Protein 8JJQ (pdb70)

Nearest PDB structures (foldseek):
  8jjt-assembly1_C  TM=1.001E+00  e=1.883E-68  Variovorax paradoxus
  8jjq-assembly3_B  TM=1.002E+00  e=9.163E-68  Variovorax paradoxus
  8jjt-assembly2_A  TM=1.002E+00  e=1.242E-67  Variovorax paradoxus
  8jjn-assembly1_C  TM=1.002E+00  e=1.181E-66  Variovorax paradoxus
  8rz3-assembly2_B  TM=9.999E-01  e=3.358E-65  Variovorax paradoxus

Secondary structure (DSSP, 8-state):
--EEEEE--SPTT--SHHHHHHHHHHHHHTTTSEEEEESSS--TTGGG--EEEEE-TTTTHHHHHHHHHHSTTSSEEEE--SHIIIIIGGG-HHHHHHHHH-SEEEESSTTGGGGS-GGGGGGEEE--------PPPP--SS-EEEEEE----GGG-HHHHHHHHHHTTT-TTEEEEEE----STTHHHHHHHHHHH-TTEEE-----HHHHHHHHHHSSEEEE--S--SS-HHHHHHHTTT--EEEES-HHHHHHH-TT-S-EE-TT-HHHHHHHHHHHHHH---HHHHHHHHHHHHGGGG-HHHHHHHHHHHHHHH--/--EEEEE--SPTT--SHHHHHHHHHHHHHTTTSEEEEESSS--TTGGG--EEEEE-TTTTHHHHHHHHHHSTTSSEEEE--SHHHHTGGGT-HHHHHHHHH-SEEEESSTTGGGGS-GGGGGGEEE--------PPPP--SS-EEEEEE--B-GGG-HHHHHHHHHHTTT-TTEEEEEE--B-STTHHHHHHHHHHH-TTEEEEES--HHHHHHHHHHSSEEEE--S--SS-HHHHHHHTTT--EEEE--HHHHHHH-TT-S-EE-TT-HHHHHHHHHHHHHTT---HHHHHHHHHHHHGGGG-HHHHHHHHHHHHHHH-/---EEEEE--SPTT-SSHHHHHHHHHHHHHTTTSEEEEESSS--TTGGG--EEEEE-TTTTHHHHHHHHHHSTTSSEEEE--STIIIIITTT-HHHHHHHHH-SEEEESSTTGGGGS-GGGSTTEEE--------PPPP--SS-EEEEEE----GGG-HHHHHHHHHHTTT-TTEEEEEE----STTHHHHHHHHHHH-TTEEEEE---HHHHHHHHHHSSEEEE--S--SS-HHHHHHHTTT--EEEE--HHHHHHH-TT-S-EE-TT-HHHHHHHHHHHHHH----HHHHHHHHHHHHGGGG-HHHHHHHHHHHHHHH-

Foldseek 3Di:
DFAAEEEAFLDDPPDQFDSNVQQVLLCVLCVVRYNYDYDNADDDPVRVRHFAYEYEDQQSHLVRLVVVCVVPPPFHFEYEHWKCLLVPQCVPPVSSVVSLVSGQAYEFQFDCRCVSPPPVSNVRYAYQHAADAFAAQDDADLQAAEEEEEDADDVQQVCVLVLLLLVVCLPPPRYAYEYAHAPPDPCPVVSLVVSCVRRVSYHYPHHDDPVVVLVVLLHGQEYETQGNMGSAHPSCLSNLSSLRFYAYAPDVNVCRQQHPPQPRYDHHSNSVRNSVLSVQQSVQRVVGPSVVRSVSSPVSNVSRHSVSSSVSVVVVSVSND/DAAEEEAFLDDPPDPFDRNVQQVLLCVLCVVPYRYDYDNADDDPCRVRHFAYEYEDQQSHLVRLVVVCVVPPPFHFEYEHWKCLQVPACVPPVSSVVSLVSGQAYEFQFDCRCVSPDPVSNVRYAYQHAADAFAAADDAQLQAAEEEEEDAPDVQQVCVLVLLLLVVCLPPPRYAYEYAHAHDPPCPVVSQVVSCVSRVSYYDPHHDDPVVVLVVLSHGQAYETQGPIGSAHPSQLSNLSSLRFYAYAPDVNVCRQQHPPQPRYDHRSPSVRNSVSSVQQSVQSVGPSVVRSVSSPVRNVSRHSVRSSVSVVVVSVSNPD/DFAEEEAFLDDPPDDFDSNVQQVLLCVLCVVPYNYDYDNADDDPCRVRHFAYEYEDQQSHLVRLVVCCVVPPLFHYEYEHWKCLLVPQCVDPPSSVVSLVRGQAYEFQFDCSLVSPDPVSNVRYAYFHAADAFAAQDDADLQAAEEEEEDADDVQQVCVLVLVLLVVCAPVPRYAYEYEHAPDDPPVVVSQVVSCVRGVRYYYPHHDDPVVVLVCLLHGQEYETQGPMGSAHPSQLSNLSSLRFYAYAPYVNVCRQQHPPQPRYDHRSNSVRNNVSSVQQSVQSVVGPSVVRSVSSPVSNVSRHVVRSSVSVVVVSVSND

Solvent-accessible surface area: 37293 Å² total; per-residue (Å²): 161,103,20,29,1,0,0,0,1,15,6,123,102,59,24,53,56,32,32,48,59,4,0,59,17,0,49,4,0,0,36,34,49,10,78,16,58,33,22,79,127,12,73,61,111,95,10,123,71,7,60,0,0,2,0,0,8,0,90,128,5,6,116,7,0,18,78,0,8,133,62,54,102,49,175,2,1,0,0,0,0,25,5,27,0,6,46,112,23,18,62,99,31,77,60,0,63,119,1,5,132,55,4,40,57,0,0,1,6,0,64,34,0,25,127,36,3,43,96,144,11,104,95,44,16,68,67,2,39,4,1,14,7,36,15,72,85,32,48,42,12,27,116,53,0,42,2,4,5,14,11,65,2,118,94,22,30,9,0,57,9,0,12,80,0,5,115,108,9,42,72,86,139,39,5,50,5,9,1,4,2,75,46,52,70,108,46,9,6,96,89,0,128,39,12,32,84,83,2,99,13,4,98,67,48,17,51,30,78,32,5,62,8,4,42,48,0,12,52,8,19,0,0,0,2,0,0,42,17,17,2,5,8,20,19,0,0,4,0,5,39,0,20,0,2,0,0,0,0,133,13,63,0,0,14,3,1,1,5,120,117,8,58,0,23,1,76,83,46,54,14,65,25,0,4,53,30,0,71,42,0,49,86,34,34,109,152,10,36,19,66,53,0,90,91,40,2,66,141,48,20,85,56,0,36,17,140,48,4,17,62,33,1,62,113,5,5,109,63,12,100,168,17,29,1,0,0,0,1,38,8,127,91,62,26,56,55,31,33,49,62,4,0,63,37,0,76,68,26,0,57,97,58,13,79,16,58,33,20,85,130,13,73,61,111,93,10,123,72,7,34,0,0,1,0,0,0,0,75,128,5,5,97,7,0,18,87,0,8,131,63,29,108,66,110,1,0,0,0,0,0,25,5,16,0,7,46,84,18,17,69,54,27,81,55,0,62,113,2,4,128,55,4,37,56,0,0,0,6,0,64,31,0,25,125,36,3,45,98,147,11,101,93,45,18,67,64,2,39,3,2,16,64,55,74,80,86,65,132,70,70,63,214,53,0,70,3,3,6,14,11,54,0,119,59,44,47,1,0,21,1,0,10,61,0,5,25,78,10,11,47,85,97,38,5,44,6,9,1,3,2,58,55,30,47,106,47,10,8,90,83,0,118,16,14,34,61,16,2,41,14,4,103,71,47,18,54,32,90,51,72,62,8,3,103,57,0,24,137,8,19,0,0,0,2,0,0,41,13,19,3,6,7,20,19,0,0,4,0,4,44,0,21,0,2,0,0,0,0,132,10,63,0,0,13,2,0,2,5,118,117,9,54,0,22,1,76,30,4,17,14,65,26,0,5,52,28,0,71,41,0,46,86,39,63,151,11,37,20,72,53,0,101,92,39,3,66,137,49,20,88,52,0,25,49,188,52,2,46,59,30,1,62,110,4,5,97,51,4,47,159,162,19,29,1,0,0,0,1,8,6,122,108,64,26,52,57,32,30,53,59,5,0,61,36,0,79,70,26,1,58,92,46,10,78,15,60,32,23,87,129,12,73,61,110,91,10,124,71,6,51,0,0,2,0,0,8,0,88,128,5,9,132,6,0,24,69,0,9,131,62,52,103,63,127,1,0,0,0,0,1,24,5,27,0,7,49,107,28,18,66,99,28,76,77,0,61,121,2,4,129,49,4,41,56,0,0,0,6,0,62,38,0,24,124,37,2,43,96,147,12,104,95,45,17,71,66,2,34,4,1,17,63,58,69,74,95,58,130,62,25,15,38,12,0,59,0,3,5,16,10,68,2,119,94,23,30,11,0,51,8,0,12,28,0,6,106,24,11,10,5,42,84,36,7,66,5,4,1,4,2,69,44,55,52,103,48,4,3,101,89,0,127,41,2,34,99,68,2,81,13,3,100,46,46,16,55,30,86,49,62,62,7,2,49,76,0,18,123,0,14,0,0,0,2,0,0,42,16,18,3,6,8,19,19,0,0,4,0,5,46,0,22,0,2,0,0,0,0,130,9,68,0,0,15,3,0,2,5,119,119,8,55,0,24,2,72,69,11,14,0,9,25,0,6,20,29,0,44,43,0,46,87,35,29,88,154,17,36,20,76,53,0,102,90,41,3,70,142,52,20,91,58,0,24,48,186,52,3,48,59,33,1,62,102,4,5,105,61,6,86

Radius of gyration: 33.14 Å; Cα contacts (8 Å, |Δi|>4): 2102; chains: 3; bounding box: 84×66×89 Å

Sequence (961 aa):
SNPSLVIVSPALPGANNGNWRTAQRWKALLSPVCSARVVQQWPDADASADTVMLALHARRSAESIAHWAHAHPGRGLGVVLTGTDLYQDIGSDPQAQRSLQLAQRLVVLQALGAEALPPECRAKARVVYQSTSARAELPKSARQLRAVMVGHLRQVKSPQTLFDAARLLCGREDIRIDHIGDAGDAGLGELARALASDCPGYRWLGALPHAQTRQRIQRAHVLVHTSALEGGAHVIMEAVRSGTPVLASRVPGNVGMLGNDYAGYFPHGDAAALAALLEACRAGQGAGLLDSLRTQCALRAPLFDPRAEQAALFQLLNELQNPSLVIVSPALPGANNGNWRTAQRWKALLSPVCSARVVQQWPDADASADTVMLALHARRSAESIAHWAHAHPGRGLGVVLTGTDLYQDIGSDPQAQRSLQLAQRLVVLQALGAEALPPECRAKARVVYQSTSARAELPKSARQLRAVMVGHLRQVKSPQTLFDAARLLCGREDIRIDHIGDAGDAGLGELARALASDCPGYRWLGALPHAQTRQRIQRAHVLVHTSALEGGAHVIMEAVRSGTPVLASRVPGNVGMLGNDYAGYFPHGDAAALAALLEACRAGQAGLLDSLRTQCALRAPLFDPRAEQAALFQLLNELQPNPSLVIVSPALPGANNGNWRTAQRWKALLSPVCSARVVQQWPDADASADTVMLALHARRSAESIAHWAHAHPGRGLGVVLTGTDLYQDIGSDPQAQRSLQLAQRLVVLQALGAEALPPECRAKARVVYQSTSARAELPKSARQLRAVMVGHLRQVKSPQTLFDAARLLCGREDIRIDHIGDAGDAGLGELARALASDCPGYRWLGALPHAQTRQRIQRAHVLVHTSALEGGAHVIMEAVRSGTPVLASRVPGNVGMLGNDYAGYFPHGDAAALAALLEACRAGQGAGLLDSLRTQCALRAPLFDPRAEQAALFQLLNELQ

Structure (mmCIF, N/CA/C/O backbone):
data_8JJQ
#
_entry.id   8JJQ
#
_cell.length_a   108.114
_cell.length_b   56.377
_cell.length_c   108.130
_cell.angle_alpha   90.00
_cell.angle_beta   91.01
_cell.angle_gamma   90.00
#
_symmetry.space_group_name_H-M   'P 1 21 1'
#
loop_
_entity.id
_entity.type
_entity.pdbx_description
1 polymer 'TIGR04348 family glycosyltransferase'
2 non-polymer URIDINE-DIPHOSPHATE-N-ACETYLGALACTOSAMINE
3 water water
#
loop_
_atom_site.group_PDB
_atom_site.id
_atom_site.type_symbol
_atom_site.label_atom_id
_atom_site.label_alt_id
_atom_site.label_comp_id
_atom_site.label_asym_id
_atom_site.label_entity_id
_atom_site.label_seq_id
_atom_site.pdbx_PDB_ins_code
_atom_site.Cartn_x
_atom_site.Cartn_y
_atom_site.Cartn_z
_atom_site.occupancy
_atom_site.B_iso_or_equiv
_atom_site.auth_seq_id
_atom_site.auth_comp_id
_atom_site.auth_asym_id
_atom_site.auth_atom_id
_atom_site.pdbx_PDB_model_num
ATOM 1 N N . SER A 1 2 ? 61.259 5.350 -19.695 1.00 52.26 2 SER C N 1
ATOM 2 C CA . SER A 1 2 ? 59.890 4.750 -19.665 1.00 47.70 2 SER C CA 1
ATOM 3 C C . SER A 1 2 ? 59.117 5.271 -18.446 1.00 42.82 2 SER C C 1
ATOM 4 O O . SER A 1 2 ? 59.682 5.295 -17.334 1.00 38.68 2 SER C O 1
ATOM 7 N N . ASN A 1 3 ? 57.851 5.646 -18.642 1.00 37.29 3 ASN C N 1
ATOM 8 C CA . ASN A 1 3 ? 56.992 6.183 -17.558 1.00 29.81 3 ASN C CA 1
ATOM 9 C C . ASN A 1 3 ? 56.736 5.097 -16.510 1.00 28.54 3 ASN C C 1
ATOM 10 O O . ASN A 1 3 ? 56.715 3.901 -16.812 1.00 26.78 3 ASN C O 1
ATOM 15 N N . PRO A 1 4 ? 56.451 5.466 -15.237 1.00 24.22 4 PRO C N 1
ATOM 16 C CA . PRO A 1 4 ? 56.134 4.455 -14.233 1.00 23.60 4 PRO C CA 1
ATOM 17 C C . PRO A 1 4 ? 54.901 3.594 -14.565 1.00 20.31 4 PRO C C 1
ATOM 18 O O . PRO A 1 4 ? 54.100 3.989 -15.398 1.00 20.01 4 PRO C O 1
ATOM 22 N N . SER A 1 5 ? 54.827 2.435 -13.929 1.00 16.71 5 SER C N 1
ATOM 23 C CA . SER A 1 5 ? 53.678 1.506 -13.916 1.00 16.74 5 SER C CA 1
ATOM 24 C C . SER A 1 5 ? 53.117 1.533 -12.507 1.00 18.21 5 SER C C 1
ATOM 25 O O . SER A 1 5 ? 53.679 0.949 -11.618 1.00 16.72 5 SER C O 1
ATOM 28 N N . LEU A 1 6 ? 52.033 2.297 -12.347 1.00 16.66 6 LEU C N 1
ATOM 29 C CA . LEU A 1 6 ? 51.377 2.495 -11.048 1.00 15.31 6 LEU C CA 1
ATOM 30 C C . LEU A 1 6 ? 50.315 1.421 -10.810 1.00 15.12 6 LEU C C 1
ATOM 31 O O . LEU A 1 6 ? 49.540 1.122 -11.738 1.00 13.96 6 LEU C O 1
ATOM 36 N N . VAL A 1 7 ? 50.386 0.816 -9.634 1.00 13.94 7 VAL C N 1
ATOM 37 C CA . VAL A 1 7 ? 49.246 0.028 -9.114 1.00 13.19 7 VAL C CA 1
ATOM 38 C C . VAL A 1 7 ? 48.618 0.765 -7.961 1.00 13.39 7 VAL C C 1
ATOM 39 O O . VAL A 1 7 ? 49.293 1.087 -6.978 1.00 13.89 7 VAL C O 1
ATOM 43 N N . ILE A 1 8 ? 47.277 0.942 -8.060 1.00 12.48 8 ILE C N 1
ATOM 44 C CA . ILE A 1 8 ? 46.401 1.483 -7.018 1.00 12.33 8 ILE C CA 1
ATOM 45 C C . ILE A 1 8 ? 45.702 0.291 -6.374 1.00 11.82 8 ILE C C 1
ATOM 46 O O . ILE A 1 8 ? 44.936 -0.408 -7.046 1.00 14.30 8 ILE C O 1
ATOM 51 N N . VAL A 1 9 ? 45.914 0.137 -5.089 1.00 12.81 9 VAL C N 1
ATOM 52 C CA . VAL A 1 9 ? 45.241 -0.920 -4.280 1.00 12.31 9 VAL C CA 1
ATOM 53 C C . VAL A 1 9 ? 44.051 -0.292 -3.555 1.00 14.07 9 VAL C C 1
ATOM 54 O O . VAL A 1 9 ? 44.237 0.583 -2.729 1.00 14.86 9 VAL C O 1
ATOM 58 N N . SER A 1 10 ? 42.822 -0.750 -3.845 1.00 14.79 10 SER C N 1
ATOM 59 C CA . SER A 1 10 ? 41.607 -0.241 -3.161 1.00 14.73 10 SER C CA 1
ATOM 60 C C . SER A 1 10 ? 40.860 -1.456 -2.615 1.00 15.21 10 SER C C 1
ATOM 61 O O . SER A 1 10 ? 40.598 -2.354 -3.406 1.00 16.42 10 SER C O 1
ATOM 64 N N . PRO A 1 11 ? 40.403 -1.414 -1.354 1.00 16.26 11 PRO C N 1
ATOM 65 C CA . PRO A 1 11 ? 39.710 -2.568 -0.770 1.00 17.06 11 PRO C CA 1
ATOM 66 C C . PRO A 1 11 ? 38.263 -2.646 -1.284 1.00 21.27 11 PRO C C 1
ATOM 67 O O . PRO A 1 11 ? 37.560 -3.633 -1.066 1.00 24.43 11 PRO C O 1
ATOM 71 N N . ALA A 1 12 ? 37.805 -1.648 -2.000 1.00 18.81 12 ALA C N 1
ATOM 72 C CA . ALA A 1 12 ? 36.458 -1.668 -2.578 1.00 17.33 12 ALA C CA 1
ATOM 73 C C . ALA A 1 12 ? 36.275 -2.780 -3.610 1.00 19.52 12 ALA C C 1
ATOM 74 O O . ALA A 1 12 ? 37.175 -3.069 -4.393 1.00 20.97 12 ALA C O 1
ATOM 76 N N . LEU A 1 13 ? 35.060 -3.323 -3.689 1.00 22.13 13 LEU C N 1
ATOM 77 C CA . LEU A 1 13 ? 34.661 -4.199 -4.824 1.00 24.28 13 LEU C CA 1
ATOM 78 C C . LEU A 1 13 ? 34.660 -3.393 -6.127 1.00 26.07 13 LEU C C 1
ATOM 79 O O . LEU A 1 13 ? 34.202 -2.246 -6.190 1.00 23.49 13 LEU C O 1
ATOM 84 N N . PRO A 1 14 ? 35.138 -3.943 -7.265 1.00 27.01 14 PRO C N 1
ATOM 85 C CA . PRO A 1 14 ? 35.049 -3.242 -8.538 1.00 30.55 14 PRO C CA 1
ATOM 86 C C . PRO A 1 14 ? 33.631 -2.763 -8.912 1.00 30.00 14 PRO C C 1
ATOM 87 O O . PRO A 1 14 ? 32.692 -3.548 -8.834 1.00 28.17 14 PRO C O 1
ATOM 91 N N . GLY A 1 15 ? 33.513 -1.489 -9.298 1.00 29.05 15 GLY C N 1
ATOM 92 C CA . GLY A 1 15 ? 32.232 -0.840 -9.642 1.00 29.63 15 GLY C CA 1
ATOM 93 C C . GLY A 1 15 ? 31.395 -0.441 -8.427 1.00 24.95 15 GLY C C 1
ATOM 94 O O . GLY A 1 15 ? 30.258 -0.004 -8.644 1.00 27.91 15 GLY C O 1
ATOM 95 N N . ALA A 1 16 ? 31.883 -0.598 -7.194 1.00 23.82 16 ALA C N 1
ATOM 96 C CA . ALA A 1 16 ? 31.174 -0.178 -5.963 1.00 20.25 16 ALA C CA 1
ATOM 97 C C . ALA A 1 16 ? 30.884 1.325 -6.042 1.00 18.89 16 ALA C C 1
ATOM 98 O O . ALA A 1 16 ? 31.710 2.068 -6.486 1.00 22.29 16 ALA C O 1
ATOM 100 N N . ASN A 1 17 ? 29.760 1.761 -5.494 1.00 17.39 17 ASN C N 1
ATOM 101 C CA . ASN A 1 17 ? 29.462 3.218 -5.458 1.00 15.42 17 ASN C CA 1
ATOM 102 C C . ASN A 1 17 ? 29.823 3.682 -4.068 1.00 15.11 17 ASN C C 1
ATOM 103 O O . ASN A 1 17 ? 28.933 3.838 -3.241 1.00 16.93 17 ASN C O 1
ATOM 108 N N . ASN A 1 18 ? 31.096 3.906 -3.801 1.00 15.23 18 ASN C N 1
ATOM 109 C CA . ASN A 1 18 ? 31.539 4.383 -2.484 1.00 13.44 18 ASN C CA 1
ATOM 110 C C . ASN A 1 18 ? 32.854 5.188 -2.658 1.00 13.15 18 ASN C C 1
ATOM 111 O O . ASN A 1 18 ? 33.359 5.235 -3.776 1.00 14.01 18 ASN C O 1
ATOM 116 N N . GLY A 1 19 ? 33.360 5.765 -1.580 1.00 12.50 19 GLY C N 1
ATOM 117 C CA . GLY A 1 19 ? 34.556 6.634 -1.651 1.00 12.17 19 GLY C CA 1
ATOM 118 C C . GLY A 1 19 ? 35.741 5.852 -2.135 1.00 14.43 19 GLY C C 1
ATOM 119 O O . GLY A 1 19 ? 36.512 6.342 -2.968 1.00 13.41 19 GLY C O 1
ATOM 120 N N . ASN A 1 20 ? 36.013 4.703 -1.533 1.00 13.01 20 ASN C N 1
ATOM 121 C CA . ASN A 1 20 ? 37.293 4.019 -1.847 1.00 13.96 20 ASN C CA 1
ATOM 122 C C . ASN A 1 20 ? 37.358 3.641 -3.326 1.00 14.29 20 ASN C C 1
ATOM 123 O O . ASN A 1 20 ? 38.471 3.674 -3.942 1.00 14.97 20 ASN C O 1
ATOM 128 N N . TRP A 1 21 ? 36.256 3.217 -3.943 1.00 13.51 21 TRP C N 1
ATOM 129 C CA . TRP A 1 21 ? 36.276 2.976 -5.401 1.00 15.21 21 TRP C CA 1
ATOM 130 C C . TRP A 1 21 ? 36.447 4.289 -6.140 1.00 14.58 21 TRP C C 1
ATOM 131 O O . TRP A 1 21 ? 37.300 4.346 -7.023 1.00 13.60 21 TRP C O 1
ATOM 142 N N . ARG A 1 22 ? 35.702 5.317 -5.760 1.00 11.82 22 ARG C N 1
ATOM 143 C CA . ARG A 1 22 ? 35.704 6.627 -6.418 1.00 12.46 22 ARG C CA 1
ATOM 144 C C . ARG A 1 22 ? 37.097 7.217 -6.426 1.00 11.03 22 ARG C C 1
ATOM 145 O O . ARG A 1 22 ? 37.574 7.620 -7.508 1.00 13.10 22 ARG C O 1
ATOM 153 N N . THR A 1 23 ? 37.795 7.225 -5.311 1.00 12.09 23 THR C N 1
ATOM 154 C CA . THR A 1 23 ? 39.164 7.782 -5.235 1.00 10.40 23 THR C CA 1
ATOM 155 C C . THR A 1 23 ? 40.022 6.995 -6.232 1.00 10.54 23 THR C C 1
ATOM 156 O O . THR A 1 23 ? 40.799 7.565 -7.024 1.00 11.40 23 THR C O 1
ATOM 160 N N . ALA A 1 24 ? 39.954 5.670 -6.144 1.00 11.30 24 ALA C N 1
ATOM 161 C CA . ALA A 1 24 ? 40.918 4.867 -6.934 1.00 12.20 24 ALA C CA 1
ATOM 162 C C . ALA A 1 24 ? 40.702 5.104 -8.433 1.00 13.02 24 ALA C C 1
ATOM 163 O O . ALA A 1 24 ? 41.659 5.294 -9.192 1.00 13.03 24 ALA C O 1
ATOM 165 N N . GLN A 1 25 ? 39.474 5.134 -8.864 1.00 12.42 25 GLN C N 1
ATOM 166 C CA . GLN A 1 25 ? 39.163 5.375 -10.282 1.00 12.69 25 GLN C CA 1
ATOM 167 C C . GLN A 1 25 ? 39.585 6.774 -10.709 1.00 11.52 25 GLN C C 1
ATOM 168 O O . GLN A 1 25 ? 40.092 6.949 -11.839 1.00 12.02 25 GLN C O 1
ATOM 174 N N . ARG A 1 26 ? 39.315 7.760 -9.866 1.00 11.30 26 ARG C N 1
ATOM 175 C CA . ARG A 1 26 ? 39.647 9.171 -10.197 1.00 11.04 26 ARG C CA 1
ATOM 176 C C . ARG A 1 26 ? 41.171 9.271 -10.321 1.00 11.91 26 ARG C C 1
ATOM 177 O O . ARG A 1 26 ? 41.652 9.971 -11.235 1.00 13.49 26 ARG C O 1
ATOM 185 N N . TRP A 1 27 ? 41.882 8.774 -9.340 1.00 11.63 27 TRP C N 1
ATOM 186 C CA . TRP A 1 27 ? 43.364 8.872 -9.358 1.00 11.61 27 TRP C CA 1
ATOM 187 C C . TRP A 1 27 ? 43.877 8.212 -10.620 1.00 13.34 27 TRP C C 1
ATOM 188 O O . TRP A 1 27 ? 44.819 8.808 -11.253 1.00 13.15 27 TRP C O 1
ATOM 199 N N . LYS A 1 28 ? 43.377 7.024 -10.978 1.00 14.08 28 LYS C N 1
ATOM 200 C CA . LYS A 1 28 ? 43.772 6.347 -12.249 1.00 14.61 28 LYS C CA 1
ATOM 201 C C . LYS A 1 28 ? 43.586 7.275 -13.441 1.00 15.78 28 LYS C C 1
ATOM 202 O O . LYS A 1 28 ? 44.561 7.443 -14.229 1.00 15.80 28 LYS C O 1
ATOM 208 N N . ALA A 1 29 ? 42.463 7.984 -13.509 1.00 12.53 29 ALA C N 1
ATOM 209 C CA . ALA A 1 29 ? 42.175 8.933 -14.625 1.00 12.90 29 ALA C CA 1
ATOM 210 C C . ALA A 1 29 ? 43.166 10.090 -14.585 1.00 12.65 29 ALA C C 1
ATOM 211 O O . ALA A 1 29 ? 43.670 10.441 -15.649 1.00 15.55 29 ALA C O 1
ATOM 213 N N . LEU A 1 30 ? 43.399 10.673 -13.438 1.00 12.01 30 LEU C N 1
ATOM 214 C CA . LEU A 1 30 ? 44.259 11.882 -13.292 1.00 12.93 30 LEU C CA 1
ATOM 215 C C . LEU A 1 30 ? 45.707 11.569 -13.609 1.00 12.73 30 LEU C C 1
ATOM 216 O O . LEU A 1 30 ? 46.418 12.496 -14.069 1.00 14.77 30 LEU C O 1
ATOM 221 N N . LEU A 1 31 ? 46.158 10.349 -13.303 1.00 13.09 31 LEU C N 1
ATOM 222 C CA . LEU A 1 31 ? 47.583 10.000 -13.475 1.00 13.45 31 LEU C CA 1
ATOM 223 C C . LEU A 1 31 ? 47.836 9.403 -14.846 1.00 14.57 31 LEU C C 1
ATOM 224 O O . LEU A 1 31 ? 49.027 9.334 -15.214 1.00 15.82 31 LEU C O 1
ATOM 229 N N . SER A 1 32 ? 46.826 8.997 -15.605 1.00 15.76 32 SER C N 1
ATOM 230 C CA . SER A 1 32 ? 47.004 8.298 -16.899 1.00 16.49 32 SER C CA 1
ATOM 231 C C . SER A 1 32 ? 47.851 9.102 -17.898 1.00 18.07 32 SER C C 1
ATOM 232 O O . SER A 1 32 ? 48.470 8.477 -18.766 1.00 19.74 32 SER C O 1
ATOM 235 N N . PRO A 1 33 ? 47.943 10.442 -17.869 1.00 18.10 33 PRO C N 1
ATOM 236 C CA . PRO A 1 33 ? 48.780 11.083 -18.890 1.00 18.49 33 PRO C CA 1
ATOM 237 C C . PRO A 1 33 ? 50.292 10.953 -18.592 1.00 18.32 33 PRO C C 1
ATOM 238 O O . PRO A 1 33 ? 51.063 11.216 -19.528 1.00 22.49 33 PRO C O 1
ATOM 242 N N . VAL A 1 34 ? 50.706 10.499 -17.408 1.00 18.26 34 VAL C N 1
ATOM 243 C CA . VAL A 1 34 ? 52.147 10.423 -17.045 1.00 18.79 34 VAL C CA 1
ATOM 244 C C . VAL A 1 34 ? 52.558 9.011 -16.618 1.00 18.42 34 VAL C C 1
ATOM 245 O O . VAL A 1 34 ? 53.757 8.824 -16.259 1.00 20.38 34 VAL C O 1
ATOM 249 N N . CYS A 1 35 ? 51.626 8.054 -16.590 1.00 18.44 35 CYS C N 1
ATOM 250 C CA . CYS A 1 35 ? 51.984 6.666 -16.199 1.00 19.18 35 CYS C CA 1
ATOM 251 C C . CYS A 1 35 ? 50.939 5.694 -16.741 1.00 19.01 35 CYS C C 1
ATOM 252 O O . CYS A 1 35 ? 49.840 6.148 -17.190 1.00 22.78 35 CYS C O 1
ATOM 255 N N . SER A 1 36 ? 51.317 4.410 -16.806 1.00 19.99 36 SER C N 1
ATOM 256 C CA . SER A 1 36 ? 50.400 3.273 -16.958 1.00 18.83 36 SER C CA 1
ATOM 257 C C . SER A 1 36 ? 49.798 3.006 -15.583 1.00 19.57 36 SER C C 1
ATOM 258 O O . SER A 1 36 ? 50.577 2.627 -14.698 1.00 19.52 36 SER C O 1
ATOM 261 N N . ALA A 1 37 ? 48.470 3.145 -15.406 1.00 18.31 37 ALA C N 1
ATOM 262 C CA . ALA A 1 37 ? 47.810 3.031 -14.092 1.00 17.97 37 ALA C CA 1
ATOM 263 C C . ALA A 1 37 ? 46.777 1.906 -14.107 1.00 17.67 37 ALA C C 1
ATOM 264 O O . ALA A 1 37 ? 46.069 1.766 -15.128 1.00 19.47 37 ALA C O 1
ATOM 266 N N . ARG A 1 38 ? 46.716 1.122 -13.035 1.00 16.66 38 ARG C N 1
ATOM 267 C CA . ARG A 1 38 ? 45.693 0.084 -12.884 1.00 15.89 38 ARG C CA 1
ATOM 268 C C . ARG A 1 38 ? 45.263 0.014 -11.417 1.00 15.22 38 ARG C C 1
ATOM 269 O O . ARG A 1 38 ? 46.020 0.404 -10.515 1.00 17.02 38 ARG C O 1
ATOM 277 N N . VAL A 1 39 ? 44.043 -0.483 -11.196 1.00 15.83 39 VAL C N 1
ATOM 278 C CA . VAL A 1 39 ? 43.416 -0.588 -9.862 1.00 15.96 39 VAL C CA 1
ATOM 279 C C . VAL A 1 39 ? 43.192 -2.068 -9.585 1.00 14.97 39 VAL C C 1
ATOM 280 O O . VAL A 1 39 ? 42.690 -2.786 -10.498 1.00 15.31 39 VAL C O 1
ATOM 284 N N . VAL A 1 40 ? 43.561 -2.491 -8.403 1.00 15.15 40 VAL C N 1
ATOM 285 C CA . VAL A 1 40 ? 43.336 -3.888 -7.943 1.00 15.92 40 VAL C CA 1
ATOM 286 C C . VAL A 1 40 ? 42.800 -3.862 -6.516 1.00 16.02 40 VAL C C 1
ATOM 287 O O . VAL A 1 40 ? 42.925 -2.835 -5.842 1.00 14.73 40 VAL C O 1
ATOM 291 N N . GLN A 1 41 ? 42.244 -4.984 -6.037 1.00 14.89 41 GLN C N 1
ATOM 292 C CA . GLN A 1 41 ? 41.863 -5.161 -4.614 1.00 16.18 41 GLN C CA 1
ATOM 293 C C . GLN A 1 41 ? 42.995 -5.718 -3.773 1.00 15.07 41 GLN C C 1
ATOM 294 O O . GLN A 1 41 ? 43.031 -5.435 -2.575 1.00 18.40 41 GLN C O 1
ATOM 300 N N . GLN A 1 42 ? 43.898 -6.471 -4.379 1.00 16.59 42 GLN C N 1
ATOM 301 C CA . GLN A 1 42 ? 45.033 -7.055 -3.632 1.00 16.47 42 GLN C CA 1
ATOM 302 C C . GLN A 1 42 ? 46.226 -7.188 -4.564 1.00 15.75 42 GLN C C 1
ATOM 303 O O . GLN A 1 42 ? 46.065 -7.323 -5.785 1.00 16.96 42 GLN C O 1
ATOM 309 N N . TRP A 1 43 ? 47.423 -7.197 -3.982 1.00 15.11 43 TRP C N 1
ATOM 310 C CA . TRP A 1 43 ? 48.684 -7.301 -4.718 1.00 15.59 43 TRP C CA 1
ATOM 311 C C . TRP A 1 43 ? 49.554 -8.303 -3.961 1.00 14.38 43 TRP C C 1
ATOM 312 O O . TRP A 1 43 ? 49.589 -8.261 -2.743 1.00 14.16 43 TRP C O 1
ATOM 323 N N . PRO A 1 44 ? 50.347 -9.182 -4.614 1.00 15.45 44 PRO C N 1
ATOM 324 C CA . PRO A 1 44 ? 50.489 -9.256 -6.054 1.00 14.45 44 PRO C CA 1
ATOM 325 C C . PRO A 1 44 ? 49.399 -10.029 -6.814 1.00 16.70 44 PRO C C 1
ATOM 326 O O . PRO A 1 44 ? 48.493 -10.580 -6.193 1.00 19.82 44 PRO C O 1
ATOM 330 N N . ASP A 1 45 ? 49.476 -9.931 -8.129 1.00 16.89 45 ASP C N 1
ATOM 331 C CA . ASP A 1 45 ? 48.651 -10.688 -9.110 1.00 17.75 45 ASP C CA 1
ATOM 332 C C . ASP A 1 45 ? 49.486 -11.031 -10.338 1.00 19.06 45 ASP C C 1
ATOM 333 O O . ASP A 1 45 ? 50.747 -10.956 -10.331 1.00 18.50 45 ASP C O 1
ATOM 338 N N . ALA A 1 46 ? 48.865 -11.594 -11.379 1.00 17.90 46 ALA C N 1
ATOM 339 C CA . ALA A 1 46 ? 49.677 -12.100 -12.502 1.00 21.57 46 ALA C CA 1
ATOM 340 C C . ALA A 1 46 ? 50.483 -10.970 -13.151 1.00 22.63 46 ALA C C 1
ATOM 341 O O . ALA A 1 46 ? 51.449 -11.250 -13.833 1.00 23.60 46 ALA C O 1
ATOM 343 N N . ASP A 1 47 ? 50.033 -9.719 -13.025 1.00 20.76 47 ASP C N 1
ATOM 344 C CA . ASP A 1 47 ? 50.663 -8.575 -13.713 1.00 22.00 47 ASP C CA 1
ATOM 345 C C . ASP A 1 47 ? 51.659 -7.825 -12.798 1.00 21.04 47 ASP C C 1
ATOM 346 O O . ASP A 1 47 ? 52.170 -6.767 -13.242 1.00 19.70 47 ASP C O 1
ATOM 351 N N . ALA A 1 48 ? 51.939 -8.343 -11.601 1.00 18.68 48 ALA C N 1
ATOM 352 C CA . ALA A 1 48 ? 52.653 -7.618 -10.517 1.00 15.73 48 ALA C CA 1
ATOM 353 C C . ALA A 1 48 ? 54.090 -7.296 -10.941 1.00 17.93 48 ALA C C 1
ATOM 354 O O . ALA A 1 48 ? 54.622 -6.276 -10.470 1.00 17.38 48 ALA C O 1
ATOM 356 N N . SER A 1 49 ? 54.775 -8.140 -11.715 1.00 18.28 49 SER C N 1
ATOM 357 C CA . SER A 1 49 ? 56.220 -7.934 -12.004 1.00 19.82 49 SER C CA 1
ATOM 358 C C . SER A 1 49 ? 56.482 -6.598 -12.720 1.00 19.69 49 SER C C 1
ATOM 359 O O . SER A 1 49 ? 57.599 -6.088 -12.549 1.00 20.78 49 SER C O 1
ATOM 362 N N . ALA A 1 50 ? 55.544 -6.039 -13.479 1.00 17.65 50 ALA C N 1
ATOM 363 C CA . ALA A 1 50 ? 55.774 -4.787 -14.242 1.00 18.05 50 ALA C CA 1
ATOM 364 C C . ALA A 1 50 ? 55.497 -3.527 -13.411 1.00 16.46 50 ALA C C 1
ATOM 365 O O . ALA A 1 50 ? 55.981 -2.412 -13.821 1.00 19.39 50 ALA C O 1
ATOM 367 N N . ASP A 1 51 ? 54.796 -3.650 -12.289 1.00 17.51 51 ASP C N 1
ATOM 368 C CA . ASP A 1 51 ? 54.492 -2.503 -11.401 1.00 15.18 51 ASP C CA 1
ATOM 369 C C . ASP A 1 51 ? 55.800 -1.933 -10.801 1.00 15.10 51 ASP C C 1
ATOM 370 O O . ASP A 1 51 ? 56.691 -2.708 -10.314 1.00 16.97 51 ASP C O 1
ATOM 375 N N . THR A 1 52 ? 55.929 -0.598 -10.719 1.00 15.57 52 THR C N 1
ATOM 376 C CA . THR A 1 52 ? 57.093 0.140 -10.164 1.00 15.87 52 THR C CA 1
ATOM 377 C C . THR A 1 52 ? 56.701 1.028 -8.973 1.00 15.94 52 THR C C 1
ATOM 378 O O . THR A 1 52 ? 57.557 1.398 -8.164 1.00 16.73 52 THR C O 1
ATOM 382 N N . VAL A 1 53 ? 55.423 1.423 -8.868 1.00 15.44 53 VAL C N 1
ATOM 383 C CA . VAL A 1 53 ? 54.905 2.313 -7.809 1.00 14.95 53 VAL C CA 1
ATOM 384 C C . VAL A 1 53 ? 53.571 1.714 -7.361 1.00 12.55 53 VAL C C 1
ATOM 385 O O . VAL A 1 53 ? 52.826 1.250 -8.184 1.00 15.19 53 VAL C O 1
ATOM 389 N N . MET A 1 54 ? 53.322 1.772 -6.088 1.00 12.95 54 MET C N 1
ATOM 390 C CA . MET A 1 54 ? 52.054 1.373 -5.418 1.00 13.92 54 MET C CA 1
ATOM 391 C C . MET A 1 54 ? 51.500 2.548 -4.585 1.00 12.45 54 MET C C 1
ATOM 392 O O . MET A 1 54 ? 52.198 3.084 -3.731 1.00 12.57 54 MET C O 1
ATOM 397 N N . LEU A 1 55 ? 50.201 2.865 -4.808 1.00 13.60 55 LEU C N 1
ATOM 398 C CA . LEU A 1 55 ? 49.367 3.706 -3.947 1.00 13.58 55 LEU C CA 1
ATOM 399 C C . LEU A 1 55 ? 48.299 2.811 -3.368 1.00 12.64 55 LEU C C 1
ATOM 400 O O . LEU A 1 55 ? 47.527 2.306 -4.171 1.00 14.16 55 LEU C O 1
ATOM 405 N N . ALA A 1 56 ? 48.386 2.530 -2.073 1.00 12.24 56 ALA C N 1
ATOM 406 C CA . ALA A 1 56 ? 47.437 1.612 -1.368 1.00 13.39 56 ALA C CA 1
ATOM 407 C C . ALA A 1 56 ? 46.529 2.387 -0.426 1.00 12.77 56 ALA C C 1
ATOM 408 O O . ALA A 1 56 ? 46.999 3.059 0.514 1.00 14.63 56 ALA C O 1
ATOM 410 N N . LEU A 1 57 ? 45.229 2.179 -0.545 1.00 12.84 57 LEU C N 1
ATOM 411 C CA . LEU A 1 57 ? 44.199 2.849 0.260 1.00 14.33 57 LEU C CA 1
ATOM 412 C C . LEU A 1 57 ? 43.877 1.983 1.470 1.00 11.97 57 LEU C C 1
ATOM 413 O O . LEU A 1 57 ? 43.519 0.774 1.278 1.00 15.19 57 LEU C O 1
ATOM 418 N N . HIS A 1 58 ? 43.942 2.607 2.626 1.00 14.19 58 HIS C N 1
ATOM 419 C CA . HIS A 1 58 ? 43.532 2.086 3.956 1.00 13.96 58 HIS C CA 1
ATOM 420 C C . HIS A 1 58 ? 44.669 1.253 4.560 1.00 15.26 58 HIS C C 1
ATOM 421 O O . HIS A 1 58 ? 44.940 0.133 4.051 1.00 16.29 58 HIS C O 1
ATOM 428 N N . ALA A 1 59 ? 45.351 1.821 5.568 1.00 16.17 59 ALA C N 1
ATOM 429 C CA . ALA A 1 59 ? 46.539 1.208 6.221 1.00 15.00 59 ALA C CA 1
ATOM 430 C C . ALA A 1 59 ? 46.245 -0.132 6.894 1.00 15.36 59 ALA C C 1
ATOM 431 O O . ALA A 1 59 ? 47.155 -0.897 6.976 1.00 18.76 59 ALA C O 1
ATOM 433 N N . ARG A 1 60 ? 44.993 -0.408 7.262 1.00 15.53 60 ARG C N 1
ATOM 434 C CA . ARG A 1 60 ? 44.645 -1.727 7.830 1.00 16.31 60 ARG C CA 1
ATOM 435 C C . ARG A 1 60 ? 44.114 -2.596 6.709 1.00 16.62 60 ARG C C 1
ATOM 436 O O . ARG A 1 60 ? 44.594 -3.780 6.565 1.00 14.96 60 ARG C O 1
ATOM 444 N N . ARG A 1 61 ? 43.048 -2.173 6.019 1.00 15.44 61 ARG C N 1
ATOM 445 C CA . ARG A 1 61 ? 42.331 -3.063 5.063 1.00 14.82 61 ARG C CA 1
ATOM 446 C C . ARG A 1 61 ? 43.249 -3.523 3.935 1.00 15.82 61 ARG C C 1
ATOM 447 O O . ARG A 1 61 ? 43.069 -4.636 3.469 1.00 17.70 61 ARG C O 1
ATOM 455 N N . SER A 1 62 ? 44.233 -2.726 3.483 1.00 14.78 62 SER C N 1
ATOM 456 C CA . SER A 1 62 ? 45.200 -3.142 2.440 1.00 15.28 62 SER C CA 1
ATOM 457 C C . SER A 1 62 ? 46.563 -3.504 3.076 1.00 15.38 62 SER C C 1
ATOM 458 O O . SER A 1 62 ? 47.501 -3.658 2.311 1.00 17.10 62 SER C O 1
ATOM 461 N N . ALA A 1 63 ? 46.644 -3.698 4.396 1.00 15.25 63 ALA C N 1
ATOM 462 C CA . ALA A 1 63 ? 47.933 -4.005 5.105 1.00 15.20 63 ALA C CA 1
ATOM 463 C C . ALA A 1 63 ? 48.675 -5.204 4.498 1.00 15.53 63 ALA C C 1
ATOM 464 O O . ALA A 1 63 ? 49.928 -5.172 4.344 1.00 15.10 63 ALA C O 1
ATOM 466 N N . GLU A 1 64 ? 47.978 -6.287 4.142 1.00 17.64 64 GLU C N 1
ATOM 467 C CA . GLU A 1 64 ? 48.679 -7.466 3.533 1.00 19.70 64 GLU C CA 1
ATOM 468 C C . GLU A 1 64 ? 49.298 -7.123 2.171 1.00 16.29 64 GLU C C 1
ATOM 469 O O . GLU A 1 64 ? 50.493 -7.493 1.939 1.00 17.07 64 GLU C O 1
ATOM 475 N N . SER A 1 65 ? 48.639 -6.377 1.278 1.00 17.69 65 SER C N 1
ATOM 476 C CA . SER A 1 65 ? 49.224 -5.974 0.003 1.00 15.30 65 SER C CA 1
ATOM 477 C C . SER A 1 65 ? 50.372 -4.987 0.239 1.00 13.93 65 SER C C 1
ATOM 478 O O . SER A 1 65 ? 51.338 -5.013 -0.542 1.00 14.16 65 SER C O 1
ATOM 481 N N . ILE A 1 66 ? 50.189 -4.063 1.189 1.00 13.57 66 ILE C N 1
ATOM 482 C CA . ILE A 1 66 ? 51.231 -3.055 1.564 1.00 14.12 66 ILE C CA 1
ATOM 483 C C . ILE A 1 66 ? 52.530 -3.772 1.991 1.00 15.05 66 ILE C C 1
ATOM 484 O O . ILE A 1 66 ? 53.617 -3.471 1.461 1.00 13.80 66 ILE C O 1
ATOM 489 N N . ALA A 1 67 ? 52.378 -4.826 2.767 1.00 14.71 67 ALA C N 1
ATOM 490 C CA . ALA A 1 67 ? 53.543 -5.602 3.266 1.00 15.79 67 ALA C CA 1
ATOM 491 C C . ALA A 1 67 ? 54.132 -6.426 2.125 1.00 15.24 67 ALA C C 1
ATOM 492 O O . ALA A 1 67 ? 55.372 -6.499 1.986 1.00 15.19 67 ALA C O 1
ATOM 494 N N . HIS A 1 68 ? 53.307 -7.038 1.275 1.00 15.03 68 HIS C N 1
ATOM 495 C CA . HIS A 1 68 ? 53.810 -7.730 0.063 1.00 15.02 68 HIS C CA 1
ATOM 496 C C . HIS A 1 68 ? 54.702 -6.788 -0.741 1.00 15.00 68 HIS C C 1
ATOM 497 O O . HIS A 1 68 ? 55.764 -7.161 -1.172 1.00 14.12 68 HIS C O 1
ATOM 504 N N . TRP A 1 69 ? 54.272 -5.542 -0.926 1.00 12.26 69 TRP C N 1
ATOM 505 C CA . TRP A 1 69 ? 55.016 -4.588 -1.749 1.00 14.68 69 TRP C CA 1
ATOM 506 C C . TRP A 1 69 ? 56.331 -4.237 -1.049 1.00 13.93 69 TRP C C 1
ATOM 507 O O . TRP A 1 69 ? 57.388 -4.199 -1.767 1.00 14.50 69 TRP C O 1
ATOM 518 N N . ALA A 1 70 ? 56.273 -3.918 0.234 1.00 13.84 70 ALA C N 1
ATOM 519 C CA . ALA A 1 70 ? 57.411 -3.496 1.094 1.00 13.20 70 ALA C CA 1
ATOM 520 C C . ALA A 1 70 ? 58.489 -4.584 1.037 1.00 14.63 70 ALA C C 1
ATOM 521 O O . ALA A 1 70 ? 59.652 -4.249 0.735 1.00 16.93 70 ALA C O 1
ATOM 523 N N . HIS A 1 71 ? 58.090 -5.839 1.211 1.00 15.58 71 HIS C N 1
ATOM 524 C CA . HIS A 1 71 ? 59.091 -6.952 1.175 1.00 16.19 71 HIS C CA 1
ATOM 525 C C . HIS A 1 71 ? 59.654 -7.165 -0.247 1.00 15.00 71 HIS C C 1
ATOM 526 O O . HIS A 1 71 ? 60.798 -7.607 -0.375 1.00 17.47 71 HIS C O 1
ATOM 533 N N . ALA A 1 72 ? 58.920 -6.913 -1.332 1.00 14.48 72 ALA C N 1
ATOM 534 C CA . ALA A 1 72 ? 59.353 -7.080 -2.740 1.00 15.35 72 ALA C CA 1
ATOM 535 C C . ALA A 1 72 ? 60.149 -5.861 -3.221 1.00 18.79 72 ALA C C 1
ATOM 536 O O . ALA A 1 72 ? 60.846 -5.961 -4.207 1.00 21.47 72 ALA C O 1
ATOM 538 N N . HIS A 1 73 ? 59.960 -4.681 -2.588 1.00 16.57 73 HIS C N 1
ATOM 539 C CA . HIS A 1 73 ? 60.585 -3.420 -3.038 1.00 18.85 73 HIS C CA 1
ATOM 540 C C . HIS A 1 73 ? 61.069 -2.653 -1.803 1.00 20.25 73 HIS C C 1
ATOM 541 O O . HIS A 1 73 ? 60.579 -1.583 -1.443 1.00 15.39 73 HIS C O 1
ATOM 548 N N . PRO A 1 74 ? 61.985 -3.198 -0.974 1.00 19.59 74 PRO C N 1
ATOM 549 C CA . PRO A 1 74 ? 62.261 -2.572 0.306 1.00 19.20 74 PRO C CA 1
ATOM 550 C C . PRO A 1 74 ? 62.803 -1.160 0.054 1.00 19.34 74 PRO C C 1
ATOM 551 O O . PRO A 1 74 ? 63.693 -0.954 -0.777 1.00 21.90 74 PRO C O 1
ATOM 555 N N . GLY A 1 75 ? 62.114 -0.223 0.675 1.00 18.07 75 GLY C N 1
ATOM 556 C CA . GLY A 1 75 ? 62.584 1.178 0.730 1.00 19.84 75 GLY C CA 1
ATOM 557 C C . GLY A 1 75 ? 62.157 1.987 -0.457 1.00 17.04 75 GLY C C 1
ATOM 558 O O . GLY A 1 75 ? 62.593 3.158 -0.490 1.00 17.79 75 GLY C O 1
ATOM 559 N N . ARG A 1 76 ? 61.388 1.439 -1.420 1.00 18.25 76 ARG C N 1
ATOM 560 C CA . ARG A 1 76 ? 61.044 2.076 -2.712 1.00 18.83 76 ARG C CA 1
ATOM 561 C C . ARG A 1 76 ? 59.558 1.929 -3.082 1.00 17.76 76 ARG C C 1
ATOM 562 O O . ARG A 1 76 ? 59.010 0.823 -3.057 1.00 16.18 76 ARG C O 1
ATOM 570 N N . GLY A 1 77 ? 58.988 3.020 -3.583 1.00 16.21 77 GLY C N 1
ATOM 571 C CA . GLY A 1 77 ? 57.768 3.047 -4.410 1.00 14.88 77 GLY C CA 1
ATOM 572 C C . GLY A 1 77 ? 56.435 2.907 -3.688 1.00 13.97 77 GLY C C 1
ATOM 573 O O . GLY A 1 77 ? 55.488 2.752 -4.419 1.00 14.01 77 GLY C O 1
ATOM 574 N N . LEU A 1 78 ? 56.371 2.930 -2.364 1.00 12.89 78 LEU C N 1
ATOM 575 C CA . LEU A 1 78 ? 55.133 2.696 -1.580 1.00 13.85 78 LEU C CA 1
ATOM 576 C C . LEU A 1 78 ? 54.590 4.009 -1.016 1.00 12.47 78 LEU C C 1
ATOM 577 O O . LEU A 1 78 ? 55.185 4.589 -0.083 1.00 13.62 78 LEU C O 1
ATOM 582 N N . GLY A 1 79 ? 53.380 4.317 -1.433 1.00 13.75 79 GLY C N 1
ATOM 583 C CA . GLY A 1 79 ? 52.514 5.323 -0.821 1.00 13.49 79 GLY C CA 1
ATOM 584 C C . GLY A 1 79 ? 51.306 4.680 -0.151 1.00 12.56 79 GLY C C 1
ATOM 585 O O . GLY A 1 79 ? 50.671 3.833 -0.861 1.00 12.51 79 GLY C O 1
ATOM 586 N N . VAL A 1 80 ? 51.073 4.967 1.089 1.00 12.44 80 VAL C N 1
ATOM 587 C CA . VAL A 1 80 ? 49.902 4.449 1.870 1.00 11.75 80 VAL C CA 1
ATOM 588 C C . VAL A 1 80 ? 48.950 5.625 2.130 1.00 13.62 80 VAL C C 1
ATOM 589 O O . VAL A 1 80 ? 49.398 6.708 2.635 1.00 13.78 80 VAL C O 1
ATOM 593 N N . VAL A 1 81 ? 47.690 5.457 1.735 1.00 13.64 81 VAL C N 1
ATOM 594 C CA . VAL A 1 81 ? 46.674 6.551 1.770 1.00 13.28 81 VAL C CA 1
ATOM 595 C C . VAL A 1 81 ? 45.732 6.322 2.935 1.00 13.04 81 VAL C C 1
ATOM 596 O O . VAL A 1 81 ? 45.116 5.218 3.016 1.00 14.13 81 VAL C O 1
ATOM 600 N N . LEU A 1 82 ? 45.704 7.268 3.861 1.00 15.14 82 LEU C N 1
ATOM 601 C CA . LEU A 1 82 ? 44.931 7.199 5.114 1.00 14.59 82 LEU C CA 1
ATOM 602 C C . LEU A 1 82 ? 43.490 7.640 4.815 1.00 15.73 82 LEU C C 1
ATOM 603 O O . LEU A 1 82 ? 43.210 8.828 4.723 1.00 17.08 82 LEU C O 1
ATOM 608 N N . THR A 1 83 ? 42.576 6.680 4.701 1.00 14.17 83 THR C N 1
ATOM 609 C CA . THR A 1 83 ? 41.232 6.985 4.165 1.00 15.21 83 THR C CA 1
ATOM 610 C C . THR A 1 83 ? 40.209 7.174 5.287 1.00 17.70 83 THR C C 1
ATOM 611 O O . THR A 1 83 ? 39.105 7.653 4.990 1.00 17.76 83 THR C O 1
ATOM 615 N N . GLY A 1 84 ? 40.520 6.923 6.563 1.00 14.72 84 GLY C N 1
ATOM 616 C CA . GLY A 1 84 ? 39.531 7.255 7.599 1.00 17.77 84 GLY C CA 1
ATOM 617 C C . GLY A 1 84 ? 39.729 6.476 8.890 1.00 16.13 84 GLY C C 1
ATOM 618 O O . GLY A 1 84 ? 40.348 7.033 9.795 1.00 16.85 84 GLY C O 1
ATOM 619 N N . THR A 1 85 ? 39.155 5.275 9.007 1.00 19.37 85 THR C N 1
ATOM 620 C CA . THR A 1 85 ? 39.191 4.466 10.251 1.00 21.83 85 THR C CA 1
ATOM 621 C C . THR A 1 85 ? 40.607 4.008 10.579 1.00 19.39 85 THR C C 1
ATOM 622 O O . THR A 1 85 ? 40.866 3.686 11.744 1.00 24.01 85 THR C O 1
ATOM 626 N N . ASP A 1 86 ? 41.502 3.944 9.580 1.00 18.69 86 ASP C N 1
ATOM 627 C CA . ASP A 1 86 ? 42.952 3.719 9.813 1.00 18.35 86 ASP C CA 1
ATOM 628 C C . ASP A 1 86 ? 43.478 4.894 10.649 1.00 18.14 86 ASP C C 1
ATOM 629 O O . ASP A 1 86 ? 43.900 4.623 11.773 1.00 26.29 86 ASP C O 1
ATOM 634 N N . LEU A 1 87 ? 43.373 6.128 10.152 1.00 17.89 87 LEU C N 1
ATOM 635 C CA . LEU A 1 87 ? 43.951 7.336 10.783 1.00 16.28 87 LEU C CA 1
ATOM 636 C C . LEU A 1 87 ? 43.295 7.655 12.132 1.00 18.53 87 LEU C C 1
ATOM 637 O O . LEU A 1 87 ? 43.954 8.038 13.100 1.00 19.32 87 LEU C O 1
ATOM 642 N N . TYR A 1 88 ? 41.976 7.532 12.187 1.00 18.71 88 TYR C N 1
ATOM 643 C CA . TYR A 1 88 ? 41.184 8.064 13.307 1.00 17.94 88 TYR C CA 1
ATOM 644 C C . TYR A 1 88 ? 40.685 6.913 14.185 1.00 24.67 88 TYR C C 1
ATOM 645 O O . TYR A 1 88 ? 39.841 7.148 14.993 1.00 29.15 88 TYR C O 1
ATOM 654 N N . GLN A 1 89 ? 41.214 5.707 14.037 1.00 35.29 89 GLN C N 1
ATOM 655 C CA . GLN A 1 89 ? 40.761 4.553 14.866 1.00 35.61 89 GLN C CA 1
ATOM 656 C C . GLN A 1 89 ? 41.929 3.596 15.022 1.00 37.83 89 GLN C C 1
ATOM 657 O O . GLN A 1 89 ? 42.501 3.530 16.130 1.00 51.26 89 GLN C O 1
ATOM 663 N N . ASP A 1 90 ? 42.315 2.960 13.920 1.00 40.37 90 ASP C N 1
ATOM 664 C CA . ASP A 1 90 ? 43.102 1.705 13.906 1.00 36.21 90 ASP C CA 1
ATOM 665 C C . ASP A 1 90 ? 44.557 1.980 14.285 1.00 40.00 90 ASP C C 1
ATOM 666 O O . ASP A 1 90 ? 45.145 1.105 14.953 1.00 37.15 90 ASP C O 1
ATOM 671 N N . ILE A 1 91 ? 45.178 3.071 13.815 1.00 34.84 91 ILE C N 1
ATOM 672 C CA . ILE A 1 91 ? 46.651 3.235 14.015 1.00 33.81 91 ILE C CA 1
ATOM 673 C C . ILE A 1 91 ? 46.951 3.361 15.517 1.00 35.99 91 ILE C C 1
ATOM 674 O O . ILE A 1 91 ? 48.117 3.129 15.860 1.00 35.88 91 ILE C O 1
ATOM 679 N N . GLY A 1 92 ? 45.966 3.792 16.320 1.00 37.13 92 GLY C N 1
ATOM 680 C CA . GLY A 1 92 ? 45.962 3.742 17.785 1.00 36.76 92 GLY C CA 1
ATOM 681 C C . GLY A 1 92 ? 46.703 2.506 18.273 1.00 37.78 92 GLY C C 1
ATOM 682 O O . GLY A 1 92 ? 47.861 2.656 18.727 1.00 36.43 92 GLY C O 1
ATOM 683 N N . SER A 1 93 ? 46.107 1.321 18.085 1.00 35.83 93 SER C N 1
ATOM 684 C CA . SER A 1 93 ? 46.538 0.041 18.712 1.00 31.94 93 SER C CA 1
ATOM 685 C C . SER A 1 93 ? 46.677 -1.108 17.698 1.00 31.35 93 SER C C 1
ATOM 686 O O . SER A 1 93 ? 47.093 -2.198 18.138 1.00 38.34 93 SER C O 1
ATOM 689 N N . ASP A 1 94 ? 46.351 -0.910 16.421 1.00 25.60 94 ASP C N 1
ATOM 690 C CA . ASP A 1 94 ? 46.257 -1.991 15.397 1.00 26.50 94 ASP C CA 1
ATOM 691 C C . ASP A 1 94 ? 47.633 -2.229 14.778 1.00 22.35 94 ASP C C 1
ATOM 692 O O . ASP A 1 94 ? 48.217 -1.386 14.109 1.00 21.06 94 ASP C O 1
ATOM 697 N N . PRO A 1 95 ? 48.228 -3.418 14.996 1.00 24.23 95 PRO C N 1
ATOM 698 C CA . PRO A 1 95 ? 49.585 -3.676 14.556 1.00 21.75 95 PRO C CA 1
ATOM 699 C C . PRO A 1 95 ? 49.748 -3.683 13.031 1.00 22.62 95 PRO C C 1
ATOM 700 O O . PRO A 1 95 ? 50.803 -3.342 12.543 1.00 20.10 95 PRO C O 1
ATOM 704 N N . GLN A 1 96 ? 48.707 -4.067 12.297 1.00 20.91 96 GLN C N 1
ATOM 705 C CA . GLN A 1 96 ? 48.735 -4.055 10.813 1.00 19.64 96 GLN C CA 1
ATOM 706 C C . GLN A 1 96 ? 48.866 -2.587 10.359 1.00 15.68 96 GLN C C 1
ATOM 707 O O . GLN A 1 96 ? 49.708 -2.373 9.468 1.00 18.17 96 GLN C O 1
ATOM 713 N N . ALA A 1 97 ? 47.996 -1.718 10.855 1.00 19.20 97 ALA C N 1
ATOM 714 C CA . ALA A 1 97 ? 47.990 -0.272 10.488 1.00 17.85 97 ALA C CA 1
ATOM 715 C C . ALA A 1 97 ? 49.368 0.307 10.871 1.00 18.03 97 ALA C C 1
ATOM 716 O O . ALA A 1 97 ? 49.978 1.000 10.052 1.00 17.49 97 ALA C O 1
ATOM 718 N N . GLN A 1 98 ? 49.891 -0.001 12.051 1.00 18.01 98 GLN C N 1
ATOM 719 C CA . GLN A 1 98 ? 51.229 0.493 12.499 1.00 18.61 98 GLN C CA 1
ATOM 720 C C . GLN A 1 98 ? 52.311 0.049 11.516 1.00 19.21 98 GLN C C 1
ATOM 721 O O . GLN A 1 98 ? 53.198 0.867 11.147 1.00 18.15 98 GLN C O 1
ATOM 727 N N . ARG A 1 99 ? 52.326 -1.228 11.106 1.00 17.24 99 ARG C N 1
ATOM 728 C CA . ARG A 1 99 ? 53.328 -1.732 10.141 1.00 18.05 99 ARG C CA 1
ATOM 729 C C . ARG A 1 99 ? 53.247 -0.974 8.823 1.00 16.76 99 ARG C C 1
ATOM 730 O O . ARG A 1 99 ? 54.248 -0.639 8.272 1.00 16.18 99 ARG C O 1
ATOM 738 N N . SER A 1 100 ? 52.044 -0.726 8.309 1.00 15.09 100 SER C N 1
ATOM 739 C CA . SER A 1 100 ? 51.845 -0.025 7.032 1.00 13.62 100 SER C CA 1
ATOM 740 C C . SER A 1 100 ? 52.448 1.381 7.112 1.00 13.02 100 SER C C 1
ATOM 741 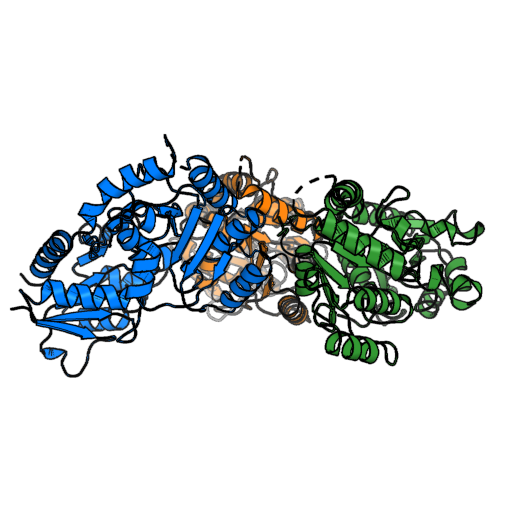O O . SER A 1 100 ? 53.102 1.801 6.112 1.00 14.86 100 SER C O 1
ATOM 744 N N . LEU A 1 101 ? 52.288 2.031 8.247 1.00 15.14 101 LEU C N 1
ATOM 745 C CA . LEU A 1 101 ? 52.800 3.405 8.441 1.00 15.87 101 LEU C CA 1
ATOM 746 C C . LEU A 1 101 ? 54.318 3.350 8.400 1.00 15.12 101 LEU C C 1
ATOM 747 O O . LEU A 1 101 ? 54.899 4.219 7.762 1.00 17.45 101 LEU C O 1
ATOM 752 N N . GLN A 1 102 ? 54.895 2.374 9.088 1.00 16.56 102 GLN C N 1
ATOM 753 C CA . GLN A 1 102 ? 56.368 2.190 9.159 1.00 18.03 102 GLN C CA 1
ATOM 754 C C . GLN A 1 102 ? 56.913 1.929 7.769 1.00 15.20 102 GLN C C 1
ATOM 755 O O . GLN A 1 102 ? 57.965 2.518 7.384 1.00 17.14 102 GLN C O 1
ATOM 761 N N . LEU A 1 103 ? 56.289 1.065 6.962 1.00 14.52 103 LEU C N 1
ATOM 762 C CA . LEU A 1 103 ? 56.835 0.575 5.667 1.00 16.90 103 LEU C CA 1
ATOM 763 C C . LEU A 1 103 ? 56.765 1.602 4.518 1.00 14.16 103 LEU C C 1
ATOM 764 O O . LEU A 1 103 ? 57.548 1.533 3.539 1.00 16.20 103 LEU C O 1
ATOM 769 N N . ALA A 1 104 ? 55.840 2.537 4.614 1.00 13.48 104 ALA C N 1
ATOM 770 C CA . ALA A 1 104 ? 55.535 3.441 3.495 1.00 13.72 104 ALA C CA 1
ATOM 771 C C . ALA A 1 104 ? 56.725 4.362 3.249 1.00 13.59 104 ALA C C 1
ATOM 772 O O . ALA A 1 104 ? 57.270 4.850 4.212 1.00 15.91 104 ALA C O 1
ATOM 774 N N . GLN A 1 105 ? 56.997 4.650 2.006 1.00 13.91 105 GLN C N 1
ATOM 775 C CA . GLN A 1 105 ? 57.924 5.777 1.689 1.00 14.94 105 GLN C CA 1
ATOM 776 C C . GLN A 1 105 ? 57.181 7.090 1.866 1.00 15.28 105 GLN C C 1
ATOM 777 O O . GLN A 1 105 ? 57.863 8.076 2.245 1.00 15.46 105 GLN C O 1
ATOM 783 N N . ARG A 1 106 ? 55.892 7.167 1.547 1.00 14.84 106 ARG C N 1
ATOM 784 C CA . ARG A 1 106 ? 55.073 8.410 1.701 1.00 14.30 106 ARG C CA 1
ATOM 785 C C . ARG A 1 106 ? 53.731 7.995 2.294 1.00 14.56 106 ARG C C 1
ATOM 786 O O . ARG A 1 106 ? 53.186 6.899 1.934 1.00 14.15 106 ARG C O 1
ATOM 794 N N . LEU A 1 107 ? 53.185 8.838 3.160 1.00 13.95 107 LEU C N 1
ATOM 795 C CA . LEU A 1 107 ? 51.809 8.688 3.657 1.00 13.55 107 LEU C CA 1
ATOM 796 C C . LEU A 1 107 ? 50.981 9.811 3.076 1.00 14.30 107 LEU C C 1
ATOM 797 O O . LEU A 1 107 ? 51.443 10.963 3.085 1.00 16.45 107 LEU C O 1
ATOM 802 N N . VAL A 1 108 ? 49.774 9.470 2.673 1.00 12.54 108 VAL C N 1
ATOM 803 C CA . VAL A 1 108 ? 48.900 10.498 2.059 1.00 12.60 108 VAL C CA 1
ATOM 804 C C . VAL A 1 108 ? 47.733 10.748 3.009 1.00 11.41 108 VAL C C 1
ATOM 805 O O . VAL A 1 108 ? 47.078 9.767 3.339 1.00 13.13 108 VAL C O 1
ATOM 809 N N . VAL A 1 109 ? 47.436 11.985 3.348 1.00 11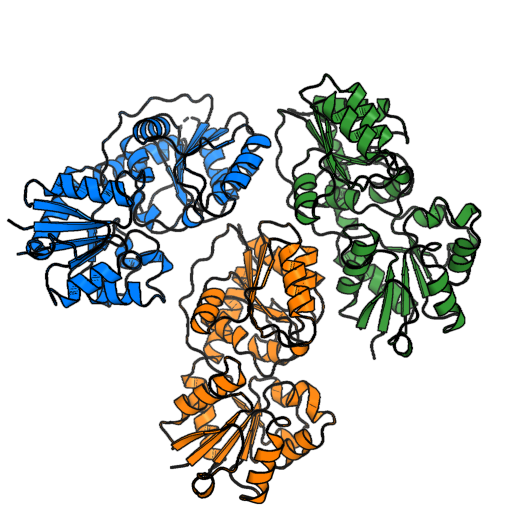.07 109 VAL C N 1
ATOM 810 C CA . VAL A 1 109 ? 46.195 12.338 4.080 1.00 11.97 109 VAL C CA 1
ATOM 811 C C . VAL A 1 109 ? 45.398 13.236 3.133 1.00 12.47 109 VAL C C 1
ATOM 812 O O . VAL A 1 109 ? 45.980 13.828 2.234 1.00 11.70 109 VAL C O 1
ATOM 816 N N . LEU A 1 110 ? 44.077 13.215 3.259 1.00 12.01 110 LEU C N 1
ATOM 817 C CA . LEU A 1 110 ? 43.162 13.775 2.229 1.00 12.91 110 LEU C CA 1
ATOM 818 C C . LEU A 1 110 ? 42.627 15.154 2.640 1.00 12.95 110 LEU C C 1
ATOM 819 O O . LEU A 1 110 ? 41.763 15.709 1.923 1.00 13.54 110 LEU C O 1
ATOM 824 N N . GLN A 1 111 ? 43.152 15.714 3.720 1.00 13.47 111 GLN C N 1
ATOM 825 C CA . GLN A 1 111 ? 42.888 17.123 4.086 1.00 12.77 111 GLN C CA 1
ATOM 826 C C . GLN A 1 111 ? 43.957 17.604 5.059 1.00 14.27 111 GLN C C 1
ATOM 827 O O . GLN A 1 111 ? 44.722 16.789 5.572 1.00 14.97 111 GLN C O 1
ATOM 833 N N . ALA A 1 112 ? 43.987 18.920 5.298 1.00 15.72 112 ALA C N 1
ATOM 834 C CA . ALA A 1 112 ? 45.106 19.652 5.954 1.00 18.09 112 ALA C CA 1
ATOM 835 C C . ALA A 1 112 ? 45.415 19.144 7.357 1.00 18.50 112 ALA C C 1
ATOM 836 O O . ALA A 1 112 ? 46.616 19.321 7.793 1.00 20.99 112 ALA C O 1
ATOM 838 N N . LEU A 1 113 ? 44.417 18.624 8.081 1.00 14.99 113 LEU C N 1
ATOM 839 C CA . LEU A 1 113 ? 44.539 18.275 9.515 1.00 14.76 113 LEU C CA 1
ATOM 840 C C . LEU A 1 113 ? 45.054 16.846 9.680 1.00 16.28 113 LEU C C 1
ATOM 841 O O . LEU A 1 113 ? 45.420 16.502 10.775 1.00 16.25 113 LEU C O 1
ATOM 846 N N . GLY A 1 114 ? 45.043 16.034 8.614 1.00 16.26 114 GLY C N 1
ATOM 847 C CA . GLY A 1 114 ? 45.349 14.594 8.702 1.00 18.46 114 GLY C CA 1
ATOM 848 C C . GLY A 1 114 ? 46.568 14.290 9.540 1.00 16.49 114 GLY C C 1
ATOM 849 O O . GLY A 1 114 ? 46.533 13.303 10.306 1.00 15.49 114 GLY C O 1
ATOM 850 N N . ALA A 1 115 ? 47.691 14.938 9.255 1.00 16.98 115 ALA C N 1
ATOM 851 C CA . ALA A 1 115 ? 48.992 14.509 9.828 1.00 17.03 115 ALA C CA 1
ATOM 852 C C . ALA A 1 115 ? 48.956 14.764 11.340 1.00 16.91 115 ALA C C 1
ATOM 853 O O . ALA A 1 115 ? 49.796 14.206 12.065 1.00 19.09 115 ALA C O 1
ATOM 855 N N . GLU A 1 116 ? 48.005 15.565 11.846 1.00 16.71 116 GLU C N 1
ATOM 856 C CA . GLU A 1 116 ? 47.926 15.805 13.321 1.00 18.54 116 GLU C CA 1
ATOM 857 C C . GLU A 1 116 ? 47.623 14.492 14.050 1.00 18.60 116 GLU C C 1
ATOM 858 O O . GLU A 1 116 ? 47.957 14.358 15.267 1.00 18.95 116 GLU C O 1
ATOM 864 N N . ALA A 1 117 ? 46.981 13.551 13.362 1.00 17.40 117 ALA C N 1
ATOM 865 C CA . ALA A 1 117 ? 46.548 12.257 13.937 1.00 16.56 117 ALA C CA 1
ATOM 866 C C . ALA A 1 117 ? 47.692 11.240 13.795 1.00 15.70 117 ALA C C 1
ATOM 867 O O . ALA A 1 117 ? 47.500 10.108 14.302 1.00 20.46 117 ALA C O 1
ATOM 869 N N . LEU A 1 118 ? 48.733 11.531 12.987 1.00 14.94 118 LEU C N 1
ATOM 870 C CA . LEU A 1 118 ? 49.859 10.584 12.773 1.00 16.32 118 LEU C CA 1
ATOM 871 C C . LEU A 1 118 ? 50.809 10.754 13.942 1.00 19.53 118 LEU C C 1
ATOM 872 O O . LEU A 1 118 ? 50.904 11.856 14.489 1.00 18.88 118 LEU C O 1
ATOM 877 N N . PRO A 1 119 ? 51.576 9.702 14.289 1.00 20.24 119 PRO C N 1
ATOM 878 C CA . PRO A 1 119 ? 52.740 9.887 15.162 1.00 23.47 119 PRO C CA 1
ATOM 879 C C . PRO A 1 119 ? 53.703 10.928 14.591 1.00 21.75 119 PRO C C 1
ATOM 880 O O . PRO A 1 119 ? 53.926 10.909 13.398 1.00 20.03 119 PRO C O 1
ATOM 884 N N . PRO A 1 120 ? 54.392 11.767 15.420 1.00 25.58 120 PRO C N 1
ATOM 885 C CA . PRO A 1 120 ? 55.331 12.787 14.932 1.00 23.74 120 PRO C CA 1
ATOM 886 C C . PRO A 1 120 ? 56.428 12.216 14.035 1.00 21.24 120 PRO C C 1
ATOM 887 O O . PRO A 1 120 ? 56.738 12.856 13.077 1.00 23.50 120 PRO C O 1
ATOM 891 N N . GLU A 1 121 ? 56.898 10.989 14.298 1.00 23.56 121 GLU C N 1
ATOM 892 C CA . GLU A 1 121 ? 57.952 10.362 13.477 1.00 22.38 121 GLU C CA 1
ATOM 893 C C . GLU A 1 121 ? 57.462 9.984 12.059 1.00 22.20 121 GLU C C 1
ATOM 894 O O . GLU A 1 121 ? 58.313 9.580 11.229 1.00 20.80 121 GLU C O 1
ATOM 900 N N . CYS A 1 122 ? 56.144 10.032 11.796 1.00 20.55 122 CYS C N 1
ATOM 901 C CA . CYS A 1 122 ? 55.527 9.741 10.490 1.00 18.95 122 CYS C CA 1
ATOM 902 C C . CYS A 1 122 ? 55.209 11.050 9.746 1.00 17.06 122 CYS C C 1
ATOM 903 O O . CYS A 1 122 ? 54.844 10.934 8.567 1.00 18.28 122 CYS C O 1
ATOM 906 N N . ARG A 1 123 ? 55.369 12.228 10.395 1.00 18.71 123 ARG C N 1
ATOM 907 C CA . ARG A 1 123 ? 54.918 13.486 9.758 1.00 17.84 123 ARG C CA 1
ATOM 908 C C . ARG A 1 123 ? 55.840 13.967 8.627 1.00 17.51 123 ARG C C 1
ATOM 909 O O . ARG A 1 123 ? 55.333 14.576 7.635 1.00 16.57 123 ARG C O 1
ATOM 917 N N . ALA A 1 124 ? 57.159 13.710 8.671 1.00 15.01 124 ALA C N 1
ATOM 918 C CA . ALA A 1 124 ? 58.098 14.178 7.636 1.00 17.61 124 ALA C CA 1
ATOM 919 C C . ALA A 1 124 ? 57.746 13.614 6.248 1.00 15.80 124 ALA C C 1
ATOM 920 O O . ALA A 1 124 ? 57.976 14.256 5.239 1.00 15.33 124 ALA C O 1
ATOM 922 N N . LYS A 1 125 ? 57.270 12.359 6.160 1.00 16.99 125 LYS C N 1
ATOM 923 C CA . LYS A 1 125 ? 56.913 11.701 4.876 1.00 13.62 125 LYS C CA 1
ATOM 924 C C . LYS A 1 125 ? 55.409 11.721 4.536 1.00 13.47 125 LYS C C 1
ATOM 925 O O . LYS A 1 125 ? 55.082 11.120 3.508 1.00 14.36 125 LYS C O 1
ATOM 931 N N . ALA A 1 126 ? 54.650 12.544 5.270 1.00 14.05 126 ALA C N 1
ATOM 932 C CA . ALA A 1 126 ? 53.193 12.718 5.036 1.00 14.39 126 ALA C CA 1
ATOM 933 C C . ALA A 1 126 ? 53.014 13.824 3.992 1.00 14.83 126 ALA C C 1
ATOM 934 O O . ALA A 1 126 ? 53.759 14.879 4.025 1.00 15.43 126 ALA C O 1
ATOM 936 N N . ARG A 1 127 ? 52.036 13.634 3.137 1.00 13.94 127 ARG C N 1
ATOM 937 C CA . ARG A 1 127 ? 51.707 14.506 2.003 1.00 12.39 127 ARG C CA 1
ATOM 938 C C . ARG A 1 127 ? 50.214 14.710 2.027 1.00 13.49 127 ARG C C 1
ATOM 939 O O . ARG A 1 127 ? 49.504 13.732 2.171 1.00 13.79 127 ARG C O 1
ATOM 947 N N . VAL A 1 128 ? 49.744 15.947 1.818 1.00 12.49 128 VAL C N 1
ATOM 948 C CA . VAL A 1 128 ? 48.281 16.218 1.740 1.00 11.94 128 VAL C CA 1
ATOM 949 C C . VAL A 1 128 ? 47.854 16.217 0.298 1.00 12.11 128 VAL C C 1
ATOM 950 O O . VAL A 1 128 ? 48.455 16.949 -0.516 1.00 13.02 128 VAL C O 1
ATOM 954 N N . VAL A 1 129 ? 46.833 15.429 0.004 1.00 11.53 129 VAL C N 1
ATOM 955 C CA . VAL A 1 129 ? 46.256 15.410 -1.350 1.00 11.51 129 VAL C CA 1
ATOM 956 C C . VAL A 1 129 ? 44.751 15.603 -1.118 1.00 12.13 129 VAL C C 1
ATOM 957 O O . VAL A 1 129 ? 44.044 14.635 -0.869 1.00 13.77 129 VAL C O 1
ATOM 961 N N . TYR A 1 130 ? 44.285 16.847 -1.134 1.00 12.88 130 TYR C N 1
ATOM 962 C CA . TYR A 1 130 ? 42.821 17.091 -1.137 1.00 12.80 130 TYR C CA 1
ATOM 963 C C . TYR A 1 130 ? 42.216 16.332 -2.325 1.00 13.03 130 TYR C C 1
ATOM 964 O O . TYR A 1 130 ? 42.800 16.369 -3.451 1.00 12.98 130 TYR C O 1
ATOM 973 N N . GLN A 1 131 ? 41.024 15.771 -2.130 1.00 13.45 131 GLN C N 1
ATOM 974 C CA . GLN A 1 131 ? 40.303 15.142 -3.265 1.00 13.51 131 GLN C CA 1
ATOM 975 C C . GLN A 1 131 ? 39.650 16.223 -4.101 1.00 11.86 131 GLN C C 1
ATOM 976 O O . GLN A 1 131 ? 39.631 17.407 -3.752 1.00 13.80 131 GLN C O 1
ATOM 982 N N . SER A 1 132 ? 39.123 15.800 -5.241 1.00 12.63 132 SER C N 1
ATOM 983 C CA . SER A 1 132 ? 38.497 16.675 -6.251 1.00 14.04 132 SER C CA 1
ATOM 984 C C . SER A 1 132 ? 37.228 16.049 -6.787 1.00 13.11 132 SER C C 1
ATOM 985 O O . SER A 1 132 ? 36.990 14.827 -6.671 1.00 12.79 132 SER C O 1
ATOM 988 N N . THR A 1 133 ? 36.402 16.886 -7.370 1.00 14.06 133 THR C N 1
ATOM 989 C CA . THR A 1 133 ? 35.105 16.517 -7.948 1.00 12.87 133 THR C CA 1
ATOM 990 C C . THR A 1 133 ? 34.790 17.590 -8.990 1.00 12.08 133 THR C C 1
ATOM 991 O O . THR A 1 133 ? 35.184 18.780 -8.823 1.00 12.96 133 THR C O 1
ATOM 995 N N . SER A 1 134 ? 34.025 17.253 -10.005 1.00 14.11 134 SER C N 1
ATOM 996 C CA . SER A 1 134 ? 33.528 18.253 -10.979 1.00 15.52 134 SER C CA 1
ATOM 997 C C . SER A 1 134 ? 32.474 19.156 -10.318 1.00 14.69 134 SER C C 1
ATOM 998 O O . SER A 1 134 ? 31.746 18.740 -9.328 1.00 15.77 134 SER C O 1
ATOM 1001 N N . ALA A 1 135 ? 32.440 20.369 -10.815 1.00 17.51 135 ALA C N 1
ATOM 1002 C CA . ALA A 1 135 ? 31.506 21.410 -10.336 1.00 16.79 135 ALA C CA 1
ATOM 1003 C C . ALA A 1 135 ? 30.163 21.204 -11.023 1.00 19.20 135 ALA C C 1
ATOM 1004 O O . ALA A 1 135 ? 30.086 20.578 -12.120 1.00 21.03 135 ALA C O 1
ATOM 1006 N N . ARG A 1 136 ? 29.124 21.693 -10.352 1.00 18.12 136 ARG C N 1
ATOM 1007 C CA . ARG A 1 136 ? 27.749 21.835 -10.886 1.00 18.73 136 ARG C CA 1
ATOM 1008 C C . ARG A 1 136 ? 27.336 23.275 -10.636 1.00 19.72 136 ARG C C 1
ATOM 1009 O O . ARG A 1 136 ? 27.725 23.856 -9.584 1.00 17.75 136 ARG C O 1
ATOM 1017 N N . ALA A 1 137 ? 26.506 23.784 -11.547 1.00 24.49 137 ALA C N 1
ATOM 1018 C CA . ALA A 1 137 ? 25.902 25.118 -11.498 1.00 23.69 137 ALA C CA 1
ATOM 1019 C C . ALA A 1 137 ? 25.156 25.265 -10.170 1.00 17.85 137 ALA C C 1
ATOM 1020 O O . ALA A 1 137 ? 24.417 24.329 -9.797 1.00 20.08 137 ALA C O 1
ATOM 1022 N N . GLU A 1 138 ? 25.429 26.353 -9.472 1.00 19.16 138 GLU C N 1
ATOM 1023 C CA . GLU A 1 138 ? 24.660 26.710 -8.232 1.00 17.42 138 GLU C CA 1
ATOM 1024 C C . GLU A 1 138 ? 23.255 27.026 -8.728 1.00 21.14 138 GLU C C 1
ATOM 1025 O O . GLU A 1 138 ? 23.155 27.884 -9.632 1.00 21.73 138 GLU C O 1
ATOM 1031 N N . LEU A 1 139 ? 22.271 26.286 -8.220 1.00 16.94 139 LEU C N 1
ATOM 1032 C CA . LEU A 1 139 ? 20.843 26.461 -8.586 1.00 17.57 139 LEU C CA 1
ATOM 1033 C C . LEU A 1 139 ? 20.232 27.509 -7.673 1.00 20.24 139 LEU C C 1
ATOM 1034 O O . LEU A 1 139 ? 20.388 27.475 -6.463 1.00 19.55 139 LEU C O 1
ATOM 1039 N N . PRO A 1 140 ? 19.416 28.425 -8.203 1.00 16.78 140 PRO C N 1
ATOM 1040 C CA . PRO A 1 140 ? 18.480 29.190 -7.384 1.00 18.48 140 PRO C CA 1
ATOM 1041 C C . PRO A 1 140 ? 17.448 28.245 -6.770 1.00 15.84 140 PRO C C 1
ATOM 1042 O O . PRO A 1 140 ? 17.052 27.281 -7.375 1.00 15.67 140 PRO C O 1
ATOM 1046 N N . LYS A 1 141 ? 17.027 28.538 -5.533 1.00 17.99 141 LYS C N 1
ATOM 1047 C CA . LYS A 1 141 ? 16.151 27.605 -4.791 1.00 17.35 141 LYS C CA 1
ATOM 1048 C C . LYS A 1 141 ? 14.997 28.366 -4.145 1.00 15.59 141 LYS C C 1
ATOM 1049 O O . LYS A 1 141 ? 15.139 29.575 -3.909 1.00 21.72 141 LYS C O 1
ATOM 1055 N N . SER A 1 142 ? 13.978 27.605 -3.811 1.00 15.47 142 SER C N 1
ATOM 1056 C CA . SER A 1 142 ? 12.722 28.173 -3.219 1.00 17.04 142 SER C CA 1
ATOM 1057 C C . SER A 1 142 ? 12.936 28.584 -1.759 1.00 18.12 142 SER C C 1
ATOM 1058 O O . SER A 1 142 ? 13.686 27.883 -1.027 1.00 20.14 142 SER C O 1
ATOM 1061 N N . ALA A 1 143 ? 12.248 29.631 -1.301 1.00 16.07 143 ALA C N 1
ATOM 1062 C CA . ALA A 1 143 ? 12.181 29.980 0.148 1.00 18.76 143 ALA C CA 1
ATOM 1063 C C . ALA A 1 143 ? 10.954 29.307 0.802 1.00 19.04 143 ALA C C 1
ATOM 1064 O O . ALA A 1 143 ? 10.806 29.506 2.043 1.00 21.37 143 ALA C O 1
ATOM 1066 N N . ARG A 1 144 ? 10.128 28.517 0.091 1.00 18.41 144 ARG C N 1
ATOM 1067 C CA . ARG A 1 144 ? 8.844 28.019 0.667 1.00 21.23 144 ARG C CA 1
ATOM 1068 C C . ARG A 1 144 ? 9.103 26.929 1.710 1.00 20.32 144 ARG C C 1
ATOM 1069 O O . ARG A 1 144 ? 8.240 26.753 2.611 1.00 19.52 144 ARG C O 1
ATOM 1077 N N . GLN A 1 145 ? 10.193 26.170 1.562 1.00 19.04 145 GLN C N 1
ATOM 1078 C CA . GLN A 1 145 ? 10.531 25.012 2.434 1.00 17.77 145 GLN C CA 1
ATOM 1079 C C . GLN A 1 145 ? 12.064 24.929 2.514 1.00 16.51 145 GLN C C 1
ATOM 1080 O O . GLN A 1 145 ? 12.749 25.414 1.576 1.00 18.35 145 GLN C O 1
ATOM 1086 N N . LEU A 1 146 ? 12.581 24.315 3.559 1.00 15.76 146 LEU C N 1
ATOM 1087 C CA . LEU A 1 146 ? 14.039 23.972 3.634 1.00 13.86 146 LEU C CA 1
ATOM 1088 C C . LEU A 1 146 ? 14.134 22.488 3.316 1.00 15.68 146 LEU C C 1
ATOM 1089 O O . LEU A 1 146 ? 13.517 21.647 4.053 1.00 16.74 146 LEU C O 1
ATOM 1094 N N . ARG A 1 147 ? 14.924 22.099 2.310 1.00 14.20 147 ARG C N 1
ATOM 1095 C CA . ARG A 1 147 ? 15.193 20.672 2.030 1.00 16.99 147 ARG C CA 1
ATOM 1096 C C . ARG A 1 147 ? 16.667 20.388 2.331 1.00 15.65 147 ARG C C 1
ATOM 1097 O O . ARG A 1 147 ? 17.544 20.997 1.682 1.00 16.03 147 ARG C O 1
ATOM 1105 N N . ALA A 1 148 ? 16.908 19.507 3.290 1.00 13.45 148 ALA C N 1
ATOM 1106 C CA . ALA A 1 148 ? 18.238 18.992 3.659 1.00 14.13 148 ALA C CA 1
ATOM 1107 C C . ALA A 1 148 ? 18.411 17.615 3.047 1.00 13.37 148 ALA C C 1
ATOM 1108 O O . ALA A 1 148 ? 17.485 16.832 2.891 1.00 14.09 148 ALA C O 1
ATOM 1110 N N . VAL A 1 149 ? 19.666 17.268 2.740 1.00 12.03 149 VAL C N 1
ATOM 1111 C CA . VAL A 1 149 ? 20.036 15.915 2.331 1.00 13.20 149 VAL C CA 1
ATOM 1112 C C . VAL A 1 149 ? 21.282 15.470 3.098 1.00 12.05 149 VAL C C 1
ATOM 1113 O O . VAL A 1 149 ? 22.119 16.285 3.381 1.00 12.80 149 VAL C O 1
ATOM 1117 N N . MET A 1 150 ? 21.337 14.205 3.452 1.00 12.30 150 MET C N 1
ATOM 1118 C CA . MET A 1 150 ? 22.525 13.573 3.997 1.00 11.17 150 MET C CA 1
ATOM 1119 C C . MET A 1 150 ? 22.832 12.337 3.127 1.00 12.18 150 MET C C 1
ATOM 1120 O O . MET A 1 150 ? 21.944 11.546 2.791 1.00 13.68 150 MET C O 1
ATOM 1125 N N . VAL A 1 151 ? 24.094 12.134 2.821 1.00 10.74 151 VAL C N 1
ATOM 1126 C CA . VAL A 1 151 ? 24.492 11.051 1.934 1.00 11.56 151 VAL C CA 1
ATOM 1127 C C . VAL A 1 151 ? 25.555 10.202 2.614 1.00 12.04 151 VAL C C 1
ATOM 1128 O O . VAL A 1 151 ? 26.630 10.662 2.885 1.00 13.34 151 VAL C O 1
ATOM 1132 N N . GLY A 1 152 ? 25.267 8.925 2.776 1.00 12.03 152 GLY C N 1
ATOM 1133 C CA . GLY A 1 152 ? 26.245 7.953 3.251 1.00 13.11 152 GLY C CA 1
ATOM 1134 C C . GLY A 1 152 ? 25.622 6.609 3.446 1.00 13.56 152 GLY C C 1
ATOM 1135 O O . GLY A 1 152 ? 24.600 6.562 4.149 1.00 13.13 152 GLY C O 1
ATOM 1136 N N . HIS A 1 153 ? 26.248 5.551 2.961 1.00 14.50 153 HIS C N 1
ATOM 1137 C CA . HIS A 1 153 ? 25.829 4.167 3.247 1.00 13.61 153 HIS C CA 1
ATOM 1138 C C . HIS A 1 153 ? 25.805 4.049 4.772 1.00 14.46 153 HIS C C 1
ATOM 1139 O O . HIS A 1 153 ? 26.771 4.502 5.454 1.00 17.35 153 HIS C O 1
ATOM 1146 N N . LEU A 1 154 ? 24.705 3.515 5.303 1.00 17.06 154 LEU C N 1
ATOM 1147 C CA . LEU A 1 154 ? 24.478 3.541 6.762 1.00 18.38 154 LEU C CA 1
ATOM 1148 C C . LEU A 1 154 ? 25.481 2.604 7.422 1.00 20.99 154 LEU C C 1
ATOM 1149 O O . LEU A 1 154 ? 25.462 1.338 7.221 1.00 22.84 154 LEU C O 1
ATOM 1154 N N . ARG A 1 155 ? 26.322 3.192 8.208 1.00 19.48 155 ARG C N 1
ATOM 1155 C CA . ARG A 1 155 ? 27.241 2.466 9.104 1.00 20.76 155 ARG C CA 1
ATOM 1156 C C . ARG A 1 155 ? 27.518 3.327 10.316 1.00 18.30 155 ARG C C 1
ATOM 1157 O O . ARG A 1 155 ? 27.331 4.573 10.291 1.00 18.66 155 ARG C O 1
ATOM 1165 N N . GLN A 1 156 ? 27.929 2.686 11.418 1.00 18.53 156 GLN C N 1
ATOM 1166 C CA . GLN A 1 156 ? 28.051 3.418 12.687 1.00 21.19 156 GLN C CA 1
ATOM 1167 C C . GLN A 1 156 ? 28.955 4.653 12.557 1.00 16.82 156 GLN C C 1
ATOM 1168 O O . GLN A 1 156 ? 28.663 5.651 13.208 1.00 18.10 156 GLN C O 1
ATOM 1174 N N . VAL A 1 157 ? 30.016 4.608 11.737 1.00 16.89 157 VAL C N 1
ATOM 1175 C CA . VAL A 1 157 ? 31.035 5.688 11.609 1.00 18.27 157 VAL C CA 1
ATOM 1176 C C . VAL A 1 157 ? 30.368 6.950 11.041 1.00 15.76 157 VAL C C 1
ATOM 1177 O O . VAL A 1 157 ? 30.882 8.080 11.263 1.00 16.71 157 VAL C O 1
ATOM 1181 N N . LYS A 1 158 ? 29.243 6.770 10.311 1.00 16.29 158 LYS C N 1
ATOM 1182 C CA . LYS A 1 158 ? 28.483 7.917 9.768 1.00 15.15 158 LYS C CA 1
ATOM 1183 C C . LYS A 1 158 ? 27.544 8.546 10.799 1.00 15.15 158 LYS C C 1
ATOM 1184 O O . LYS A 1 158 ? 27.021 9.631 10.524 1.00 15.95 158 LYS C O 1
ATOM 1190 N N . SER A 1 159 ? 27.476 7.997 12.024 1.00 14.99 159 SER C N 1
ATOM 1191 C CA . SER A 1 159 ? 26.649 8.524 13.139 1.00 14.69 159 SER C CA 1
ATOM 1192 C C . SER A 1 159 ? 25.269 8.935 12.592 1.00 13.46 159 SER C C 1
ATOM 1193 O O . SER A 1 159 ? 24.793 10.031 12.901 1.00 13.52 159 SER C O 1
ATOM 1196 N N . PRO A 1 160 ? 24.538 8.031 11.894 1.00 16.15 160 PRO C N 1
ATOM 1197 C CA . PRO A 1 160 ? 23.242 8.358 11.319 1.00 14.44 160 PRO C CA 1
ATOM 1198 C C . PRO A 1 160 ? 22.237 8.646 12.450 1.00 14.44 160 PRO C C 1
ATOM 1199 O O . PRO A 1 160 ? 21.332 9.476 12.243 1.00 14.67 160 PRO C O 1
ATOM 1203 N N . GLN A 1 161 ? 22.454 8.082 13.652 1.00 16.35 161 GLN C N 1
ATOM 1204 C CA . GLN A 1 161 ? 21.529 8.384 14.771 1.00 17.68 161 GLN C CA 1
ATOM 1205 C C . GLN A 1 161 ? 21.419 9.876 15.061 1.00 14.58 161 GLN C C 1
ATOM 1206 O O . GLN A 1 161 ? 20.350 10.381 15.517 1.00 16.15 161 GLN C O 1
ATOM 1212 N N . THR A 1 162 ? 22.457 10.661 14.799 1.00 15.07 162 THR C N 1
ATOM 1213 C CA . THR A 1 162 ? 22.363 12.099 15.069 1.00 14.60 162 THR C CA 1
ATOM 1214 C C . THR A 1 162 ? 21.295 12.729 14.167 1.00 13.66 162 THR C C 1
ATOM 1215 O O . THR A 1 162 ? 20.579 13.589 14.624 1.00 14.45 162 THR C O 1
ATOM 1219 N N . LEU A 1 163 ? 21.379 12.386 12.880 1.00 13.22 163 LEU C N 1
ATOM 1220 C CA . LEU A 1 163 ? 20.331 12.803 11.920 1.00 13.38 163 LEU C CA 1
ATOM 1221 C C . LEU A 1 163 ? 18.962 12.258 12.330 1.00 13.26 163 LEU C C 1
ATOM 1222 O O . LEU A 1 163 ? 17.993 13.070 12.248 1.00 14.19 163 LEU C O 1
ATOM 1227 N N . PHE A 1 164 ? 18.835 10.992 12.664 1.00 14.74 164 PHE C N 1
ATOM 1228 C CA . PHE A 1 164 ? 17.515 10.413 13.025 1.00 14.90 164 PHE C CA 1
ATOM 1229 C C . PHE A 1 164 ? 16.946 11.252 14.171 1.00 15.73 164 PHE C C 1
ATOM 1230 O O . PHE A 1 164 ? 15.745 11.594 14.211 1.00 14.39 164 PHE C O 1
ATOM 1238 N N . ASP A 1 165 ? 17.812 11.559 15.136 1.00 15.26 165 ASP C N 1
ATOM 1239 C CA . ASP A 1 165 ? 17.343 12.272 16.360 1.00 17.43 165 ASP C CA 1
ATOM 1240 C C . ASP A 1 165 ? 16.974 13.732 16.077 1.00 16.23 165 ASP C C 1
ATOM 1241 O O . ASP A 1 165 ? 15.972 14.275 16.637 1.00 15.73 165 ASP C O 1
ATOM 1246 N N . ALA A 1 166 ? 17.680 14.410 15.169 1.00 14.09 166 ALA C N 1
ATOM 1247 C CA . ALA A 1 166 ? 17.354 15.785 14.739 1.00 13.93 166 ALA C CA 1
ATOM 1248 C C . ALA A 1 166 ? 16.049 15.751 13.943 1.00 13.08 166 ALA C C 1
ATOM 1249 O O . ALA A 1 166 ? 15.251 16.611 14.183 1.00 12.99 166 ALA C O 1
ATOM 1251 N N . ALA A 1 167 ? 15.867 14.769 13.069 1.00 12.94 167 ALA C N 1
ATOM 1252 C CA . ALA A 1 167 ? 14.629 14.623 12.291 1.00 13.98 167 ALA C CA 1
ATOM 1253 C C . ALA A 1 167 ? 13.475 14.454 13.276 1.00 16.11 167 ALA C C 1
ATOM 1254 O O . ALA A 1 167 ? 12.431 15.073 13.028 1.00 15.61 167 ALA C O 1
ATOM 1256 N N . ARG A 1 168 ? 13.694 13.677 14.331 1.00 13.60 168 ARG C N 1
ATOM 1257 C CA . ARG A 1 168 ? 12.628 13.450 15.334 1.00 14.79 168 ARG C CA 1
ATOM 1258 C C . ARG A 1 168 ? 12.309 14.742 16.070 1.00 15.10 168 ARG C C 1
ATOM 1259 O O . ARG A 1 168 ? 11.123 15.063 16.295 1.00 14.34 168 ARG C O 1
ATOM 1267 N N . LEU A 1 169 ? 13.306 15.521 16.469 1.00 15.50 169 LEU C N 1
ATOM 1268 C CA . LEU A 1 169 ? 13.058 16.836 17.101 1.00 16.08 169 LEU C CA 1
ATOM 1269 C C . LEU A 1 169 ? 12.192 17.713 16.208 1.00 15.19 169 LEU C C 1
ATOM 1270 O O . LEU A 1 169 ? 11.361 18.484 16.719 1.00 15.54 169 LEU C O 1
ATOM 1275 N N . LEU A 1 170 ? 12.367 17.600 14.894 1.00 14.77 170 LEU C N 1
ATOM 1276 C CA . LEU A 1 170 ? 11.666 18.408 13.897 1.00 15.67 170 LEU C CA 1
ATOM 1277 C C . LEU A 1 170 ? 10.440 17.674 13.310 1.00 15.99 170 LEU C C 1
ATOM 1278 O O . LEU A 1 170 ? 9.955 18.116 12.256 1.00 16.95 170 LEU C O 1
ATOM 1283 N N . CYS A 1 171 ? 9.934 16.608 13.941 1.00 16.75 171 CYS C N 1
ATOM 1284 C CA . CYS A 1 171 ? 8.887 15.686 13.362 1.00 17.03 171 CYS C CA 1
ATOM 1285 C C . CYS A 1 171 ? 7.668 16.490 12.888 1.00 19.62 171 CYS C C 1
ATOM 1286 O O . CYS A 1 171 ? 7.117 16.137 11.823 1.00 22.79 171 CYS C O 1
ATOM 1289 N N . GLY A 1 172 ? 7.269 17.540 13.620 1.00 20.22 172 GLY C N 1
ATOM 1290 C CA . GLY A 1 172 ? 6.049 18.318 13.374 1.00 20.47 172 GLY C CA 1
ATOM 1291 C C . GLY A 1 172 ? 6.261 19.490 12.431 1.00 22.41 172 GLY C C 1
ATOM 1292 O O . GLY A 1 172 ? 5.258 20.203 12.144 1.00 23.31 172 GLY C O 1
ATOM 1293 N N . ARG A 1 173 ? 7.505 19.737 12.008 1.00 20.87 173 ARG C N 1
ATOM 1294 C CA . ARG A 1 173 ? 7.877 20.900 11.159 1.00 20.66 173 ARG C CA 1
ATOM 1295 C C . ARG A 1 173 ? 7.670 20.516 9.698 1.00 23.54 173 ARG C C 1
ATOM 1296 O O . ARG A 1 173 ? 8.553 19.841 9.106 1.00 21.66 173 ARG C O 1
ATOM 1304 N N . GLU A 1 174 ? 6.536 20.907 9.131 1.00 22.08 174 GLU C N 1
ATOM 1305 C CA . GLU A 1 174 ? 6.174 20.539 7.739 1.00 21.82 174 GLU C CA 1
ATOM 1306 C C . GLU A 1 174 ? 7.030 21.318 6.763 1.00 20.24 174 GLU C C 1
ATOM 1307 O O . GLU A 1 174 ? 7.131 20.876 5.595 1.00 22.26 174 GLU C O 1
ATOM 1313 N N . ASP A 1 175 ? 7.694 22.372 7.229 1.00 16.68 175 ASP C N 1
ATOM 1314 C CA . ASP A 1 175 ? 8.441 23.370 6.419 1.00 16.54 175 ASP C CA 1
ATOM 1315 C C . ASP A 1 175 ? 9.912 22.977 6.306 1.00 15.27 175 ASP C C 1
ATOM 1316 O O . ASP A 1 175 ? 10.641 23.689 5.654 1.00 16.19 175 ASP C O 1
ATOM 1321 N N . ILE A 1 176 ? 10.260 21.818 6.849 1.00 16.78 176 ILE C N 1
ATOM 1322 C CA . ILE A 1 176 ? 11.655 21.285 6.816 1.00 16.80 176 ILE C CA 1
ATOM 1323 C C . ILE A 1 176 ? 11.575 19.814 6.412 1.00 18.00 176 ILE C C 1
ATOM 1324 O O . ILE A 1 176 ? 10.832 18.992 7.046 1.00 17.32 176 ILE C O 1
ATOM 1329 N N . ARG A 1 177 ? 12.314 19.453 5.369 1.00 15.72 177 ARG C N 1
ATOM 1330 C CA . ARG A 1 177 ? 12.331 18.096 4.795 1.00 15.92 177 ARG C CA 1
ATOM 1331 C C . ARG A 1 177 ? 13.769 17.631 4.908 1.00 15.67 177 ARG C C 1
ATOM 1332 O O . ARG A 1 177 ? 14.664 18.503 4.739 1.00 16.50 177 ARG C O 1
ATOM 1340 N N . ILE A 1 178 ? 13.893 16.363 5.213 1.00 12.33 178 ILE C N 1
ATOM 1341 C CA . ILE A 1 178 ? 15.237 15.710 5.317 1.00 13.31 178 ILE C CA 1
ATOM 1342 C C . ILE A 1 178 ? 15.201 14.452 4.475 1.00 14.24 178 ILE C C 1
ATOM 1343 O O . ILE A 1 178 ? 14.433 13.521 4.761 1.00 16.11 178 ILE C O 1
ATOM 1348 N N . ASP A 1 179 ? 15.973 14.409 3.377 1.00 14.99 179 ASP C N 1
ATOM 1349 C CA . ASP A 1 179 ? 16.214 13.186 2.600 1.00 13.38 179 ASP C CA 1
ATOM 1350 C C . ASP A 1 179 ? 17.565 12.557 2.973 1.00 14.99 179 ASP C C 1
ATOM 1351 O O . ASP A 1 179 ? 18.531 13.249 3.122 1.00 16.73 179 ASP C O 1
ATOM 1356 N N . HIS A 1 180 ? 17.596 11.243 3.032 1.00 13.62 180 HIS C N 1
ATOM 1357 C CA . HIS A 1 180 ? 18.756 10.490 3.475 1.00 12.85 180 HIS C CA 1
ATOM 1358 C C . HIS A 1 180 ? 19.020 9.397 2.484 1.00 14.07 180 HIS C C 1
ATOM 1359 O O . HIS A 1 180 ? 18.185 8.565 2.257 1.00 15.40 180 HIS C O 1
ATOM 1366 N N . ILE A 1 181 ? 20.199 9.446 1.891 1.00 13.49 181 ILE C N 1
ATOM 1367 C CA . ILE A 1 181 ? 20.600 8.547 0.802 1.00 13.56 181 ILE C CA 1
ATOM 1368 C C . ILE A 1 181 ? 21.714 7.651 1.343 1.00 14.38 181 ILE C C 1
ATOM 1369 O O . ILE A 1 181 ? 22.692 8.194 1.932 1.00 15.43 181 ILE C O 1
ATOM 1374 N N . GLY A 1 182 ? 21.611 6.352 1.094 1.00 13.63 182 GLY C N 1
ATOM 1375 C CA . GLY A 1 182 ? 22.617 5.345 1.460 1.00 15.28 182 GLY C CA 1
ATOM 1376 C C . GLY A 1 182 ? 22.015 3.964 1.718 1.00 16.70 182 GLY C C 1
ATOM 1377 O O . GLY A 1 182 ? 20.836 3.866 2.126 1.00 16.61 182 GLY C O 1
ATOM 1378 N N . ASP A 1 183 ? 22.799 2.948 1.447 1.00 14.35 183 ASP C N 1
ATOM 1379 C CA . ASP A 1 183 ? 22.357 1.537 1.663 1.00 18.07 183 ASP C CA 1
ATOM 1380 C C . ASP A 1 183 ? 22.148 1.260 3.157 1.00 18.61 183 ASP C C 1
ATOM 1381 O O . ASP A 1 183 ? 22.662 1.976 4.004 1.00 19.21 183 ASP C O 1
ATOM 1386 N N . ALA A 1 184 ? 21.455 0.157 3.494 1.00 23.41 184 ALA C N 1
ATOM 1387 C CA . ALA A 1 184 ? 21.184 -0.257 4.892 1.00 25.52 184 ALA C CA 1
ATOM 1388 C C . ALA A 1 184 ? 22.272 -1.217 5.414 1.00 34.65 184 ALA C C 1
ATOM 1389 O O . ALA A 1 184 ? 21.902 -2.338 5.851 1.00 47.10 184 ALA C O 1
ATOM 1391 N N . GLY A 1 185 ? 23.542 -0.847 5.378 1.00 39.42 185 GLY C N 1
ATOM 1392 C CA . GLY A 1 185 ? 24.676 -1.717 5.757 1.00 40.80 185 GLY C CA 1
ATOM 1393 C C . GLY A 1 185 ? 24.604 -2.291 7.164 1.00 46.51 185 GLY C C 1
ATOM 1394 O O . GLY A 1 185 ? 24.077 -3.421 7.303 1.00 44.91 185 GLY C O 1
ATOM 1395 N N . ASP A 1 186 ? 25.211 -1.599 8.145 1.00 46.93 186 ASP C N 1
ATOM 1396 C CA . ASP A 1 186 ? 25.373 -2.050 9.559 1.00 51.85 186 ASP C CA 1
ATOM 1397 C C . ASP A 1 186 ? 24.007 -2.462 10.123 1.00 55.12 186 ASP C C 1
ATOM 1398 O O . ASP A 1 186 ? 22.983 -1.792 9.772 1.00 53.35 186 ASP C O 1
ATOM 1403 N N . ALA A 1 187 ? 24.025 -3.502 10.972 1.00 45.73 187 ALA C N 1
ATOM 1404 C CA . ALA A 1 187 ? 22.850 -4.216 11.511 1.00 42.64 187 ALA C CA 1
ATOM 1405 C C . ALA A 1 187 ? 21.904 -3.211 12.166 1.00 43.45 187 ALA C C 1
ATOM 1406 O O . ALA A 1 187 ? 22.317 -2.504 13.142 1.00 40.31 187 ALA C O 1
ATOM 1408 N N . GLY A 1 188 ? 20.712 -3.115 11.567 1.00 41.13 188 GLY C N 1
ATOM 1409 C CA . GLY A 1 188 ? 19.520 -2.475 12.129 1.00 39.05 188 GLY C CA 1
ATOM 1410 C C . GLY A 1 188 ? 19.479 -0.979 11.887 1.00 30.89 188 GLY C C 1
ATOM 1411 O O . GLY A 1 188 ? 18.521 -0.370 12.408 1.00 30.04 188 GLY C O 1
ATOM 1412 N N . LEU A 1 189 ? 20.455 -0.361 11.180 1.00 26.15 189 LEU C N 1
ATOM 1413 C CA . LEU A 1 189 ? 20.360 1.115 11.009 1.00 21.87 189 LEU C CA 1
ATOM 1414 C C . LEU A 1 189 ? 19.244 1.426 9.999 1.00 19.72 189 LEU C C 1
ATOM 1415 O O . LEU A 1 189 ? 18.568 2.452 10.148 1.00 18.51 189 LEU C O 1
ATOM 1420 N N . GLY A 1 190 ? 19.082 0.621 8.958 1.00 22.12 190 GLY C N 1
ATOM 1421 C CA . GLY A 1 190 ? 18.023 0.844 7.949 1.00 21.56 190 GLY C CA 1
ATOM 1422 C C . GLY A 1 190 ? 16.653 0.645 8.585 1.00 19.80 190 GLY C C 1
ATOM 1423 O O . GLY A 1 190 ? 15.748 1.389 8.251 1.00 20.13 190 GLY C O 1
ATOM 1424 N N . GLU A 1 191 ? 16.521 -0.276 9.538 1.00 22.15 191 GLU C N 1
ATOM 1425 C CA . GLU A 1 191 ? 15.259 -0.407 10.330 1.00 22.59 191 GLU C CA 1
ATOM 1426 C C . GLU A 1 191 ? 14.923 0.862 11.153 1.00 21.81 191 GLU C C 1
ATOM 1427 O O . GLU A 1 191 ? 13.717 1.252 11.141 1.00 20.77 191 GLU C O 1
ATOM 1433 N N . LEU A 1 192 ? 15.878 1.462 11.868 1.00 18.51 192 LEU C N 1
ATOM 1434 C CA . LEU A 1 192 ? 15.688 2.764 12.547 1.00 21.66 192 LEU C CA 1
ATOM 1435 C C . LEU A 1 192 ? 15.235 3.800 11.503 1.00 18.86 192 LEU C C 1
ATOM 1436 O O . LEU A 1 192 ? 14.247 4.561 11.727 1.00 19.53 192 LEU C O 1
ATOM 1441 N N . ALA A 1 193 ? 15.906 3.859 10.339 1.00 18.07 193 ALA C N 1
ATOM 1442 C CA . ALA A 1 193 ? 15.525 4.845 9.306 1.00 17.02 193 ALA C CA 1
ATOM 1443 C C . ALA A 1 193 ? 14.090 4.571 8.806 1.00 17.67 193 ALA C C 1
ATOM 1444 O O . ALA A 1 193 ? 13.314 5.543 8.699 1.00 16.81 193 ALA C O 1
ATOM 1446 N N . ARG A 1 194 ? 13.712 3.313 8.605 1.00 18.36 194 ARG C N 1
ATOM 1447 C CA . ARG A 1 194 ? 12.353 2.982 8.104 1.00 20.66 194 ARG C CA 1
ATOM 1448 C C . ARG A 1 194 ? 11.300 3.423 9.138 1.00 20.52 194 ARG C C 1
ATOM 1449 O O . ARG A 1 194 ? 10.298 4.054 8.786 1.00 19.33 194 ARG C O 1
ATOM 1457 N N . ALA A 1 195 ? 11.523 3.103 10.405 1.00 19.19 195 ALA C N 1
ATOM 1458 C CA . ALA A 1 195 ? 10.562 3.419 11.479 1.00 20.40 195 ALA C CA 1
ATOM 1459 C C . ALA A 1 195 ? 10.379 4.928 11.564 1.00 17.85 195 ALA C C 1
ATOM 1460 O O . ALA A 1 195 ? 9.282 5.420 11.671 1.00 19.35 195 ALA C O 1
ATOM 1462 N N . LEU A 1 196 ? 11.490 5.671 11.517 1.00 18.24 196 LEU C N 1
ATOM 1463 C CA . LEU A 1 196 ? 11.441 7.148 11.591 1.00 18.37 196 LEU C CA 1
ATOM 1464 C C . LEU A 1 196 ? 10.664 7.690 10.409 1.00 15.56 196 LEU C C 1
ATOM 1465 O O . LEU A 1 196 ? 9.835 8.573 10.637 1.00 17.49 196 LEU C O 1
ATOM 1470 N N . ALA A 1 197 ? 10.897 7.220 9.182 1.00 15.42 197 ALA C N 1
ATOM 1471 C CA . ALA A 1 197 ? 10.213 7.748 7.997 1.00 15.39 197 ALA C CA 1
ATOM 1472 C C . ALA A 1 197 ? 8.719 7.406 8.104 1.00 15.58 197 ALA C C 1
ATOM 1473 O O . ALA A 1 197 ? 7.953 8.215 7.690 1.00 18.66 197 ALA C O 1
ATOM 1475 N N . SER A 1 198 ? 8.390 6.318 8.798 1.00 18.96 198 SER C N 1
ATOM 1476 C CA . SER A 1 198 ? 6.948 5.949 8.947 1.00 18.10 198 SER C CA 1
ATOM 1477 C C . SER A 1 198 ? 6.296 7.002 9.873 1.00 21.97 198 SER C C 1
ATOM 1478 O O . SER A 1 198 ? 5.123 7.409 9.683 1.00 24.56 198 SER C O 1
ATOM 1481 N N . ASP A 1 199 ? 6.995 7.456 10.908 1.00 18.45 199 ASP C N 1
ATOM 1482 C CA . ASP A 1 199 ? 6.448 8.364 11.966 1.00 18.53 199 ASP C CA 1
ATOM 1483 C C . ASP A 1 199 ? 6.540 9.846 11.613 1.00 19.40 199 ASP C C 1
ATOM 1484 O O . ASP A 1 199 ? 5.791 10.694 12.144 1.00 18.92 199 ASP C O 1
ATOM 1489 N N . CYS A 1 200 ? 7.537 10.217 10.806 1.00 15.61 200 CYS C N 1
ATOM 1490 C CA . CYS A 1 200 ? 7.950 11.603 10.616 1.00 15.26 200 CYS C CA 1
ATOM 1491 C C . CYS A 1 200 ? 8.063 11.844 9.124 1.00 19.17 200 CYS C C 1
ATOM 1492 O O . CYS A 1 200 ? 9.102 11.592 8.545 1.00 18.77 200 CYS C O 1
ATOM 1495 N N . PRO A 1 201 ? 6.970 12.245 8.486 1.00 20.32 201 PRO C N 1
ATOM 1496 C CA . PRO A 1 201 ? 6.888 12.245 7.020 1.00 20.54 201 PRO C CA 1
ATOM 1497 C C . PRO A 1 201 ? 7.819 13.267 6.345 1.00 21.44 201 PRO C C 1
ATOM 1498 O O . PRO A 1 201 ? 8.064 13.158 5.112 1.00 21.27 201 PRO C O 1
ATOM 1502 N N . GLY A 1 202 ? 8.354 14.226 7.082 1.00 17.90 202 GLY C N 1
ATOM 1503 C CA . GLY A 1 202 ? 9.358 15.160 6.534 1.00 17.31 202 GLY C CA 1
ATOM 1504 C C . GLY A 1 202 ? 10.687 14.449 6.353 1.00 18.90 202 GLY C C 1
ATOM 1505 O O . GLY A 1 202 ? 11.558 15.004 5.658 1.00 18.38 202 GLY C O 1
ATOM 1506 N N . TYR A 1 203 ? 10.898 13.328 7.004 1.00 14.96 203 TYR C N 1
ATOM 1507 C CA . TYR A 1 203 ? 12.145 12.508 6.885 1.00 16.20 203 TYR C CA 1
ATOM 1508 C C . TYR A 1 203 ? 11.912 11.371 5.905 1.00 17.44 203 TYR C C 1
ATOM 1509 O O . TYR A 1 203 ? 10.938 10.605 6.037 1.00 14.42 203 TYR C O 1
ATOM 1518 N N . ARG A 1 204 ? 12.745 11.236 4.858 1.00 14.96 204 ARG C N 1
ATOM 1519 C CA . ARG A 1 204 ? 12.656 10.081 3.950 1.00 15.29 204 ARG C CA 1
ATOM 1520 C C . ARG A 1 204 ? 14.009 9.397 3.886 1.00 15.57 204 ARG C C 1
ATOM 1521 O O . ARG A 1 204 ? 15.009 10.122 3.625 1.00 17.42 204 ARG C O 1
ATOM 1529 N N . TRP A 1 205 ? 14.025 8.081 3.985 1.00 14.31 205 TRP C N 1
ATOM 1530 C CA . TRP A 1 205 ? 15.229 7.274 3.687 1.00 16.43 205 TRP C CA 1
ATOM 1531 C C . TRP A 1 205 ? 15.077 6.667 2.304 1.00 18.48 205 TRP C C 1
ATOM 1532 O O . TRP A 1 205 ? 14.147 5.852 2.071 1.00 17.81 205 TRP C O 1
ATOM 1543 N N . LEU A 1 206 ? 15.885 7.153 1.353 1.00 16.62 206 LEU C N 1
ATOM 1544 C CA . LEU A 1 206 ? 15.731 6.796 -0.069 1.00 17.42 206 LEU C CA 1
ATOM 1545 C C . LEU A 1 206 ? 16.478 5.512 -0.401 1.00 15.90 206 LEU C C 1
ATOM 1546 O O . LEU A 1 206 ? 16.381 5.071 -1.555 1.00 17.44 206 LEU C O 1
ATOM 1551 N N . GLY A 1 207 ? 17.255 4.950 0.526 1.00 15.27 207 GLY C N 1
ATOM 1552 C CA . GLY A 1 207 ? 18.117 3.802 0.222 1.00 14.21 207 GLY C CA 1
ATOM 1553 C C . GLY A 1 207 ? 19.291 4.258 -0.600 1.00 13.11 207 GLY C C 1
ATOM 1554 O O . GLY A 1 207 ? 19.505 5.478 -0.723 1.00 14.25 207 GLY C O 1
ATOM 1555 N N . ALA A 1 208 ? 20.027 3.329 -1.174 1.00 15.43 208 ALA C N 1
ATOM 1556 C CA . ALA A 1 208 ? 21.200 3.641 -2.017 1.00 16.16 208 ALA C CA 1
ATOM 1557 C C . ALA A 1 208 ? 20.700 4.153 -3.373 1.00 15.59 208 ALA C C 1
ATOM 1558 O O . ALA A 1 208 ? 19.759 3.583 -3.926 1.00 17.16 208 ALA C O 1
ATOM 1560 N N . LEU A 1 209 ? 21.345 5.171 -3.918 1.00 13.57 209 LEU C N 1
ATOM 1561 C CA . LEU A 1 209 ? 20.984 5.723 -5.227 1.00 14.46 209 LEU C CA 1
ATOM 1562 C C . LEU A 1 209 ? 22.257 5.744 -6.044 1.00 12.94 209 LEU C C 1
ATOM 1563 O O . LEU A 1 209 ? 23.383 5.973 -5.566 1.00 14.61 209 LEU C O 1
ATOM 1568 N N . PRO A 1 210 ? 22.059 5.642 -7.367 1.00 14.54 210 PRO C N 1
ATOM 1569 C CA . PRO A 1 210 ? 23.227 5.789 -8.222 1.00 15.48 210 PRO C CA 1
ATOM 1570 C C . PRO A 1 210 ? 23.876 7.169 -8.027 1.00 14.05 210 PRO C C 1
ATOM 1571 O O . PRO A 1 210 ? 23.205 8.193 -7.710 1.00 13.89 210 PRO C O 1
ATOM 1575 N N . HIS A 1 211 ? 25.171 7.224 -8.273 1.00 14.54 211 HIS C N 1
ATOM 1576 C CA . HIS A 1 211 ? 25.954 8.479 -8.114 1.00 12.69 211 HIS C CA 1
ATOM 1577 C C . HIS A 1 211 ? 25.387 9.660 -8.936 1.00 12.97 211 HIS C C 1
ATOM 1578 O O . HIS A 1 211 ? 25.359 10.767 -8.426 1.00 12.53 211 HIS C O 1
ATOM 1585 N N . ALA A 1 212 ? 24.937 9.439 -10.189 1.00 12.78 212 ALA C N 1
ATOM 1586 C CA . ALA A 1 212 ? 24.422 10.571 -11.019 1.00 13.14 212 ALA C CA 1
ATOM 1587 C C . ALA A 1 212 ? 23.234 11.226 -10.311 1.00 13.43 212 ALA C C 1
ATOM 1588 O O . ALA A 1 212 ? 23.249 12.468 -10.113 1.00 15.13 212 ALA C O 1
ATOM 1590 N N . GLN A 1 213 ? 22.332 10.381 -9.825 1.00 15.66 213 GLN C N 1
ATOM 1591 C CA . GLN A 1 213 ? 21.104 10.833 -9.135 1.00 14.83 213 GLN C CA 1
ATOM 1592 C C . GLN A 1 213 ? 21.482 11.516 -7.804 1.00 13.08 213 GLN C C 1
ATOM 1593 O O . GLN A 1 213 ? 20.866 12.593 -7.470 1.00 13.87 213 GLN C O 1
ATOM 1599 N N . THR A 1 214 ? 22.447 10.949 -7.088 1.00 13.42 214 THR C N 1
ATOM 1600 C CA . THR A 1 214 ? 22.945 11.484 -5.792 1.00 13.06 214 THR C CA 1
ATOM 1601 C C . THR A 1 214 ? 23.510 12.902 -6.004 1.00 12.76 214 THR C C 1
ATOM 1602 O O . THR A 1 214 ? 23.149 13.833 -5.271 1.00 14.12 214 THR C O 1
ATOM 1606 N N . ARG A 1 215 ? 24.371 13.105 -6.989 1.00 13.47 215 ARG C N 1
ATOM 1607 C CA . ARG A 1 215 ? 24.916 14.452 -7.289 1.00 14.64 215 ARG C CA 1
ATOM 1608 C C . ARG A 1 215 ? 23.778 15.430 -7.603 1.00 14.26 215 ARG C C 1
ATOM 1609 O O . ARG A 1 215 ? 23.853 16.561 -7.205 1.00 12.45 215 ARG C O 1
ATOM 1617 N N . GLN A 1 216 ? 22.755 14.993 -8.355 1.00 13.53 216 GLN C N 1
ATOM 1618 C CA . GLN A 1 216 ? 21.610 15.852 -8.727 1.00 14.22 216 GLN C CA 1
ATOM 1619 C C . GLN A 1 216 ? 20.847 16.210 -7.441 1.00 13.04 216 GLN C C 1
ATOM 1620 O O . GLN A 1 216 ? 20.521 17.392 -7.239 1.00 13.34 216 GLN C O 1
ATOM 1626 N N . ARG A 1 217 ? 20.664 15.260 -6.552 1.00 13.50 217 ARG C N 1
ATOM 1627 C CA . ARG A 1 217 ? 19.925 15.584 -5.296 1.00 15.17 217 ARG C CA 1
ATOM 1628 C C . ARG A 1 217 ? 20.738 16.504 -4.401 1.00 14.47 217 ARG C C 1
ATOM 1629 O O . ARG A 1 217 ? 20.168 17.395 -3.780 1.00 13.25 217 ARG C O 1
ATOM 1637 N N . ILE A 1 218 ? 22.042 16.341 -4.349 1.00 12.86 218 ILE C N 1
ATOM 1638 C CA . ILE A 1 218 ? 22.907 17.255 -3.552 1.00 11.86 218 ILE C CA 1
ATOM 1639 C C . ILE A 1 218 ? 22.791 18.694 -4.106 1.00 11.39 218 ILE C C 1
ATOM 1640 O O . ILE A 1 218 ? 22.687 19.663 -3.335 1.00 13.11 218 ILE C O 1
ATOM 1645 N N . GLN A 1 219 ? 22.867 18.839 -5.449 1.00 11.98 219 GLN C N 1
ATOM 1646 C CA . GLN A 1 219 ? 22.762 20.148 -6.112 1.00 12.90 219 GLN C CA 1
ATOM 1647 C C . GLN A 1 219 ? 21.427 20.819 -5.786 1.00 13.76 219 GLN C C 1
ATOM 1648 O O . GLN A 1 219 ? 21.440 22.040 -5.607 1.00 13.69 219 GLN C O 1
ATOM 1654 N N . ARG A 1 220 ? 20.354 20.041 -5.715 1.00 13.78 220 ARG C N 1
ATOM 1655 C CA . ARG A 1 220 ? 18.960 20.571 -5.614 1.00 13.05 220 ARG C CA 1
ATOM 1656 C C . ARG A 1 220 ? 18.644 20.941 -4.145 1.00 12.72 220 ARG C C 1
ATOM 1657 O O . ARG A 1 220 ? 17.782 21.848 -3.902 1.00 15.21 220 ARG C O 1
ATOM 1665 N N . ALA A 1 221 ? 19.199 20.215 -3.167 1.00 12.90 221 ALA C N 1
ATOM 1666 C CA . ALA A 1 221 ? 18.989 20.511 -1.730 1.00 14.93 221 ALA C CA 1
ATOM 1667 C C . ALA A 1 221 ? 19.499 21.885 -1.310 1.00 13.61 221 ALA C C 1
ATOM 1668 O O . ALA A 1 221 ? 20.512 22.369 -1.832 1.00 12.73 221 ALA C O 1
ATOM 1670 N N . HIS A 1 222 ? 18.822 22.528 -0.337 1.00 13.07 222 HIS C N 1
ATOM 1671 C CA . HIS A 1 222 ? 19.271 23.801 0.251 1.00 13.09 222 HIS C CA 1
ATOM 1672 C C . HIS A 1 222 ? 20.561 23.581 1.030 1.00 12.95 222 HIS C C 1
ATOM 1673 O O . HIS A 1 222 ? 21.343 24.489 1.146 1.00 12.02 222 HIS C O 1
ATOM 1680 N N . VAL A 1 223 ? 20.708 22.398 1.622 1.00 11.93 223 VAL C N 1
ATOM 1681 C CA . VAL A 1 223 ? 21.824 22.172 2.551 1.00 11.84 223 VAL C CA 1
ATOM 1682 C C . VAL A 1 223 ? 22.150 20.689 2.616 1.00 11.83 223 VAL C C 1
ATOM 1683 O O . VAL A 1 223 ? 21.172 19.879 2.531 1.00 11.60 223 VAL C O 1
ATOM 1687 N N . LEU A 1 224 ? 23.428 20.341 2.794 1.00 11.06 224 LEU C N 1
ATOM 1688 C CA . LEU A 1 224 ? 23.926 18.977 3.019 1.00 10.94 224 LEU C CA 1
ATOM 1689 C C . LEU A 1 224 ? 24.320 18.848 4.497 1.00 12.59 224 LEU C C 1
ATOM 1690 O O . LEU A 1 224 ? 24.935 19.778 4.984 1.00 13.07 224 LEU C O 1
ATOM 1695 N N . VAL A 1 225 ? 23.744 17.866 5.163 1.00 11.64 225 VAL C N 1
ATOM 1696 C CA . VAL A 1 225 ? 24.059 17.539 6.580 1.00 12.17 225 VAL C CA 1
ATOM 1697 C C . VAL A 1 225 ? 24.987 16.329 6.617 1.00 11.61 225 VAL C C 1
ATOM 1698 O O . VAL A 1 225 ? 24.747 15.301 5.922 1.00 10.83 225 VAL C O 1
ATOM 1702 N N . HIS A 1 226 ? 26.057 16.376 7.414 1.00 11.08 226 HIS C N 1
ATOM 1703 C CA . HIS A 1 226 ? 27.034 15.282 7.508 1.00 11.61 226 HIS C CA 1
ATOM 1704 C C . HIS A 1 226 ? 27.456 15.133 8.964 1.00 12.38 226 HIS C C 1
ATOM 1705 O O . HIS A 1 226 ? 28.031 16.048 9.493 1.00 13.25 226 HIS C O 1
ATOM 1712 N N . THR A 1 227 ? 27.100 14.010 9.562 1.00 13.18 227 THR C N 1
ATOM 1713 C CA . THR A 1 227 ? 27.138 13.822 11.049 1.00 12.96 227 THR C CA 1
ATOM 1714 C C . THR A 1 227 ? 28.334 12.950 11.492 1.00 14.16 227 THR C C 1
ATOM 1715 O O . THR A 1 227 ? 28.413 12.707 12.695 1.00 15.72 227 THR C O 1
ATOM 1719 N N . SER A 1 228 ? 29.262 12.501 10.638 1.00 12.32 228 SER C N 1
ATOM 1720 C CA . SER A 1 228 ? 30.123 11.342 10.919 1.00 14.32 228 SER C CA 1
ATOM 1721 C C . SER A 1 228 ? 30.945 11.563 12.210 1.00 11.93 228 SER C C 1
ATOM 1722 O O . SER A 1 228 ? 31.413 12.722 12.499 1.00 12.20 228 SER C O 1
ATOM 1725 N N . ALA A 1 229 ? 31.356 10.457 12.825 1.00 15.26 229 ALA C N 1
ATOM 1726 C CA . ALA A 1 229 ? 32.315 10.434 13.944 1.00 15.51 229 ALA C CA 1
ATOM 1727 C C . ALA A 1 229 ? 33.727 10.741 13.439 1.00 15.00 229 ALA C C 1
ATOM 1728 O O . ALA A 1 229 ? 34.547 11.249 14.190 1.00 16.49 229 ALA C O 1
ATOM 1730 N N . LEU A 1 230 ? 33.999 10.328 12.214 1.00 13.96 230 LEU C N 1
ATOM 1731 C CA . LEU A 1 230 ? 35.326 10.531 11.600 1.00 13.34 230 LEU C CA 1
ATOM 1732 C C . LEU A 1 230 ? 35.123 10.489 10.095 1.00 13.90 230 LEU C C 1
ATOM 1733 O O . LEU A 1 230 ? 34.265 9.706 9.627 1.00 14.13 230 LEU C O 1
ATOM 1738 N N . GLU A 1 231 ? 36.037 11.153 9.398 1.00 13.77 231 GLU C N 1
ATOM 1739 C CA . GLU A 1 231 ? 36.175 11.025 7.931 1.00 12.42 231 GLU C CA 1
ATOM 1740 C C . GLU A 1 231 ? 37.658 11.179 7.564 1.00 13.08 231 GLU C C 1
ATOM 1741 O O . GLU A 1 231 ? 38.293 12.074 8.141 1.00 15.42 231 GLU C O 1
ATOM 1747 N N . GLY A 1 232 ? 38.130 10.474 6.531 1.00 13.28 232 GLY C N 1
ATOM 1748 C CA . GLY A 1 232 ? 39.447 10.791 5.930 1.00 14.42 232 GLY C CA 1
ATOM 1749 C C . GLY A 1 232 ? 39.367 12.118 5.195 1.00 16.03 232 GLY C C 1
ATOM 1750 O O . GLY A 1 232 ? 40.320 12.928 5.232 1.00 15.59 232 GLY C O 1
ATOM 1751 N N . GLY A 1 233 ? 38.236 12.393 4.542 1.00 13.06 233 GLY C N 1
ATOM 1752 C CA . GLY A 1 233 ? 37.994 13.613 3.734 1.00 14.56 233 GLY C CA 1
ATOM 1753 C C . GLY A 1 233 ? 36.859 13.323 2.791 1.00 14.15 233 GLY C C 1
ATOM 1754 O O . GLY A 1 233 ? 37.103 12.835 1.694 1.00 16.01 233 GLY C O 1
ATOM 1755 N N . ALA A 1 234 ? 35.636 13.533 3.238 1.00 12.29 234 ALA C N 1
ATOM 1756 C CA . ALA A 1 234 ? 34.419 12.955 2.623 1.00 14.49 234 ALA C CA 1
ATOM 1757 C C . ALA A 1 234 ? 34.099 13.516 1.245 1.00 13.11 234 ALA C C 1
ATOM 1758 O O . ALA A 1 234 ? 34.046 14.793 1.109 1.00 13.14 234 ALA C O 1
ATOM 1760 N N . HIS A 1 235 ? 33.858 12.643 0.258 1.00 13.39 235 HIS C N 1
ATOM 1761 C CA . HIS A 1 235 ? 33.451 13.064 -1.112 1.00 12.21 235 HIS C CA 1
ATOM 1762 C C . HIS A 1 235 ? 32.180 13.876 -1.000 1.00 12.06 235 HIS C C 1
ATOM 1763 O O . HIS A 1 235 ? 32.026 14.840 -1.749 1.00 11.49 235 HIS C O 1
ATOM 1770 N N . VAL A 1 236 ? 31.222 13.475 -0.162 1.00 12.41 236 VAL C N 1
ATOM 1771 C CA . VAL A 1 236 ? 29.909 14.155 -0.221 1.00 11.79 236 VAL C CA 1
ATOM 1772 C C . VAL A 1 236 ? 30.049 15.610 0.193 1.00 11.02 236 VAL C C 1
ATOM 1773 O O . VAL A 1 236 ? 29.279 16.446 -0.389 1.00 12.45 236 VAL C O 1
ATOM 1777 N N . ILE A 1 237 ? 30.974 15.949 1.102 1.00 11.29 237 ILE C N 1
ATOM 1778 C CA . ILE A 1 237 ? 31.149 17.387 1.467 1.00 12.23 237 ILE C CA 1
ATOM 1779 C C . ILE A 1 237 ? 31.633 18.179 0.235 1.00 10.23 237 ILE C C 1
ATOM 1780 O O . ILE A 1 237 ? 31.157 19.342 -0.052 1.00 11.09 237 ILE C O 1
ATOM 1785 N N . MET A 1 238 ? 32.653 17.692 -0.501 1.00 10.76 238 MET C N 1
ATOM 1786 C CA . MET A 1 238 ? 33.114 18.422 -1.722 1.00 11.39 238 MET C CA 1
ATOM 1787 C C . MET A 1 238 ? 32.052 18.446 -2.816 1.00 10.99 238 MET C C 1
ATOM 1788 O O . MET A 1 238 ? 31.966 19.458 -3.511 1.00 13.21 238 MET C O 1
ATOM 1793 N N . GLU A 1 239 ? 31.276 17.374 -2.957 1.00 11.55 239 GLU C N 1
ATOM 1794 C CA . GLU A 1 239 ? 30.187 17.334 -3.944 1.00 11.36 239 GLU C CA 1
ATOM 1795 C C . GLU A 1 239 ? 29.200 18.460 -3.653 1.00 11.37 239 GLU C C 1
ATOM 1796 O O . GLU A 1 239 ? 28.803 19.196 -4.582 1.00 13.24 239 GLU C O 1
ATOM 1802 N N . ALA A 1 240 ? 28.814 18.660 -2.394 1.00 10.54 240 ALA C N 1
ATOM 1803 C CA . ALA A 1 240 ? 27.955 19.825 -2.038 1.00 11.66 240 ALA C CA 1
ATOM 1804 C C . ALA A 1 240 ? 28.642 21.163 -2.341 1.00 11.29 240 ALA C C 1
ATOM 1805 O O . ALA A 1 240 ? 28.054 22.032 -3.054 1.00 11.76 240 ALA C O 1
ATOM 1807 N N . VAL A 1 241 ? 29.859 21.329 -1.813 1.00 11.15 241 VAL C N 1
ATOM 1808 C CA . VAL A 1 241 ? 30.591 22.613 -1.946 1.00 12.37 241 VAL C CA 1
ATOM 1809 C C . VAL A 1 241 ? 30.672 22.976 -3.427 1.00 12.17 241 VAL C C 1
ATOM 1810 O O . VAL A 1 241 ? 30.423 24.140 -3.758 1.00 14.64 241 VAL C O 1
ATOM 1814 N N . ARG A 1 242 ? 31.083 22.027 -4.262 1.00 13.87 242 ARG C N 1
ATOM 1815 C CA . ARG A 1 242 ? 31.291 22.245 -5.718 1.00 12.44 242 ARG C CA 1
ATOM 1816 C C . ARG A 1 242 ? 29.991 22.270 -6.504 1.00 13.27 242 ARG C C 1
ATOM 1817 O O . ARG A 1 242 ? 30.060 22.528 -7.732 1.00 14.21 242 ARG C O 1
ATOM 1825 N N . SER A 1 243 ? 28.844 22.112 -5.862 1.00 11.72 243 SER C N 1
ATOM 1826 C CA . SER A 1 243 ? 27.489 22.406 -6.402 1.00 14.35 243 SER C CA 1
ATOM 1827 C C . SER A 1 243 ? 26.872 23.712 -5.876 1.00 14.72 243 SER C C 1
ATOM 1828 O O . SER A 1 243 ? 25.679 24.039 -6.262 1.00 14.47 243 SER C O 1
ATOM 1831 N N . GLY A 1 244 ? 27.551 24.460 -5.016 1.00 14.03 244 GLY C N 1
ATOM 1832 C CA . GLY A 1 244 ? 27.013 25.646 -4.345 1.00 13.87 244 GLY C CA 1
ATOM 1833 C C . GLY A 1 244 ? 25.953 25.297 -3.320 1.00 14.09 244 GLY C C 1
ATOM 1834 O O . GLY A 1 244 ? 25.226 26.229 -2.904 1.00 14.34 244 GLY C O 1
ATOM 1835 N N . THR A 1 245 ? 26.003 24.088 -2.782 1.00 12.30 245 THR C N 1
ATOM 1836 C CA . THR A 1 245 ? 25.132 23.623 -1.668 1.00 12.20 245 THR C CA 1
ATOM 1837 C C . THR A 1 245 ? 25.922 23.714 -0.370 1.00 14.30 245 THR C C 1
ATOM 1838 O O . THR A 1 245 ? 26.926 23.039 -0.252 1.00 12.71 245 THR C O 1
ATOM 1842 N N . PRO A 1 246 ? 25.545 24.581 0.594 1.00 11.23 246 PRO C N 1
ATOM 1843 C CA . PRO A 1 246 ? 26.267 24.707 1.870 1.00 12.62 246 PRO C CA 1
ATOM 1844 C C . PRO A 1 246 ? 26.063 23.452 2.721 1.00 12.37 246 PRO C C 1
ATOM 1845 O O . PRO A 1 246 ? 25.181 22.587 2.455 1.00 12.64 246 PRO C O 1
ATOM 1849 N N . VAL A 1 247 ? 26.907 23.340 3.749 1.00 11.13 247 VAL C N 1
ATOM 1850 C CA . VAL A 1 247 ? 27.013 22.144 4.589 1.00 12.03 247 VAL C CA 1
ATOM 1851 C C . VAL A 1 247 ? 26.806 22.447 6.069 1.00 12.84 247 VAL C C 1
ATOM 1852 O O . VAL A 1 247 ? 27.334 23.484 6.543 1.00 13.79 247 VAL C O 1
ATOM 1856 N N . LEU A 1 248 ? 26.129 21.522 6.744 1.00 11.82 248 LEU C N 1
ATOM 1857 C CA . LEU A 1 248 ? 26.131 21.438 8.231 1.00 12.49 248 LEU C CA 1
ATOM 1858 C C . LEU A 1 248 ? 26.887 20.181 8.602 1.00 12.41 248 LEU C C 1
ATOM 1859 O O . LEU A 1 248 ? 26.501 19.092 8.169 1.00 12.56 248 LEU C O 1
ATOM 1864 N N . ALA A 1 249 ? 28.001 20.311 9.366 1.00 11.81 249 ALA C N 1
ATOM 1865 C CA . ALA A 1 249 ? 28.844 19.141 9.605 1.00 11.81 249 ALA C CA 1
ATOM 1866 C C . ALA A 1 249 ? 29.207 18.984 11.095 1.00 11.49 249 ALA C C 1
ATOM 1867 O O . ALA A 1 249 ? 29.441 19.968 11.785 1.00 13.21 249 ALA C O 1
ATOM 1869 N N . SER A 1 250 ? 29.340 17.769 11.520 1.00 12.83 250 SER C N 1
ATOM 1870 C CA . SER A 1 250 ? 29.945 17.401 12.822 1.00 12.65 250 SER C CA 1
ATOM 1871 C C . SER A 1 250 ? 31.366 18.000 12.895 1.00 12.78 250 SER C C 1
ATOM 1872 O O . SER A 1 250 ? 32.153 17.854 11.926 1.00 14.24 250 SER C O 1
ATOM 1875 N N . ARG A 1 251 ? 31.710 18.591 14.032 1.00 12.91 251 ARG C N 1
ATOM 1876 C CA . ARG A 1 251 ? 33.048 19.135 14.289 1.00 13.48 251 ARG C CA 1
ATOM 1877 C C . ARG A 1 251 ? 33.999 18.000 14.616 1.00 15.58 251 ARG C C 1
ATOM 1878 O O . ARG A 1 251 ? 34.280 17.770 15.830 1.00 16.44 251 ARG C O 1
ATOM 1886 N N . VAL A 1 252 ? 34.452 17.271 13.594 1.00 15.72 252 VAL C N 1
ATOM 1887 C CA . VAL A 1 252 ? 35.488 16.213 13.738 1.00 14.46 252 VAL C CA 1
ATOM 1888 C C . VAL A 1 252 ? 36.573 16.577 12.737 1.00 15.39 252 VAL C C 1
ATOM 1889 O O . VAL A 1 252 ? 36.304 17.273 11.759 1.00 15.37 252 VAL C O 1
ATOM 1893 N N . PRO A 1 253 ? 37.835 16.133 12.945 1.00 14.28 253 PRO C N 1
ATOM 1894 C CA . PRO A 1 253 ? 38.929 16.684 12.132 1.00 15.39 253 PRO C CA 1
ATOM 1895 C C . PRO A 1 253 ? 38.714 16.516 10.614 1.00 13.86 253 PRO C C 1
ATOM 1896 O O . PRO A 1 253 ? 39.069 17.446 9.880 1.00 14.30 253 PRO C O 1
ATOM 1900 N N . GLY A 1 254 ? 38.324 15.349 10.128 1.00 14.56 254 GLY C N 1
ATOM 1901 C CA . GLY A 1 254 ? 38.165 15.107 8.689 1.00 14.09 254 GLY C CA 1
ATOM 1902 C C . GLY A 1 254 ? 37.212 16.126 8.086 1.00 13.20 254 GLY C C 1
ATOM 1903 O O . GLY A 1 254 ? 37.318 16.471 6.910 1.00 15.94 254 GLY C O 1
ATOM 1904 N N . ASN A 1 255 ? 36.172 16.499 8.814 1.00 12.63 255 ASN C N 1
ATOM 1905 C CA . ASN A 1 255 ? 35.187 17.486 8.316 1.00 12.63 255 ASN C CA 1
ATOM 1906 C C . ASN A 1 255 ? 35.807 18.884 8.406 1.00 12.24 255 ASN C C 1
ATOM 1907 O O . ASN A 1 255 ? 35.606 19.721 7.503 1.00 12.79 255 ASN C O 1
ATOM 1912 N N . VAL A 1 256 ? 36.487 19.219 9.506 1.00 12.37 256 VAL C N 1
ATOM 1913 C CA . VAL A 1 256 ? 37.048 20.587 9.648 1.00 13.94 256 VAL C CA 1
ATOM 1914 C C . VAL A 1 256 ? 38.132 20.801 8.593 1.00 12.71 256 VAL C C 1
ATOM 1915 O O . VAL A 1 256 ? 38.316 21.932 8.061 1.00 15.70 256 VAL C O 1
ATOM 1919 N N . GLY A 1 257 ? 38.869 19.766 8.273 1.00 12.17 257 GLY C N 1
ATOM 1920 C CA . GLY A 1 257 ? 39.886 19.857 7.233 1.00 12.06 257 GLY C CA 1
ATOM 1921 C C . GLY A 1 257 ? 39.277 20.192 5.888 1.00 12.99 257 GLY C C 1
ATOM 1922 O O . GLY A 1 257 ? 39.917 20.870 5.072 1.00 14.71 257 GLY C O 1
ATOM 1923 N N . MET A 1 258 ? 38.046 19.717 5.629 1.00 12.36 258 MET C N 1
ATOM 1924 C CA . MET A 1 258 ? 37.387 20.026 4.344 1.00 14.41 258 MET C CA 1
ATOM 1925 C C . MET A 1 258 ? 36.793 21.433 4.381 1.00 15.53 258 MET C C 1
ATOM 1926 O O . MET A 1 258 ? 36.919 22.126 3.377 1.00 17.15 258 MET C O 1
ATOM 1931 N N . LEU A 1 259 ? 36.145 21.846 5.476 1.00 13.36 259 LEU C N 1
ATOM 1932 C CA . LEU A 1 259 ? 35.317 23.094 5.427 1.00 15.26 259 LEU C CA 1
ATOM 1933 C C . LEU A 1 259 ? 36.043 24.318 6.016 1.00 16.50 259 LEU C C 1
ATOM 1934 O O . LEU A 1 259 ? 35.601 25.445 5.676 1.00 16.91 259 LEU C O 1
ATOM 1939 N N . GLY A 1 260 ? 37.164 24.123 6.736 1.00 15.57 260 GLY C N 1
ATOM 1940 C CA . GLY A 1 260 ? 37.966 25.248 7.230 1.00 16.93 260 GLY C CA 1
ATOM 1941 C C . GLY A 1 260 ? 37.798 25.475 8.723 1.00 16.95 260 GLY C C 1
ATOM 1942 O O . GLY 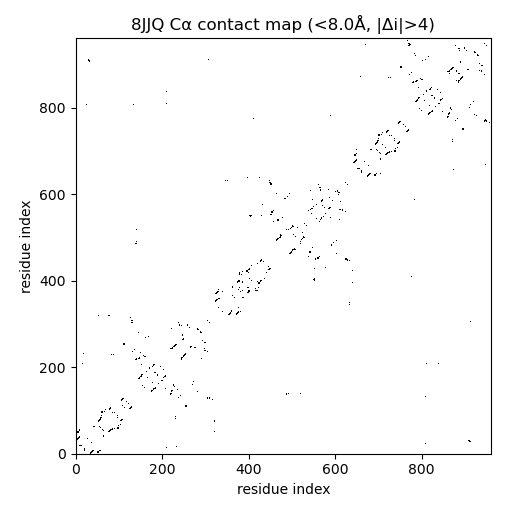A 1 260 ? 36.685 25.297 9.290 1.00 17.33 260 GLY C O 1
ATOM 1943 N N . ASN A 1 261 ? 38.834 25.983 9.391 1.00 19.59 261 ASN C N 1
ATOM 1944 C CA . ASN A 1 261 ? 38.796 26.276 10.847 1.00 21.66 261 ASN C CA 1
ATOM 1945 C C . ASN A 1 261 ? 37.727 27.328 11.211 1.00 19.66 261 ASN C C 1
ATOM 1946 O O . ASN A 1 261 ? 37.239 27.258 12.308 1.00 23.89 261 ASN C O 1
ATOM 1951 N N . ASP A 1 262 ? 37.389 28.273 10.310 1.00 20.50 262 ASP C N 1
ATOM 1952 C CA . ASP A 1 262 ? 36.533 29.445 10.587 1.00 21.98 262 ASP C CA 1
ATOM 1953 C C . ASP A 1 262 ? 35.090 29.157 10.125 1.00 20.07 262 ASP C C 1
ATOM 1954 O O . ASP A 1 262 ? 34.223 29.990 10.270 1.00 20.51 262 ASP C O 1
ATOM 1959 N N . TYR A 1 263 ? 34.816 27.950 9.646 1.00 19.97 263 TYR C N 1
ATOM 1960 C CA . TYR A 1 263 ? 33.454 27.647 9.123 1.00 17.25 263 TYR C CA 1
ATOM 1961 C C . TYR A 1 263 ? 32.363 27.775 10.198 1.00 17.24 263 TYR C C 1
ATOM 1962 O O . TYR A 1 263 ? 32.553 27.312 11.302 1.00 17.88 263 TYR C O 1
ATOM 1971 N N . ALA A 1 264 ? 31.196 28.362 9.834 1.00 17.34 264 ALA C N 1
ATOM 1972 C CA . ALA A 1 264 ? 30.100 28.722 10.755 1.00 19.74 264 ALA C CA 1
ATOM 1973 C C . ALA A 1 264 ? 29.020 27.629 10.819 1.00 17.56 264 ALA C C 1
ATOM 1974 O O . ALA A 1 264 ? 28.069 27.805 11.555 1.00 21.15 264 ALA C O 1
ATOM 1976 N N . GLY A 1 265 ? 29.258 26.484 10.179 1.00 16.63 265 GLY C N 1
ATOM 1977 C CA . GLY A 1 265 ? 28.250 25.439 10.005 1.00 14.96 265 GLY C CA 1
ATOM 1978 C C . GLY A 1 265 ? 28.550 24.160 10.739 1.00 15.73 265 GLY C C 1
ATOM 1979 O O . GLY A 1 265 ? 28.012 23.087 10.339 1.00 14.74 265 GLY C O 1
ATOM 1980 N N . TYR A 1 266 ? 29.358 24.165 11.799 1.00 15.13 266 TYR C N 1
ATOM 1981 C CA . TYR A 1 266 ? 29.595 22.964 12.603 1.00 15.09 266 TYR C CA 1
ATOM 1982 C C . TYR A 1 266 ? 28.584 22.843 13.766 1.00 14.72 266 TYR C C 1
ATOM 1983 O O . TYR A 1 266 ? 28.123 23.832 14.351 1.00 17.23 266 TYR C O 1
ATOM 1992 N N . PHE A 1 267 ? 28.386 21.592 14.157 1.00 14.73 267 PHE C N 1
ATOM 1993 C CA . PHE A 1 267 ? 27.751 21.220 15.444 1.00 15.45 267 PHE C CA 1
ATOM 1994 C C . PHE A 1 267 ? 28.648 20.206 16.122 1.00 16.34 267 PHE C C 1
ATOM 1995 O O . PHE A 1 267 ? 29.347 19.417 15.473 1.00 16.68 267 PHE C O 1
ATOM 2003 N N . PRO A 1 268 ? 28.620 20.133 17.472 1.00 15.56 268 PRO C N 1
ATOM 2004 C CA . PRO A 1 268 ? 29.410 19.102 18.125 1.00 16.53 268 PRO C CA 1
ATOM 2005 C C . PRO A 1 268 ? 28.966 17.701 17.748 1.00 15.03 268 PRO C C 1
ATOM 2006 O O . PRO A 1 268 ? 27.811 17.391 17.640 1.00 16.23 268 PRO C O 1
ATOM 2010 N N . HIS A 1 269 ? 29.926 16.803 17.589 1.00 16.11 269 HIS C N 1
ATOM 2011 C CA . HIS A 1 269 ? 29.645 15.413 17.262 1.00 14.79 269 HIS C CA 1
ATOM 2012 C C . HIS A 1 269 ? 28.580 14.821 18.207 1.00 17.89 269 HIS C C 1
ATOM 2013 O O . HIS A 1 269 ? 28.781 14.955 19.428 1.00 19.38 269 HIS C O 1
ATOM 2020 N N . GLY A 1 270 ? 27.532 14.204 17.660 1.00 17.12 270 GLY C N 1
ATOM 2021 C CA . GLY A 1 270 ? 26.432 13.510 18.368 1.00 18.25 270 GLY C CA 1
ATOM 2022 C C . GLY A 1 270 ? 25.428 14.466 18.990 1.00 18.38 270 GLY C C 1
ATOM 2023 O O . GLY A 1 270 ? 24.524 13.973 19.667 1.00 21.98 270 GLY C O 1
ATOM 2024 N N . ASP A 1 271 ? 25.541 15.770 18.775 1.00 16.62 271 ASP C N 1
ATOM 2025 C CA . ASP A 1 271 ? 24.619 16.755 19.374 1.00 17.11 271 ASP C CA 1
ATOM 2026 C C . ASP A 1 271 ? 23.452 16.989 18.391 1.00 17.02 271 ASP C C 1
ATOM 2027 O O . ASP A 1 271 ? 23.493 18.024 17.678 1.00 17.93 271 ASP C O 1
ATOM 2032 N N . ALA A 1 272 ? 22.439 16.121 18.442 1.00 16.30 272 ALA C N 1
ATOM 2033 C CA . ALA A 1 272 ? 21.191 16.235 17.640 1.00 16.68 272 ALA C CA 1
ATOM 2034 C C . ALA A 1 272 ? 20.491 17.585 17.870 1.00 15.27 272 ALA C C 1
ATOM 2035 O O . ALA A 1 272 ? 19.994 18.218 16.952 1.00 16.01 272 ALA C O 1
ATOM 2037 N N . ALA A 1 273 ? 20.338 18.077 19.099 1.00 16.14 273 ALA C N 1
ATOM 2038 C CA . ALA A 1 273 ? 19.715 19.391 19.347 1.00 17.59 273 ALA C CA 1
ATOM 2039 C C . ALA A 1 273 ? 20.448 20.515 18.591 1.00 14.50 273 ALA C C 1
ATOM 2040 O O . ALA A 1 273 ? 19.802 21.415 18.100 1.00 17.23 273 ALA C O 1
ATOM 2042 N N . ALA A 1 274 ? 21.786 20.470 18.491 1.00 14.89 274 ALA C N 1
ATOM 2043 C CA . ALA A 1 274 ? 22.615 21.530 17.922 1.00 16.05 274 ALA C CA 1
ATOM 2044 C C . ALA A 1 274 ? 22.381 21.495 16.411 1.00 14.18 274 ALA C C 1
ATOM 2045 O O . ALA A 1 274 ? 22.247 22.559 15.786 1.00 15.41 274 ALA C O 1
ATOM 2047 N N . LEU A 1 275 ? 22.306 20.288 15.875 1.00 15.18 275 LEU C N 1
ATOM 2048 C CA . LEU A 1 275 ? 22.014 20.110 14.437 1.00 13.64 275 LEU C CA 1
ATOM 2049 C C . LEU A 1 275 ? 20.583 20.614 14.128 1.00 14.87 275 LEU C C 1
ATOM 2050 O O . LEU A 1 275 ? 20.402 21.374 13.181 1.00 15.18 275 LEU C O 1
ATOM 2055 N N . ALA A 1 276 ? 19.589 20.209 14.907 1.00 15.42 276 ALA C N 1
ATOM 2056 C CA . ALA A 1 276 ? 18.213 20.697 14.733 1.00 17.09 276 ALA C CA 1
ATOM 2057 C C . ALA A 1 276 ? 18.146 22.227 14.830 1.00 17.17 276 ALA C C 1
ATOM 2058 O O . ALA A 1 276 ? 17.470 22.869 14.044 1.00 15.59 276 ALA C O 1
ATOM 2060 N N . ALA A 1 277 ? 18.878 22.835 15.781 1.00 15.03 277 ALA C N 1
ATOM 2061 C CA . ALA A 1 277 ? 18.938 24.312 15.927 1.00 15.60 277 ALA C CA 1
ATOM 2062 C C . ALA A 1 277 ? 19.507 24.956 14.655 1.00 15.53 277 ALA C C 1
ATOM 2063 O O . ALA A 1 277 ? 19.035 26.043 14.264 1.00 17.64 277 ALA C O 1
ATOM 2065 N N . LEU A 1 278 ? 20.566 24.378 14.074 1.00 16.07 278 LEU C N 1
ATOM 2066 C CA . LEU A 1 278 ? 21.154 24.922 12.813 1.00 15.75 278 LEU C CA 1
ATOM 2067 C C . LEU A 1 278 ? 20.113 24.780 11.689 1.00 14.61 278 LEU C C 1
ATOM 2068 O O . LEU A 1 278 ? 19.994 25.694 10.890 1.00 16.81 278 LEU C O 1
ATOM 2073 N N . LEU A 1 279 ? 19.365 23.692 11.613 1.00 17.12 279 LEU C N 1
ATOM 2074 C CA . LEU A 1 279 ? 18.365 23.551 10.519 1.00 14.74 279 LEU C CA 1
ATOM 2075 C C . LEU A 1 279 ? 17.250 24.593 10.687 1.00 16.40 279 LEU C C 1
ATOM 2076 O O . LEU A 1 279 ? 16.874 25.240 9.701 1.00 15.43 279 LEU C O 1
ATOM 2081 N N . GLU A 1 280 ? 16.808 24.837 11.947 1.00 16.10 280 GLU C N 1
ATOM 2082 C CA . GLU A 1 280 ? 15.821 25.899 12.255 1.00 15.87 280 GLU C CA 1
ATOM 2083 C C . GLU A 1 280 ? 16.369 27.259 11.844 1.00 14.92 280 GLU C C 1
ATOM 2084 O O . GLU A 1 280 ? 15.583 28.045 11.336 1.00 17.87 280 GLU C O 1
ATOM 2090 N N . ALA A 1 281 ? 17.652 27.531 12.082 1.00 14.88 281 ALA C N 1
ATOM 2091 C CA . ALA A 1 281 ? 18.286 28.819 11.725 1.00 17.13 281 ALA C CA 1
ATOM 2092 C C . ALA A 1 281 ? 18.341 28.957 10.199 1.00 15.23 281 ALA C C 1
ATOM 2093 O O . ALA A 1 281 ? 18.023 29.992 9.686 1.00 18.04 281 ALA C O 1
ATOM 2095 N N . CYS A 1 282 ? 18.709 27.906 9.481 1.00 14.20 282 CYS C N 1
ATOM 2096 C CA . CYS A 1 282 ? 18.707 27.881 7.991 1.00 15.00 282 CYS C CA 1
ATOM 2097 C C . CYS A 1 282 ? 17.292 28.222 7.481 1.00 15.22 282 CYS C C 1
ATOM 2098 O O . CYS A 1 282 ? 17.156 29.125 6.648 1.00 16.99 282 CYS C O 1
ATOM 2101 N N . ARG A 1 283 ? 16.268 27.599 8.032 1.00 15.16 283 ARG C N 1
ATOM 2102 C CA . ARG A 1 283 ? 14.867 27.811 7.647 1.00 16.10 283 ARG C CA 1
ATOM 2103 C C . ARG A 1 283 ? 14.443 29.243 7.985 1.00 16.16 283 ARG C C 1
ATOM 2104 O O . ARG A 1 283 ? 13.847 29.885 7.127 1.00 18.70 283 ARG C O 1
ATOM 2112 N N . ALA A 1 284 ? 14.710 29.700 9.211 1.00 17.86 284 ALA C N 1
ATOM 2113 C CA . ALA A 1 284 ? 14.384 31.084 9.654 1.00 18.40 284 ALA C CA 1
ATOM 2114 C C . ALA A 1 284 ? 14.961 32.110 8.667 1.00 20.22 284 ALA C C 1
ATOM 2115 O O . ALA A 1 284 ? 14.252 33.088 8.349 1.00 23.06 284 ALA C O 1
ATOM 2117 N N . GLY A 1 285 ? 16.193 31.906 8.184 1.00 18.70 285 GLY C N 1
ATOM 2118 C CA . GLY A 1 285 ? 16.908 32.828 7.298 1.00 20.59 285 GLY C CA 1
ATOM 2119 C C . GLY A 1 285 ? 16.298 32.916 5.911 1.00 21.13 285 GLY C C 1
ATOM 2120 O O . GLY A 1 285 ? 16.653 33.861 5.215 1.00 24.38 285 GLY C O 1
ATOM 2121 N N . GLN A 1 286 ? 15.510 31.927 5.446 1.00 20.80 286 GLN C N 1
ATOM 2122 C CA . GLN A 1 286 ? 14.952 31.922 4.060 1.00 23.27 286 GLN C CA 1
ATOM 2123 C C . GLN A 1 286 ? 13.941 33.083 3.918 1.00 27.75 286 GLN C C 1
ATOM 2124 O O . GLN A 1 286 ? 13.318 33.463 4.944 1.00 31.08 286 GLN C O 1
ATOM 2130 N N . GLY A 1 287 ? 13.798 33.618 2.702 1.00 33.23 287 GLY C N 1
ATOM 2131 C CA . GLY A 1 287 ? 12.894 34.733 2.356 1.00 42.83 287 GLY C CA 1
ATOM 2132 C C . GLY A 1 287 ? 13.578 35.780 1.491 1.00 50.00 287 GLY C C 1
ATOM 2133 O O . GLY A 1 287 ? 13.376 35.726 0.250 1.00 56.82 287 GLY C O 1
ATOM 2134 N N . ALA A 1 293 ? 21.625 38.129 5.193 1.00 41.63 293 ALA C N 1
ATOM 2135 C CA . ALA A 1 293 ? 21.645 37.984 6.664 1.00 40.42 293 ALA C CA 1
ATOM 2136 C C . ALA A 1 293 ? 21.455 36.517 7.055 1.00 36.88 293 ALA C C 1
ATOM 2137 O O . ALA A 1 293 ? 21.828 36.158 8.185 1.00 38.68 293 ALA C O 1
ATOM 2139 N N . GLY A 1 294 ? 20.862 35.688 6.193 1.00 30.27 294 GLY C N 1
ATOM 2140 C CA . GLY A 1 294 ? 20.482 34.332 6.608 1.00 23.70 294 GLY C CA 1
ATOM 2141 C C . GLY A 1 294 ? 21.683 33.411 6.697 1.00 20.51 294 GLY C C 1
ATOM 2142 O O . GLY A 1 294 ? 22.669 33.648 5.977 1.00 22.81 294 GLY C O 1
ATOM 2143 N N . LEU A 1 295 ? 21.572 32.411 7.553 1.00 19.72 295 LEU C N 1
ATOM 2144 C CA . LEU A 1 295 ? 22.658 31.427 7.767 1.00 18.28 295 LEU C CA 1
ATOM 2145 C C . LEU A 1 295 ? 23.021 30.756 6.443 1.00 18.02 295 LEU C C 1
ATOM 2146 O O . LEU A 1 295 ? 24.244 30.563 6.209 1.00 17.94 295 LEU C O 1
ATOM 2151 N N . LEU A 1 296 ? 22.049 30.274 5.654 1.00 17.57 296 LEU C N 1
ATOM 2152 C CA . LEU A 1 296 ? 22.383 29.582 4.378 1.00 18.76 296 LEU C CA 1
ATOM 2153 C C . LEU A 1 296 ? 23.277 30.501 3.552 1.00 17.25 296 LEU C C 1
ATOM 2154 O O . LEU A 1 296 ? 24.246 30.025 2.948 1.00 17.71 296 LEU C O 1
ATOM 2159 N N . ASP A 1 297 ? 22.947 31.794 3.457 1.00 17.34 297 ASP C N 1
ATOM 2160 C CA . ASP A 1 297 ? 23.753 32.698 2.606 1.00 18.10 297 ASP C CA 1
ATOM 2161 C C . ASP A 1 297 ? 25.175 32.845 3.167 1.00 19.12 297 ASP C C 1
ATOM 2162 O O . ASP A 1 297 ? 26.153 32.847 2.394 1.00 20.50 297 ASP C O 1
ATOM 2167 N N . SER A 1 298 ? 25.290 32.933 4.479 1.00 19.47 298 SER C N 1
ATOM 2168 C CA . SER A 1 298 ? 26.581 33.010 5.206 1.00 18.89 298 SER C CA 1
ATOM 2169 C C . SER A 1 298 ? 27.405 31.779 4.867 1.00 18.61 298 SER C C 1
ATOM 2170 O O . SER A 1 298 ? 28.642 31.888 4.568 1.00 17.16 298 SER C O 1
ATOM 2173 N N . LEU A 1 299 ? 26.772 30.619 4.960 1.00 17.58 299 LEU C N 1
ATOM 2174 C CA . LEU A 1 299 ? 27.516 29.367 4.719 1.00 15.14 299 LEU C CA 1
ATOM 2175 C C . LEU A 1 299 ? 27.835 29.254 3.230 1.00 15.00 299 LEU C C 1
ATOM 2176 O O . LEU A 1 299 ? 28.939 28.782 2.941 1.00 16.99 299 LEU C O 1
ATOM 2181 N N . ARG A 1 300 ? 26.957 29.685 2.320 1.00 15.26 300 ARG C N 1
ATOM 2182 C CA . ARG A 1 300 ? 27.253 29.640 0.856 1.00 16.70 300 ARG C CA 1
ATOM 2183 C C . ARG A 1 300 ? 28.521 30.478 0.587 1.00 16.23 300 ARG C C 1
ATOM 2184 O O . ARG A 1 300 ? 29.406 30.065 -0.204 1.00 17.23 300 ARG C O 1
ATOM 2192 N N . THR A 1 301 ? 28.624 31.654 1.191 1.00 18.66 301 THR C N 1
ATOM 2193 C CA . THR A 1 301 ? 29.807 32.526 1.016 1.00 17.57 301 THR C CA 1
ATOM 2194 C C . THR A 1 301 ? 31.081 31.769 1.461 1.00 16.95 301 THR C C 1
ATOM 2195 O O . THR A 1 301 ? 32.097 31.788 0.721 1.00 19.66 301 THR C O 1
ATOM 2199 N N . GLN A 1 302 ? 31.045 31.108 2.607 1.00 16.32 302 GLN C N 1
ATOM 2200 C CA . GLN A 1 302 ? 32.212 30.376 3.167 1.00 15.25 302 GLN C CA 1
ATOM 2201 C C . GLN A 1 302 ? 32.543 29.167 2.281 1.00 17.92 302 GLN C C 1
ATOM 2202 O O . GLN A 1 302 ? 33.747 28.947 1.925 1.00 16.97 302 GLN C O 1
ATOM 2208 N N . CYS A 1 303 ? 31.519 28.507 1.765 1.00 17.92 303 CYS C N 1
ATOM 2209 C CA . CYS A 1 303 ? 31.681 27.270 0.952 1.00 16.80 303 CYS C CA 1
ATOM 2210 C C . CYS A 1 303 ? 32.293 27.663 -0.393 1.00 15.75 303 CYS C C 1
ATOM 2211 O O . CYS A 1 303 ? 33.236 26.956 -0.828 1.00 19.28 303 CYS C O 1
ATOM 2214 N N . ALA A 1 304 ? 31.993 28.863 -0.898 1.00 17.25 304 ALA C N 1
ATOM 2215 C CA . ALA A 1 304 ? 32.472 29.287 -2.221 1.00 17.80 304 ALA C CA 1
ATOM 2216 C C . ALA A 1 304 ? 33.978 29.534 -2.141 1.00 21.29 304 ALA C C 1
ATOM 2217 O O . ALA A 1 304 ? 34.649 29.355 -3.178 1.00 20.95 304 ALA C O 1
ATOM 2219 N N . LEU A 1 305 ? 34.494 29.897 -0.964 1.00 22.77 305 LEU C N 1
ATOM 2220 C CA . LEU A 1 305 ? 35.962 30.083 -0.772 1.00 22.25 305 LEU C CA 1
ATOM 2221 C C . LEU A 1 305 ? 36.682 28.752 -0.668 1.00 22.53 305 LEU C C 1
ATOM 2222 O O . LEU A 1 305 ? 37.938 28.741 -0.882 1.00 23.87 305 LEU C O 1
ATOM 2227 N N . ARG A 1 306 ? 35.986 27.671 -0.303 1.00 18.31 306 ARG C N 1
ATOM 2228 C CA . ARG A 1 306 ? 36.592 26.333 -0.168 1.00 17.52 306 ARG C CA 1
ATOM 2229 C C . ARG A 1 306 ? 36.642 25.695 -1.555 1.00 18.38 306 ARG C C 1
ATOM 2230 O O . ARG A 1 306 ? 37.453 24.779 -1.745 1.00 17.84 306 ARG C O 1
ATOM 2238 N N . ALA A 1 307 ? 35.669 25.983 -2.439 1.00 17.43 307 ALA C N 1
ATOM 2239 C CA . ALA A 1 307 ? 35.412 25.214 -3.667 1.00 17.43 307 ALA C CA 1
ATOM 2240 C C . ALA A 1 307 ? 36.685 25.009 -4.496 1.00 18.14 307 ALA C C 1
ATOM 2241 O O . ALA A 1 307 ? 36.858 23.961 -5.106 1.00 15.36 307 ALA C O 1
ATOM 2243 N N . PRO A 1 308 ? 37.597 25.997 -4.648 1.00 17.39 308 PRO C N 1
ATOM 2244 C CA . PRO A 1 308 ? 38.808 25.721 -5.420 1.00 19.00 308 PRO C CA 1
ATOM 2245 C C . PRO A 1 308 ? 39.761 24.655 -4.854 1.00 17.03 308 PRO C C 1
ATOM 2246 O O . PRO A 1 308 ? 40.617 24.149 -5.654 1.00 20.37 308 PRO C O 1
ATOM 2250 N N . LEU 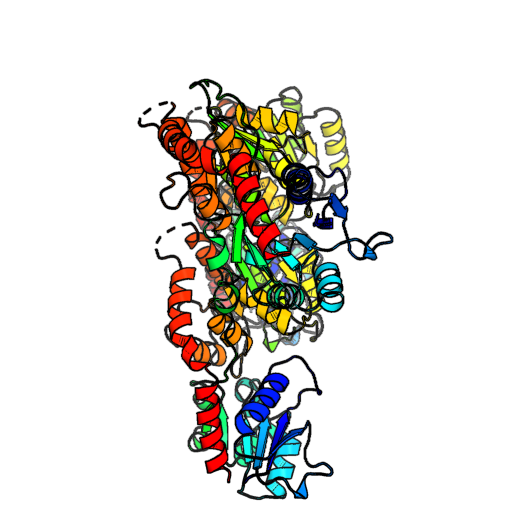A 1 309 ? 39.651 24.294 -3.599 1.00 16.49 309 LEU C N 1
ATOM 2251 C CA . LEU A 1 309 ? 40.470 23.190 -3.021 1.00 16.41 309 LEU C CA 1
ATOM 2252 C C . LEU A 1 309 ? 40.154 21.927 -3.809 1.00 16.52 309 LEU C C 1
ATOM 2253 O O . LEU A 1 309 ? 41.012 21.048 -3.855 1.00 16.60 309 LEU C O 1
ATOM 2258 N N . PHE A 1 310 ? 38.937 21.782 -4.352 1.00 13.04 310 PHE C N 1
ATOM 2259 C CA . PHE A 1 310 ? 38.446 20.493 -4.871 1.00 13.00 310 PHE C CA 1
ATOM 2260 C C . PHE A 1 310 ? 38.480 20.459 -6.415 1.00 12.49 310 PHE C C 1
ATOM 2261 O O . PHE A 1 310 ? 37.689 19.720 -7.080 1.00 14.96 310 PHE C O 1
ATOM 2269 N N . ASP A 1 311 ? 39.389 21.223 -7.045 1.00 16.10 311 ASP C N 1
ATOM 2270 C CA . ASP A 1 311 ? 39.500 21.243 -8.519 1.00 17.70 311 ASP C CA 1
ATOM 2271 C C . ASP A 1 311 ? 40.407 20.091 -8.953 1.00 17.03 311 ASP C C 1
ATOM 2272 O O . ASP A 1 311 ? 41.494 19.999 -8.366 1.00 17.43 311 ASP C O 1
ATOM 2277 N N . PRO A 1 312 ? 39.969 19.209 -9.886 1.00 16.60 312 PRO C N 1
ATOM 2278 C CA . PRO A 1 312 ? 40.770 18.035 -10.320 1.00 17.51 312 PRO C CA 1
ATOM 2279 C C . PRO A 1 312 ? 42.164 18.421 -10.829 1.00 18.45 312 PRO C C 1
ATOM 2280 O O . PRO A 1 312 ? 43.094 17.680 -10.640 1.00 17.26 312 PRO C O 1
ATOM 2284 N N . ARG A 1 313 ? 42.343 19.624 -11.362 1.00 18.92 313 ARG C N 1
ATOM 2285 C CA . ARG A 1 313 ? 43.691 20.023 -11.829 1.00 20.73 313 ARG C CA 1
ATOM 2286 C C . ARG A 1 313 ? 44.642 20.145 -10.655 1.00 16.90 313 ARG C C 1
ATOM 2287 O O . ARG A 1 313 ? 45.828 19.863 -10.836 1.00 16.78 313 ARG C O 1
ATOM 2295 N N . ALA A 1 314 ? 44.131 20.620 -9.507 1.00 16.64 314 ALA C N 1
ATOM 2296 C CA . ALA A 1 314 ? 44.855 20.798 -8.258 1.00 15.42 314 ALA C CA 1
ATOM 2297 C C . ALA A 1 314 ? 45.288 19.417 -7.707 1.00 13.91 314 ALA C C 1
ATOM 2298 O O . ALA A 1 314 ? 46.479 19.177 -7.369 1.00 17.30 314 ALA C O 1
ATOM 2300 N N . GLU A 1 315 ? 44.321 18.510 -7.633 1.00 14.61 315 GLU C N 1
ATOM 2301 C CA . GLU A 1 315 ? 44.575 17.118 -7.182 1.00 13.20 315 GLU C CA 1
ATOM 2302 C C . GLU A 1 315 ? 45.584 16.460 -8.124 1.00 13.21 315 GLU C C 1
ATOM 2303 O O . GLU A 1 315 ? 46.502 15.818 -7.640 1.00 14.25 315 GLU C O 1
ATOM 2309 N N . GLN A 1 316 ? 45.379 16.607 -9.433 1.00 14.09 316 GLN C N 1
ATOM 2310 C CA . GLN A 1 316 ? 46.325 16.052 -10.422 1.00 12.98 316 GLN C CA 1
ATOM 2311 C C . GLN A 1 316 ? 47.742 16.583 -10.136 1.00 14.99 316 GLN C C 1
ATOM 2312 O O . GLN A 1 316 ? 48.702 15.804 -10.115 1.00 14.65 316 GLN C O 1
ATOM 2318 N N . ALA A 1 317 ? 47.932 17.879 -9.941 1.00 14.59 317 ALA C N 1
ATOM 2319 C CA . ALA A 1 317 ? 49.282 18.438 -9.724 1.00 16.20 317 ALA C CA 1
ATOM 2320 C C . ALA A 1 317 ? 49.879 17.830 -8.447 1.00 15.30 317 ALA C C 1
ATOM 2321 O O . ALA A 1 317 ? 51.067 17.512 -8.447 1.00 17.83 317 ALA C O 1
ATOM 2323 N N . ALA A 1 318 ? 49.074 17.666 -7.385 1.00 14.92 318 ALA C N 1
ATOM 2324 C CA . ALA A 1 318 ? 49.562 17.069 -6.106 1.00 13.32 318 ALA C CA 1
ATOM 2325 C C . ALA A 1 318 ? 49.979 15.594 -6.345 1.00 14.78 318 ALA C C 1
ATOM 2326 O O . ALA A 1 318 ? 51.013 15.160 -5.819 1.00 16.31 318 ALA C O 1
ATOM 2328 N N . LEU A 1 319 ? 49.214 14.864 -7.143 1.00 13.46 319 LEU C N 1
ATOM 2329 C CA . LEU A 1 319 ? 49.514 13.440 -7.423 1.00 14.12 319 LEU C CA 1
ATOM 2330 C C . LEU A 1 319 ? 50.744 13.337 -8.327 1.00 13.35 319 LEU C C 1
ATOM 2331 O O . LEU A 1 319 ? 51.576 12.407 -8.101 1.00 14.25 319 LEU C O 1
ATOM 2336 N N . PHE A 1 320 ? 50.885 14.256 -9.285 1.00 13.78 320 PHE C N 1
ATOM 2337 C CA . PHE A 1 320 ? 52.103 14.238 -10.148 1.00 14.71 320 PHE C CA 1
ATOM 2338 C C . PHE A 1 320 ? 53.338 14.384 -9.238 1.00 17.10 320 PHE C C 1
ATOM 2339 O O . PHE A 1 320 ? 54.370 13.692 -9.491 1.00 17.33 320 PHE C O 1
ATOM 2347 N N . GLN A 1 321 ? 53.308 15.297 -8.251 1.00 15.18 321 GLN C N 1
ATOM 2348 C CA . GLN A 1 321 ? 54.451 15.525 -7.358 1.00 15.19 321 GLN C CA 1
ATOM 2349 C C . GLN A 1 321 ? 54.760 14.258 -6.542 1.00 15.37 321 GLN C C 1
ATOM 2350 O O . GLN A 1 321 ? 55.917 13.788 -6.475 1.00 16.29 321 GLN C O 1
ATOM 2356 N N . LEU A 1 322 ? 53.717 13.666 -5.992 1.00 14.38 322 LEU C N 1
ATOM 2357 C CA . LEU A 1 322 ? 53.782 12.438 -5.193 1.00 14.77 322 LEU C CA 1
ATOM 2358 C C . LEU A 1 322 ? 54.394 11.313 -6.019 1.00 14.90 322 LEU C C 1
ATOM 2359 O O . LEU A 1 322 ? 55.288 10.658 -5.514 1.00 16.28 322 LEU C O 1
ATOM 2364 N N . LEU A 1 323 ? 53.943 11.101 -7.232 1.00 15.79 323 LEU C N 1
ATOM 2365 C CA . LEU A 1 323 ? 54.443 10.029 -8.127 1.00 18.16 323 LEU C CA 1
ATOM 2366 C C . LEU A 1 323 ? 55.941 10.271 -8.334 1.00 18.21 323 LEU C C 1
ATOM 2367 O O . LEU A 1 323 ? 56.705 9.282 -8.320 1.00 19.64 323 LEU C O 1
ATOM 2372 N N . ASN A 1 324 ? 56.346 11.506 -8.624 1.00 17.79 324 ASN C N 1
ATOM 2373 C CA . ASN A 1 324 ? 57.776 11.774 -8.923 1.00 19.90 324 ASN C CA 1
ATOM 2374 C C . ASN A 1 324 ? 58.597 11.462 -7.673 1.00 19.54 324 ASN C C 1
ATOM 2375 O O . ASN A 1 324 ? 59.762 11.020 -7.841 1.00 21.66 324 ASN C O 1
ATOM 2380 N N . GLU A 1 325 ? 58.061 11.680 -6.468 1.00 16.59 325 GLU C N 1
ATOM 2381 C CA . GLU A 1 325 ? 58.763 11.344 -5.210 1.00 16.46 325 GLU C CA 1
ATOM 2382 C C . GLU A 1 325 ? 58.915 9.826 -5.052 1.00 17.55 325 GLU C C 1
ATOM 2383 O O . GLU A 1 325 ? 59.869 9.378 -4.397 1.00 21.37 325 GLU C O 1
ATOM 2389 N N . LEU A 1 326 ? 57.916 9.063 -5.495 1.00 17.55 326 LEU C N 1
ATOM 2390 C CA . LEU A 1 326 ? 57.904 7.589 -5.282 1.00 15.84 326 LEU C CA 1
ATOM 2391 C C . LEU A 1 326 ? 58.694 6.881 -6.395 1.00 18.96 326 LEU C C 1
ATOM 2392 O O . LEU A 1 326 ? 59.066 5.723 -6.159 1.00 19.77 326 LEU C O 1
ATOM 2397 N N . GLN A 1 327 ? 58.897 7.524 -7.539 1.00 21.25 327 GLN C N 1
ATOM 2398 C CA . GLN A 1 327 ? 59.836 7.041 -8.593 1.00 28.70 327 GLN C CA 1
ATOM 2399 C C . GLN A 1 327 ? 60.592 8.225 -9.213 1.00 33.07 327 GLN C C 1
ATOM 2400 O O . GLN A 1 327 ? 60.047 8.599 -10.264 1.00 32.93 327 GLN C O 1
ATOM 2406 N N . ASN B 1 3 ? -16.840 20.427 -56.971 1.00 40.24 3 ASN A N 1
ATOM 2407 C CA . ASN B 1 3 ? -16.517 19.476 -58.058 1.00 39.04 3 ASN A CA 1
ATOM 2408 C C . ASN B 1 3 ? -15.377 18.568 -57.601 1.00 31.39 3 ASN A C 1
ATOM 2409 O O . ASN B 1 3 ? -15.595 17.372 -57.534 1.00 31.22 3 ASN A O 1
ATOM 2414 N N . PRO B 1 4 ? -14.161 19.034 -57.224 1.00 28.19 4 PRO A N 1
ATOM 2415 C CA . PRO B 1 4 ? -13.160 18.063 -56.790 1.00 25.06 4 PRO A CA 1
ATOM 2416 C C . PRO B 1 4 ? -13.609 17.167 -55.619 1.00 22.18 4 PRO A C 1
ATOM 2417 O O . PRO B 1 4 ? -14.467 17.509 -54.799 1.00 22.39 4 PRO A O 1
ATOM 2421 N N . SER B 1 5 ? -12.953 16.017 -55.490 1.00 19.81 5 SER A N 1
ATOM 2422 C CA . SER B 1 5 ? -13.007 15.156 -54.284 1.00 20.86 5 SER A CA 1
ATOM 2423 C C . SER B 1 5 ? -11.623 15.158 -53.634 1.00 18.27 5 SER A C 1
ATOM 2424 O O . SER B 1 5 ? -10.690 14.565 -54.169 1.00 17.54 5 SER A O 1
ATOM 2427 N N . LEU B 1 6 ? -11.514 15.894 -52.542 1.00 17.84 6 LEU A N 1
ATOM 2428 C CA . LEU B 1 6 ? -10.238 16.123 -51.835 1.00 17.17 6 LEU A CA 1
ATOM 2429 C C . LEU B 1 6 ? -10.057 15.074 -50.765 1.00 16.10 6 LEU A C 1
ATOM 2430 O O . LEU B 1 6 ? -10.995 14.844 -50.009 1.00 16.30 6 LEU A O 1
ATOM 2435 N N . VAL B 1 7 ? -8.884 14.474 -50.716 1.00 15.24 7 VAL A N 1
ATOM 2436 C CA . VAL B 1 7 ? -8.453 13.649 -49.569 1.00 13.95 7 VAL A CA 1
ATOM 2437 C C . VAL B 1 7 ? -7.317 14.361 -48.876 1.00 16.04 7 VAL A C 1
ATOM 2438 O O . VAL B 1 7 ? -6.314 14.731 -49.524 1.00 15.53 7 VAL A O 1
ATOM 2442 N N . ILE B 1 8 ? -7.472 14.534 -47.563 1.00 15.59 8 ILE A N 1
ATOM 2443 C CA . ILE B 1 8 ? -6.441 15.125 -46.683 1.00 14.93 8 ILE A CA 1
ATOM 2444 C C . ILE B 1 8 ? -5.848 13.974 -45.887 1.00 14.71 8 ILE A C 1
ATOM 2445 O O . ILE B 1 8 ? -6.582 13.235 -45.185 1.00 17.65 8 ILE A O 1
ATOM 2450 N N . VAL B 1 9 ? -4.564 13.765 -46.049 1.00 14.31 9 VAL A N 1
ATOM 2451 C CA . VAL B 1 9 ? -3.792 12.715 -45.353 1.00 14.91 9 VAL A CA 1
ATOM 2452 C C . VAL B 1 9 ? -3.151 13.347 -44.138 1.00 16.46 9 VAL A C 1
ATOM 2453 O O . VAL B 1 9 ? -2.276 14.224 -44.294 1.00 17.13 9 VAL A O 1
ATOM 2457 N N . SER B 1 10 ? -3.533 12.905 -42.938 1.00 15.39 10 SER A N 1
ATOM 2458 C CA . SER B 1 10 ? -2.938 13.448 -41.704 1.00 16.72 10 SER A CA 1
ATOM 2459 C C . SER B 1 10 ? -2.423 12.313 -40.861 1.00 18.71 10 SER A C 1
ATOM 2460 O O . SER B 1 10 ? -3.156 11.352 -40.641 1.00 18.83 10 SER A O 1
ATOM 2463 N N . PRO B 1 11 ? -1.159 12.358 -40.389 1.00 17.69 11 PRO A N 1
ATOM 2464 C CA . PRO B 1 11 ? -0.665 11.229 -39.612 1.00 20.61 11 PRO A CA 1
ATOM 2465 C C . PRO B 1 11 ? -1.254 11.139 -38.194 1.00 24.72 11 PRO A C 1
ATOM 2466 O O . PRO B 1 11 ? -0.957 10.148 -37.560 1.00 29.73 11 PRO A O 1
ATOM 2470 N N . ALA B 1 12 ? -2.077 12.095 -37.744 1.00 22.85 12 ALA A N 1
ATOM 2471 C CA . ALA B 1 12 ? -2.705 12.079 -36.401 1.00 24.08 12 ALA A CA 1
ATOM 2472 C C . ALA B 1 12 ? -3.757 10.956 -36.274 1.00 25.64 12 ALA A C 1
ATOM 2473 O O . ALA B 1 12 ? -4.539 10.710 -37.228 1.00 26.38 12 ALA A O 1
ATOM 2475 N N . LEU B 1 13 ? -3.849 10.348 -35.081 1.00 24.11 13 LEU A N 1
ATOM 2476 C CA . LEU B 1 13 ? -5.000 9.483 -34.706 1.00 29.03 13 LEU A CA 1
ATOM 2477 C C . LEU B 1 13 ? -6.274 10.328 -34.722 1.00 29.41 13 LEU A C 1
ATOM 2478 O O . LEU B 1 13 ? -6.258 11.455 -34.223 1.00 30.60 13 LEU A O 1
ATOM 2483 N N . PRO B 1 14 ? -7.408 9.872 -35.312 1.00 29.70 14 PRO A N 1
ATOM 2484 C CA . PRO B 1 14 ? -8.654 10.635 -35.237 1.00 31.97 14 PRO A CA 1
ATOM 2485 C C . PRO B 1 14 ? -9.013 11.014 -33.793 1.00 34.13 14 PRO A C 1
ATOM 2486 O O . PRO B 1 14 ? -8.823 10.209 -32.869 1.00 36.13 14 PRO A O 1
ATOM 2490 N N . GLY B 1 15 ? -9.502 12.237 -33.631 1.00 32.66 15 GLY A N 1
ATOM 2491 C CA . GLY B 1 15 ? -9.838 12.835 -32.329 1.00 33.22 15 GLY A CA 1
ATOM 2492 C C . GLY B 1 15 ? -8.635 13.352 -31.563 1.00 28.54 15 GLY A C 1
ATOM 2493 O O . GLY B 1 15 ? -8.888 13.916 -30.474 1.00 31.73 15 GLY A O 1
ATOM 2494 N N . ALA B 1 16 ? -7.381 13.184 -32.036 1.00 26.24 16 ALA A N 1
ATOM 2495 C CA . ALA B 1 16 ? -6.182 13.641 -31.270 1.00 24.26 16 ALA A CA 1
ATOM 2496 C C . ALA B 1 16 ? -6.260 15.151 -31.038 1.00 23.38 16 ALA A C 1
ATOM 2497 O O . ALA B 1 16 ? -6.655 15.917 -31.939 1.00 21.99 16 ALA A O 1
ATOM 2499 N N . ASN B 1 17 ? -5.790 15.599 -29.879 1.00 22.12 17 ASN A N 1
ATOM 2500 C CA . ASN B 1 17 ? -5.708 17.047 -29.583 1.00 20.87 17 ASN A CA 1
ATOM 2501 C C . ASN B 1 17 ? -4.277 17.482 -29.896 1.00 17.72 17 ASN A C 1
ATOM 2502 O O . ASN B 1 17 ? -3.433 17.556 -28.978 1.00 19.08 17 ASN A O 1
ATOM 2507 N N . ASN B 1 18 ? -3.968 17.616 -31.197 1.00 16.62 18 ASN A N 1
ATOM 2508 C CA . ASN B 1 18 ? -2.635 18.078 -31.621 1.00 16.64 18 ASN A CA 1
ATOM 2509 C C . ASN B 1 18 ? -2.806 18.854 -32.934 1.00 15.18 18 ASN A C 1
ATOM 2510 O O . ASN B 1 18 ? -3.958 18.960 -33.446 1.00 16.35 18 ASN A O 1
ATOM 2515 N N . GLY B 1 19 ? -1.711 19.401 -33.423 1.00 15.51 19 GLY A N 1
ATOM 2516 C CA . GLY B 1 19 ? -1.718 20.275 -34.608 1.00 14.84 19 GLY A CA 1
ATOM 2517 C C . GLY B 1 19 ? -2.178 19.554 -35.845 1.00 14.67 19 GLY A C 1
ATOM 2518 O O . GLY B 1 19 ? -3.002 20.106 -36.571 1.00 14.53 19 GLY A O 1
ATOM 2519 N N . ASN B 1 20 ? -1.666 18.365 -36.125 1.00 14.03 20 ASN A N 1
ATOM 2520 C CA . ASN B 1 20 ? -1.953 17.727 -37.453 1.00 14.37 20 ASN A CA 1
ATOM 2521 C C . ASN B 1 20 ? -3.449 17.415 -37.557 1.00 15.42 20 ASN A C 1
ATOM 2522 O O . ASN B 1 20 ? -4.020 17.551 -38.653 1.00 17.38 20 ASN A O 1
ATOM 2527 N N . TRP B 1 21 ? -4.071 16.909 -36.476 1.00 15.44 21 TRP A N 1
ATOM 2528 C CA . TRP B 1 21 ? -5.538 16.659 -36.484 1.00 16.50 21 TRP A CA 1
ATOM 2529 C C . TRP B 1 21 ? -6.296 17.973 -36.655 1.00 16.85 21 TRP A C 1
ATOM 2530 O O . TRP B 1 21 ? -7.242 18.033 -37.500 1.00 15.84 21 TRP A O 1
ATOM 2541 N N . ARG B 1 22 ? -5.943 19.014 -35.873 1.00 14.45 22 ARG A N 1
ATOM 2542 C CA . ARG B 1 22 ? -6.587 20.338 -35.927 1.00 14.31 22 ARG A CA 1
ATOM 2543 C C . ARG B 1 22 ? -6.530 20.925 -37.345 1.00 13.16 22 ARG A C 1
ATOM 2544 O O . ARG B 1 22 ? -7.588 21.391 -37.886 1.00 15.85 22 ARG A O 1
ATOM 2552 N N . THR B 1 23 ? -5.349 20.908 -37.957 1.00 13.70 23 THR A N 1
ATOM 2553 C CA . THR B 1 23 ? -5.213 21.450 -39.339 1.00 14.42 23 THR A CA 1
ATOM 2554 C C . THR B 1 23 ? -6.104 20.649 -40.309 1.00 14.00 23 THR A C 1
ATOM 2555 O O . THR B 1 23 ? -6.854 21.231 -41.107 1.00 13.24 23 THR A O 1
ATOM 2559 N N . ALA B 1 24 ? -6.040 19.317 -40.233 1.00 14.48 24 ALA A N 1
ATOM 2560 C CA . ALA B 1 24 ? -6.824 18.480 -41.179 1.00 15.20 24 ALA A CA 1
ATOM 2561 C C . ALA B 1 24 ? -8.325 18.771 -41.040 1.00 14.82 24 ALA A C 1
ATOM 2562 O O . ALA B 1 24 ? -9.017 18.982 -42.037 1.00 14.61 24 ALA A O 1
ATOM 2564 N N . GLN B 1 25 ? -8.845 18.868 -39.818 1.00 14.83 25 GLN A N 1
ATOM 2565 C CA . GLN B 1 25 ? -10.287 19.112 -39.627 1.00 17.24 25 GLN A CA 1
ATOM 2566 C C . GLN B 1 25 ? -10.632 20.523 -40.088 1.00 13.87 25 GLN A C 1
ATOM 2567 O O . GLN B 1 25 ? -11.739 20.765 -40.681 1.00 14.69 25 GLN A O 1
ATOM 2573 N N . ARG B 1 26 ? -9.766 21.478 -39.781 1.00 14.06 26 ARG A N 1
ATOM 2574 C CA . ARG B 1 26 ? -10.020 22.880 -40.151 1.00 13.75 26 ARG A CA 1
ATOM 2575 C C . ARG B 1 26 ? -10.053 23.016 -41.679 1.00 12.99 26 ARG A C 1
ATOM 2576 O O . ARG B 1 26 ? -10.927 23.676 -42.225 1.00 15.91 26 ARG A O 1
ATOM 2584 N N . TRP B 1 27 ? -9.028 22.501 -42.367 1.00 14.55 27 TRP A N 1
ATOM 2585 C CA . TRP B 1 27 ? -9.007 22.475 -43.851 1.00 15.11 27 TRP A CA 1
ATOM 2586 C C . TRP B 1 27 ? -10.258 21.809 -44.429 1.00 14.26 27 TRP A C 1
ATOM 2587 O O . TRP B 1 27 ? -10.787 22.349 -45.393 1.00 16.09 27 TRP A O 1
ATOM 2598 N N . LYS B 1 28 ? -10.707 20.688 -43.871 1.00 13.84 28 LYS A N 1
ATOM 2599 C CA . LYS B 1 28 ? -11.900 19.991 -44.374 1.00 16.92 28 LYS A CA 1
ATOM 2600 C C . LYS B 1 28 ? -13.067 20.968 -44.302 1.00 17.72 28 LYS A C 1
ATOM 2601 O O . LYS B 1 28 ? -13.824 21.105 -45.303 1.00 17.50 28 LYS A O 1
ATOM 2607 N N . ALA B 1 29 ? -13.194 21.657 -43.170 1.00 16.95 29 ALA A N 1
ATOM 2608 C CA . ALA B 1 29 ? -14.309 22.610 -42.942 1.00 18.57 29 ALA A CA 1
ATOM 2609 C C . ALA B 1 29 ? -14.229 23.796 -43.897 1.00 18.19 29 ALA A C 1
ATOM 2610 O O . ALA B 1 29 ? -15.277 24.206 -44.455 1.00 21.25 29 ALA A O 1
ATOM 2612 N N . LEU B 1 30 ? -13.048 24.367 -44.106 1.00 16.04 30 LEU A N 1
ATOM 2613 C CA . LEU B 1 30 ? -12.907 25.607 -44.900 1.00 17.26 30 LEU A CA 1
ATOM 2614 C C . LEU B 1 30 ? -13.121 25.275 -46.377 1.00 17.38 30 LEU A C 1
ATOM 2615 O O . LEU B 1 30 ? -13.570 26.154 -47.135 1.00 18.79 30 LEU A O 1
ATOM 2620 N N . LEU B 1 31 ? -12.775 24.068 -46.810 1.00 16.46 31 LEU A N 1
ATOM 2621 C CA . LEU B 1 31 ? -12.833 23.720 -48.264 1.00 17.89 31 LEU A CA 1
ATOM 2622 C C . LEU B 1 31 ? -14.175 23.072 -48.622 1.00 21.23 31 LEU A C 1
ATOM 2623 O O . LEU B 1 31 ? -14.430 22.964 -49.832 1.00 19.36 31 LEU A O 1
ATOM 2628 N N . SER B 1 32 ? -14.976 22.612 -47.659 1.00 21.77 32 SER A N 1
ATOM 2629 C CA . SER B 1 32 ? -16.250 21.889 -47.931 1.00 26.01 32 SER A CA 1
ATOM 2630 C C . SER B 1 32 ? -17.165 22.716 -48.841 1.00 27.29 32 SER A C 1
ATOM 2631 O O . SER B 1 32 ? -17.929 22.121 -49.614 1.00 26.76 32 SER A O 1
ATOM 2634 N N . PRO B 1 33 ? -17.126 24.065 -48.866 1.00 24.97 33 PRO A N 1
ATOM 2635 C CA . PRO B 1 33 ? -17.956 24.805 -49.824 1.00 26.49 33 PRO A CA 1
ATOM 2636 C C . PRO B 1 33 ? -17.673 24.637 -51.320 1.00 24.39 33 PRO A C 1
ATOM 2637 O O . PRO B 1 33 ? -18.584 24.867 -52.112 1.00 29.48 33 PRO A O 1
ATOM 2641 N N . VAL B 1 34 ? -16.466 24.218 -51.682 1.00 21.98 34 VAL A N 1
ATOM 2642 C CA . VAL B 1 34 ? -16.005 24.096 -53.093 1.00 23.98 34 VAL A CA 1
ATOM 2643 C C . VAL B 1 34 ? -15.674 22.648 -53.455 1.00 23.97 34 VAL A C 1
ATOM 2644 O O . VAL B 1 34 ? -15.232 22.433 -54.606 1.00 24.90 34 VAL A O 1
ATOM 2648 N N . CYS B 1 35 ? -15.746 21.704 -52.508 1.00 20.19 35 CYS A N 1
ATOM 2649 C CA . CYS B 1 35 ? -15.335 20.303 -52.802 1.00 19.79 35 CYS A CA 1
ATOM 2650 C C . CYS B 1 35 ? -15.929 19.347 -51.772 1.00 23.10 35 CYS A C 1
ATOM 2651 O O . CYS B 1 35 ? -16.428 19.795 -50.766 1.00 25.27 35 CYS A O 1
ATOM 2654 N N . SER B 1 36 ? -15.936 18.064 -52.111 1.00 20.81 36 SER A N 1
ATOM 2655 C CA . SER B 1 36 ? -16.134 16.949 -51.156 1.00 21.86 36 SER A CA 1
ATOM 2656 C C . SER B 1 36 ? -14.772 16.643 -50.523 1.00 23.45 36 SER A C 1
ATOM 2657 O O . SER B 1 36 ? -13.806 16.349 -51.282 1.00 24.87 36 SER A O 1
ATOM 2660 N N . ALA B 1 37 ? -14.685 16.753 -49.194 1.00 21.46 37 ALA A N 1
ATOM 2661 C CA . ALA B 1 37 ? -13.399 16.669 -48.484 1.00 18.41 37 ALA A CA 1
ATOM 2662 C C . ALA B 1 37 ? -13.508 15.608 -47.390 1.00 18.53 37 ALA A C 1
ATOM 2663 O O . ALA B 1 37 ? -14.509 15.514 -46.675 1.00 18.80 37 ALA A O 1
ATOM 2665 N N . ARG B 1 38 ? -12.489 14.777 -47.280 1.00 16.48 38 ARG A N 1
ATOM 2666 C CA . ARG B 1 38 ? -12.392 13.741 -46.241 1.00 16.45 38 ARG A CA 1
ATOM 2667 C C . ARG B 1 38 ? -10.955 13.634 -45.737 1.00 14.81 38 ARG A C 1
ATOM 2668 O O . ARG B 1 38 ? -10.000 14.079 -46.422 1.00 16.29 38 ARG A O 1
ATOM 2676 N N . VAL B 1 39 ? -10.807 13.171 -44.507 1.00 14.88 39 VAL A N 1
ATOM 2677 C CA . VAL B 1 39 ? -9.501 13.022 -43.807 1.00 14.99 39 VAL A CA 1
ATOM 2678 C C . VAL B 1 39 ? -9.239 11.537 -43.588 1.00 16.51 39 VAL A C 1
ATOM 2679 O O . VAL B 1 39 ? -10.143 10.825 -43.127 1.00 18.41 39 VAL A O 1
ATOM 2683 N N . VAL B 1 40 ? -8.018 11.106 -43.868 1.00 17.03 40 VAL A N 1
ATOM 2684 C CA . VAL B 1 40 ? -7.568 9.707 -43.667 1.00 17.00 40 VAL A CA 1
ATOM 2685 C C . VAL B 1 40 ? -6.169 9.730 -43.063 1.00 17.71 40 VAL A C 1
ATOM 2686 O O . VAL B 1 40 ? -5.538 10.801 -43.139 1.00 16.30 40 VAL A O 1
ATOM 2690 N N . GLN B 1 41 ? -5.674 8.606 -42.503 1.00 16.55 41 GLN A N 1
ATOM 2691 C CA . GLN B 1 41 ? -4.297 8.531 -41.959 1.00 17.67 41 GLN A CA 1
ATOM 2692 C C . GLN B 1 41 ? -3.381 7.982 -43.046 1.00 17.14 41 GLN A C 1
ATOM 2693 O O . GLN B 1 41 ? -2.151 8.222 -42.998 1.00 18.17 41 GLN A O 1
ATOM 2699 N N . GLN B 1 42 ? -3.953 7.223 -43.974 1.00 17.77 42 GLN A N 1
ATOM 2700 C CA . GLN B 1 42 ? -3.170 6.616 -45.083 1.00 18.02 42 GLN A CA 1
ATOM 2701 C C . GLN B 1 42 ? -4.063 6.452 -46.318 1.00 16.76 42 GLN A C 1
ATOM 2702 O O . GLN B 1 42 ? -5.318 6.434 -46.241 1.00 17.14 42 GLN A O 1
ATOM 2708 N N . TRP B 1 43 ? -3.389 6.435 -47.466 1.00 15.78 43 TRP A N 1
ATOM 2709 C CA . TRP B 1 43 ? -4.006 6.362 -48.801 1.00 14.86 43 TRP A CA 1
ATOM 2710 C C . TRP B 1 43 ? -3.234 5.344 -49.628 1.00 14.77 43 TRP A C 1
ATOM 2711 O O . TRP B 1 43 ? -2.001 5.383 -49.613 1.00 16.75 43 TRP A O 1
ATOM 2722 N N . PRO B 1 44 ? -3.869 4.434 -50.411 1.00 13.68 44 PRO A N 1
ATOM 2723 C CA . PRO B 1 44 ? -5.302 4.380 -50.649 1.00 14.40 44 PRO A CA 1
ATOM 2724 C C . PRO B 1 44 ? -6.111 3.578 -49.625 1.00 16.38 44 PRO A C 1
ATOM 2725 O O . PRO B 1 44 ? -5.535 3.031 -48.696 1.00 19.97 44 PRO A O 1
ATOM 2729 N N . ASP B 1 45 ? -7.425 3.699 -49.733 1.00 17.05 45 ASP A N 1
ATOM 2730 C CA . ASP B 1 45 ? -8.410 2.920 -48.940 1.00 18.42 45 ASP A CA 1
ATOM 2731 C C . ASP B 1 45 ? -9.557 2.523 -49.876 1.00 18.41 45 ASP A C 1
ATOM 2732 O O . ASP B 1 45 ? -9.443 2.716 -51.149 1.00 18.03 45 ASP A O 1
ATOM 2737 N N . ALA B 1 46 ? -10.649 1.973 -49.345 1.00 20.52 46 ALA A N 1
ATOM 2738 C CA . ALA B 1 46 ? -11.773 1.494 -50.177 1.00 19.79 46 ALA A CA 1
ATOM 2739 C C . ALA B 1 46 ? -12.406 2.608 -51.029 1.00 20.94 46 ALA A C 1
ATOM 2740 O O . ALA B 1 46 ? -12.990 2.296 -52.046 1.00 22.45 46 ALA A O 1
ATOM 2742 N N . ASP B 1 47 ? -12.275 3.876 -50.629 1.00 18.73 47 ASP A N 1
ATOM 2743 C CA . ASP B 1 47 ? -12.966 5.017 -51.277 1.00 20.87 47 ASP A CA 1
ATOM 2744 C C . ASP B 1 47 ? -11.986 5.784 -52.193 1.00 17.08 47 ASP A C 1
ATOM 2745 O O . ASP B 1 47 ? -12.381 6.879 -52.705 1.00 19.15 47 ASP A O 1
ATOM 2750 N N . ALA B 1 48 ? -10.777 5.265 -52.431 1.00 16.43 48 ALA A N 1
ATOM 2751 C CA . ALA B 1 48 ? -9.673 6.031 -53.046 1.00 16.30 48 ALA A CA 1
ATOM 2752 C C . ALA B 1 48 ? -9.972 6.349 -54.519 1.00 18.18 48 ALA A C 1
ATOM 2753 O O . ALA B 1 48 ? -9.494 7.380 -54.990 1.00 18.40 48 ALA A O 1
ATOM 2755 N N . SER B 1 49 ? -10.699 5.512 -55.245 1.00 17.99 49 SER A N 1
ATOM 2756 C CA . SER B 1 49 ? -10.945 5.724 -56.703 1.00 18.08 49 SER A CA 1
ATOM 2757 C C . SER B 1 49 ? -11.650 7.052 -57.023 1.00 18.48 49 SER A C 1
ATOM 2758 O O . SER B 1 49 ? -11.403 7.579 -58.125 1.00 19.73 49 SER A O 1
ATOM 2761 N N . ALA B 1 50 ? -12.489 7.564 -56.128 1.00 20.25 50 ALA A N 1
ATOM 2762 C CA . ALA B 1 50 ? -13.295 8.786 -56.307 1.00 23.12 50 ALA A CA 1
ATOM 2763 C C . ALA B 1 50 ? -12.446 10.037 -56.031 1.00 19.45 50 ALA A C 1
ATOM 2764 O O . ALA B 1 50 ? -12.847 11.096 -56.501 1.00 21.42 50 ALA A O 1
ATOM 2766 N N . ASP B 1 51 ? -11.310 9.928 -55.346 1.00 17.28 51 ASP A N 1
ATOM 2767 C CA . ASP B 1 51 ? -10.482 11.118 -54.969 1.00 18.05 51 ASP A CA 1
ATOM 2768 C C . ASP B 1 51 ? -9.797 11.694 -56.217 1.00 16.77 51 ASP A C 1
ATOM 2769 O O . ASP B 1 51 ? -9.309 10.907 -57.059 1.00 16.96 51 ASP A O 1
ATOM 2774 N N . THR B 1 52 ? -9.720 13.026 -56.339 1.00 14.94 52 THR A N 1
ATOM 2775 C CA . THR B 1 52 ? -9.105 13.769 -57.471 1.00 15.46 52 THR A CA 1
ATOM 2776 C C . THR B 1 52 ? -7.960 14.719 -57.048 1.00 13.78 52 THR A C 1
ATOM 2777 O O . THR B 1 52 ? -7.113 15.072 -57.872 1.00 15.24 52 THR A O 1
ATOM 2781 N N . VAL B 1 53 ? -7.880 15.079 -55.777 1.00 15.63 53 VAL A N 1
ATOM 2782 C CA . VAL B 1 53 ? -6.791 15.935 -55.224 1.00 14.73 53 VAL A CA 1
ATOM 2783 C C . VAL B 1 53 ? -6.424 15.391 -53.859 1.00 14.17 53 VAL A C 1
ATOM 2784 O O . VAL B 1 53 ? -7.291 14.940 -53.113 1.00 15.04 53 VAL A O 1
ATOM 2788 N N . MET B 1 54 ? -5.141 15.420 -53.577 1.00 12.71 54 MET A N 1
ATOM 2789 C CA . MET B 1 54 ? -4.587 15.007 -52.263 1.00 13.85 54 MET A CA 1
ATOM 2790 C C . MET B 1 54 ? -3.856 16.210 -51.667 1.00 13.49 54 MET A C 1
ATOM 2791 O O . MET B 1 54 ? -2.970 16.752 -52.311 1.00 14.14 54 MET A O 1
ATOM 2796 N N . LEU B 1 55 ? -4.117 16.463 -50.383 1.00 13.59 55 LEU A N 1
ATOM 2797 C CA . LEU B 1 55 ? -3.238 17.310 -49.548 1.00 14.74 55 LEU A CA 1
ATOM 2798 C C . LEU B 1 55 ? -2.725 16.432 -48.446 1.00 13.77 55 LEU A C 1
ATOM 2799 O O . LEU B 1 55 ? -3.535 16.015 -47.635 1.00 15.67 55 LEU A O 1
ATOM 2804 N N . ALA B 1 56 ? -1.425 16.180 -48.448 1.00 12.60 56 ALA A N 1
ATOM 2805 C CA . ALA B 1 56 ? -0.779 15.260 -47.481 1.00 14.37 56 ALA A CA 1
ATOM 2806 C C . ALA B 1 56 ? 0.113 16.013 -46.510 1.00 13.39 56 ALA A C 1
ATOM 2807 O O . ALA B 1 56 ? 1.030 16.730 -46.917 1.00 15.51 56 ALA A O 1
ATOM 2809 N N . LEU B 1 57 ? -0.145 15.840 -45.200 1.00 12.79 57 LEU A N 1
ATOM 2810 C CA . LEU B 1 57 ? 0.641 16.487 -44.103 1.00 13.86 57 LEU A CA 1
ATOM 2811 C C . LEU B 1 57 ? 1.869 15.661 -43.738 1.00 13.46 57 LEU A C 1
ATOM 2812 O O . LEU B 1 57 ? 1.713 14.450 -43.355 1.00 14.02 57 LEU A O 1
ATOM 2817 N N . HIS B 1 58 ? 3.038 16.295 -43.786 1.00 14.53 58 HIS A N 1
ATOM 2818 C CA . HIS B 1 58 ? 4.345 15.778 -43.351 1.00 14.65 58 HIS A CA 1
ATOM 2819 C C . HIS B 1 58 ? 4.995 14.924 -44.447 1.00 14.98 58 HIS A C 1
ATOM 2820 O O . HIS B 1 58 ? 4.495 13.793 -44.725 1.00 15.43 58 HIS A O 1
ATOM 2827 N N . ALA B 1 59 ? 6.028 15.463 -45.077 1.00 14.81 59 ALA A N 1
ATOM 2828 C CA . ALA B 1 59 ? 6.696 14.877 -46.261 1.00 13.65 59 ALA A CA 1
ATOM 2829 C C . ALA B 1 59 ? 7.327 13.524 -45.909 1.00 14.82 59 ALA A C 1
ATOM 2830 O O . ALA B 1 59 ? 7.484 12.711 -46.837 1.00 17.12 59 ALA A O 1
ATOM 2832 N N . ARG B 1 60 ? 7.667 13.277 -44.630 1.00 15.47 60 ARG A N 1
ATOM 2833 C CA . ARG B 1 60 ? 8.237 11.951 -44.249 1.00 15.17 60 ARG A CA 1
ATOM 2834 C C . ARG B 1 60 ? 7.128 11.042 -43.728 1.00 14.80 60 ARG A C 1
ATOM 2835 O O . ARG B 1 60 ? 7.104 9.881 -44.131 1.00 16.26 60 ARG A O 1
ATOM 2843 N N . ARG B 1 61 ? 6.361 11.500 -42.731 1.00 14.05 61 ARG A N 1
ATOM 2844 C CA . ARG B 1 61 ? 5.345 10.642 -42.055 1.00 15.57 61 ARG A CA 1
ATOM 2845 C C . ARG B 1 61 ? 4.286 10.155 -43.036 1.00 16.28 61 ARG A C 1
ATOM 2846 O O . ARG B 1 61 ? 3.862 8.947 -42.930 1.00 18.54 61 ARG A O 1
ATOM 2854 N N . SER B 1 62 ? 3.940 10.950 -44.057 1.00 14.14 62 SER A N 1
ATOM 2855 C CA . SER B 1 62 ? 2.921 10.545 -45.058 1.00 15.07 62 SER A CA 1
ATOM 2856 C C . SER B 1 62 ? 3.600 10.115 -46.369 1.00 12.65 62 SER A C 1
ATOM 2857 O O . SER B 1 62 ? 2.832 9.928 -47.369 1.00 14.99 62 SER A O 1
ATOM 2860 N N . ALA B 1 63 ? 4.902 9.955 -46.378 1.00 13.89 63 ALA A N 1
ATOM 2861 C CA . ALA B 1 63 ? 5.678 9.698 -47.623 1.00 13.76 63 ALA A CA 1
ATOM 2862 C C . ALA B 1 63 ? 5.101 8.473 -48.352 1.00 15.05 63 ALA A C 1
ATOM 2863 O O . ALA B 1 63 ? 5.027 8.490 -49.603 1.00 16.76 63 ALA A O 1
ATOM 2865 N N . GLU B 1 64 ? 4.685 7.397 -47.678 1.00 15.00 64 GLU A N 1
ATOM 2866 C CA . GLU B 1 64 ? 4.219 6.210 -48.475 1.00 18.15 64 GLU A CA 1
ATOM 2867 C C . GLU B 1 64 ? 2.872 6.486 -49.161 1.00 14.93 64 GLU A C 1
ATOM 2868 O O . GLU B 1 64 ? 2.741 6.131 -50.385 1.00 15.28 64 GLU A O 1
ATOM 2874 N N . SER B 1 65 ? 1.930 7.246 -48.571 1.00 14.39 65 SER A N 1
ATOM 2875 C CA . SER B 1 65 ? 0.619 7.609 -49.159 1.00 13.85 65 SER A CA 1
ATOM 2876 C C . SER B 1 65 ? 0.888 8.625 -50.298 1.00 14.93 65 SER A C 1
ATOM 2877 O O . SER B 1 65 ? 0.171 8.599 -51.303 1.00 15.74 65 SER A O 1
ATOM 2880 N N . ILE B 1 66 ? 1.812 9.569 -50.040 1.00 13.58 66 ILE A N 1
ATOM 2881 C CA . ILE B 1 66 ? 2.249 10.555 -51.077 1.00 13.80 66 ILE A CA 1
ATOM 2882 C C . ILE B 1 66 ? 2.711 9.798 -52.331 1.00 14.65 66 ILE A C 1
ATOM 2883 O O . ILE B 1 66 ? 2.264 10.181 -53.499 1.00 14.17 66 ILE A O 1
ATOM 2888 N N . ALA B 1 67 ? 3.635 8.838 -52.181 1.00 13.73 67 ALA A N 1
ATOM 2889 C CA . ALA B 1 67 ? 4.164 8.061 -53.353 1.00 15.82 67 ALA A CA 1
ATOM 2890 C C . ALA B 1 67 ? 3.037 7.235 -53.995 1.00 14.91 67 ALA A C 1
ATOM 2891 O O . ALA B 1 67 ? 2.957 7.124 -55.257 1.00 14.83 67 ALA A O 1
ATOM 2893 N N . HIS B 1 68 ? 2.197 6.582 -53.198 1.00 13.64 68 HIS A N 1
ATOM 2894 C CA . HIS B 1 68 ? 1.007 5.866 -53.717 1.00 13.64 68 HIS A CA 1
ATOM 2895 C C . HIS B 1 68 ? 0.220 6.802 -54.635 1.00 15.19 68 HIS A C 1
ATOM 2896 O O . HIS B 1 68 ? -0.156 6.430 -55.755 1.00 13.80 68 HIS A O 1
ATOM 2903 N N . TRP B 1 69 ? 0.004 8.048 -54.201 1.00 14.04 69 TRP A N 1
ATOM 2904 C CA . TRP B 1 69 ? -0.803 9.005 -54.985 1.00 15.41 69 TRP A CA 1
ATOM 2905 C C . TRP B 1 69 ? -0.053 9.321 -56.284 1.00 13.79 69 TRP A C 1
ATOM 2906 O O . TRP B 1 69 ? -0.683 9.288 -57.376 1.00 13.66 69 TRP A O 1
ATOM 2917 N N . ALA B 1 70 ? 1.230 9.639 -56.150 1.00 13.66 70 ALA A N 1
ATOM 2918 C CA . ALA B 1 70 ? 2.070 10.122 -57.258 1.00 15.23 70 ALA A CA 1
ATOM 2919 C C . ALA B 1 70 ? 2.077 9.056 -58.346 1.00 16.45 70 ALA A C 1
ATOM 2920 O O . ALA B 1 70 ? 1.869 9.395 -59.545 1.00 16.42 70 ALA A O 1
ATOM 2922 N N . HIS B 1 71 ? 2.225 7.782 -57.949 1.00 14.87 71 HIS A N 1
ATOM 2923 C CA . HIS B 1 71 ? 2.324 6.665 -58.929 1.00 16.77 71 HIS A CA 1
ATOM 2924 C C . HIS B 1 71 ? 0.942 6.468 -59.595 1.00 16.43 71 HIS A C 1
ATOM 2925 O O . HIS B 1 71 ? 0.843 5.995 -60.756 1.00 16.64 71 HIS A O 1
ATOM 2932 N N . ALA B 1 72 ? -0.145 6.702 -58.881 1.00 15.04 72 ALA A N 1
ATOM 2933 C CA . ALA B 1 72 ? -1.518 6.517 -59.336 1.00 15.77 72 ALA A CA 1
ATOM 2934 C C . ALA B 1 72 ? -2.058 7.695 -60.143 1.00 18.21 72 ALA A C 1
ATOM 2935 O O . ALA B 1 72 ? -3.027 7.485 -60.906 1.00 23.26 72 ALA A O 1
ATOM 2937 N N . HIS B 1 73 ? -1.432 8.863 -60.026 1.00 16.11 73 HIS A N 1
ATOM 2938 C CA . HIS B 1 73 ? -1.803 10.126 -60.695 1.00 18.36 73 HIS A CA 1
ATOM 2939 C C . HIS B 1 73 ? -0.547 10.889 -61.086 1.00 19.08 73 HIS A C 1
ATOM 2940 O O . HIS B 1 73 ? -0.321 12.009 -60.577 1.00 16.91 73 HIS A O 1
ATOM 2947 N N . PRO B 1 74 ? 0.379 10.354 -61.923 1.00 18.78 74 PRO A N 1
ATOM 2948 C CA . PRO B 1 74 ? 1.633 11.044 -62.174 1.00 19.28 74 PRO A CA 1
ATOM 2949 C C . PRO B 1 74 ? 1.440 12.443 -62.789 1.00 18.50 74 PRO A C 1
ATOM 2950 O O . PRO B 1 74 ? 0.618 12.619 -63.720 1.00 23.35 74 PRO A O 1
ATOM 2954 N N . GLY B 1 75 ? 2.092 13.414 -62.141 1.00 18.12 75 GLY A N 1
ATOM 2955 C CA . GLY B 1 75 ? 2.054 14.821 -62.536 1.00 18.83 75 GLY A CA 1
ATOM 2956 C C . GLY B 1 75 ? 0.760 15.519 -62.195 1.00 17.81 75 GLY A C 1
ATOM 2957 O O . GLY B 1 75 ? 0.669 16.704 -62.598 1.00 20.89 75 GLY A O 1
ATOM 2958 N N . ARG B 1 76 ? -0.164 14.954 -61.406 1.00 17.67 76 ARG A N 1
ATOM 2959 C CA . ARG B 1 76 ? -1.481 15.607 -61.124 1.00 15.97 76 ARG A CA 1
ATOM 2960 C C . ARG B 1 76 ? -1.918 15.499 -59.653 1.00 16.73 76 ARG A C 1
ATOM 2961 O O . ARG B 1 76 ? -1.894 14.440 -59.083 1.00 15.12 76 ARG A O 1
ATOM 2969 N N . GLY B 1 77 ? -2.415 16.605 -59.105 1.00 15.74 77 GLY A N 1
ATOM 2970 C CA . GLY B 1 77 ? -3.319 16.615 -57.937 1.00 14.74 77 GLY A CA 1
ATOM 2971 C C . GLY B 1 77 ? -2.685 16.509 -56.560 1.00 14.61 77 GLY A C 1
ATOM 2972 O O . GLY B 1 77 ? -3.412 16.332 -55.589 1.00 13.00 77 GLY A O 1
ATOM 2973 N N . LEU B 1 78 ? -1.372 16.556 -56.458 1.00 13.77 78 LEU A N 1
ATOM 2974 C CA . LEU B 1 78 ? -0.666 16.318 -55.185 1.00 14.31 78 LEU A CA 1
ATOM 2975 C C . LEU B 1 78 ? -0.101 17.615 -54.619 1.00 13.57 78 LEU A C 1
ATOM 2976 O O . LEU B 1 78 ? 0.832 18.161 -55.154 1.00 15.49 78 LEU A O 1
ATOM 2981 N N . GLY B 1 79 ? -0.553 17.934 -53.422 1.00 14.80 79 GLY A N 1
ATOM 2982 C CA . GLY B 1 79 ? 0.069 18.954 -52.576 1.00 12.72 79 GLY A CA 1
ATOM 2983 C C . GLY B 1 79 ? 0.597 18.334 -51.303 1.00 12.28 79 GLY A C 1
ATOM 2984 O O . GLY B 1 79 ? -0.110 17.477 -50.691 1.00 13.32 79 GLY A O 1
ATOM 2985 N N . VAL B 1 80 ? 1.816 18.634 -50.998 1.00 12.56 80 VAL A N 1
ATOM 2986 C CA . VAL B 1 80 ? 2.531 18.085 -49.823 1.00 14.16 80 VAL A CA 1
ATOM 2987 C C . VAL B 1 80 ? 2.742 19.257 -48.883 1.00 15.31 80 VAL A C 1
ATOM 2988 O O . VAL B 1 80 ? 3.271 20.293 -49.342 1.00 15.53 80 VAL A O 1
ATOM 2992 N N . VAL B 1 81 ? 2.313 19.099 -47.627 1.00 13.18 81 VAL A N 1
ATOM 2993 C CA . VAL B 1 81 ? 2.307 20.194 -46.629 1.00 13.81 81 VAL A CA 1
ATOM 2994 C C . VAL B 1 81 ? 3.464 19.957 -45.653 1.00 14.05 81 VAL A C 1
ATOM 2995 O O . VAL B 1 81 ? 3.534 18.864 -45.016 1.00 13.30 81 VAL A O 1
ATOM 2999 N N . LEU B 1 82 ? 4.342 20.909 -45.516 1.00 13.11 82 LEU A N 1
ATOM 3000 C CA . LEU B 1 82 ? 5.578 20.845 -44.697 1.00 15.22 82 LEU A CA 1
ATOM 3001 C C . LEU B 1 82 ? 5.217 21.309 -43.286 1.00 14.25 82 LEU A C 1
ATOM 3002 O O . LEU B 1 82 ? 4.982 22.504 -43.099 1.00 15.81 82 LEU A O 1
ATOM 3007 N N . THR B 1 83 ? 5.014 20.349 -42.382 1.00 13.53 83 THR A N 1
ATOM 3008 C CA . THR B 1 83 ? 4.439 20.637 -41.044 1.00 12.99 83 THR A CA 1
ATOM 3009 C C . THR B 1 83 ? 5.562 20.815 -39.999 1.00 16.32 83 THR A C 1
ATOM 3010 O O . THR B 1 83 ? 5.218 21.297 -38.931 1.00 14.79 83 THR A O 1
ATOM 3014 N N . GLY B 1 84 ? 6.810 20.434 -40.245 1.00 13.51 84 GLY A N 1
ATOM 3015 C CA . GLY B 1 84 ? 7.875 20.691 -39.244 1.00 17.99 84 GLY A CA 1
ATOM 3016 C C . GLY B 1 84 ? 9.152 19.924 -39.459 1.00 14.14 84 GLY A C 1
ATOM 3017 O O . GLY B 1 84 ? 10.115 20.486 -40.008 1.00 13.32 84 GLY A O 1
ATOM 3018 N N . THR B 1 85 ? 9.260 18.732 -38.856 1.00 16.40 85 THR A N 1
ATOM 3019 C CA . THR B 1 85 ? 10.565 18.035 -38.902 1.00 18.35 85 THR A CA 1
ATOM 3020 C C . THR B 1 85 ? 10.903 17.614 -40.321 1.00 18.56 85 THR A C 1
ATOM 3021 O O . THR B 1 85 ? 12.078 17.372 -40.567 1.00 18.11 85 THR A O 1
ATOM 3025 N N . ASP B 1 86 ? 9.913 17.549 -41.239 1.00 15.91 86 ASP A N 1
ATOM 3026 C CA . ASP B 1 86 ? 10.162 17.338 -42.689 1.00 17.60 86 ASP A CA 1
ATOM 3027 C C . ASP B 1 86 ? 11.030 18.485 -43.193 1.00 18.43 86 ASP A C 1
ATOM 3028 O O . ASP B 1 86 ? 12.039 18.205 -43.830 1.00 24.06 86 ASP A O 1
ATOM 3033 N N . LEU B 1 87 ? 10.659 19.740 -42.991 1.00 15.90 87 LEU A N 1
ATOM 3034 C CA . LEU B 1 87 ? 11.285 20.919 -43.597 1.00 15.16 87 LEU A CA 1
ATOM 3035 C C . LEU B 1 87 ? 12.565 21.293 -42.867 1.00 16.03 87 LEU A C 1
ATOM 3036 O O . LEU B 1 87 ? 13.532 21.678 -43.485 1.00 15.67 87 LEU A O 1
ATOM 3041 N N . TYR B 1 88 ? 12.560 21.147 -41.546 1.00 15.26 88 TYR A N 1
ATOM 3042 C CA . TYR B 1 88 ? 13.607 21.708 -40.681 1.00 16.36 88 TYR A CA 1
ATOM 3043 C C . TYR B 1 88 ? 14.459 20.576 -40.104 1.00 21.15 88 TYR A C 1
ATOM 3044 O O . TYR B 1 88 ? 15.327 20.855 -39.262 1.00 29.53 88 TYR A O 1
ATOM 3053 N N . GLN B 1 89 ? 14.230 19.338 -40.517 1.00 31.35 89 GLN A N 1
ATOM 3054 C CA . GLN B 1 89 ? 15.114 18.226 -40.058 1.00 30.06 89 GLN A CA 1
ATOM 3055 C C . GLN B 1 89 ? 15.430 17.280 -41.204 1.00 30.66 89 GLN A C 1
ATOM 3056 O O . GLN B 1 89 ? 16.622 16.966 -41.379 1.00 35.06 89 GLN A O 1
ATOM 3062 N N . ASP B 1 90 ? 14.414 16.798 -41.926 1.00 31.64 90 ASP A N 1
ATOM 3063 C CA . ASP B 1 90 ? 14.455 15.460 -42.576 1.00 30.31 90 ASP A CA 1
ATOM 3064 C C . ASP B 1 90 ? 14.901 15.612 -44.031 1.00 39.77 90 ASP A C 1
ATOM 3065 O O . ASP B 1 90 ? 15.570 14.701 -44.545 1.00 38.78 90 ASP A O 1
ATOM 3070 N N . ILE B 1 91 ? 14.527 16.694 -44.713 1.00 36.28 91 ILE A N 1
ATOM 3071 C CA . ILE B 1 91 ? 14.809 16.789 -46.179 1.00 30.11 91 ILE A CA 1
ATOM 3072 C C . ILE B 1 91 ? 16.330 16.923 -46.434 1.00 27.54 91 ILE A C 1
ATOM 3073 O O . ILE B 1 91 ? 16.824 16.267 -47.412 1.00 33.60 91 ILE A O 1
ATOM 3078 N N . GLY B 1 92 ? 17.070 17.642 -45.594 1.00 29.12 92 GLY A N 1
ATOM 3079 C CA . GLY B 1 92 ? 18.528 17.473 -45.431 1.00 36.54 92 GLY A CA 1
ATOM 3080 C C . GLY B 1 92 ? 19.044 16.183 -46.085 1.00 37.75 92 GLY A C 1
ATOM 3081 O O . GLY B 1 92 ? 19.737 16.256 -47.129 1.00 41.40 92 GLY A O 1
ATOM 3082 N N . SER B 1 93 ? 18.689 15.023 -45.516 1.00 35.46 93 SER A N 1
ATOM 3083 C CA . SER B 1 93 ? 19.303 13.700 -45.796 1.00 29.93 93 SER A CA 1
ATOM 3084 C C . SER B 1 93 ? 18.322 12.565 -45.475 1.00 34.40 93 SER A C 1
ATOM 3085 O O . SER B 1 93 ? 18.697 11.566 -44.812 1.00 40.46 93 SER A O 1
ATOM 3088 N N . ASP B 1 94 ? 17.063 12.734 -45.819 1.00 23.21 94 ASP A N 1
ATOM 3089 C CA . ASP B 1 94 ? 16.037 11.694 -45.619 1.00 24.62 94 ASP A CA 1
ATOM 3090 C C . ASP B 1 94 ? 15.403 11.399 -46.972 1.00 24.29 94 ASP A C 1
ATOM 3091 O O . ASP B 1 94 ? 14.694 12.232 -47.506 1.00 18.96 94 ASP A O 1
ATOM 3096 N N . PRO B 1 95 ? 15.640 10.207 -47.550 1.00 24.32 95 PRO A N 1
ATOM 3097 C CA . PRO B 1 95 ? 15.177 9.922 -48.896 1.00 24.03 95 PRO A CA 1
ATOM 3098 C C . PRO B 1 95 ? 13.665 9.990 -49.097 1.00 22.07 95 PRO A C 1
ATOM 3099 O O . PRO B 1 95 ? 13.259 10.375 -50.211 1.00 20.81 95 PRO A O 1
ATOM 3103 N N . GLN B 1 96 ? 12.875 9.613 -48.084 1.00 21.67 96 GLN A N 1
ATOM 3104 C CA . GLN B 1 96 ? 11.404 9.636 -48.200 1.00 21.22 96 GLN A CA 1
ATOM 3105 C C . GLN B 1 96 ? 10.970 11.081 -48.400 1.00 18.01 96 GLN A C 1
ATOM 3106 O O . GLN B 1 96 ? 10.162 11.353 -49.311 1.00 20.00 96 GLN A O 1
ATOM 3112 N N . ALA B 1 97 ? 11.431 11.971 -47.517 1.00 19.97 97 ALA A N 1
ATOM 3113 C CA . ALA B 1 97 ? 11.049 13.388 -47.592 1.00 19.06 97 ALA A CA 1
ATOM 3114 C C . ALA B 1 97 ? 11.490 13.986 -48.943 1.00 17.03 97 ALA A C 1
ATOM 3115 O O . ALA B 1 97 ? 10.745 14.710 -49.562 1.00 16.75 97 ALA A O 1
ATOM 3117 N N . GLN B 1 98 ? 12.677 13.631 -49.433 1.00 16.83 98 GLN A N 1
ATOM 3118 C CA . GLN B 1 98 ? 13.208 14.143 -50.706 1.00 17.40 98 GLN A CA 1
ATOM 3119 C C . GLN B 1 98 ? 12.250 13.687 -51.818 1.00 16.43 98 GLN A C 1
ATOM 3120 O O . GLN B 1 98 ? 11.931 14.472 -52.730 1.00 19.18 98 GLN A O 1
ATOM 3126 N N . ARG B 1 99 ? 11.840 12.415 -51.820 1.00 16.40 99 ARG A N 1
ATOM 3127 C CA . ARG B 1 99 ? 10.956 11.889 -52.892 1.00 17.41 99 ARG A CA 1
ATOM 3128 C C . ARG B 1 99 ? 9.632 12.632 -52.847 1.00 16.70 99 ARG A C 1
ATOM 3129 O O . ARG B 1 99 ? 9.141 13.007 -53.872 1.00 16.72 99 ARG A O 1
ATOM 3137 N N . SER B 1 100 ? 9.064 12.867 -51.656 1.00 13.76 100 SER A N 1
ATOM 3138 C CA . SER B 1 100 ? 7.789 13.571 -51.530 1.00 12.88 100 SER A CA 1
ATOM 3139 C C . SER B 1 100 ? 7.930 14.981 -52.151 1.00 13.26 100 SER A C 1
ATOM 3140 O O . SER B 1 100 ? 7.020 15.389 -52.822 1.00 16.37 100 SER A O 1
ATOM 3143 N N . LEU B 1 101 ? 9.019 15.679 -51.886 1.00 14.37 101 LEU A N 1
ATOM 3144 C CA . LEU B 1 101 ? 9.247 17.039 -52.440 1.00 15.61 101 LEU A CA 1
ATOM 3145 C C . LEU B 1 101 ? 9.321 16.957 -53.953 1.00 14.69 101 LEU A C 1
ATOM 3146 O O . LEU B 1 101 ? 8.771 17.844 -54.598 1.00 14.91 101 LEU A O 1
ATOM 3151 N N . GLN B 1 102 ? 10.023 15.964 -54.487 1.00 16.10 102 GLN A N 1
ATOM 3152 C CA . GLN B 1 102 ? 10.146 15.770 -55.968 1.00 16.38 102 GLN A CA 1
ATOM 3153 C C . GLN B 1 102 ? 8.787 15.481 -56.611 1.00 16.06 102 GLN A C 1
ATOM 3154 O O . GLN B 1 102 ? 8.460 16.041 -57.692 1.00 17.64 102 GLN A O 1
ATOM 3160 N N . LEU B 1 103 ? 7.964 14.627 -56.021 1.00 14.51 103 LEU A N 1
ATOM 3161 C CA . LEU B 1 103 ? 6.704 14.148 -56.654 1.00 15.42 103 LEU A CA 1
ATOM 3162 C C . LEU B 1 103 ? 5.587 15.215 -56.624 1.00 13.66 103 LEU A C 1
ATOM 3163 O O . LEU B 1 103 ? 4.589 15.119 -57.379 1.00 14.52 103 LEU A O 1
ATOM 3168 N N . ALA B 1 104 ? 5.585 16.090 -55.611 1.00 14.02 104 ALA A N 1
ATOM 3169 C CA . ALA B 1 104 ? 4.456 17.027 -55.396 1.00 14.61 104 ALA A CA 1
ATOM 3170 C C . ALA B 1 104 ? 4.260 17.964 -56.602 1.00 13.07 104 ALA A C 1
ATOM 3171 O O . ALA B 1 104 ? 5.290 18.464 -57.139 1.00 15.29 104 ALA A O 1
ATOM 3173 N N . GLN B 1 105 ? 3.002 18.222 -56.950 1.00 13.43 105 GLN A N 1
ATOM 3174 C CA . GLN B 1 105 ? 2.678 19.368 -57.851 1.00 13.42 105 GLN A CA 1
ATOM 3175 C C . GLN B 1 105 ? 2.862 20.670 -57.096 1.00 14.14 105 GLN A C 1
ATOM 3176 O O . GLN B 1 105 ? 3.310 21.682 -57.717 1.00 14.20 105 GLN A O 1
ATOM 3182 N N . ARG B 1 106 ? 2.459 20.731 -55.826 1.00 13.80 106 ARG A N 1
ATOM 3183 C CA . ARG B 1 106 ? 2.645 21.962 -55.019 1.00 12.79 106 ARG A CA 1
ATOM 3184 C C . ARG B 1 106 ? 3.211 21.595 -53.634 1.00 14.06 106 ARG A C 1
ATOM 3185 O O . ARG B 1 106 ? 2.896 20.516 -53.125 1.00 14.73 106 ARG A O 1
ATOM 3193 N N . LEU B 1 107 ? 4.024 22.474 -53.071 1.00 13.83 107 LEU A N 1
ATOM 3194 C CA . LEU B 1 107 ? 4.533 22.350 -51.694 1.00 12.07 107 LEU A CA 1
ATOM 3195 C C . LEU B 1 107 ? 3.886 23.460 -50.878 1.00 14.08 107 LEU A C 1
ATOM 3196 O O . LEU B 1 107 ? 3.917 24.602 -51.304 1.00 16.15 107 LEU A O 1
ATOM 3201 N N . VAL B 1 108 ? 3.345 23.092 -49.730 1.00 13.63 108 VAL A N 1
ATOM 3202 C CA . VAL B 1 108 ? 2.664 24.092 -48.873 1.00 11.59 108 VAL A CA 1
ATOM 3203 C C . VAL B 1 108 ? 3.554 24.274 -47.635 1.00 11.35 108 VAL A C 1
ATOM 3204 O O . VAL B 1 108 ? 3.848 23.306 -46.933 1.00 13.27 108 VAL A O 1
ATOM 3208 N N . VAL B 1 109 ? 3.834 25.538 -47.351 1.00 10.75 109 VAL A N 1
ATOM 3209 C CA . VAL B 1 109 ? 4.517 25.959 -46.101 1.00 11.72 109 VAL A CA 1
ATOM 3210 C C . VAL B 1 109 ? 3.531 26.860 -45.358 1.00 11.89 109 VAL A C 1
ATOM 3211 O O . VAL B 1 109 ? 2.657 27.456 -45.971 1.00 12.79 109 VAL A O 1
ATOM 3215 N N . LEU B 1 110 ? 3.614 26.826 -44.022 1.00 11.65 110 LEU A N 1
ATOM 3216 C CA . LEU B 1 110 ? 2.595 27.407 -43.126 1.00 13.11 110 LEU A CA 1
ATOM 3217 C C . LEU B 1 110 ? 3.013 28.784 -42.613 1.00 14.91 110 LEU A C 1
ATOM 3218 O O . LEU B 1 110 ? 2.310 29.270 -41.717 1.00 13.40 110 LEU A O 1
ATOM 3223 N N . GLN B 1 111 ? 4.129 29.334 -43.081 1.00 12.92 111 GLN A N 1
ATOM 3224 C CA . GLN B 1 111 ? 4.498 30.754 -42.775 1.00 12.04 111 GLN A CA 1
ATOM 3225 C C . GLN B 1 111 ? 5.527 31.240 -43.805 1.00 12.91 111 GLN A C 1
ATOM 3226 O O . GLN B 1 111 ? 6.057 30.411 -44.572 1.00 15.37 111 GLN A O 1
ATOM 3232 N N . ALA B 1 112 ? 5.811 32.542 -43.763 1.00 14.44 112 ALA A N 1
ATOM 3233 C CA . ALA B 1 112 ? 6.468 33.287 -44.871 1.00 14.91 112 ALA A CA 1
ATOM 3234 C C . ALA B 1 112 ? 7.844 32.742 -45.148 1.00 17.88 112 ALA A C 1
ATOM 3235 O O . ALA B 1 112 ? 8.300 32.932 -46.274 1.00 18.82 112 ALA A O 1
ATOM 3237 N N . LEU B 1 113 ? 8.549 32.210 -44.149 1.00 15.82 113 LEU A N 1
ATOM 3238 C CA . LEU B 1 113 ? 9.988 31.874 -44.268 1.00 13.81 113 LEU A CA 1
ATOM 3239 C C . LEU B 1 113 ? 10.139 30.446 -44.781 1.00 14.63 113 LEU A C 1
ATOM 3240 O O . LEU B 1 113 ? 11.262 30.082 -45.075 1.00 14.81 113 LEU A O 1
ATOM 3245 N N . GLY B 1 114 ? 9.052 29.683 -44.921 1.00 14.75 114 GLY A N 1
ATOM 3246 C CA . GLY B 1 114 ? 9.214 28.224 -45.069 1.00 15.92 114 GLY A CA 1
ATOM 3247 C C . GLY B 1 114 ? 10.008 27.874 -46.320 1.00 15.48 114 GLY A C 1
ATOM 3248 O O . GLY B 1 114 ? 10.792 26.920 -46.308 1.00 14.78 114 GLY A O 1
ATOM 3249 N N . ALA B 1 115 ? 9.773 28.558 -47.440 1.00 17.18 115 ALA A N 1
ATOM 3250 C CA . ALA B 1 115 ? 10.447 28.163 -48.710 1.00 17.22 115 ALA A CA 1
ATOM 3251 C C . ALA B 1 115 ? 11.963 28.375 -48.614 1.00 16.45 115 ALA A C 1
ATOM 3252 O O . ALA B 1 115 ? 12.706 27.758 -49.447 1.00 16.83 115 ALA A O 1
ATOM 3254 N N . GLU B 1 116 ? 12.452 29.162 -47.666 1.00 15.86 116 GLU A N 1
ATOM 3255 C CA . GLU B 1 116 ? 13.917 29.436 -47.481 1.00 14.98 116 GLU A CA 1
ATOM 3256 C C . GLU B 1 116 ? 14.602 28.094 -47.187 1.00 16.48 116 GLU A C 1
ATOM 3257 O O . GLU B 1 116 ? 15.839 27.935 -47.466 1.00 17.55 116 GLU A O 1
ATOM 3263 N N . ALA B 1 117 ? 13.883 27.160 -46.568 1.00 14.92 117 ALA A N 1
ATOM 3264 C CA . ALA B 1 117 ? 14.403 25.863 -46.090 1.00 15.33 117 ALA A CA 1
ATOM 3265 C C . ALA B 1 117 ? 14.296 24.830 -47.206 1.00 17.21 117 ALA A C 1
ATOM 3266 O O . ALA B 1 117 ? 14.841 23.740 -47.035 1.00 17.19 117 ALA A O 1
ATOM 3268 N N . LEU B 1 118 ? 13.578 25.160 -48.282 1.00 16.58 118 LEU A N 1
ATOM 3269 C CA . LEU B 1 118 ? 13.438 24.233 -49.431 1.00 15.91 118 LEU A CA 1
ATOM 3270 C C . LEU B 1 118 ? 14.648 24.383 -50.352 1.00 18.83 118 LEU A C 1
ATOM 3271 O O . LEU B 1 118 ? 15.194 25.459 -50.466 1.00 18.68 118 LEU A O 1
ATOM 3276 N N . PRO B 1 119 ? 15.039 23.308 -51.064 1.00 18.88 119 PRO A N 1
ATOM 3277 C CA . PRO B 1 119 ? 15.965 23.443 -52.191 1.00 21.25 119 PRO A CA 1
ATOM 3278 C C . PRO B 1 119 ? 15.467 24.491 -53.175 1.00 20.50 119 PRO A C 1
ATOM 3279 O O . PRO B 1 119 ? 14.263 24.528 -53.456 1.00 18.68 119 PRO A O 1
ATOM 3283 N N . PRO B 1 120 ? 16.355 25.301 -53.820 1.00 22.46 120 PRO A N 1
ATOM 3284 C CA . PRO B 1 120 ? 15.876 26.349 -54.715 1.00 22.71 120 PRO A CA 1
ATOM 3285 C C . PRO B 1 120 ? 15.002 25.806 -55.858 1.00 19.14 120 PRO A C 1
ATOM 3286 O O . PRO B 1 120 ? 14.029 26.492 -56.278 1.00 21.10 120 PRO A O 1
ATOM 3290 N N . GLU B 1 121 ? 15.333 24.601 -56.349 1.00 21.66 121 GLU A N 1
ATOM 3291 C CA . GLU B 1 121 ? 14.580 23.903 -57.437 1.00 19.87 121 GLU A CA 1
ATOM 3292 C C . GLU B 1 121 ? 13.147 23.565 -57.017 1.00 21.44 121 GLU A C 1
ATOM 3293 O O . GLU B 1 121 ? 12.347 23.250 -57.883 1.00 19.40 121 GLU A O 1
ATOM 3299 N N . CYS B 1 122 ? 12.828 23.621 -55.715 1.00 17.67 122 CYS A N 1
ATOM 3300 C CA . CYS B 1 122 ? 11.470 23.336 -55.226 1.00 19.24 122 CYS A CA 1
ATOM 3301 C C . CYS B 1 122 ? 10.687 24.612 -54.904 1.00 14.97 122 CYS A C 1
ATOM 3302 O O . CYS B 1 122 ? 9.511 24.510 -54.561 1.00 16.07 122 CYS A O 1
ATOM 3305 N N . ARG B 1 123 ? 11.306 25.788 -54.947 1.00 16.36 123 ARG A N 1
ATOM 3306 C CA . ARG B 1 123 ? 10.608 27.024 -54.509 1.00 16.07 123 ARG A CA 1
ATOM 3307 C C . ARG B 1 123 ? 9.547 27.511 -55.500 1.00 15.12 123 ARG A C 1
ATOM 3308 O O . ARG B 1 123 ? 8.571 28.145 -55.060 1.00 16.73 123 ARG A O 1
ATOM 3316 N N . ALA B 1 124 ? 9.691 27.312 -56.818 1.00 14.86 124 ALA A N 1
ATOM 3317 C CA . ALA B 1 124 ? 8.689 27.772 -57.785 1.00 14.79 124 ALA A CA 1
ATOM 3318 C C . ALA B 1 124 ? 7.302 27.193 -57.495 1.00 13.70 124 ALA A C 1
ATOM 3319 O O . ALA B 1 124 ? 6.287 27.832 -57.830 1.00 14.51 124 ALA A O 1
ATOM 3321 N N . LYS B 1 125 ? 7.246 25.957 -56.983 1.00 12.78 125 LYS A N 1
ATOM 3322 C CA . LYS B 1 125 ? 5.964 25.251 -56.722 1.00 13.27 125 LYS A CA 1
ATOM 3323 C C . LYS B 1 125 ? 5.553 25.374 -55.239 1.00 11.92 125 LYS A C 1
ATOM 3324 O O . LYS B 1 125 ? 4.508 24.780 -54.918 1.00 14.62 125 LYS A O 1
ATOM 3330 N N . ALA B 1 126 ? 6.242 26.231 -54.460 1.00 12.61 126 ALA A N 1
ATOM 3331 C CA . ALA B 1 126 ? 5.938 26.400 -53.007 1.00 14.30 126 ALA A CA 1
ATOM 3332 C C . ALA B 1 126 ? 4.841 27.480 -52.884 1.00 13.04 126 ALA A C 1
ATOM 3333 O O . ALA B 1 126 ? 4.863 28.529 -53.622 1.00 13.92 126 ALA A O 1
ATOM 3335 N N . ARG B 1 127 ? 3.915 27.277 -51.971 1.00 12.61 127 ARG A N 1
ATOM 3336 C CA . ARG B 1 127 ? 2.784 28.162 -51.645 1.00 12.46 127 ARG A CA 1
ATOM 3337 C C . ARG B 1 127 ? 2.745 28.304 -50.125 1.00 14.44 127 ARG A C 1
ATOM 3338 O O . ARG B 1 127 ? 2.711 27.322 -49.432 1.00 14.55 127 ARG A O 1
ATOM 3346 N N . VAL B 1 128 ? 2.547 29.519 -49.695 1.00 12.08 128 VAL A N 1
ATOM 3347 C CA . VAL B 1 128 ? 2.363 29.839 -48.251 1.00 12.76 128 VAL A CA 1
ATOM 3348 C C . VAL B 1 128 ? 0.888 29.822 -47.928 1.00 13.79 128 VAL A C 1
ATOM 3349 O O . VAL B 1 128 ? 0.069 30.569 -48.569 1.00 14.20 128 VAL A O 1
ATOM 3353 N N . VAL B 1 129 ? 0.508 29.006 -46.938 1.00 13.72 129 VAL A N 1
ATOM 3354 C CA . VAL B 1 129 ? -0.856 29.042 -46.373 1.00 12.67 129 VAL A CA 1
ATOM 3355 C C . VAL B 1 129 ? -0.707 29.280 -44.871 1.00 12.51 129 VAL A C 1
ATOM 3356 O O . VAL B 1 129 ? -0.547 28.292 -44.132 1.00 15.61 129 VAL A O 1
ATOM 3360 N N . TYR B 1 130 ? -0.731 30.532 -44.430 1.00 13.45 130 TYR A N 1
ATOM 3361 C CA . TYR B 1 130 ? -0.818 30.750 -42.967 1.00 13.02 130 TYR A CA 1
ATOM 3362 C C . TYR B 1 130 ? -2.065 30.083 -42.420 1.00 12.81 130 TYR A C 1
ATOM 3363 O O . TYR B 1 130 ? -3.178 30.129 -43.015 1.00 14.82 130 TYR A O 1
ATOM 3372 N N . GLN B 1 131 ? -1.923 29.535 -41.217 1.00 12.86 131 GLN A N 1
ATOM 3373 C CA . GLN B 1 131 ? -3.049 28.897 -40.493 1.00 14.35 131 GLN A CA 1
ATOM 3374 C C . GLN B 1 131 ? -3.955 29.937 -39.873 1.00 12.04 131 GLN A C 1
ATOM 3375 O O . GLN B 1 131 ? -3.635 31.076 -39.890 1.00 14.23 131 GLN A O 1
ATOM 3381 N N . SER B 1 132 ? -5.129 29.516 -39.485 1.00 13.65 132 SER A N 1
ATOM 3382 C CA . SER B 1 132 ? -6.119 30.389 -38.812 1.00 14.33 132 SER A CA 1
ATOM 3383 C C . SER B 1 132 ? -6.618 29.701 -37.530 1.00 14.81 132 SER A C 1
ATOM 3384 O O . SER B 1 132 ? -6.545 28.470 -37.335 1.00 16.51 132 SER A O 1
ATOM 3387 N N . THR B 1 133 ? -7.203 30.531 -36.687 1.00 14.71 133 THR A N 1
ATOM 3388 C CA . THR B 1 133 ? -7.854 30.169 -35.454 1.00 14.11 133 THR A CA 1
ATOM 3389 C C . THR B 1 133 ? -8.934 31.192 -35.124 1.00 13.13 133 THR A C 1
ATOM 3390 O O . THR B 1 133 ? -8.846 32.351 -35.540 1.00 15.12 133 THR A O 1
ATOM 3394 N N . SER B 1 134 ? -9.859 30.765 -34.279 1.00 17.69 134 SER A N 1
ATOM 3395 C CA . SER B 1 134 ? -10.927 31.648 -33.771 1.00 17.77 134 SER A CA 1
ATOM 3396 C C . SER B 1 134 ? -10.314 32.604 -32.747 1.00 19.09 134 SER A C 1
ATOM 3397 O O . SER B 1 134 ? -9.295 32.236 -32.071 1.00 18.52 134 SER A O 1
ATOM 3400 N N . ALA B 1 135 ? -10.888 33.788 -32.651 1.00 18.48 135 ALA A N 1
ATOM 3401 C CA . ALA B 1 135 ? -10.400 34.787 -31.692 1.00 20.09 135 ALA A CA 1
ATOM 3402 C C . ALA B 1 135 ? -10.961 34.452 -30.315 1.00 19.89 135 ALA A C 1
ATOM 3403 O O . ALA B 1 135 ? -11.972 33.742 -30.188 1.00 20.59 135 ALA A O 1
ATOM 3405 N N . ARG B 1 136 ? -10.310 34.990 -29.294 1.00 19.96 136 ARG A N 1
ATOM 3406 C CA . ARG B 1 136 ? -10.916 35.145 -27.946 1.00 19.95 136 ARG A CA 1
ATOM 3407 C C . ARG B 1 136 ? -10.816 36.622 -27.621 1.00 18.21 136 ARG A C 1
ATOM 3408 O O . ARG B 1 136 ? -9.835 37.278 -27.970 1.00 20.20 136 ARG A O 1
ATOM 3416 N N . ALA B 1 137 ? -11.784 37.168 -26.877 1.00 20.46 137 ALA A N 1
ATOM 3417 C CA . ALA B 1 137 ? -11.708 38.590 -26.486 1.00 22.10 137 ALA A CA 1
ATOM 3418 C C . ALA B 1 137 ? -10.498 38.771 -25.577 1.00 17.47 137 ALA A C 1
ATOM 3419 O O . ALA B 1 137 ? -10.270 37.907 -24.668 1.00 20.23 137 ALA A O 1
ATOM 3421 N N . GLU B 1 138 ? -9.753 39.851 -25.790 1.00 17.72 138 GLU A N 1
ATOM 3422 C CA . GLU B 1 138 ? -8.591 40.148 -24.947 1.00 18.22 138 GLU A CA 1
ATOM 3423 C C . GLU B 1 138 ? -9.098 40.460 -23.542 1.00 19.43 138 GLU A C 1
ATOM 3424 O O . GLU B 1 138 ? -10.017 41.363 -23.439 1.00 20.53 138 GLU A O 1
ATOM 3430 N N . LEU B 1 139 ? -8.473 39.858 -22.547 1.00 17.92 139 LEU A N 1
ATOM 3431 C CA . LEU B 1 139 ? -8.787 40.096 -21.105 1.00 16.77 139 LEU A CA 1
ATOM 3432 C C . LEU B 1 139 ? -7.890 41.219 -20.589 1.00 18.11 139 LEU A C 1
ATOM 3433 O O . LEU B 1 139 ? -6.664 41.154 -20.680 1.00 15.34 139 LEU A O 1
ATOM 3438 N N . PRO B 1 140 ? -8.424 42.276 -19.914 1.00 16.16 140 PRO A N 1
ATOM 3439 C CA . PRO B 1 140 ? -7.641 43.104 -19.019 1.00 17.06 140 PRO A CA 1
ATOM 3440 C C . PRO B 1 140 ? -7.009 42.227 -17.935 1.00 15.11 140 PRO A C 1
ATOM 3441 O O . PRO B 1 140 ? -7.608 41.250 -17.503 1.00 14.56 140 PRO A O 1
ATOM 3445 N N . LYS B 1 141 ? -5.766 42.536 -17.602 1.00 15.64 141 LYS A N 1
ATOM 3446 C CA . LYS B 1 141 ? -5.028 41.683 -16.666 1.00 14.63 141 LYS A CA 1
ATOM 3447 C C . LYS B 1 141 ? -4.445 42.510 -15.516 1.00 16.22 141 LYS A C 1
ATOM 3448 O O . LYS B 1 141 ? -4.387 43.770 -15.642 1.00 18.41 141 LYS A O 1
ATOM 3454 N N . SER B 1 142 ? -4.010 41.812 -14.482 1.00 15.75 142 SER A N 1
ATOM 3455 C CA . SER B 1 142 ? -3.461 42.419 -13.250 1.00 19.29 142 SER A CA 1
ATOM 3456 C C . SER B 1 142 ? -1.967 42.687 -13.369 1.00 20.72 142 SER A C 1
ATOM 3457 O O . SER B 1 142 ? -1.295 41.951 -14.104 1.00 21.12 142 SER A O 1
ATOM 3460 N N . ALA B 1 143 ? -1.465 43.708 -12.669 1.00 18.91 143 ALA A N 1
ATOM 3461 C CA . ALA B 1 143 ? -0.012 44.006 -12.589 1.00 20.89 143 ALA A CA 1
ATOM 3462 C C . ALA B 1 143 ? 0.633 43.424 -11.322 1.00 19.87 143 ALA A C 1
ATOM 3463 O O . ALA B 1 143 ? 1.885 43.639 -11.187 1.00 22.20 143 ALA A O 1
ATOM 3465 N N . ARG B 1 144 ? -0.071 42.622 -10.518 1.00 17.26 144 ARG A N 1
ATOM 3466 C CA . ARG B 1 144 ? 0.439 42.192 -9.185 1.00 22.24 144 ARG A CA 1
ATOM 3467 C C . ARG B 1 144 ? 1.389 41.004 -9.359 1.00 21.04 144 ARG A C 1
ATOM 3468 O O . ARG B 1 144 ? 2.249 40.834 -8.496 1.00 22.98 144 ARG A O 1
ATOM 3476 N N . GLN B 1 145 ? 1.283 40.284 -10.482 1.00 20.07 145 GLN A N 1
ATOM 3477 C CA . GLN B 1 145 ? 2.068 39.060 -10.730 1.00 19.34 145 GLN A CA 1
ATOM 3478 C C . GLN B 1 145 ? 2.202 38.932 -12.243 1.00 16.47 145 GLN A C 1
ATOM 3479 O O . GLN B 1 145 ? 1.365 39.495 -12.962 1.00 16.44 145 GLN A O 1
ATOM 3485 N N . LEU B 1 146 ? 3.225 38.196 -12.693 1.00 15.16 146 LEU A N 1
ATOM 3486 C CA . LEU B 1 146 ? 3.330 37.794 -14.127 1.00 13.95 146 LEU A CA 1
ATOM 3487 C C . LEU B 1 146 ? 3.001 36.299 -14.228 1.00 14.39 146 LEU A C 1
ATOM 3488 O O . LEU B 1 146 ? 3.653 35.451 -13.536 1.00 16.64 146 LEU A O 1
ATOM 3493 N N . ARG B 1 147 ? 2.010 35.896 -15.014 1.00 13.68 147 ARG A N 1
ATOM 3494 C CA . ARG B 1 147 ? 1.666 34.469 -15.221 1.00 14.89 147 ARG A CA 1
ATOM 3495 C C . ARG B 1 147 ? 1.898 34.110 -16.693 1.00 14.46 147 ARG A C 1
ATOM 3496 O O . ARG B 1 147 ? 1.357 34.740 -17.577 1.00 17.22 147 ARG A O 1
ATOM 3504 N N . ALA B 1 148 ? 2.907 33.304 -16.915 1.00 12.95 148 ALA A N 1
ATOM 3505 C CA . ALA B 1 148 ? 3.283 32.780 -18.230 1.00 12.64 148 ALA A CA 1
ATOM 3506 C C . ALA B 1 148 ? 2.684 31.399 -18.403 1.00 13.61 148 ALA A C 1
ATOM 3507 O O . ALA B 1 148 ? 2.519 30.621 -17.420 1.00 15.05 148 ALA A O 1
ATOM 3509 N N . VAL B 1 149 ? 2.427 31.037 -19.641 1.00 12.71 149 VAL A N 1
ATOM 3510 C CA . VAL B 1 149 ? 1.970 29.669 -19.975 1.00 13.07 149 VAL A CA 1
ATOM 3511 C C . VAL B 1 149 ? 2.738 29.177 -21.196 1.00 13.42 149 VAL A C 1
ATOM 3512 O O . VAL B 1 149 ? 3.037 30.005 -22.049 1.00 12.69 149 VAL A O 1
ATOM 3516 N N . MET B 1 150 ? 3.056 27.879 -21.208 1.00 12.02 150 MET A N 1
ATOM 3517 C CA . MET B 1 150 ? 3.594 27.241 -22.418 1.00 12.37 150 MET A CA 1
ATOM 3518 C C . MET B 1 150 ? 2.680 26.054 -22.756 1.00 12.96 150 MET A C 1
ATOM 3519 O O . MET B 1 150 ? 2.311 25.290 -21.805 1.00 13.92 150 MET A O 1
ATOM 3524 N N . VAL B 1 151 ? 2.418 25.779 -24.025 1.00 11.80 151 VAL A N 1
ATOM 3525 C CA . VAL B 1 151 ? 1.479 24.735 -24.420 1.00 11.86 151 VAL A CA 1
ATOM 3526 C C . VAL B 1 151 ? 2.171 23.846 -25.471 1.00 12.66 151 VAL A C 1
ATOM 3527 O O . VAL B 1 151 ? 2.493 24.330 -26.590 1.00 13.52 151 VAL A O 1
ATOM 3531 N N . GLY B 1 152 ? 2.312 22.571 -25.127 1.00 14.04 152 GLY A N 1
ATOM 3532 C CA . GLY B 1 152 ? 2.843 21.592 -26.079 1.00 15.92 152 GLY A CA 1
ATOM 3533 C C . GLY B 1 152 ? 3.049 20.259 -25.430 1.00 16.10 152 GLY A C 1
ATOM 3534 O O . GLY B 1 152 ? 3.659 20.236 -24.340 1.00 15.76 152 GLY A O 1
ATOM 3535 N N . HIS B 1 153 ? 2.545 19.209 -26.047 1.00 16.83 153 HIS A N 1
ATOM 3536 C CA . HIS B 1 153 ? 2.868 17.838 -25.546 1.00 17.08 153 HIS A CA 1
ATOM 3537 C C . HIS B 1 153 ? 4.402 17.720 -25.433 1.00 18.03 153 HIS A C 1
ATOM 3538 O O . HIS B 1 153 ? 5.094 18.217 -26.351 1.00 21.20 153 HIS A O 1
ATOM 3545 N N . LEU B 1 154 ? 4.923 17.141 -24.329 1.00 19.22 154 LEU A N 1
ATOM 3546 C CA . LEU B 1 154 ? 6.353 17.154 -23.966 1.00 20.66 154 LEU A CA 1
ATOM 3547 C C . LEU B 1 154 ? 7.148 16.206 -24.860 1.00 24.77 154 LEU A C 1
ATOM 3548 O O . LEU B 1 154 ? 7.470 15.088 -24.451 1.00 30.89 154 LEU A O 1
ATOM 3553 N N . ARG B 1 155 ? 7.402 16.637 -26.067 1.00 21.90 155 ARG A N 1
ATOM 3554 C CA . ARG B 1 155 ? 8.325 15.961 -27.008 1.00 24.31 155 ARG A CA 1
ATOM 3555 C C . ARG B 1 155 ? 9.599 16.798 -27.126 1.00 20.58 155 ARG A C 1
ATOM 3556 O O . ARG B 1 155 ? 9.591 18.053 -26.926 1.00 20.48 155 ARG A O 1
ATOM 3564 N N . GLN B 1 156 ? 10.726 16.162 -27.420 1.00 18.27 156 GLN A N 1
ATOM 3565 C CA . GLN B 1 156 ? 12.008 16.880 -27.429 1.00 18.57 156 GLN A CA 1
ATOM 3566 C C . GLN B 1 156 ? 11.959 18.052 -28.426 1.00 15.45 156 GLN A C 1
ATOM 3567 O O . GLN B 1 156 ? 12.593 19.049 -28.168 1.00 18.42 156 GLN A O 1
ATOM 3573 N N . VAL B 1 157 ? 11.250 17.928 -29.560 1.00 16.89 157 VAL A N 1
ATOM 3574 C CA . VAL B 1 157 ? 11.197 19.040 -30.564 1.00 15.59 157 VAL A CA 1
ATOM 3575 C C . VAL B 1 157 ? 10.668 20.329 -29.914 1.00 13.67 157 VAL A C 1
ATOM 3576 O O . VAL B 1 157 ? 10.997 21.456 -30.393 1.00 17.06 157 VAL A O 1
ATOM 3580 N N . LYS B 1 158 ? 9.842 20.228 -28.868 1.00 15.35 158 LYS A N 1
ATOM 3581 C CA . LYS B 1 158 ? 9.325 21.430 -28.161 1.00 14.40 158 LYS A CA 1
ATOM 3582 C C . LYS B 1 158 ? 10.344 22.035 -27.183 1.00 13.86 158 LYS A C 1
ATOM 3583 O O . LYS B 1 158 ? 10.097 23.115 -26.639 1.00 14.80 158 LYS A O 1
ATOM 3589 N N . SER B 1 159 ? 11.520 21.411 -27.024 1.00 14.62 159 SER A N 1
ATOM 3590 C CA . SER B 1 159 ? 12.616 21.913 -26.158 1.00 14.76 159 SER A CA 1
ATOM 3591 C C . SER B 1 159 ? 12.046 22.353 -24.803 1.00 13.14 159 SER A C 1
ATOM 3592 O O . SER B 1 159 ? 12.403 23.439 -24.351 1.00 16.69 159 SER A O 1
ATOM 3595 N N . PRO B 1 160 ? 11.292 21.480 -24.099 1.00 16.22 160 PRO A N 1
ATOM 3596 C CA . PRO B 1 160 ? 10.726 21.882 -22.801 1.00 16.97 160 PRO A CA 1
ATOM 3597 C C . PRO B 1 160 ? 11.767 22.149 -21.698 1.00 16.46 160 PRO A C 1
ATOM 3598 O O . PRO B 1 160 ? 11.526 23.000 -20.858 1.00 15.41 160 PRO A O 1
ATOM 3602 N N . GLN B 1 161 ? 12.963 21.576 -21.819 1.00 16.96 161 GLN A N 1
ATOM 3603 C CA . GLN B 1 161 ? 14.104 21.899 -20.870 1.00 16.45 161 GLN A CA 1
ATOM 3604 C C . GLN B 1 161 ? 14.512 23.362 -20.908 1.00 15.30 161 GLN A C 1
ATOM 3605 O O . GLN B 1 161 ? 14.969 23.877 -19.924 1.00 16.77 161 GLN A O 1
ATOM 3611 N N . THR B 1 162 ? 14.258 24.129 -21.987 1.00 14.53 162 THR A N 1
ATOM 3612 C CA . THR B 1 162 ? 14.486 25.564 -21.964 1.00 15.76 162 THR A CA 1
ATOM 3613 C C . THR B 1 162 ? 13.553 26.225 -20.947 1.00 14.30 162 THR A C 1
ATOM 3614 O O . THR B 1 162 ? 14.039 27.087 -20.214 1.00 18.14 162 THR A O 1
ATOM 3618 N N . LEU B 1 163 ? 12.288 25.797 -20.970 1.00 15.16 163 LEU A N 1
ATOM 3619 C CA . LEU B 1 163 ? 11.300 26.315 -19.972 1.00 14.41 163 LEU A CA 1
ATOM 3620 C C . LEU B 1 163 ? 11.700 25.839 -18.586 1.00 15.35 163 LEU A C 1
ATOM 3621 O O . LEU B 1 163 ? 11.673 26.672 -17.647 1.00 15.09 163 LEU A O 1
ATOM 3626 N N . PHE B 1 164 ? 11.999 24.562 -18.452 1.00 14.87 164 PHE A N 1
ATOM 3627 C CA . PHE B 1 164 ? 12.408 24.035 -17.129 1.00 15.58 164 PHE A CA 1
ATOM 3628 C C . PHE B 1 164 ? 13.564 24.881 -16.575 1.00 16.90 164 PHE A C 1
ATOM 3629 O O . PHE B 1 164 ? 13.636 25.236 -15.362 1.00 16.23 164 PHE A O 1
ATOM 3637 N N . ASP B 1 165 ? 14.608 25.098 -17.390 1.00 16.82 165 ASP A N 1
ATOM 3638 C CA . ASP B 1 165 ? 15.838 25.771 -16.910 1.00 19.23 165 ASP A CA 1
ATOM 3639 C C . ASP B 1 165 ? 15.528 27.219 -16.567 1.00 16.87 165 ASP A C 1
ATOM 3640 O O . ASP B 1 165 ? 16.068 27.787 -15.587 1.00 19.03 165 ASP A O 1
ATOM 3645 N N . ALA B 1 166 ? 14.652 27.886 -17.358 1.00 15.91 166 ALA A N 1
ATOM 3646 C CA . ALA B 1 166 ? 14.273 29.271 -17.090 1.00 15.38 166 ALA A CA 1
ATOM 3647 C C . ALA B 1 166 ? 13.475 29.344 -15.782 1.00 15.35 166 ALA A C 1
ATOM 3648 O O . ALA B 1 166 ? 13.771 30.268 -15.012 1.00 16.39 166 ALA A O 1
ATOM 3650 N N . ALA B 1 167 ? 12.550 28.397 -15.606 1.00 15.56 167 ALA A N 1
ATOM 3651 C CA . ALA B 1 167 ? 11.734 28.271 -14.370 1.00 15.29 167 ALA A CA 1
ATOM 3652 C C . ALA B 1 167 ? 12.704 28.177 -13.193 1.00 17.00 167 ALA A C 1
ATOM 3653 O O . ALA B 1 167 ? 12.512 28.839 -12.151 1.00 18.07 167 ALA A O 1
ATOM 3655 N N . ARG B 1 168 ? 13.716 27.325 -13.316 1.00 16.45 168 ARG A N 1
ATOM 3656 C CA . ARG B 1 168 ? 14.704 27.129 -12.227 1.00 17.32 168 ARG A CA 1
ATOM 3657 C C . ARG B 1 168 ? 15.463 28.435 -11.962 1.00 18.00 168 ARG A C 1
ATOM 3658 O O . ARG B 1 168 ? 15.740 28.775 -10.798 1.00 17.63 168 ARG A O 1
ATOM 3666 N N . LEU B 1 169 ? 15.949 29.132 -13.005 1.00 16.14 169 LEU A N 1
ATOM 3667 C CA . LEU B 1 169 ? 16.584 30.443 -12.829 1.00 18.52 169 LEU A CA 1
ATOM 3668 C C . LEU B 1 169 ? 15.692 31.415 -12.050 1.00 15.80 169 LEU A C 1
ATOM 3669 O O . LEU B 1 169 ? 16.267 32.237 -11.330 1.00 18.56 169 LEU A O 1
ATOM 3674 N N . LEU B 1 170 ? 14.354 31.279 -12.124 1.00 16.92 170 LEU A N 1
ATOM 3675 C CA . LEU B 1 170 ? 13.406 32.179 -11.431 1.00 18.07 170 LEU A CA 1
ATOM 3676 C C . LEU B 1 170 ? 12.786 31.489 -10.213 1.00 20.18 170 LEU A C 1
ATOM 3677 O O . LEU B 1 170 ? 11.679 31.924 -9.807 1.00 18.93 170 LEU A O 1
ATOM 3682 N N . CYS B 1 171 ? 13.432 30.458 -9.650 1.00 17.75 171 CYS A N 1
ATOM 3683 C CA . CYS B 1 171 ? 12.899 29.517 -8.631 1.00 18.70 171 CYS A CA 1
ATOM 3684 C C . CYS B 1 171 ? 12.411 30.329 -7.427 1.00 17.94 171 CYS A C 1
ATOM 3685 O O . CYS B 1 171 ? 11.399 29.882 -6.838 1.00 21.69 171 CYS A O 1
ATOM 3688 N N . GLY B 1 172 ? 13.117 31.434 -7.106 1.00 18.99 172 GLY A N 1
ATOM 3689 C CA . GLY B 1 172 ? 12.858 32.234 -5.884 1.00 20.82 172 GLY A CA 1
ATOM 3690 C C . GLY B 1 172 ? 11.952 33.419 -6.139 1.00 22.60 172 GLY A C 1
ATOM 3691 O O . GLY B 1 172 ? 11.615 34.142 -5.133 1.00 25.66 172 GLY A O 1
ATOM 3692 N N . ARG B 1 173 ? 11.491 33.620 -7.395 1.00 21.74 173 ARG A N 1
ATOM 3693 C CA . ARG B 1 173 ? 10.621 34.771 -7.798 1.00 19.97 173 ARG A CA 1
ATOM 3694 C C . ARG B 1 173 ? 9.143 34.415 -7.519 1.00 18.46 173 ARG A C 1
ATOM 3695 O O . ARG B 1 173 ? 8.532 33.723 -8.300 1.00 20.38 173 ARG A O 1
ATOM 3703 N N . GLU B 1 174 ? 8.590 34.845 -6.387 1.00 19.92 174 GLU A N 1
ATOM 3704 C CA . GLU B 1 174 ? 7.185 34.520 -6.054 1.00 20.98 174 GLU A CA 1
ATOM 3705 C C . GLU B 1 174 ? 6.210 35.325 -6.932 1.00 20.60 174 GLU A C 1
ATOM 3706 O O . GLU B 1 174 ? 5.055 34.965 -6.968 1.00 22.44 174 GLU A O 1
ATOM 3712 N N . ASP B 1 175 ? 6.701 36.331 -7.641 1.00 17.69 175 ASP A N 1
ATOM 3713 C CA . ASP B 1 175 ? 5.922 37.291 -8.460 1.00 17.79 175 ASP A CA 1
ATOM 3714 C C . ASP B 1 175 ? 5.837 36.816 -9.901 1.00 17.95 175 ASP A C 1
ATOM 3715 O O . ASP B 1 175 ? 5.253 37.612 -10.674 1.00 17.13 175 ASP A O 1
ATOM 3720 N N . ILE B 1 176 ? 6.449 35.673 -10.213 1.00 16.81 176 ILE A N 1
ATOM 3721 C CA . ILE B 1 176 ? 6.435 35.076 -11.585 1.00 16.41 176 ILE A CA 1
ATOM 3722 C C . ILE B 1 176 ? 5.965 33.628 -11.458 1.00 18.45 176 ILE A C 1
ATOM 3723 O O . ILE B 1 176 ? 6.592 32.821 -10.683 1.00 18.85 176 ILE A O 1
ATOM 3728 N N . ARG B 1 177 ? 4.911 33.276 -12.222 1.00 16.34 177 ARG A N 1
ATOM 3729 C CA . ARG B 1 177 ? 4.352 31.917 -12.268 1.00 16.32 177 ARG A CA 1
ATOM 3730 C C . ARG B 1 177 ? 4.460 31.409 -13.684 1.00 15.75 177 ARG A C 1
ATOM 3731 O O . ARG B 1 177 ? 4.210 32.246 -14.590 1.00 14.96 177 ARG A O 1
ATOM 3739 N N . ILE B 1 178 ? 4.691 30.099 -13.810 1.00 14.79 178 ILE A N 1
ATOM 3740 C CA . ILE B 1 178 ? 4.776 29.452 -15.138 1.00 14.18 178 ILE A CA 1
ATOM 3741 C C . ILE B 1 178 ? 3.903 28.210 -15.060 1.00 16.34 178 ILE A C 1
ATOM 3742 O O . ILE B 1 178 ? 4.152 27.355 -14.149 1.00 17.32 178 ILE A O 1
ATOM 3747 N N . ASP B 1 179 ? 2.893 28.144 -15.924 1.00 15.15 179 ASP A N 1
ATOM 3748 C CA . ASP B 1 179 ? 2.055 26.949 -16.107 1.00 14.75 179 ASP A CA 1
ATOM 3749 C C . ASP B 1 179 ? 2.446 26.309 -17.424 1.00 15.44 179 ASP A C 1
ATOM 3750 O O . ASP B 1 179 ? 2.674 27.004 -18.396 1.00 18.44 179 ASP A O 1
ATOM 3755 N N . HIS B 1 180 ? 2.446 24.992 -17.453 1.00 13.65 180 HIS A N 1
ATOM 3756 C CA . HIS B 1 180 ? 2.945 24.236 -18.619 1.00 14.29 180 HIS A CA 1
ATOM 3757 C C . HIS B 1 180 ? 1.896 23.190 -18.944 1.00 15.37 180 HIS A C 1
ATOM 3758 O O . HIS B 1 180 ? 1.572 22.422 -18.046 1.00 16.16 180 HIS A O 1
ATOM 3765 N N . ILE B 1 181 ? 1.291 23.249 -20.127 1.00 14.16 181 ILE A N 1
ATOM 3766 C CA . ILE B 1 181 ? 0.194 22.349 -20.542 1.00 13.51 181 ILE A CA 1
ATOM 3767 C C . ILE B 1 181 ? 0.751 21.389 -21.587 1.00 14.51 181 ILE A C 1
ATOM 3768 O O . ILE B 1 181 ? 1.315 21.875 -22.563 1.00 15.56 181 ILE A O 1
ATOM 3773 N N . GLY B 1 182 ? 0.475 20.085 -21.449 1.00 14.46 182 GLY A N 1
ATOM 3774 C CA . GLY B 1 182 ? 0.747 19.091 -22.497 1.00 14.81 182 GLY A CA 1
ATOM 3775 C C . GLY B 1 182 ? 0.968 17.732 -21.838 1.00 17.29 182 GLY A C 1
ATOM 3776 O O . GLY B 1 182 ? 1.377 17.677 -20.634 1.00 16.16 182 GLY A O 1
ATOM 3777 N N . ASP B 1 183 ? 0.778 16.688 -22.614 1.00 17.95 183 ASP A N 1
ATOM 3778 C CA . ASP B 1 183 ? 0.903 15.309 -22.070 1.00 20.42 183 ASP A CA 1
ATOM 3779 C C . ASP B 1 183 ? 2.389 14.996 -21.859 1.00 20.87 183 ASP A C 1
ATOM 3780 O O . ASP B 1 183 ? 3.267 15.674 -22.377 1.00 20.81 183 ASP A O 1
ATOM 3785 N N . ALA B 1 184 ? 2.687 13.939 -21.117 1.00 22.64 184 ALA A N 1
ATOM 3786 C CA . ALA B 1 184 ? 4.068 13.451 -21.004 1.00 25.84 184 ALA A CA 1
ATOM 3787 C C . ALA B 1 184 ? 4.324 12.774 -22.349 1.00 33.28 184 ALA A C 1
ATOM 3788 O O . ALA B 1 184 ? 3.344 12.453 -23.030 1.00 45.83 184 ALA A O 1
ATOM 3790 N N . GLY B 1 185 ? 5.554 12.605 -22.782 1.00 40.55 185 GLY A N 1
ATOM 3791 C CA . GLY B 1 185 ? 5.739 11.939 -24.083 1.00 39.49 185 GLY A CA 1
ATOM 3792 C C . GLY B 1 185 ? 7.046 11.209 -24.133 1.00 43.58 185 GLY A C 1
ATOM 3793 O O . GLY B 1 185 ? 7.096 10.073 -23.622 1.00 42.51 185 GLY A O 1
ATOM 3794 N N . ASP B 1 186 ? 8.064 11.861 -24.694 1.00 44.39 186 ASP A N 1
ATOM 3795 C CA . ASP B 1 186 ? 9.437 11.301 -24.832 1.00 49.28 186 ASP A CA 1
ATOM 3796 C C . ASP B 1 186 ? 9.934 10.871 -23.462 1.00 52.91 186 ASP A C 1
ATOM 3797 O O . ASP B 1 186 ? 9.599 11.565 -22.458 1.00 56.10 186 ASP A O 1
ATOM 3802 N N . ALA B 1 187 ? 10.655 9.746 -23.435 1.00 54.76 187 ALA A N 1
ATOM 3803 C CA . ALA B 1 187 ? 11.227 9.155 -22.207 1.00 53.60 187 ALA A CA 1
ATOM 3804 C C . ALA B 1 187 ? 11.538 10.321 -21.272 1.00 50.02 187 ALA A C 1
ATOM 3805 O O . ALA B 1 187 ? 12.383 11.181 -21.666 1.00 42.74 187 ALA A O 1
ATOM 3807 N N . GLY B 1 188 ? 10.727 10.425 -20.212 1.00 44.96 188 GLY A N 1
ATOM 3808 C CA . GLY B 1 188 ? 11.097 11.002 -18.912 1.00 41.27 188 GLY A CA 1
ATOM 3809 C C . GLY B 1 188 ? 11.045 12.509 -18.905 1.00 33.36 188 GLY A C 1
ATOM 3810 O O . GLY B 1 188 ? 11.607 13.084 -17.964 1.00 36.55 188 GLY A O 1
ATOM 3811 N N . LEU B 1 189 ? 10.437 13.179 -19.897 1.00 29.07 189 LEU A N 1
ATOM 3812 C CA . LEU B 1 189 ? 10.351 14.662 -19.795 1.00 24.14 189 LEU A CA 1
ATOM 3813 C C . LEU B 1 189 ? 9.305 15.037 -18.729 1.00 24.44 189 LEU A C 1
ATOM 3814 O O . LEU B 1 189 ? 9.513 16.066 -17.998 1.00 25.34 189 LEU A O 1
ATOM 3819 N N . GLY B 1 190 ? 8.292 14.212 -18.562 1.00 24.86 190 GLY A N 1
ATOM 3820 C CA . GLY B 1 190 ? 7.298 14.394 -17.489 1.00 24.16 190 GLY A CA 1
ATOM 3821 C C . GLY B 1 190 ? 7.950 14.263 -16.129 1.00 26.11 190 GLY A C 1
ATOM 3822 O O . GLY B 1 190 ? 7.583 14.996 -15.200 1.00 24.14 190 GLY A O 1
ATOM 3823 N N . GLU B 1 191 ? 8.954 13.404 -16.013 1.00 31.89 191 GLU A N 1
ATOM 3824 C CA . GLU B 1 191 ? 9.621 13.224 -14.702 1.00 29.99 191 GLU A CA 1
ATOM 3825 C C . GLU B 1 191 ? 10.428 14.484 -14.384 1.00 26.78 191 GLU A C 1
ATOM 3826 O O . GLU B 1 191 ? 10.441 14.846 -13.204 1.00 27.23 191 GLU A O 1
ATOM 3832 N N . LEU B 1 192 ? 11.080 15.136 -15.360 1.00 25.46 192 LEU A N 1
ATOM 3833 C CA . LEU B 1 192 ? 11.784 16.408 -15.119 1.00 23.23 192 LEU A CA 1
ATOM 3834 C C . LEU B 1 192 ? 10.761 17.444 -14.640 1.00 20.85 192 LEU A C 1
ATOM 3835 O O . LEU B 1 192 ? 11.087 18.242 -13.758 1.00 20.63 192 LEU A O 1
ATOM 3840 N N . ALA B 1 193 ? 9.618 17.514 -15.329 1.00 20.74 193 ALA A N 1
ATOM 3841 C CA . ALA B 1 193 ? 8.570 18.529 -14.997 1.00 19.73 193 ALA A CA 1
ATOM 3842 C C . ALA B 1 193 ? 8.056 18.280 -13.567 1.00 19.87 193 ALA A C 1
ATOM 3843 O O . ALA B 1 193 ? 7.925 19.268 -12.838 1.00 21.29 193 ALA A O 1
ATOM 3845 N N . ARG B 1 194 ? 7.812 17.047 -13.185 1.00 21.73 194 ARG A N 1
ATOM 3846 C CA . ARG B 1 194 ? 7.341 16.749 -11.792 1.00 26.33 194 ARG A CA 1
ATOM 3847 C C . ARG B 1 194 ? 8.392 17.189 -10.769 1.00 24.30 194 ARG A C 1
ATOM 3848 O O . ARG B 1 194 ? 8.037 17.825 -9.721 1.00 23.59 194 ARG A O 1
ATOM 3856 N N . ALA B 1 195 ? 9.652 16.844 -11.002 1.00 23.94 195 ALA A N 1
ATOM 3857 C CA . ALA B 1 195 ? 10.748 17.184 -10.072 1.00 23.42 195 ALA A CA 1
ATOM 3858 C C . ALA B 1 195 ? 10.864 18.695 -9.970 1.00 20.39 195 ALA A C 1
ATOM 3859 O O . ALA B 1 195 ? 11.011 19.232 -8.899 1.00 22.54 195 ALA A O 1
ATOM 3861 N N . LEU B 1 196 ? 10.712 19.416 -11.092 1.00 21.19 196 LEU A N 1
ATOM 3862 C CA . LEU B 1 196 ? 10.756 20.882 -11.063 1.00 18.88 196 LEU A CA 1
ATOM 3863 C C . LEU B 1 196 ? 9.606 21.460 -10.251 1.00 18.02 196 LEU A C 1
ATOM 3864 O O . LEU B 1 196 ? 9.836 22.439 -9.556 1.00 20.85 196 LEU A O 1
ATOM 3869 N N . ALA B 1 197 ? 8.395 21.003 -10.473 1.00 18.31 197 ALA A N 1
ATOM 3870 C CA . ALA B 1 197 ? 7.218 21.601 -9.801 1.00 19.03 197 ALA A CA 1
ATOM 3871 C C . ALA B 1 197 ? 7.449 21.408 -8.279 1.00 20.71 197 ALA A C 1
ATOM 3872 O O . ALA B 1 197 ? 6.940 22.202 -7.478 1.00 21.11 197 ALA A O 1
ATOM 3874 N N . SER B 1 198 ? 8.149 20.356 -7.895 1.00 18.88 198 SER A N 1
ATOM 3875 C CA . SER B 1 198 ? 8.381 20.084 -6.445 1.00 21.71 198 SER A CA 1
ATOM 3876 C C . SER B 1 198 ? 9.402 21.073 -5.885 1.00 22.95 198 SER A C 1
ATOM 3877 O O . SER B 1 198 ? 9.204 21.571 -4.773 1.00 27.24 198 SER A O 1
ATOM 3880 N N . ASP B 1 199 ? 10.456 21.421 -6.623 1.00 18.74 199 ASP A N 1
ATOM 3881 C CA . ASP B 1 199 ? 11.522 22.304 -6.092 1.00 20.54 199 ASP A CA 1
ATOM 3882 C C . ASP B 1 199 ? 11.197 23.782 -6.242 1.00 19.07 199 ASP A C 1
ATOM 3883 O O . ASP B 1 199 ? 11.736 24.639 -5.527 1.00 19.83 199 ASP A O 1
ATOM 3888 N N . CYS B 1 200 ? 10.386 24.113 -7.247 1.00 20.32 200 CYS A N 1
ATOM 3889 C CA . CYS B 1 200 ? 10.156 25.487 -7.699 1.00 18.09 200 CYS A CA 1
ATOM 3890 C C . CYS B 1 200 ? 8.652 25.692 -7.855 1.00 20.16 200 CYS A C 1
ATOM 3891 O O . CYS B 1 200 ? 8.089 25.494 -8.928 1.00 20.66 200 CYS A O 1
ATOM 3894 N N . PRO B 1 201 ? 7.965 26.047 -6.757 1.00 20.66 201 PRO A N 1
ATOM 3895 C CA . PRO B 1 201 ? 6.498 26.066 -6.732 1.00 21.49 201 PRO A CA 1
ATOM 3896 C C . PRO B 1 201 ? 5.769 27.034 -7.665 1.00 20.84 201 PRO A C 1
ATOM 3897 O O . PRO B 1 201 ? 4.570 26.799 -7.850 1.00 22.61 201 PRO A O 1
ATOM 3901 N N . GLY B 1 202 ? 6.468 28.046 -8.190 1.00 18.77 202 GLY A N 1
ATOM 3902 C CA . GLY B 1 202 ? 5.970 28.974 -9.210 1.00 18.56 202 GLY A CA 1
ATOM 3903 C C . GLY B 1 202 ? 5.718 28.242 -10.534 1.00 18.96 202 GLY A C 1
ATOM 3904 O O . GLY B 1 202 ? 5.093 28.847 -11.411 1.00 19.25 202 GLY A O 1
ATOM 3905 N N . TYR B 1 203 ? 6.357 27.098 -10.760 1.00 15.63 203 TYR A N 1
ATOM 3906 C CA . TYR B 1 203 ? 6.210 26.262 -11.984 1.00 16.03 203 TYR A CA 1
ATOM 3907 C C . TYR B 1 203 ? 5.187 25.153 -11.686 1.00 17.13 203 TYR A C 1
ATOM 3908 O O . TYR B 1 203 ? 5.281 24.474 -10.599 1.00 17.02 203 TYR A O 1
ATOM 3917 N N . ARG B 1 204 ? 4.153 24.995 -12.532 1.00 16.60 204 ARG A N 1
ATOM 3918 C CA . ARG B 1 204 ? 3.210 23.853 -12.486 1.00 17.14 204 ARG A CA 1
ATOM 3919 C C . ARG B 1 204 ? 3.097 23.201 -13.863 1.00 15.75 204 ARG A C 1
ATOM 3920 O O . ARG B 1 204 ? 3.005 23.932 -14.854 1.00 17.15 204 ARG A O 1
ATOM 3928 N N . TRP B 1 205 ? 3.213 21.899 -13.885 1.00 17.21 205 TRP A N 1
ATOM 3929 C CA . TRP B 1 205 ? 2.969 21.030 -15.054 1.00 16.75 205 TRP A CA 1
ATOM 3930 C C . TRP B 1 205 ? 1.548 20.497 -14.918 1.00 16.29 205 TRP A C 1
ATOM 3931 O O . TRP B 1 205 ? 1.243 19.720 -13.940 1.00 17.53 205 TRP A O 1
ATOM 3942 N N . LEU B 1 206 ? 0.634 21.003 -15.715 1.00 16.03 206 LEU A N 1
ATOM 3943 C CA . LEU B 1 206 ? -0.818 20.717 -15.600 1.00 15.66 206 LEU A CA 1
ATOM 3944 C C . LEU B 1 206 ? -1.233 19.465 -16.378 1.00 18.05 206 LEU A C 1
ATOM 3945 O O . LEU B 1 206 ? -2.383 19.068 -16.274 1.00 18.69 206 LEU A O 1
ATOM 3950 N N . GLY B 1 207 ? -0.299 18.806 -17.065 1.00 17.98 207 GLY A N 1
ATOM 3951 C CA . GLY B 1 207 ? -0.629 17.697 -17.960 1.00 18.05 207 GLY A CA 1
ATOM 3952 C C . GLY B 1 207 ? -1.380 18.153 -19.188 1.00 16.46 207 GLY A C 1
ATOM 3953 O O . GLY B 1 207 ? -1.493 19.379 -19.455 1.00 16.64 207 GLY A O 1
ATOM 3954 N N . ALA B 1 208 ? -1.916 17.211 -19.951 1.00 17.80 208 ALA A N 1
ATOM 3955 C CA . ALA B 1 208 ? -2.699 17.545 -21.158 1.00 17.40 208 ALA A CA 1
ATOM 3956 C C . ALA B 1 208 ? -4.034 18.091 -20.681 1.00 17.50 208 ALA A C 1
ATOM 3957 O O . ALA B 1 208 ? -4.587 17.567 -19.671 1.00 18.99 208 ALA A O 1
ATOM 3959 N N . LEU B 1 209 ? -4.570 19.091 -21.358 1.00 14.98 209 LEU A N 1
ATOM 3960 C CA . LEU B 1 209 ? -5.874 19.671 -21.013 1.00 16.62 209 LEU A CA 1
ATOM 3961 C C . LEU B 1 209 ? -6.690 19.741 -22.284 1.00 16.00 209 LEU A C 1
ATOM 3962 O O . LEU B 1 209 ? -6.160 19.920 -23.388 1.00 15.08 209 LEU A O 1
ATOM 3967 N N . PRO B 1 210 ? -8.028 19.627 -22.189 1.00 18.79 210 PRO A N 1
ATOM 3968 C CA . PRO B 1 210 ? -8.864 19.730 -23.391 1.00 16.81 210 PRO A CA 1
ATOM 3969 C C . PRO B 1 210 ? -8.669 21.101 -24.053 1.00 17.73 210 PRO A C 1
ATOM 3970 O O . PRO B 1 210 ? -8.358 22.074 -23.386 1.00 17.98 210 PRO A O 1
ATOM 3974 N N . HIS B 1 211 ? -8.925 21.155 -25.338 1.00 18.40 211 HIS A N 1
ATOM 3975 C CA . HIS B 1 211 ? -8.625 22.339 -26.155 1.00 15.76 211 HIS A CA 1
ATOM 3976 C C . HIS B 1 211 ? -9.360 23.595 -25.638 1.00 17.44 211 HIS A C 1
ATOM 3977 O O . HIS B 1 211 ? -8.753 24.706 -25.566 1.00 17.30 211 HIS A O 1
ATOM 3984 N N . ALA B 1 212 ? -10.644 23.521 -25.281 1.00 19.74 212 ALA A N 1
ATOM 3985 C CA . ALA B 1 212 ? -11.354 24.733 -24.807 1.00 19.46 212 ALA A CA 1
ATOM 3986 C C . ALA B 1 212 ? -10.708 25.316 -23.526 1.00 15.40 212 ALA A C 1
ATOM 3987 O O . ALA B 1 212 ? -10.517 26.543 -23.518 1.00 18.44 212 ALA A O 1
ATOM 3989 N N . GLN B 1 213 ? -10.350 24.493 -22.567 1.00 16.74 213 GLN A N 1
ATOM 3990 C CA . GLN B 1 213 ? -9.649 24.902 -21.323 1.00 18.31 213 GLN A CA 1
ATOM 3991 C C . GLN B 1 213 ? -8.256 25.467 -21.666 1.00 15.84 213 GLN A C 1
ATOM 3992 O O . GLN B 1 213 ? -7.845 26.505 -21.118 1.00 16.05 213 GLN A O 1
ATOM 3998 N N . THR B 1 214 ? -7.557 24.858 -22.615 1.00 15.49 214 THR A N 1
ATOM 3999 C CA . THR B 1 214 ? -6.227 25.331 -23.009 1.00 14.75 214 THR A CA 1
ATOM 4000 C C . THR B 1 214 ? -6.370 26.750 -23.586 1.00 13.95 214 THR A C 1
ATOM 4001 O O . THR B 1 214 ? -5.537 27.653 -23.287 1.00 13.80 214 THR A O 1
ATOM 4005 N N . ARG B 1 215 ? -7.305 26.962 -24.508 1.00 13.83 215 ARG A N 1
ATOM 4006 C CA . ARG B 1 215 ? -7.517 28.288 -25.140 1.00 13.53 215 ARG A CA 1
ATOM 4007 C C . ARG B 1 215 ? -7.839 29.292 -24.010 1.00 13.40 215 ARG A C 1
ATOM 4008 O O . ARG B 1 215 ? -7.397 30.429 -24.053 1.00 13.54 215 ARG A O 1
ATOM 4016 N N . GLN B 1 216 ? -8.629 28.907 -23.005 1.00 15.23 216 GLN A N 1
ATOM 4017 C CA . GLN B 1 216 ? -8.952 29.824 -21.880 1.00 16.60 216 GLN A CA 1
ATOM 4018 C C . GLN B 1 216 ? -7.696 30.188 -21.068 1.00 13.99 216 GLN A C 1
ATOM 4019 O O . GLN B 1 216 ? -7.498 31.379 -20.686 1.00 14.20 216 GLN A O 1
ATOM 4025 N N . ARG B 1 217 ? -6.838 29.199 -20.817 1.00 12.93 217 ARG A N 1
ATOM 4026 C CA . ARG B 1 217 ? -5.556 29.426 -20.101 1.00 15.04 217 ARG A CA 1
ATOM 4027 C C . ARG B 1 217 ? -4.605 30.338 -20.893 1.00 13.41 217 ARG A C 1
ATOM 4028 O O . ARG B 1 217 ? -3.983 31.219 -20.309 1.00 12.54 217 ARG A O 1
ATOM 4036 N N . ILE B 1 218 ? -4.5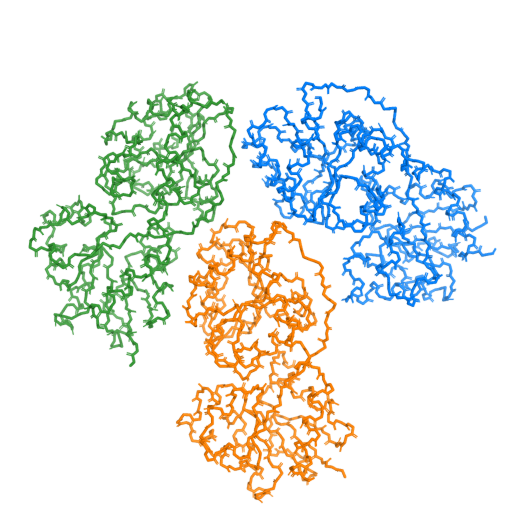14 30.178 -22.193 1.00 12.21 218 ILE A N 1
ATOM 4037 C CA . ILE B 1 218 ? -3.704 31.090 -23.036 1.00 12.35 218 ILE A CA 1
ATOM 4038 C C . ILE B 1 218 ? -4.295 32.516 -22.967 1.00 11.36 218 ILE A C 1
ATOM 4039 O O . ILE B 1 218 ? -3.539 33.474 -22.855 1.00 12.19 218 ILE A O 1
ATOM 4044 N N . GLN B 1 219 ? -5.611 32.663 -23.036 1.00 12.07 219 GLN A N 1
ATOM 4045 C CA . GLN B 1 219 ? -6.317 33.976 -23.009 1.00 12.41 219 GLN A CA 1
ATOM 4046 C C . GLN B 1 219 ? -6.036 34.663 -21.654 1.00 12.54 219 GLN A C 1
ATOM 4047 O O . GLN B 1 219 ? -5.829 35.895 -21.596 1.00 13.89 219 GLN A O 1
ATOM 4053 N N . ARG B 1 220 ? -5.985 33.881 -20.573 1.00 13.28 220 ARG A N 1
ATOM 4054 C CA . ARG B 1 220 ? -5.888 34.426 -19.184 1.00 12.97 220 ARG A CA 1
ATOM 4055 C C . ARG B 1 220 ? -4.440 34.813 -18.881 1.00 12.93 220 ARG A C 1
ATOM 4056 O O . ARG B 1 220 ? -4.207 35.753 -18.131 1.00 14.35 220 ARG A O 1
ATOM 4064 N N . ALA B 1 221 ? -3.485 34.078 -19.453 1.00 13.21 221 ALA A N 1
ATOM 4065 C CA . ALA B 1 221 ? -2.055 34.282 -19.167 1.00 12.23 221 ALA A CA 1
ATOM 4066 C C . ALA B 1 221 ? -1.571 35.656 -19.592 1.00 11.20 221 ALA A C 1
ATOM 4067 O O . ALA B 1 221 ? -2.024 36.144 -20.651 1.00 10.69 221 ALA A O 1
ATOM 4069 N N . HIS B 1 222 ? -0.542 36.211 -18.907 1.00 11.36 222 HIS A N 1
ATOM 4070 C CA . HIS B 1 222 ? 0.058 37.491 -19.374 1.00 12.03 222 HIS A CA 1
ATOM 4071 C C . HIS B 1 222 ? 0.869 37.289 -20.662 1.00 13.17 222 HIS A C 1
ATOM 4072 O O . HIS B 1 222 ? 0.978 38.227 -21.470 1.00 14.25 222 HIS A O 1
ATOM 4079 N N . VAL B 1 223 ? 1.482 36.109 -20.755 1.00 12.67 223 VAL A N 1
ATOM 4080 C CA . VAL B 1 223 ? 2.372 35.845 -21.888 1.00 14.03 223 VAL A CA 1
ATOM 4081 C C . VAL B 1 223 ? 2.344 34.351 -22.156 1.00 12.65 223 VAL A C 1
ATOM 4082 O O . VAL B 1 223 ? 2.361 33.546 -21.198 1.00 13.31 223 VAL A O 1
ATOM 4086 N N . LEU B 1 224 ? 2.473 33.991 -23.436 1.00 11.94 224 LEU A N 1
ATOM 4087 C CA . LEU B 1 224 ? 2.712 32.609 -23.902 1.00 11.90 224 LEU A CA 1
ATOM 4088 C C . LEU B 1 224 ? 4.228 32.478 -24.170 1.00 13.05 224 LEU A C 1
ATOM 4089 O O . LEU B 1 224 ? 4.776 33.342 -24.932 1.00 12.15 224 LEU A O 1
ATOM 4094 N N . VAL B 1 225 ? 4.830 31.447 -23.648 1.00 11.53 225 VAL A N 1
ATOM 4095 C CA . VAL B 1 225 ? 6.277 31.116 -23.883 1.00 10.91 225 VAL A CA 1
ATOM 4096 C C . VAL B 1 225 ? 6.257 29.939 -24.832 1.00 10.41 225 VAL A C 1
ATOM 4097 O O . VAL B 1 225 ? 5.560 28.953 -24.570 1.00 10.22 225 VAL A O 1
ATOM 4101 N N . HIS B 1 226 ? 7.122 29.940 -25.869 1.00 11.03 226 HIS A N 1
ATOM 4102 C CA . HIS B 1 226 ? 7.225 28.830 -26.845 1.00 10.74 226 HIS A CA 1
ATOM 4103 C C . HIS B 1 226 ? 8.698 28.608 -27.181 1.00 12.17 226 HIS A C 1
ATOM 4104 O O . HIS B 1 226 ? 9.271 29.503 -27.789 1.00 12.72 226 HIS A O 1
ATOM 4111 N N . THR B 1 227 ? 9.257 27.440 -26.864 1.00 12.29 227 THR A N 1
ATOM 4112 C CA . THR B 1 227 ? 10.746 27.241 -26.818 1.00 12.98 227 THR A CA 1
ATOM 4113 C C . THR B 1 227 ? 11.246 26.328 -27.941 1.00 14.97 227 THR A C 1
ATOM 4114 O O . THR B 1 227 ? 12.427 25.970 -27.901 1.00 13.80 227 THR A O 1
ATOM 4118 N N . SER B 1 228 ? 10.368 25.878 -28.820 1.00 12.53 228 SER A N 1
ATOM 4119 C CA . SER B 1 228 ? 10.617 24.810 -29.821 1.00 12.54 228 SER A CA 1
ATOM 4120 C C . SER B 1 228 ? 11.921 24.972 -30.602 1.00 12.74 228 SER A C 1
ATOM 4121 O O . SER B 1 228 ? 12.255 26.077 -31.039 1.00 12.84 228 SER A O 1
ATOM 4124 N N . ALA B 1 229 ? 12.518 23.839 -30.958 1.00 14.06 229 ALA A N 1
ATOM 4125 C CA . ALA B 1 229 ? 13.686 23.808 -31.855 1.00 14.16 229 ALA A CA 1
ATOM 4126 C C . ALA B 1 229 ? 13.271 24.090 -33.306 1.00 15.08 229 ALA A C 1
ATOM 4127 O O . ALA B 1 229 ? 14.123 24.619 -34.046 1.00 15.90 229 ALA A O 1
ATOM 4129 N N . LEU B 1 230 ? 12.049 23.741 -33.655 1.00 15.90 230 LEU A N 1
ATOM 4130 C CA . LEU B 1 230 ? 11.485 24.045 -34.986 1.00 13.67 230 LEU A CA 1
ATOM 4131 C C . LEU B 1 230 ? 9.968 23.945 -34.897 1.00 14.22 230 LEU A C 1
ATOM 4132 O O . LEU B 1 230 ? 9.420 23.267 -34.004 1.00 14.43 230 LEU A O 1
ATOM 4137 N N . GLU B 1 231 ? 9.302 24.581 -35.831 1.00 12.17 231 GLU A N 1
ATOM 4138 C CA . GLU B 1 231 ? 7.859 24.519 -35.972 1.00 12.94 231 GLU A CA 1
ATOM 4139 C C . GLU B 1 231 ? 7.560 24.737 -37.454 1.00 11.82 231 GLU A C 1
ATOM 4140 O O . GLU B 1 231 ? 8.257 25.570 -38.100 1.00 14.42 231 GLU A O 1
ATOM 4146 N N . GLY B 1 232 ? 6.613 24.012 -37.971 1.00 14.39 232 GLY A N 1
ATOM 4147 C CA . GLY B 1 232 ? 6.014 24.343 -39.283 1.00 13.15 232 GLY A CA 1
ATOM 4148 C C . GLY B 1 232 ? 5.368 25.724 -39.225 1.00 12.17 232 GLY A C 1
ATOM 4149 O O . GLY B 1 232 ? 5.502 26.512 -40.156 1.00 14.71 232 GLY A O 1
ATOM 4150 N N . GLY B 1 233 ? 4.591 25.971 -38.181 1.00 13.45 233 GLY A N 1
ATOM 4151 C CA . GLY B 1 233 ? 3.779 27.179 -37.953 1.00 13.53 233 GLY A CA 1
ATOM 4152 C C . GLY B 1 233 ? 2.847 26.837 -36.786 1.00 13.02 233 GLY A C 1
ATOM 4153 O O . GLY B 1 233 ? 1.730 26.302 -37.037 1.00 15.45 233 GLY A O 1
ATOM 4154 N N . ALA B 1 234 ? 3.237 27.127 -35.546 1.00 14.56 234 ALA A N 1
ATOM 4155 C CA . ALA B 1 234 ? 2.577 26.580 -34.339 1.00 13.86 234 ALA A CA 1
ATOM 4156 C C . ALA B 1 234 ? 1.174 27.177 -34.102 1.00 13.12 234 ALA A C 1
ATOM 4157 O O . ALA B 1 234 ? 0.980 28.429 -34.009 1.00 12.90 234 ALA A O 1
ATOM 4159 N N . HIS B 1 235 ? 0.195 26.317 -33.893 1.00 14.43 235 HIS A N 1
ATOM 4160 C CA . HIS B 1 235 ? -1.182 26.728 -33.546 1.00 12.88 235 HIS A CA 1
ATOM 4161 C C . HIS B 1 235 ? -1.121 27.550 -32.269 1.00 12.51 235 HIS A C 1
ATOM 4162 O O . HIS B 1 235 ? -1.845 28.556 -32.180 1.00 12.23 235 HIS A O 1
ATOM 4169 N N . VAL B 1 236 ? -0.340 27.103 -31.279 1.00 13.04 236 VAL A N 1
ATOM 4170 C CA . VAL B 1 236 ? -0.396 27.800 -29.962 1.00 11.80 236 VAL A CA 1
ATOM 4171 C C . VAL B 1 236 ? 0.011 29.293 -30.087 1.00 12.27 236 VAL A C 1
ATOM 4172 O O . VAL B 1 236 ? -0.489 30.142 -29.312 1.00 11.87 236 VAL A O 1
ATOM 4176 N N . ILE B 1 237 ? 0.920 29.635 -31.006 1.00 11.02 237 ILE A N 1
ATOM 4177 C CA . ILE B 1 237 ? 1.339 31.040 -31.216 1.00 12.12 237 ILE A CA 1
ATOM 4178 C C . ILE B 1 237 ? 0.137 31.832 -31.749 1.00 12.54 237 ILE A C 1
ATOM 4179 O O . ILE B 1 237 ? -0.103 32.964 -31.194 1.00 11.90 237 ILE A O 1
ATOM 4184 N N . MET B 1 238 ? -0.579 31.329 -32.785 1.00 13.09 238 MET A N 1
ATOM 4185 C CA . MET B 1 238 ? -1.726 32.099 -33.313 1.00 14.30 238 MET A CA 1
ATOM 4186 C C . MET B 1 238 ? -2.810 32.135 -32.241 1.00 13.37 238 MET A C 1
ATOM 4187 O O . MET B 1 238 ? -3.527 33.167 -32.167 1.00 13.29 238 MET A O 1
ATOM 4192 N N . GLU B 1 239 ? -2.953 31.082 -31.420 1.00 12.93 239 GLU A N 1
ATOM 4193 C CA . GLU B 1 239 ? -4.024 31.050 -30.393 1.00 12.97 239 GLU A CA 1
ATOM 4194 C C . GLU B 1 239 ? -3.780 32.172 -29.380 1.00 13.73 239 GLU A C 1
ATOM 4195 O O . GLU B 1 239 ? -4.737 32.895 -28.989 1.00 14.17 239 GLU A O 1
ATOM 4201 N N . ALA B 1 240 ? -2.538 32.404 -29.010 1.00 10.79 240 ALA A N 1
ATOM 4202 C CA . ALA B 1 240 ? -2.201 33.534 -28.113 1.00 12.29 240 ALA A CA 1
ATOM 4203 C C . ALA B 1 240 ? -2.451 34.872 -28.820 1.00 12.34 240 ALA A C 1
ATOM 4204 O O . ALA B 1 240 ? -3.149 35.716 -28.293 1.00 12.58 240 ALA A O 1
ATOM 4206 N N . VAL B 1 241 ? -1.900 35.049 -30.016 1.00 11.47 241 VAL A N 1
ATOM 4207 C CA . VAL B 1 241 ? -2.007 36.350 -30.733 1.00 13.23 241 VAL A CA 1
ATOM 4208 C C . VAL B 1 241 ? -3.493 36.696 -30.900 1.00 14.06 241 VAL A C 1
ATOM 4209 O O . VAL B 1 241 ? -3.830 37.893 -30.598 1.00 14.38 241 VAL A O 1
ATOM 4213 N N . ARG B 1 242 ? -4.320 35.737 -31.330 1.00 13.49 242 ARG A N 1
ATOM 4214 C CA . ARG B 1 242 ? -5.790 35.931 -31.552 1.00 15.16 242 ARG A CA 1
ATOM 4215 C C . ARG B 1 242 ? -6.584 36.008 -30.243 1.00 17.52 242 ARG A C 1
ATOM 4216 O O . ARG B 1 242 ? -7.813 36.188 -30.342 1.00 16.48 242 ARG A O 1
ATOM 4224 N N . SER B 1 243 ? -5.945 35.929 -29.075 1.00 14.26 243 SER A N 1
ATOM 4225 C CA . SER B 1 243 ? -6.513 36.205 -27.728 1.00 14.26 243 SER A CA 1
ATOM 4226 C C . SER B 1 243 ? -6.010 37.556 -27.167 1.00 14.87 243 SER A C 1
ATOM 4227 O O . SER B 1 243 ? -6.360 37.895 -26.009 1.00 16.13 243 SER A O 1
ATOM 4230 N N . GLY B 1 244 ? -5.079 38.244 -27.837 1.00 14.15 244 GLY A N 1
ATOM 4231 C CA . GLY B 1 244 ? -4.432 39.446 -27.301 1.00 12.78 244 GLY A CA 1
ATOM 4232 C C . GLY B 1 244 ? -3.426 39.106 -26.202 1.00 14.85 244 GLY A C 1
ATOM 4233 O O . GLY B 1 244 ? -3.062 40.010 -25.433 1.00 16.31 244 GLY A O 1
ATOM 4234 N N . THR B 1 245 ? -2.872 37.885 -26.242 1.00 12.06 245 THR A N 1
ATOM 4235 C CA . THR B 1 245 ? -1.828 37.376 -25.322 1.00 12.15 245 THR A CA 1
ATOM 4236 C C . THR B 1 245 ? -0.508 37.421 -26.088 1.00 12.41 245 THR A C 1
ATOM 4237 O O . THR B 1 245 ? -0.370 36.728 -27.108 1.00 13.27 245 THR A O 1
ATOM 4241 N N . PRO B 1 246 ? 0.454 38.237 -25.643 1.00 12.35 246 PRO A N 1
ATOM 4242 C CA . PRO B 1 246 ? 1.752 38.298 -26.300 1.00 12.44 246 PRO A CA 1
ATOM 4243 C C . PRO B 1 246 ? 2.576 37.035 -26.111 1.00 12.30 246 PRO A C 1
ATOM 4244 O O . PRO B 1 246 ? 2.242 36.198 -25.276 1.00 11.51 246 PRO A O 1
ATOM 4248 N N . VAL B 1 247 ? 3.637 36.930 -26.924 1.00 12.56 247 VAL A N 1
ATOM 4249 C CA . VAL B 1 247 ? 4.492 35.728 -26.996 1.00 11.22 247 VAL A CA 1
ATOM 4250 C C . VAL B 1 247 ? 5.984 36.022 -26.748 1.00 10.15 247 VAL A C 1
ATOM 4251 O O . VAL B 1 247 ? 6.512 37.008 -27.238 1.00 11.73 247 VAL A O 1
ATOM 4255 N N . LEU B 1 248 ? 6.638 35.112 -26.048 1.00 10.40 248 LEU A N 1
ATOM 4256 C CA . LEU B 1 248 ? 8.103 35.025 -26.040 1.00 10.87 248 LEU A CA 1
ATOM 4257 C C . LEU B 1 248 ? 8.445 33.740 -26.762 1.00 12.57 248 LEU A C 1
ATOM 4258 O O . LEU B 1 248 ? 7.968 32.654 -26.356 1.00 12.32 248 LEU A O 1
ATOM 4263 N N . ALA B 1 249 ? 9.285 33.811 -27.795 1.00 12.08 249 ALA A N 1
ATOM 4264 C CA . ALA B 1 249 ? 9.521 32.623 -28.655 1.00 11.48 249 ALA A CA 1
ATOM 4265 C C . ALA B 1 249 ? 11.026 32.396 -28.928 1.00 10.70 249 ALA A C 1
ATOM 4266 O O . ALA B 1 249 ? 11.729 33.319 -29.153 1.00 11.40 249 ALA A O 1
ATOM 4268 N N . SER B 1 250 ? 11.437 31.135 -29.083 1.00 13.20 250 SER A N 1
ATOM 4269 C CA . SER B 1 250 ? 12.805 30.795 -29.588 1.00 11.78 250 SER A CA 1
ATOM 4270 C C . SER B 1 250 ? 12.902 31.379 -31.009 1.00 13.07 250 SER A C 1
ATOM 4271 O O . SER B 1 250 ? 11.937 31.288 -31.780 1.00 11.99 250 SER A O 1
ATOM 4274 N N . ARG B 1 251 ? 14.075 31.907 -31.317 1.00 14.34 251 ARG A N 1
ATOM 4275 C CA . ARG B 1 251 ? 14.352 32.488 -32.644 1.00 14.45 251 ARG A CA 1
ATOM 4276 C C . ARG B 1 251 ? 14.673 31.331 -33.614 1.00 13.87 251 ARG A C 1
ATOM 4277 O O . ARG B 1 251 ? 15.892 31.017 -33.830 1.00 15.01 251 ARG A O 1
ATOM 4285 N N . VAL B 1 252 ? 13.626 30.643 -34.085 1.00 13.02 252 VAL A N 1
ATOM 4286 C CA . VAL B 1 252 ? 13.793 29.566 -35.085 1.00 12.97 252 VAL A CA 1
ATOM 4287 C C . VAL B 1 252 ? 12.833 29.969 -36.202 1.00 13.13 252 VAL A C 1
ATOM 4288 O O . VAL B 1 252 ? 11.826 30.648 -35.969 1.00 13.20 252 VAL A O 1
ATOM 4292 N N . PRO B 1 253 ? 13.108 29.598 -37.468 1.00 13.06 253 PRO A N 1
ATOM 4293 C CA . PRO B 1 253 ? 12.338 30.169 -38.574 1.00 14.47 253 PRO A CA 1
ATOM 4294 C C . PRO B 1 253 ? 10.826 29.982 -38.473 1.00 12.01 253 PRO A C 1
ATOM 4295 O O . PRO B 1 253 ? 10.104 30.941 -38.838 1.00 14.97 253 PRO A O 1
ATOM 4299 N N . GLY B 1 254 ? 10.315 28.817 -38.034 1.00 11.65 254 GLY A N 1
ATOM 4300 C CA . GLY B 1 254 ? 8.862 28.595 -37.962 1.00 12.65 254 GLY A CA 1
ATOM 4301 C C . GLY B 1 254 ? 8.223 29.609 -36.999 1.00 12.17 254 GLY A C 1
ATOM 4302 O O . GLY B 1 254 ? 6.983 29.874 -37.176 1.00 14.33 254 GLY A O 1
ATOM 4303 N N . ASN B 1 255 ? 8.909 29.989 -35.927 1.00 12.15 255 ASN A N 1
ATOM 4304 C CA . ASN B 1 255 ? 8.384 31.005 -34.995 1.00 12.06 255 ASN A CA 1
ATOM 4305 C C . ASN B 1 255 ? 8.489 32.414 -35.616 1.00 12.82 255 ASN A C 1
ATOM 4306 O O . ASN B 1 255 ? 7.545 33.184 -35.465 1.00 12.05 255 ASN A O 1
ATOM 4311 N N . VAL B 1 256 ? 9.629 32.745 -36.200 1.00 13.65 256 VAL A N 1
ATOM 4312 C CA . VAL B 1 256 ? 9.866 34.089 -36.783 1.00 12.93 256 VAL A CA 1
ATOM 4313 C C . VAL B 1 256 ? 8.837 34.307 -37.907 1.00 12.67 256 VAL A C 1
ATOM 4314 O O . VAL B 1 256 ? 8.323 35.423 -38.109 1.00 13.09 256 VAL A O 1
ATOM 4318 N N . GLY B 1 257 ? 8.537 33.304 -38.695 1.00 11.99 257 GLY A N 1
ATOM 4319 C CA . GLY B 1 257 ? 7.497 33.432 -39.741 1.00 12.84 257 GLY A CA 1
ATOM 4320 C C . GLY B 1 257 ? 6.145 33.801 -39.181 1.00 12.46 257 GLY A C 1
ATOM 4321 O O . GLY B 1 257 ? 5.343 34.487 -39.816 1.00 14.91 257 GLY A O 1
ATOM 4322 N N . MET B 1 258 ? 5.840 33.309 -37.952 1.00 13.37 258 MET A N 1
ATOM 4323 C CA . MET B 1 258 ? 4.529 33.579 -37.352 1.00 13.31 258 MET A CA 1
ATOM 4324 C C . MET B 1 258 ? 4.519 34.992 -36.758 1.00 14.89 258 MET A C 1
ATOM 4325 O O . MET B 1 258 ? 3.462 35.644 -36.903 1.00 15.19 258 MET A O 1
ATOM 4330 N N . LEU B 1 259 ? 5.576 35.415 -36.045 1.00 12.78 259 LEU A N 1
ATOM 4331 C CA . LEU B 1 259 ? 5.572 36.663 -35.205 1.00 13.02 259 LEU A CA 1
ATOM 4332 C C . LEU B 1 259 ? 6.180 37.884 -35.942 1.00 14.95 259 LEU A C 1
ATOM 4333 O O . LEU B 1 259 ? 5.889 39.022 -35.579 1.00 16.43 259 LEU A O 1
ATOM 4338 N N . GLY B 1 260 ? 6.962 37.661 -37.006 1.00 15.23 260 GLY A N 1
ATOM 4339 C CA . GLY B 1 260 ? 7.508 38.766 -37.801 1.00 16.03 260 GLY A CA 1
ATOM 4340 C C . GLY B 1 260 ? 8.983 39.013 -37.568 1.00 14.29 260 GLY A C 1
ATOM 4341 O O . GLY B 1 260 ? 9.552 38.795 -36.461 1.00 16.35 260 GLY A O 1
ATOM 4342 N N . ASN B 1 261 ? 9.696 39.493 -38.594 1.00 18.06 261 ASN A N 1
ATOM 4343 C CA . ASN B 1 261 ? 11.174 39.711 -38.496 1.00 18.24 261 ASN A CA 1
ATOM 4344 C C . ASN B 1 261 ? 11.588 40.763 -37.457 1.00 17.86 261 ASN A C 1
ATOM 4345 O O . ASN B 1 261 ? 12.701 40.643 -36.893 1.00 19.42 261 ASN A O 1
ATOM 4350 N N . ASP B 1 262 ? 10.678 41.693 -37.143 1.00 18.03 262 ASP A N 1
ATOM 4351 C CA . ASP B 1 262 ? 10.944 42.882 -36.304 1.00 21.37 262 ASP A CA 1
ATOM 4352 C C . ASP B 1 262 ? 10.465 42.592 -34.880 1.00 18.71 262 ASP A C 1
ATOM 4353 O O . ASP B 1 262 ? 10.482 43.523 -34.049 1.00 18.47 262 ASP A O 1
ATOM 4358 N N . TYR B 1 263 ? 9.958 41.404 -34.642 1.00 15.77 263 TYR A N 1
ATOM 4359 C CA . TYR B 1 263 ? 9.354 41.066 -33.309 1.00 14.62 263 TYR A CA 1
ATOM 4360 C C . TYR B 1 263 ? 10.395 41.188 -32.197 1.00 14.34 263 TYR A C 1
ATOM 4361 O O . TYR B 1 263 ? 11.571 40.756 -32.322 1.00 16.55 263 TYR A O 1
ATOM 4370 N N . ALA B 1 264 ? 9.979 41.773 -31.060 1.00 14.07 264 ALA A N 1
ATOM 4371 C CA . ALA B 1 264 ? 10.858 42.117 -29.929 1.00 14.92 264 ALA A CA 1
ATOM 4372 C C . ALA B 1 264 ? 10.912 41.039 -28.842 1.00 16.49 264 ALA A C 1
ATOM 4373 O O . ALA B 1 264 ? 11.640 41.241 -27.829 1.00 16.74 264 ALA A O 1
ATOM 4375 N N . GLY B 1 265 ? 10.279 39.890 -29.072 1.00 14.70 265 GLY A N 1
ATOM 4376 C CA . GLY B 1 265 ? 10.112 38.864 -28.040 1.00 15.96 265 GLY A CA 1
ATOM 4377 C C . GLY B 1 265 ? 10.835 37.574 -28.297 1.00 14.19 265 GLY A C 1
ATOM 4378 O O . GLY B 1 265 ? 10.424 36.560 -27.735 1.00 14.23 265 GLY A O 1
ATOM 4379 N N . TYR B 1 266 ? 11.951 37.590 -29.049 1.00 14.66 266 TYR A N 1
ATOM 4380 C CA . TYR B 1 266 ? 12.664 36.326 -29.345 1.00 13.05 266 TYR A CA 1
ATOM 4381 C C . TYR B 1 266 ? 13.815 36.134 -28.360 1.00 13.92 266 TYR A C 1
ATOM 4382 O O . TYR B 1 266 ? 14.402 37.139 -27.862 1.00 14.72 266 TYR A O 1
ATOM 4391 N N . PHE B 1 267 ? 14.177 34.879 -28.143 1.00 13.15 267 PHE A N 1
ATOM 4392 C CA . PHE B 1 267 ? 15.437 34.485 -27.470 1.00 14.54 267 PHE A CA 1
ATOM 4393 C C . PHE B 1 267 ? 16.112 33.471 -28.364 1.00 13.57 267 PHE A C 1
ATOM 4394 O O . PHE B 1 267 ? 15.453 32.706 -29.074 1.00 14.11 267 PHE A O 1
ATOM 4402 N N . PRO B 1 268 ? 17.459 33.364 -28.273 1.00 15.82 268 PRO A N 1
ATOM 4403 C CA . PRO B 1 268 ? 18.132 32.331 -29.056 1.00 16.63 268 PRO A CA 1
ATOM 4404 C C . PRO B 1 268 ? 17.605 30.967 -28.620 1.00 15.93 268 PRO A C 1
ATOM 4405 O O . PRO B 1 268 ? 17.427 30.735 -27.398 1.00 16.04 268 PRO A O 1
ATOM 4409 N N . HIS B 1 269 ? 17.454 30.053 -29.564 1.00 14.18 269 HIS A N 1
ATOM 4410 C CA . HIS B 1 269 ? 17.046 28.661 -29.285 1.00 16.97 269 HIS A CA 1
ATOM 4411 C C . HIS B 1 269 ? 17.896 28.016 -28.182 1.00 16.88 269 HIS A C 1
ATOM 4412 O O . HIS B 1 269 ? 19.117 27.984 -28.328 1.00 17.24 269 HIS A O 1
ATOM 4419 N N . GLY B 1 270 ? 17.261 27.546 -27.116 1.00 16.35 270 GLY A N 1
ATOM 4420 C CA . GLY B 1 270 ? 17.933 26.825 -26.024 1.00 15.91 270 GLY A CA 1
ATOM 4421 C C . GLY B 1 270 ? 18.596 27.711 -25.005 1.00 14.95 270 GLY A C 1
ATOM 4422 O O . GLY B 1 270 ? 19.132 27.150 -24.064 1.00 18.71 270 GLY A O 1
ATOM 4423 N N . ASP B 1 271 ? 18.442 29.031 -25.089 1.00 15.49 271 ASP A N 1
ATOM 4424 C CA . ASP B 1 271 ? 19.175 29.992 -24.224 1.00 15.78 271 ASP A CA 1
ATOM 4425 C C . ASP B 1 271 ? 18.236 30.343 -23.064 1.00 15.43 271 ASP A C 1
ATOM 4426 O O . ASP B 1 271 ? 17.521 31.341 -23.197 1.00 16.46 271 ASP A O 1
ATOM 4431 N N . ALA B 1 272 ? 18.204 29.444 -22.067 1.00 16.72 272 ALA A N 1
ATOM 4432 C CA . ALA B 1 272 ? 17.325 29.549 -20.863 1.00 16.94 272 ALA A CA 1
ATOM 4433 C C . ALA B 1 272 ? 17.572 30.868 -20.134 1.00 16.36 272 ALA A C 1
ATOM 4434 O O . ALA B 1 272 ? 16.581 31.544 -19.741 1.00 16.94 272 ALA A O 1
ATOM 4436 N N . ALA B 1 273 ? 18.822 31.313 -19.981 1.00 16.11 273 ALA A N 1
ATOM 4437 C CA . ALA B 1 273 ? 19.151 32.630 -19.386 1.00 16.85 273 ALA A CA 1
ATOM 4438 C C . ALA B 1 273 ? 18.460 33.785 -20.121 1.00 15.52 273 ALA A C 1
ATOM 4439 O O . ALA B 1 273 ? 17.963 34.733 -19.485 1.00 17.45 273 ALA A O 1
ATOM 4441 N N . ALA B 1 274 ? 18.449 33.741 -21.460 1.00 14.68 274 ALA A N 1
ATOM 4442 C CA . ALA B 1 274 ? 17.827 34.804 -22.274 1.00 15.11 274 ALA A CA 1
ATOM 4443 C C . ALA B 1 274 ? 16.287 34.789 -22.104 1.00 13.77 274 ALA A C 1
ATOM 4444 O O . ALA B 1 274 ? 15.704 35.856 -22.043 1.00 15.50 274 ALA A O 1
ATOM 4446 N N . LEU B 1 275 ? 15.674 33.649 -22.042 1.00 13.63 275 LEU A N 1
ATOM 4447 C CA . LEU B 1 275 ? 14.217 33.528 -21.769 1.00 13.25 275 LEU A CA 1
ATOM 4448 C C . LEU B 1 275 ? 13.951 34.058 -20.374 1.00 14.92 275 LEU A C 1
ATOM 4449 O O . LEU B 1 275 ? 12.949 34.835 -20.228 1.00 15.30 275 LEU A O 1
ATOM 4454 N N . ALA B 1 276 ? 14.724 33.641 -19.384 1.00 16.13 276 ALA A N 1
ATOM 4455 C CA . ALA B 1 276 ? 14.528 34.176 -18.002 1.00 15.74 276 ALA A CA 1
ATOM 4456 C C . ALA B 1 276 ? 14.635 35.698 -18.003 1.00 15.87 276 ALA A C 1
ATOM 4457 O O . ALA B 1 276 ? 13.815 36.352 -17.394 1.00 15.68 276 ALA A O 1
ATOM 4459 N N . ALA B 1 277 ? 15.612 36.289 -18.706 1.00 14.86 277 ALA A N 1
ATOM 4460 C CA . ALA B 1 277 ? 15.786 37.753 -18.784 1.00 16.48 277 ALA A CA 1
ATOM 4461 C C . ALA B 1 277 ? 14.551 38.435 -19.396 1.00 15.10 277 ALA A C 1
ATOM 4462 O O . ALA B 1 277 ? 14.157 39.487 -18.928 1.00 17.69 277 ALA A O 1
ATOM 4464 N N . LEU B 1 278 ? 13.917 37.833 -20.406 1.00 14.90 278 LEU A N 1
ATOM 4465 C CA . LEU B 1 278 ? 12.687 38.405 -21.015 1.00 14.24 278 LEU A CA 1
ATOM 4466 C C . LEU B 1 278 ? 11.558 38.351 -19.978 1.00 13.72 278 LEU A C 1
ATOM 4467 O O . LEU B 1 278 ? 10.734 39.276 -19.948 1.00 16.15 278 LEU A O 1
ATOM 4472 N N . LEU B 1 279 ? 11.430 37.243 -19.273 1.00 15.51 279 LEU A N 1
ATOM 4473 C CA . LEU B 1 279 ? 10.316 37.107 -18.288 1.00 14.87 279 LEU A CA 1
ATOM 4474 C C . LEU B 1 279 ? 10.539 38.155 -17.194 1.00 17.02 279 LEU A C 1
ATOM 4475 O O . LEU B 1 279 ? 9.597 38.789 -16.827 1.00 15.42 279 LEU A O 1
ATOM 4480 N N . GLU B 1 280 ? 11.791 38.378 -16.756 1.00 14.65 280 GLU A N 1
ATOM 4481 C CA . GLU B 1 280 ? 12.107 39.436 -15.758 1.00 16.98 280 GLU A CA 1
ATOM 4482 C C . GLU B 1 280 ? 11.682 40.799 -16.332 1.00 16.09 280 GLU A C 1
ATOM 4483 O O . GLU B 1 280 ? 11.157 41.604 -15.611 1.00 18.50 280 GLU A O 1
ATOM 4489 N N . ALA B 1 281 ? 11.932 41.073 -17.598 1.00 15.39 281 ALA A N 1
ATOM 4490 C CA . ALA B 1 281 ? 11.624 42.359 -18.216 1.00 17.68 281 ALA A CA 1
ATOM 4491 C C . ALA B 1 281 ? 10.113 42.559 -18.308 1.00 17.00 281 ALA A C 1
ATOM 4492 O O . ALA B 1 281 ? 9.669 43.627 -18.067 1.00 17.47 281 ALA A O 1
ATOM 4494 N N . CYS B 1 282 ? 9.373 41.514 -18.720 1.00 15.46 282 CYS A N 1
ATOM 4495 C CA . CYS B 1 282 ? 7.890 41.540 -18.765 1.00 16.35 282 CYS A CA 1
ATOM 4496 C C . CYS B 1 282 ? 7.419 41.928 -17.357 1.00 15.14 282 CYS A C 1
ATOM 4497 O O . CYS B 1 282 ? 6.560 42.830 -17.258 1.00 17.08 282 CYS A O 1
ATOM 4500 N N . ARG B 1 283 ? 7.898 41.229 -16.340 1.00 17.09 283 ARG A N 1
ATOM 4501 C CA . ARG B 1 283 ? 7.532 41.488 -14.928 1.00 16.36 283 ARG A CA 1
ATOM 4502 C C . ARG B 1 283 ? 7.904 42.920 -14.539 1.00 16.63 283 ARG A C 1
ATOM 4503 O O . ARG B 1 283 ? 7.065 43.610 -13.901 1.00 17.85 283 ARG A O 1
ATOM 4511 N N . ALA B 1 284 ? 9.124 43.375 -14.822 1.00 16.86 284 ALA A N 1
ATOM 4512 C CA . ALA B 1 284 ? 9.531 44.760 -14.479 1.00 18.81 284 ALA A CA 1
ATOM 4513 C C . ALA B 1 284 ? 8.626 45.825 -15.109 1.00 19.54 284 ALA A C 1
ATOM 4514 O O . ALA B 1 284 ? 8.372 46.848 -14.418 1.00 21.40 284 ALA A O 1
ATOM 4516 N N . GLY B 1 285 ? 8.154 45.649 -16.349 1.00 17.61 285 GLY A N 1
ATOM 4517 C CA . GLY B 1 285 ? 7.301 46.580 -17.098 1.00 19.05 285 GLY A CA 1
ATOM 4518 C C . GLY B 1 285 ? 5.914 46.708 -16.485 1.00 18.36 285 GLY A C 1
ATOM 4519 O O . GLY B 1 285 ? 5.302 47.727 -16.725 1.00 21.62 285 GLY A O 1
ATOM 4520 N N . GLN B 1 286 ? 5.426 45.702 -15.745 1.00 19.11 286 GLN A N 1
ATOM 4521 C CA . GLN B 1 286 ? 4.039 45.725 -15.177 1.00 20.66 286 GLN A CA 1
ATOM 4522 C C . GLN B 1 286 ? 3.841 46.953 -14.274 1.00 24.17 286 GLN A C 1
ATOM 4523 O O . GLN B 1 286 ? 4.783 47.212 -13.541 1.00 28.94 286 GLN A O 1
ATOM 4529 N N . ALA B 1 293 ? 5.361 51.775 -21.909 1.00 48.05 293 ALA A N 1
ATOM 4530 C CA . ALA B 1 293 ? 6.832 51.605 -21.987 1.00 45.44 293 ALA A CA 1
ATOM 4531 C C . ALA B 1 293 ? 7.254 50.181 -21.570 1.00 39.58 293 ALA A C 1
ATOM 4532 O O . ALA B 1 293 ? 8.454 49.864 -21.707 1.00 39.96 293 ALA A O 1
ATOM 4534 N N . GLY B 1 294 ? 6.338 49.336 -21.080 1.00 29.71 294 GLY A N 1
ATOM 4535 C CA . GLY B 1 294 ? 6.683 47.979 -20.621 1.00 27.23 294 GLY A CA 1
ATOM 4536 C C . GLY B 1 294 ? 6.838 47.030 -21.798 1.00 21.60 294 GLY A C 1
ATOM 4537 O O . GLY B 1 294 ? 6.092 47.215 -22.810 1.00 24.22 294 GLY A O 1
ATOM 4538 N N . LEU B 1 295 ? 7.680 46.005 -21.646 1.00 20.19 295 LEU A N 1
ATOM 4539 C CA . LEU B 1 295 ? 7.887 44.989 -22.727 1.00 18.05 295 LEU A CA 1
ATOM 4540 C C . LEU B 1 295 ? 6.549 44.322 -23.092 1.00 18.22 295 LEU A C 1
ATOM 4541 O O . LEU B 1 295 ? 6.296 44.089 -24.266 1.00 16.33 295 LEU A O 1
ATOM 4546 N N . LEU B 1 296 ? 5.693 43.981 -22.123 1.00 18.10 296 LEU A N 1
ATOM 4547 C CA . LEU B 1 296 ? 4.421 43.297 -22.438 1.00 19.25 296 LEU A CA 1
ATOM 4548 C C . LEU B 1 296 ? 3.566 44.177 -23.324 1.00 18.35 296 LEU A C 1
ATOM 4549 O O . LEU B 1 296 ? 2.979 43.731 -24.272 1.00 16.69 296 LEU A O 1
ATOM 4554 N N . ASP B 1 297 ? 3.489 45.486 -23.020 1.00 17.77 297 ASP A N 1
ATOM 4555 C CA . ASP B 1 297 ? 2.708 46.394 -23.888 1.00 18.26 297 ASP A CA 1
ATOM 4556 C C . ASP B 1 297 ? 3.318 46.495 -25.298 1.00 17.31 297 ASP A C 1
ATOM 4557 O O . ASP B 1 297 ? 2.555 46.503 -26.272 1.00 19.09 297 ASP A O 1
ATOM 4562 N N . SER B 1 298 ? 4.640 46.465 -25.392 1.00 17.59 298 SER A N 1
ATOM 4563 C CA . SER B 1 298 ? 5.365 46.576 -26.692 1.00 18.25 298 SER A CA 1
ATOM 4564 C C . SER B 1 298 ? 4.991 45.336 -27.504 1.00 17.29 298 SER A C 1
ATOM 4565 O O . SER B 1 298 ? 4.635 45.433 -28.724 1.00 16.36 298 SER A O 1
ATOM 4568 N N . LEU B 1 299 ? 5.113 44.170 -26.893 1.00 18.63 299 LEU A N 1
ATOM 4569 C CA . LEU B 1 299 ? 4.806 42.899 -27.588 1.00 16.80 299 LEU A CA 1
ATOM 4570 C C . LEU B 1 299 ? 3.310 42.833 -27.904 1.00 16.62 299 LEU A C 1
ATOM 4571 O O . LEU B 1 299 ? 2.942 42.342 -28.991 1.00 15.61 299 LEU A O 1
ATOM 4576 N N . ARG B 1 300 ? 2.420 43.324 -27.056 1.00 14.51 300 ARG A N 1
ATOM 4577 C CA . ARG B 1 300 ? 0.978 43.341 -27.376 1.00 15.83 300 ARG A CA 1
ATOM 4578 C C . ARG B 1 300 ? 0.757 44.165 -28.646 1.00 15.94 300 ARG A C 1
ATOM 4579 O O . ARG B 1 300 ? -0.004 43.736 -29.507 1.00 15.66 300 ARG A O 1
ATOM 4587 N N . THR B 1 301 ? 1.378 45.332 -28.751 1.00 17.38 301 THR A N 1
ATOM 4588 C CA . THR B 1 301 ? 1.255 46.205 -29.944 1.00 18.74 301 THR A CA 1
ATOM 4589 C C . THR B 1 301 ? 1.703 45.426 -31.188 1.00 16.43 301 THR A C 1
ATOM 4590 O O . THR B 1 301 ? 0.965 45.427 -32.158 1.00 18.60 301 THR A O 1
ATOM 4594 N N . GLN B 1 302 ? 2.841 44.736 -31.110 1.00 15.63 302 GLN A N 1
ATOM 4595 C CA . GLN B 1 302 ? 3.383 43.983 -32.279 1.00 15.24 302 GLN A CA 1
ATOM 4596 C C . GLN B 1 302 ? 2.487 42.776 -32.606 1.00 15.31 302 GLN A C 1
ATOM 4597 O O . GLN B 1 302 ? 2.196 42.555 -33.814 1.00 15.45 302 GLN A O 1
ATOM 4603 N N . CYS B 1 303 ? 2.009 42.061 -31.591 1.00 15.00 303 CYS A N 1
ATOM 4604 C CA . CYS B 1 303 ? 1.106 40.918 -31.808 1.00 15.90 303 CYS A CA 1
ATOM 4605 C C . CYS B 1 303 ? -0.194 41.382 -32.472 1.00 16.45 303 CYS A C 1
ATOM 4606 O O . CYS B 1 303 ? -0.711 40.623 -33.297 1.00 16.80 303 CYS A O 1
ATOM 4609 N N . ALA B 1 304 ? -0.730 42.562 -32.141 1.00 16.65 304 ALA A N 1
ATOM 4610 C CA . ALA B 1 304 ? -2.049 42.966 -32.671 1.00 19.21 304 ALA A CA 1
ATOM 4611 C C . ALA B 1 304 ? -1.906 43.165 -34.194 1.00 17.44 304 ALA A C 1
ATOM 4612 O O . ALA B 1 304 ? -2.894 43.005 -34.907 1.00 22.34 304 ALA A O 1
ATOM 4614 N N . LEU B 1 305 ? -0.728 43.556 -34.666 1.00 18.68 305 LEU A N 1
ATOM 4615 C CA . LEU B 1 305 ? -0.461 43.698 -36.133 1.00 19.66 305 LEU A CA 1
ATOM 4616 C C . LEU B 1 305 ? -0.392 42.330 -36.812 1.00 23.35 305 LEU A C 1
ATOM 4617 O O . LEU B 1 305 ? -0.581 42.276 -38.039 1.00 25.58 305 LEU A O 1
ATOM 4622 N N . ARG B 1 306 ? -0.030 41.274 -36.089 1.00 17.13 306 ARG A N 1
ATOM 4623 C CA . ARG B 1 306 ? 0.102 39.920 -36.681 1.00 18.20 306 ARG A CA 1
ATOM 4624 C C . ARG B 1 306 ? -1.265 39.222 -36.682 1.00 15.89 306 ARG A C 1
ATOM 4625 O O . ARG B 1 306 ? -1.446 38.282 -37.427 1.00 18.56 306 ARG A O 1
ATOM 4633 N N . ALA B 1 307 ? -2.214 39.562 -35.795 1.00 14.52 307 ALA A N 1
ATOM 4634 C CA . ALA B 1 307 ? -3.492 38.842 -35.619 1.00 16.63 307 ALA A CA 1
ATOM 4635 C C . ALA B 1 307 ? -4.282 38.702 -36.933 1.00 16.00 307 ALA A C 1
ATOM 4636 O O . ALA B 1 307 ? -4.779 37.620 -37.134 1.00 16.24 307 ALA A O 1
ATOM 4638 N N . PRO B 1 308 ? -4.382 39.673 -37.881 1.00 17.32 308 PRO A N 1
ATOM 4639 C CA . PRO B 1 308 ? -5.140 39.431 -39.112 1.00 19.27 308 PRO A CA 1
ATOM 4640 C C . PRO B 1 308 ? -4.551 38.325 -39.994 1.00 18.67 308 PRO A C 1
ATOM 4641 O O . PRO B 1 308 ? -5.355 37.724 -40.737 1.00 19.91 308 PRO A O 1
ATOM 4645 N N . LEU B 1 309 ? -3.269 37.950 -39.810 1.00 17.49 309 LEU A N 1
ATO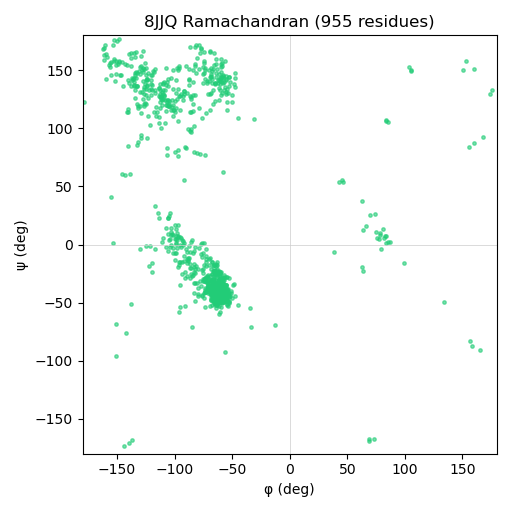M 4646 C CA . LEU B 1 309 ? -2.676 36.804 -40.567 1.00 17.18 309 LEU A CA 1
ATOM 4647 C C . LEU B 1 309 ? -3.508 35.546 -40.306 1.00 17.20 309 LEU A C 1
ATOM 4648 O O . LEU B 1 309 ? -3.561 34.598 -41.171 1.00 16.49 309 LEU A O 1
ATOM 4653 N N . PHE B 1 310 ? -4.126 35.437 -39.116 1.00 14.18 310 PHE A N 1
ATOM 4654 C CA . PHE B 1 310 ? -4.678 34.160 -38.621 1.00 14.25 310 PHE A CA 1
ATOM 4655 C C . PHE B 1 310 ? -6.215 34.133 -38.710 1.00 15.86 310 PHE A C 1
ATOM 4656 O O . PHE B 1 310 ? -6.901 33.406 -37.952 1.00 15.23 310 PHE A O 1
ATOM 4664 N N . ASP B 1 311 ? -6.791 34.945 -39.590 1.00 19.19 311 ASP A N 1
ATOM 4665 C CA . ASP B 1 311 ? -8.243 35.005 -39.867 1.00 19.02 311 ASP A CA 1
ATOM 4666 C C . ASP B 1 311 ? -8.606 33.890 -40.853 1.00 17.11 311 ASP A C 1
ATOM 4667 O O . ASP B 1 311 ? -7.925 33.728 -41.856 1.00 18.04 311 ASP A O 1
ATOM 4672 N N . PRO B 1 312 ? -9.621 33.048 -40.568 1.00 17.22 312 PRO A N 1
ATOM 4673 C CA . PRO B 1 312 ? -9.992 31.933 -41.437 1.00 17.60 312 PRO A CA 1
ATOM 4674 C C . PRO B 1 312 ? -10.419 32.377 -42.847 1.00 17.76 312 PRO A C 1
ATOM 4675 O O . PRO B 1 312 ? -10.301 31.581 -43.749 1.00 18.33 312 PRO A O 1
ATOM 4679 N N . ARG B 1 313 ? -10.897 33.605 -43.034 1.00 17.38 313 ARG A N 1
ATOM 4680 C CA . ARG B 1 313 ? -11.255 34.103 -44.407 1.00 19.82 313 ARG A CA 1
ATOM 4681 C C . ARG B 1 313 ? -9.989 34.097 -45.274 1.00 18.61 313 ARG A C 1
ATOM 4682 O O . ARG B 1 313 ? -10.098 33.733 -46.488 1.00 19.49 313 ARG A O 1
ATOM 4690 N N . ALA B 1 314 ? -8.835 34.403 -44.661 1.00 16.62 314 ALA A N 1
ATOM 4691 C CA . ALA B 1 314 ? -7.527 34.498 -45.343 1.00 15.85 314 ALA A CA 1
ATOM 4692 C C . ALA B 1 314 ? -7.057 33.080 -45.669 1.00 16.21 314 ALA A C 1
ATOM 4693 O O . ALA B 1 314 ? -6.603 32.852 -46.805 1.00 16.31 314 ALA A O 1
ATOM 4695 N N . GLU B 1 315 ? -7.001 32.217 -44.666 1.00 15.65 315 GLU A N 1
ATOM 4696 C CA . GLU B 1 315 ? -6.631 30.796 -44.881 1.00 14.41 315 GLU A CA 1
ATOM 4697 C C . GLU B 1 315 ? -7.516 30.177 -45.979 1.00 13.34 315 GLU A C 1
ATOM 4698 O O . GLU B 1 315 ? -6.972 29.459 -46.840 1.00 14.32 315 GLU A O 1
ATOM 4704 N N . GLN B 1 316 ? -8.826 30.360 -45.892 1.00 13.33 316 GLN A N 1
ATOM 4705 C CA . GLN B 1 316 ? -9.795 29.791 -46.878 1.00 13.01 316 GLN A CA 1
ATOM 4706 C C . GLN B 1 316 ? -9.406 30.319 -48.247 1.00 15.85 316 GLN A C 1
ATOM 4707 O O . GLN B 1 316 ? -9.405 29.509 -49.238 1.00 16.39 316 GLN A O 1
ATOM 4713 N N . ALA B 1 317 ? -9.122 31.614 -48.392 1.00 14.73 317 ALA A N 1
ATOM 4714 C CA . ALA B 1 317 ? -8.823 32.100 -49.779 1.00 16.23 317 ALA A CA 1
ATOM 4715 C C . ALA B 1 317 ? -7.541 31.458 -50.333 1.00 15.06 317 ALA A C 1
ATOM 4716 O O . ALA B 1 317 ? -7.482 31.187 -51.537 1.00 15.56 317 ALA A O 1
ATOM 4718 N N . ALA B 1 318 ? -6.502 31.341 -49.513 1.00 15.19 318 ALA A N 1
ATOM 4719 C CA . ALA B 1 318 ? -5.213 30.691 -49.872 1.00 14.36 318 ALA A CA 1
ATOM 4720 C C . ALA B 1 318 ? -5.548 29.263 -50.349 1.00 15.38 318 ALA A C 1
ATOM 4721 O O . ALA B 1 318 ? -4.940 28.794 -51.361 1.00 16.00 318 ALA A O 1
ATOM 4723 N N . LEU B 1 319 ? -6.410 28.574 -49.592 1.00 13.78 319 LEU A N 1
ATOM 4724 C CA . LEU B 1 319 ? -6.662 27.129 -49.880 1.00 15.14 319 LEU A CA 1
ATOM 4725 C C . LEU B 1 319 ? -7.457 27.009 -51.177 1.00 13.92 319 LEU A C 1
ATOM 4726 O O . LEU B 1 319 ? -7.235 26.058 -51.942 1.00 14.90 319 LEU A O 1
ATOM 4731 N N . PHE B 1 320 ? -8.381 27.939 -51.413 1.00 13.83 320 PHE A N 1
ATOM 4732 C CA . PHE B 1 320 ? -9.215 27.881 -52.654 1.00 16.28 320 PHE A CA 1
ATOM 4733 C C . PHE B 1 320 ? -8.286 28.017 -53.855 1.00 16.62 320 PHE A C 1
ATOM 4734 O O . PHE B 1 320 ? -8.480 27.332 -54.855 1.00 16.70 320 PHE A O 1
ATOM 4742 N N . GLN B 1 321 ? -7.274 28.897 -53.744 1.00 15.85 321 GLN A N 1
ATOM 4743 C CA . GLN B 1 321 ? -6.357 29.142 -54.866 1.00 16.21 321 GLN A CA 1
ATOM 4744 C C . GLN B 1 321 ? -5.512 27.885 -55.056 1.00 14.76 321 GLN A C 1
ATOM 4745 O O . GLN B 1 321 ? -5.365 27.423 -56.210 1.00 15.77 321 GLN A O 1
ATOM 4751 N N . LEU B 1 322 ? -5.032 27.277 -53.971 1.00 14.63 322 LEU A N 1
ATOM 4752 C CA . LEU B 1 322 ? -4.222 26.033 -54.038 1.00 14.13 322 LEU A CA 1
ATOM 4753 C C . LEU B 1 322 ? -5.045 24.927 -54.686 1.00 15.79 322 LEU A C 1
ATOM 4754 O O . LEU B 1 322 ? -4.473 24.168 -55.515 1.00 16.06 322 LEU A O 1
ATOM 4759 N N . LEU B 1 323 ? -6.297 24.781 -54.319 1.00 14.18 323 LEU A N 1
ATOM 4760 C CA . LEU B 1 323 ? -7.138 23.664 -54.831 1.00 15.69 323 LEU A CA 1
ATOM 4761 C C . LEU B 1 323 ? -7.320 23.869 -56.334 1.00 15.51 323 LEU A C 1
ATOM 4762 O O . LEU B 1 323 ? -7.242 22.910 -57.079 1.00 17.85 323 LEU A O 1
ATOM 4767 N N . ASN B 1 324 ? -7.577 25.096 -56.752 1.00 16.48 324 ASN A N 1
ATOM 4768 C CA . ASN B 1 324 ? -7.670 25.430 -58.196 1.00 19.75 324 ASN A CA 1
ATOM 4769 C C . ASN B 1 324 ? -6.391 25.079 -58.937 1.00 20.03 324 ASN A C 1
ATOM 4770 O O . ASN B 1 324 ? -6.530 24.639 -60.112 1.00 18.70 324 ASN A O 1
ATOM 4775 N N . GLU B 1 325 ? -5.206 25.274 -58.355 1.00 13.69 325 GLU A N 1
ATOM 4776 C CA . GLU B 1 325 ? -3.936 24.955 -59.022 1.00 16.38 325 GLU A CA 1
ATOM 4777 C C . GLU B 1 325 ? -3.810 23.434 -59.150 1.00 15.69 325 GLU A C 1
ATOM 4778 O O . GLU B 1 325 ? -3.152 22.960 -60.111 1.00 18.51 325 GLU A O 1
ATOM 4784 N N . LEU B 1 326 ? -4.311 22.687 -58.166 1.00 15.86 326 LEU A N 1
ATOM 4785 C CA . LEU B 1 326 ? -4.120 21.216 -58.144 1.00 15.26 326 LEU A CA 1
ATOM 4786 C C . LEU B 1 326 ? -5.191 20.540 -59.012 1.00 19.79 326 LEU A C 1
ATOM 4787 O O . LEU B 1 326 ? -4.948 19.383 -59.427 1.00 20.26 326 LEU A O 1
ATOM 4792 N N . GLN B 1 327 ? -6.340 21.159 -59.194 1.00 20.41 327 GLN A N 1
ATOM 4793 C CA . GLN B 1 327 ? -7.375 20.633 -60.146 1.00 26.22 327 GLN A CA 1
ATOM 4794 C C . GLN B 1 327 ? -8.009 21.809 -60.875 1.00 32.14 327 GLN A C 1
ATOM 4795 O O . GLN B 1 327 ? -9.024 22.326 -60.419 1.00 35.45 327 GLN A O 1
ATOM 4801 N N . PRO B 1 328 ? -7.390 22.291 -61.981 1.00 33.65 328 PRO A N 1
ATOM 4802 C CA . PRO B 1 328 ? -7.974 23.362 -62.788 1.00 35.53 328 PRO A CA 1
ATOM 4803 C C . PRO B 1 328 ? -9.234 22.838 -63.503 1.00 40.54 328 PRO A C 1
ATOM 4804 O O . PRO B 1 328 ? -10.331 23.360 -63.264 1.00 50.52 328 PRO A O 1
ATOM 4808 N N . ASN C 1 3 ? 47.096 3.583 -70.830 1.00 51.35 3 ASN B N 1
ATOM 4809 C CA . ASN C 1 3 ? 46.557 3.996 -69.491 1.00 45.16 3 ASN B CA 1
ATOM 4810 C C . ASN C 1 3 ? 46.848 2.909 -68.457 1.00 40.21 3 ASN B C 1
ATOM 4811 O O . ASN C 1 3 ? 46.605 1.725 -68.708 1.00 37.20 3 ASN B O 1
ATOM 4816 N N . PRO C 1 4 ? 47.294 3.273 -67.234 1.00 33.08 4 PRO B N 1
ATOM 4817 C CA . PRO C 1 4 ? 47.690 2.284 -66.242 1.00 29.77 4 PRO B CA 1
ATOM 4818 C C . PRO C 1 4 ? 46.531 1.389 -65.789 1.00 29.39 4 PRO B C 1
ATOM 4819 O O . PRO C 1 4 ? 45.364 1.745 -65.963 1.00 28.84 4 PRO B O 1
ATOM 4823 N N . SER C 1 5 ? 46.875 0.184 -65.318 1.00 24.55 5 SER B N 1
ATOM 4824 C CA . SER C 1 5 ? 45.931 -0.707 -64.613 1.00 23.41 5 SER B CA 1
ATOM 4825 C C . SER C 1 5 ? 46.347 -0.701 -63.148 1.00 23.11 5 SER B C 1
ATOM 4826 O O . SER C 1 5 ? 47.442 -1.247 -62.811 1.00 19.19 5 SER B O 1
ATOM 4829 N N . LEU C 1 6 ? 45.574 0.020 -62.319 1.00 22.00 6 LEU B N 1
ATOM 4830 C CA . LEU C 1 6 ? 45.880 0.179 -60.892 1.00 22.60 6 LEU B CA 1
ATOM 4831 C C . LEU C 1 6 ? 45.179 -0.899 -60.035 1.00 18.05 6 LEU B C 1
ATOM 4832 O O . LEU C 1 6 ? 44.007 -1.202 -60.276 1.00 19.20 6 LEU B O 1
ATOM 4837 N N . VAL C 1 7 ? 45.961 -1.488 -59.162 1.00 20.52 7 VAL B N 1
ATOM 4838 C CA . VAL C 1 7 ? 45.466 -2.357 -58.072 1.00 19.07 7 VAL B CA 1
ATOM 4839 C C . VAL C 1 7 ? 45.741 -1.641 -56.762 1.00 17.44 7 VAL B C 1
ATOM 4840 O O . VAL C 1 7 ? 46.863 -1.275 -56.436 1.00 16.92 7 VAL B O 1
ATOM 4844 N N . ILE C 1 8 ? 44.661 -1.419 -56.007 1.00 19.31 8 ILE B N 1
ATOM 4845 C CA . ILE C 1 8 ? 44.717 -0.913 -54.616 1.00 19.00 8 ILE B CA 1
ATOM 4846 C C . ILE C 1 8 ? 44.552 -2.108 -53.672 1.00 15.52 8 ILE B C 1
ATOM 4847 O O . ILE C 1 8 ? 43.546 -2.820 -53.770 1.00 17.54 8 ILE B O 1
ATOM 4852 N N . VAL C 1 9 ? 45.518 -2.293 -52.800 1.00 15.43 9 VAL B N 1
ATOM 4853 C CA . VAL C 1 9 ? 45.496 -3.380 -51.787 1.00 17.14 9 VAL B CA 1
ATOM 4854 C C . VAL C 1 9 ? 45.077 -2.779 -50.459 1.00 16.12 9 VAL B C 1
ATOM 4855 O O . VAL C 1 9 ? 45.815 -1.947 -49.941 1.00 18.26 9 VAL B O 1
ATOM 4859 N N . SER C 1 10 ? 43.903 -3.204 -49.927 1.00 18.11 10 SER B N 1
ATOM 4860 C CA . SER C 1 10 ? 43.427 -2.739 -48.605 1.00 18.70 10 SER B CA 1
ATOM 4861 C C . SER C 1 10 ? 43.226 -3.969 -47.725 1.00 17.72 10 SER B C 1
ATOM 4862 O O . SER C 1 10 ? 42.592 -4.888 -48.161 1.00 21.57 10 SER B O 1
ATOM 4865 N N . PRO C 1 11 ? 43.715 -3.962 -46.484 1.00 19.74 11 PRO B N 1
ATOM 4866 C CA . PRO C 1 11 ? 43.563 -5.130 -45.619 1.00 21.81 11 PRO B CA 1
ATOM 4867 C C . PRO C 1 11 ? 42.135 -5.272 -45.076 1.00 25.33 11 PRO B C 1
ATOM 4868 O O . PRO C 1 11 ? 41.844 -6.324 -44.497 1.00 26.55 11 PRO B O 1
ATOM 4872 N N . ALA C 1 12 ? 41.268 -4.282 -45.308 1.00 24.87 12 ALA B N 1
ATOM 4873 C CA . ALA C 1 12 ? 39.837 -4.298 -44.916 1.00 27.05 12 ALA B CA 1
ATOM 4874 C C . ALA C 1 12 ? 39.110 -5.503 -45.530 1.00 27.64 12 ALA B C 1
ATOM 4875 O O . ALA C 1 12 ? 39.406 -5.868 -46.681 1.00 28.30 12 ALA B O 1
ATOM 4877 N N . LEU C 1 13 ? 38.136 -6.080 -44.810 1.00 30.65 13 LEU B N 1
ATOM 4878 C CA . LEU C 1 13 ? 37.173 -7.045 -45.416 1.00 33.05 13 LEU B CA 1
ATOM 4879 C C . LEU C 1 13 ? 36.279 -6.288 -46.386 1.00 38.56 13 LEU B C 1
ATOM 4880 O O . LEU C 1 13 ? 35.885 -5.153 -46.111 1.00 38.30 13 LEU B O 1
ATOM 4885 N N . PRO C 1 14 ? 35.857 -6.891 -47.514 1.00 39.04 14 PRO B N 1
ATOM 4886 C CA . PRO C 1 14 ? 35.035 -6.163 -48.479 1.00 39.94 14 PRO B CA 1
ATOM 4887 C C . PRO C 1 14 ? 33.752 -5.650 -47.811 1.00 41.62 14 PRO B C 1
ATOM 4888 O O . PRO C 1 14 ? 33.185 -6.359 -46.987 1.00 40.14 14 PRO B O 1
ATOM 4892 N N . GLY C 1 15 ? 33.369 -4.415 -48.144 1.00 40.43 15 GLY B N 1
ATOM 4893 C CA . GLY C 1 15 ? 32.169 -3.729 -47.619 1.00 40.07 15 GLY B CA 1
ATOM 4894 C C . GLY C 1 15 ? 32.259 -3.442 -46.126 1.00 36.12 15 GLY B C 1
ATOM 4895 O O . GLY C 1 15 ? 31.193 -3.158 -45.546 1.00 40.53 15 GLY B O 1
ATOM 4896 N N . ALA C 1 16 ? 33.452 -3.513 -45.509 1.00 34.22 16 ALA B N 1
ATOM 4897 C CA . ALA C 1 16 ? 33.681 -3.125 -44.094 1.00 31.50 16 ALA B CA 1
ATOM 4898 C C . ALA C 1 16 ? 33.488 -1.620 -43.973 1.00 28.63 16 ALA B C 1
ATOM 4899 O O . ALA C 1 16 ? 33.843 -0.881 -44.870 1.00 33.22 16 ALA B O 1
ATOM 4901 N N . ASN C 1 17 ? 33.034 -1.163 -42.821 1.00 23.20 17 ASN B N 1
ATOM 4902 C CA . ASN C 1 17 ? 32.721 0.265 -42.664 1.00 20.90 17 ASN B CA 1
ATOM 4903 C C . ASN C 1 17 ? 33.840 0.812 -41.804 1.00 19.79 17 ASN B C 1
ATOM 4904 O O . ASN C 1 17 ? 33.631 0.987 -40.594 1.00 19.76 17 ASN B O 1
ATOM 4909 N N . ASN C 1 18 ? 35.029 1.030 -42.377 1.00 18.30 18 ASN B N 1
ATOM 4910 C CA . ASN C 1 18 ? 36.172 1.584 -41.624 1.00 19.94 18 ASN B CA 1
ATOM 4911 C C . ASN C 1 18 ? 37.061 2.393 -42.596 1.00 16.67 18 ASN B C 1
ATOM 4912 O O . ASN C 1 18 ? 36.686 2.498 -43.768 1.00 15.94 18 ASN B O 1
ATOM 4917 N N . GLY C 1 19 ? 38.080 3.037 -42.072 1.00 20.18 19 GLY B N 1
ATOM 4918 C CA . GLY C 1 19 ? 38.961 3.964 -42.816 1.00 19.25 19 GLY B CA 1
ATOM 4919 C C . GLY C 1 19 ? 39.614 3.269 -43.996 1.00 17.01 19 GLY B C 1
ATOM 4920 O O . GLY C 1 19 ? 39.564 3.802 -45.128 1.00 17.31 19 GLY B O 1
ATOM 4921 N N . ASN C 1 20 ? 40.191 2.101 -43.799 1.00 16.57 20 ASN B N 1
ATOM 4922 C CA . ASN C 1 20 ? 40.939 1.466 -44.905 1.00 17.64 20 ASN B CA 1
ATOM 4923 C C . ASN C 1 20 ? 39.985 1.170 -46.064 1.00 16.36 20 ASN B C 1
ATOM 4924 O O . ASN C 1 20 ? 40.330 1.322 -47.298 1.00 17.53 20 ASN B O 1
ATOM 4929 N N . TRP C 1 21 ? 38.773 0.694 -45.764 1.00 18.11 21 TRP B N 1
ATOM 4930 C CA . TRP C 1 21 ? 37.834 0.391 -46.859 1.00 19.51 21 TRP B CA 1
ATOM 4931 C C . TRP C 1 21 ? 37.452 1.700 -47.550 1.00 19.07 21 TRP B C 1
ATOM 4932 O O . TRP C 1 21 ? 37.418 1.713 -48.810 1.00 19.69 21 TRP B O 1
ATOM 4943 N N . ARG C 1 22 ? 37.238 2.769 -46.785 1.00 17.71 22 ARG B N 1
ATOM 4944 C CA . ARG C 1 22 ? 36.707 4.049 -47.321 1.00 17.34 22 ARG B CA 1
ATOM 4945 C C . ARG C 1 22 ? 37.768 4.693 -48.240 1.00 15.20 22 ARG B C 1
ATOM 4946 O O . ARG C 1 22 ? 37.416 5.110 -49.333 1.00 18.24 22 ARG B O 1
ATOM 4954 N N . THR C 1 23 ? 39.005 4.631 -47.818 1.00 16.15 23 THR B N 1
ATOM 4955 C CA . THR C 1 23 ? 40.140 5.201 -48.555 1.00 15.92 23 THR B CA 1
ATOM 4956 C C . THR C 1 23 ? 40.233 4.466 -49.894 1.00 17.18 23 THR B C 1
ATOM 4957 O O . THR C 1 23 ? 40.322 5.080 -50.982 1.00 18.08 23 THR B O 1
ATOM 4961 N N . ALA C 1 24 ? 40.150 3.161 -49.824 1.00 15.52 24 ALA B N 1
ATOM 4962 C CA . ALA C 1 24 ? 40.406 2.357 -51.053 1.00 15.86 24 ALA B CA 1
ATOM 4963 C C . ALA C 1 24 ? 39.287 2.627 -52.023 1.00 15.30 24 ALA B C 1
ATOM 4964 O O . ALA C 1 24 ? 39.552 2.829 -53.258 1.00 16.46 24 ALA B O 1
ATOM 4966 N N . GLN C 1 25 ? 38.055 2.663 -51.544 1.00 16.18 25 GLN B N 1
ATOM 4967 C CA . GLN C 1 25 ? 36.911 2.878 -52.441 1.00 19.05 25 GLN B CA 1
ATOM 4968 C C . GLN C 1 25 ? 37.009 4.311 -53.011 1.00 18.81 25 GLN B C 1
ATOM 4969 O O . GLN C 1 25 ? 36.677 4.505 -54.169 1.00 19.81 25 GLN B O 1
ATOM 4975 N N . ARG C 1 26 ? 37.404 5.266 -52.195 1.00 15.28 26 ARG B N 1
ATOM 4976 C CA . ARG C 1 26 ? 37.434 6.679 -52.635 1.00 16.58 26 ARG B CA 1
ATOM 4977 C C . ARG C 1 26 ? 38.548 6.831 -53.687 1.00 18.66 26 ARG B C 1
ATOM 4978 O O . ARG C 1 26 ? 38.315 7.426 -54.752 1.00 19.22 26 ARG B O 1
ATOM 4986 N N . TRP C 1 27 ? 39.706 6.275 -53.414 1.00 17.61 27 TRP B N 1
ATOM 4987 C CA . TRP C 1 27 ? 40.840 6.363 -54.368 1.00 18.93 27 TRP B CA 1
ATOM 4988 C C . TRP C 1 27 ? 40.474 5.681 -55.683 1.00 19.38 27 TRP B C 1
ATOM 4989 O O . TRP C 1 27 ? 40.815 6.234 -56.775 1.00 21.38 27 TRP B O 1
ATOM 5000 N N . LYS C 1 28 ? 39.789 4.537 -55.634 1.00 18.54 28 LYS B N 1
ATOM 5001 C CA . LYS C 1 28 ? 39.328 3.878 -56.890 1.00 21.14 28 LYS B CA 1
ATOM 5002 C C . LYS C 1 28 ? 38.439 4.864 -57.670 1.00 21.90 28 LYS B C 1
ATOM 5003 O O . LYS C 1 28 ? 38.663 5.049 -58.933 1.00 21.84 28 LYS B O 1
ATOM 5009 N N . ALA C 1 29 ? 37.470 5.512 -57.005 1.00 19.73 29 ALA B N 1
ATOM 5010 C CA . ALA C 1 29 ? 36.529 6.425 -57.699 1.00 23.50 29 ALA B CA 1
ATOM 5011 C C . ALA C 1 29 ? 37.277 7.635 -58.291 1.00 23.26 29 ALA B C 1
ATOM 5012 O O . ALA C 1 29 ? 37.012 7.968 -59.482 1.00 25.06 29 ALA B O 1
ATOM 5014 N N . LEU C 1 30 ? 38.209 8.248 -57.547 1.00 20.79 30 LEU B N 1
ATOM 5015 C CA . LEU C 1 30 ? 38.895 9.512 -57.967 1.00 21.37 30 LEU B CA 1
ATOM 5016 C C . LEU C 1 30 ? 39.864 9.193 -59.118 1.00 22.32 30 LEU B C 1
ATOM 5017 O O . LEU C 1 30 ? 40.203 10.133 -59.906 1.00 24.02 30 LEU B O 1
ATOM 5022 N N . LEU C 1 31 ? 40.392 7.971 -59.166 1.00 18.32 31 LEU B N 1
ATOM 5023 C CA . LEU C 1 31 ? 41.484 7.688 -60.147 1.00 21.46 31 LEU B CA 1
ATOM 5024 C C . LEU C 1 31 ? 40.874 7.051 -61.407 1.00 21.84 31 LEU B C 1
ATOM 5025 O O . LEU C 1 31 ? 41.577 6.993 -62.443 1.00 23.44 31 LEU B O 1
ATOM 5030 N N . SER C 1 32 ? 39.628 6.576 -61.360 1.00 26.47 32 SER B N 1
ATOM 5031 C CA . SER C 1 32 ? 38.920 5.932 -62.502 1.00 31.01 32 SER B CA 1
ATOM 5032 C C . SER C 1 32 ? 39.012 6.758 -63.791 1.00 30.32 32 SER B C 1
ATOM 5033 O O . SER C 1 32 ? 39.111 6.168 -64.867 1.00 28.05 32 SER B O 1
ATOM 5036 N N . PRO C 1 33 ? 39.020 8.114 -63.773 1.00 29.89 33 PRO B N 1
ATOM 5037 C CA . PRO C 1 33 ? 39.133 8.879 -65.021 1.00 32.32 33 PRO B CA 1
ATOM 5038 C C . PRO C 1 33 ? 40.440 8.688 -65.792 1.00 31.31 33 PRO B C 1
ATOM 5039 O O . PRO C 1 33 ? 40.417 8.981 -66.977 1.00 34.91 33 PRO B O 1
ATOM 5043 N N . VAL C 1 34 ? 41.511 8.237 -65.141 1.00 30.03 34 VAL B N 1
ATOM 5044 C CA . VAL C 1 34 ? 42.863 8.204 -65.767 1.00 27.03 34 VAL B CA 1
ATOM 5045 C C . VAL C 1 34 ? 43.420 6.783 -65.776 1.00 29.99 34 VAL B C 1
ATOM 5046 O O . VAL C 1 34 ? 44.512 6.612 -66.318 1.00 30.37 34 VAL B O 1
ATOM 5050 N N . CYS C 1 35 ? 42.706 5.799 -65.240 1.00 27.09 35 CYS B N 1
ATOM 5051 C CA . CYS C 1 35 ? 43.241 4.416 -65.225 1.00 27.78 35 CYS B CA 1
ATOM 5052 C C . CYS C 1 35 ? 42.109 3.413 -64.987 1.00 27.53 35 CYS B C 1
ATOM 5053 O O . CYS C 1 35 ? 40.974 3.831 -64.617 1.00 28.89 35 CYS B O 1
ATOM 5056 N N . SER C 1 36 ? 42.403 2.122 -65.196 1.00 24.67 36 SER B N 1
ATOM 5057 C CA . SER C 1 36 ? 41.558 0.984 -64.764 1.00 24.63 36 SER B CA 1
ATOM 5058 C C . SER C 1 36 ? 41.948 0.659 -63.314 1.00 25.80 36 SER B C 1
ATOM 5059 O O . SER C 1 36 ? 43.126 0.358 -63.057 1.00 27.65 36 SER B O 1
ATOM 5062 N N . ALA C 1 37 ? 41.056 0.853 -62.352 1.00 24.70 37 ALA B N 1
ATOM 5063 C CA . ALA C 1 37 ? 41.404 0.676 -60.928 1.00 23.34 37 ALA B CA 1
ATOM 5064 C C . ALA C 1 37 ? 40.538 -0.408 -60.282 1.00 22.25 37 ALA B C 1
ATOM 5065 O O . ALA C 1 37 ? 39.335 -0.448 -60.517 1.00 24.53 37 ALA B O 1
ATOM 5067 N N . ARG C 1 38 ? 41.146 -1.259 -59.480 1.00 21.03 38 ARG B N 1
ATOM 5068 C CA . ARG C 1 38 ? 40.417 -2.302 -58.714 1.00 20.17 38 ARG B CA 1
ATOM 5069 C C . ARG C 1 38 ? 40.987 -2.366 -57.311 1.00 18.80 38 ARG B C 1
ATOM 5070 O O . ARG C 1 38 ? 42.169 -2.007 -57.053 1.00 20.08 38 ARG B O 1
ATOM 5078 N N . VAL C 1 39 ? 40.147 -2.802 -56.382 1.00 19.96 39 VAL B N 1
ATOM 5079 C CA . VAL C 1 39 ? 40.560 -3.028 -54.985 1.00 18.23 39 VAL B CA 1
ATOM 5080 C C . VAL C 1 39 ? 40.582 -4.539 -54.708 1.00 19.13 39 VAL B C 1
ATOM 5081 O O . VAL C 1 39 ? 39.602 -5.238 -55.092 1.00 20.54 39 VAL B O 1
ATOM 5085 N N . VAL C 1 40 ? 41.592 -4.962 -53.978 1.00 20.80 40 VAL B N 1
ATOM 5086 C CA . VAL C 1 40 ? 41.748 -6.363 -53.502 1.00 22.27 40 VAL B CA 1
ATOM 5087 C C . VAL C 1 40 ? 42.267 -6.346 -52.063 1.00 19.69 40 VAL B C 1
ATOM 5088 O O . VAL C 1 40 ? 42.753 -5.297 -51.571 1.00 21.36 40 VAL B O 1
ATOM 5092 N N . GLN C 1 41 ? 42.157 -7.473 -51.395 1.00 20.38 41 GLN B N 1
ATOM 5093 C CA . GLN C 1 41 ? 42.720 -7.640 -50.051 1.00 19.90 41 GLN B CA 1
ATOM 5094 C C . GLN C 1 41 ? 44.136 -8.181 -50.140 1.00 19.55 41 GLN B C 1
ATOM 5095 O O . GLN C 1 41 ? 44.958 -7.938 -49.223 1.00 20.44 41 GLN B O 1
ATOM 5101 N N . GLN C 1 42 ? 44.432 -8.948 -51.187 1.00 20.48 42 GLN B N 1
ATOM 5102 C CA . GLN C 1 42 ? 45.800 -9.502 -51.325 1.00 23.56 42 GLN B CA 1
ATOM 5103 C C . GLN C 1 42 ? 46.129 -9.619 -52.807 1.00 19.33 42 GLN B C 1
ATOM 5104 O O . GLN C 1 42 ? 45.270 -9.711 -53.595 1.00 21.31 42 GLN B O 1
ATOM 5110 N N . TRP C 1 43 ? 47.406 -9.647 -53.120 1.00 19.39 43 TRP B N 1
ATOM 5111 C CA . TRP C 1 43 ? 47.913 -9.675 -54.503 1.00 20.38 43 TRP B CA 1
ATOM 5112 C C . TRP C 1 43 ? 49.086 -10.646 -54.510 1.00 17.85 43 TRP B C 1
ATOM 5113 O O . TRP C 1 43 ? 49.890 -10.619 -53.593 1.00 17.98 43 TRP B O 1
ATOM 5124 N N . PRO C 1 44 ? 49.251 -11.506 -55.535 1.00 19.21 44 PRO B N 1
ATOM 5125 C CA . PRO C 1 44 ? 48.398 -11.567 -56.723 1.00 18.43 44 PRO B CA 1
ATOM 5126 C C . PRO C 1 44 ? 47.097 -12.352 -56.565 1.00 20.14 44 PRO B C 1
ATOM 5127 O O . PRO C 1 44 ? 46.863 -12.927 -55.506 1.00 22.20 44 PRO B O 1
ATOM 5131 N N . ASP C 1 45 ? 46.251 -12.232 -57.567 1.00 21.79 45 ASP B N 1
ATOM 5132 C CA . ASP C 1 45 ? 45.016 -13.017 -57.754 1.00 25.22 45 ASP B CA 1
ATOM 5133 C C . ASP C 1 45 ? 44.980 -13.394 -59.223 1.00 25.18 45 ASP B C 1
ATOM 5134 O O . ASP C 1 45 ? 46.008 -13.199 -59.917 1.00 24.87 45 ASP B O 1
ATOM 5139 N N . ALA C 1 46 ? 43.852 -13.898 -59.723 1.00 27.52 46 ALA B N 1
ATOM 5140 C CA . ALA C 1 46 ? 43.749 -14.395 -61.104 1.00 28.62 46 ALA B CA 1
ATOM 5141 C C . ALA C 1 46 ? 43.916 -13.264 -62.124 1.00 29.54 46 ALA B C 1
ATOM 5142 O O . ALA C 1 46 ? 44.103 -13.583 -63.308 1.00 27.66 46 ALA B O 1
ATOM 5144 N N . ASP C 1 47 ? 43.769 -11.987 -61.716 1.00 23.68 47 ASP B N 1
ATOM 5145 C CA . ASP C 1 47 ? 43.779 -10.841 -62.656 1.00 27.84 47 ASP B CA 1
ATOM 5146 C C . ASP C 1 47 ? 45.093 -10.064 -62.551 1.00 26.23 47 ASP B C 1
ATOM 5147 O O . ASP C 1 47 ? 45.205 -9.001 -63.217 1.00 27.70 47 ASP B O 1
ATOM 5152 N N . ALA C 1 48 ? 46.078 -10.585 -61.820 1.00 24.60 48 ALA B N 1
ATOM 5153 C CA . ALA C 1 48 ? 47.322 -9.860 -61.450 1.00 26.11 48 ALA B CA 1
ATOM 5154 C C . ALA C 1 48 ? 48.142 -9.544 -62.713 1.00 26.00 48 ALA B C 1
ATOM 5155 O O . ALA C 1 48 ? 48.857 -8.537 -62.725 1.00 23.98 48 ALA B O 1
ATOM 5157 N N . SER C 1 49 ? 48.150 -10.395 -63.733 1.00 26.40 49 SER B N 1
ATOM 5158 C CA . SER C 1 49 ? 49.114 -10.210 -64.862 1.00 26.73 49 SER B CA 1
ATOM 5159 C C . SER C 1 49 ? 48.902 -8.870 -65.580 1.00 26.49 49 SER B C 1
ATOM 5160 O O . SER C 1 49 ? 49.872 -8.373 -66.193 1.00 31.68 49 SER B O 1
ATOM 5163 N N . ALA C 1 50 ? 47.712 -8.285 -65.503 1.00 25.26 50 ALA B N 1
ATOM 5164 C CA . ALA C 1 50 ? 47.331 -7.053 -66.226 1.00 25.91 50 ALA B CA 1
ATOM 5165 C C . ALA C 1 50 ? 47.666 -5.803 -65.383 1.00 24.89 50 ALA B C 1
ATOM 5166 O O . ALA C 1 50 ? 47.715 -4.672 -65.956 1.00 25.06 50 ALA B O 1
ATOM 5168 N N . ASP C 1 51 ? 47.924 -5.948 -64.087 1.00 24.88 51 ASP B N 1
ATOM 5169 C CA . ASP C 1 51 ? 48.218 -4.752 -63.239 1.00 23.10 51 ASP B CA 1
ATOM 5170 C C . ASP C 1 51 ? 49.594 -4.145 -63.600 1.00 24.92 51 ASP B C 1
ATOM 5171 O O . ASP C 1 51 ? 50.567 -4.931 -63.778 1.00 24.90 51 ASP B O 1
ATOM 5176 N N . THR C 1 52 ? 49.713 -2.790 -63.621 1.00 21.83 52 THR B N 1
ATOM 5177 C CA . THR C 1 52 ? 50.957 -2.020 -63.921 1.00 22.00 52 THR B CA 1
ATOM 5178 C C . THR C 1 52 ? 51.381 -1.113 -62.745 1.00 18.97 52 THR B C 1
ATOM 5179 O O . THR C 1 52 ? 52.556 -0.771 -62.693 1.00 20.00 52 THR B O 1
ATOM 5183 N N . VAL C 1 53 ? 50.487 -0.854 -61.778 1.00 19.50 53 VAL B N 1
ATOM 5184 C CA . VAL C 1 53 ? 50.759 -0.012 -60.571 1.00 18.00 53 VAL B CA 1
ATOM 5185 C C . VAL C 1 53 ? 49.994 -0.587 -59.387 1.00 16.69 53 VAL B C 1
ATOM 5186 O O . VAL C 1 53 ? 48.813 -0.981 -59.566 1.00 18.52 53 VAL B O 1
ATOM 5190 N N . MET C 1 54 ? 50.689 -0.638 -58.271 1.00 15.02 54 MET B N 1
ATOM 5191 C CA . MET C 1 54 ? 50.060 -0.984 -56.975 1.00 18.66 54 MET B CA 1
ATOM 5192 C C . MET C 1 54 ? 50.088 0.212 -56.023 1.00 18.12 54 MET B C 1
ATOM 5193 O O . MET C 1 54 ? 51.161 0.813 -55.834 1.00 17.74 54 MET B O 1
ATOM 5198 N N . LEU C 1 55 ? 48.957 0.478 -55.367 1.00 17.55 55 LEU B N 1
ATOM 5199 C CA . LEU C 1 55 ? 48.937 1.264 -54.127 1.00 19.30 55 LEU B CA 1
ATOM 5200 C C . LEU C 1 55 ? 48.472 0.394 -52.966 1.00 16.97 55 LEU B C 1
ATOM 5201 O O . LEU C 1 55 ? 47.322 -0.053 -53.009 1.00 18.29 55 LEU B O 1
ATOM 5206 N N . ALA C 1 56 ? 49.364 0.149 -52.027 1.00 15.33 56 ALA B N 1
ATOM 5207 C CA . ALA C 1 56 ? 49.134 -0.762 -50.890 1.00 18.46 56 ALA B CA 1
ATOM 5208 C C . ALA C 1 56 ? 48.980 0.013 -49.597 1.00 17.19 56 ALA B C 1
ATOM 5209 O O . ALA C 1 56 ? 49.917 0.628 -49.147 1.00 18.12 56 ALA B O 1
ATOM 5211 N N . LEU C 1 57 ? 47.850 -0.213 -48.913 1.00 15.70 57 LEU B N 1
ATOM 5212 C CA . LEU C 1 57 ? 47.593 0.359 -47.584 1.00 18.15 57 LEU B CA 1
ATOM 5213 C C . LEU C 1 57 ? 48.162 -0.527 -46.496 1.00 16.12 57 LEU B C 1
ATOM 5214 O O . LEU C 1 57 ? 47.755 -1.746 -46.428 1.00 17.23 57 LEU B O 1
ATOM 5219 N N . HIS C 1 58 ? 48.948 0.069 -45.620 1.00 16.53 58 HIS B N 1
ATOM 5220 C CA . HIS C 1 58 ? 49.486 -0.452 -44.351 1.00 17.83 58 HIS B CA 1
ATOM 5221 C C . HIS C 1 58 ? 50.770 -1.248 -44.618 1.00 16.10 58 HIS B C 1
ATOM 5222 O O . HIS C 1 58 ? 50.706 -2.405 -45.150 1.00 18.24 58 HIS B O 1
ATOM 5229 N N . ALA C 1 59 ? 51.912 -0.663 -44.288 1.00 16.35 59 ALA B N 1
ATOM 5230 C CA . ALA C 1 59 ? 53.249 -1.231 -44.597 1.00 18.23 59 ALA B CA 1
ATOM 5231 C C . ALA C 1 59 ? 53.393 -2.598 -43.900 1.00 18.02 59 ALA B C 1
ATOM 5232 O O . ALA C 1 59 ? 54.171 -3.425 -44.372 1.00 20.39 59 ALA B O 1
ATOM 5234 N N . ARG C 1 60 ? 52.737 -2.849 -42.763 1.00 17.59 60 ARG B N 1
ATOM 5235 C CA . ARG C 1 60 ? 52.819 -4.193 -42.104 1.00 19.30 60 ARG B CA 1
ATOM 5236 C C . ARG C 1 60 ? 51.683 -5.087 -42.629 1.00 20.73 60 ARG B C 1
ATOM 5237 O O . ARG C 1 60 ? 51.933 -6.205 -43.118 1.00 20.79 60 ARG B O 1
ATOM 5245 N N . ARG C 1 61 ? 50.427 -4.653 -42.579 1.00 20.91 61 ARG B N 1
ATOM 5246 C CA . ARG C 1 61 ? 49.305 -5.590 -42.806 1.00 19.26 61 ARG B CA 1
ATOM 5247 C C . ARG C 1 61 ? 49.284 -6.064 -44.263 1.00 18.92 61 ARG B C 1
ATOM 5248 O O . ARG C 1 61 ? 48.863 -7.231 -44.506 1.00 21.92 61 ARG B O 1
ATOM 5256 N N . SER C 1 62 ? 49.743 -5.244 -45.237 1.00 18.28 62 SER B N 1
ATOM 5257 C CA . SER C 1 62 ? 49.816 -5.590 -46.678 1.00 15.80 62 SER B CA 1
ATOM 5258 C C . SER C 1 62 ? 51.233 -6.042 -47.111 1.00 14.24 62 SER B C 1
ATOM 5259 O O . SER C 1 62 ? 51.477 -6.116 -48.324 1.00 17.68 62 SER B O 1
ATOM 5262 N N . ALA C 1 63 ? 52.135 -6.164 -46.178 1.00 14.73 63 ALA B N 1
ATOM 5263 C CA . ALA C 1 63 ? 53.572 -6.415 -46.440 1.00 17.01 63 ALA B CA 1
ATOM 5264 C C . ALA C 1 63 ? 53.739 -7.609 -47.391 1.00 18.59 63 ALA B C 1
ATOM 5265 O O . ALA C 1 63 ? 54.629 -7.559 -48.274 1.00 18.72 63 ALA B O 1
ATOM 5267 N N . GLU C 1 64 ? 52.981 -8.705 -47.231 1.00 20.43 64 GLU B N 1
ATOM 5268 C CA . GLU C 1 64 ? 53.166 -9.901 -48.086 1.00 22.80 64 GLU B CA 1
ATOM 5269 C C . GLU C 1 64 ? 52.871 -9.539 -49.552 1.00 20.93 64 GLU B C 1
ATOM 5270 O O . GLU C 1 64 ? 53.650 -9.937 -50.435 1.00 21.09 64 GLU B O 1
ATOM 5276 N N . SER C 1 65 ? 51.800 -8.782 -49.818 1.00 19.06 65 SER B N 1
ATOM 5277 C CA . SER C 1 65 ? 51.336 -8.329 -51.139 1.00 17.13 65 SER B CA 1
ATOM 5278 C C . SER C 1 65 ? 52.383 -7.344 -51.709 1.00 17.07 65 SER B C 1
ATOM 5279 O O . SER C 1 65 ? 52.669 -7.384 -52.923 1.00 17.12 65 SER B O 1
ATOM 5282 N N . ILE C 1 66 ? 52.882 -6.469 -50.856 1.00 18.96 66 ILE B N 1
ATOM 5283 C CA . ILE C 1 66 ? 53.892 -5.446 -51.266 1.00 17.32 66 ILE B CA 1
ATOM 5284 C C . ILE C 1 66 ? 55.117 -6.199 -51.799 1.00 19.99 66 ILE B C 1
ATOM 5285 O O . ILE C 1 66 ? 55.552 -5.872 -52.950 1.00 18.17 66 ILE B O 1
ATOM 5290 N N . ALA C 1 67 ? 55.560 -7.210 -51.050 1.00 17.98 67 ALA B N 1
ATOM 5291 C CA . ALA C 1 67 ? 56.781 -8.000 -51.410 1.00 20.56 67 ALA B CA 1
ATOM 5292 C C . ALA C 1 67 ? 56.487 -8.817 -52.646 1.00 21.78 67 ALA B C 1
ATOM 5293 O O . ALA C 1 67 ? 57.347 -8.862 -53.553 1.00 19.71 67 ALA B O 1
ATOM 5295 N N . HIS C 1 68 ? 55.294 -9.405 -52.797 1.00 20.29 68 HIS B N 1
ATOM 5296 C CA . HIS C 1 68 ? 54.964 -10.088 -54.078 1.00 20.10 68 HIS B CA 1
ATOM 5297 C C . HIS C 1 68 ? 55.149 -9.141 -55.253 1.00 21.07 68 HIS B C 1
ATOM 5298 O O . HIS C 1 68 ? 55.795 -9.510 -56.243 1.00 18.77 68 HIS B O 1
ATOM 5305 N N . TRP C 1 69 ? 54.610 -7.926 -55.151 1.00 18.99 69 TRP B N 1
ATOM 5306 C CA . TRP C 1 69 ? 54.721 -6.936 -56.241 1.00 19.41 69 TRP B CA 1
ATOM 5307 C C . TRP C 1 69 ? 56.195 -6.605 -56.501 1.00 16.69 69 TRP B C 1
ATOM 5308 O O . TRP C 1 69 ? 56.577 -6.555 -57.677 1.00 18.38 69 TRP B O 1
ATOM 5319 N N . ALA C 1 70 ? 56.940 -6.332 -55.450 1.00 17.08 70 ALA B N 1
ATOM 5320 C CA . ALA C 1 70 ? 58.352 -5.861 -55.534 1.00 18.06 70 ALA B CA 1
ATOM 5321 C C . ALA C 1 70 ? 59.185 -6.941 -56.236 1.00 20.66 70 ALA B C 1
ATOM 5322 O O . ALA C 1 70 ? 60.032 -6.609 -57.117 1.00 22.23 70 ALA B O 1
ATOM 5324 N N . HIS C 1 71 ? 58.913 -8.195 -55.941 1.00 19.93 71 HIS B N 1
ATOM 5325 C CA . HIS C 1 71 ? 59.665 -9.292 -56.624 1.00 20.40 71 HIS B CA 1
ATOM 5326 C C . HIS C 1 71 ? 59.183 -9.495 -58.062 1.00 19.17 71 HIS B C 1
ATOM 5327 O O . HIS C 1 71 ? 60.040 -9.926 -58.884 1.00 24.81 71 HIS B O 1
ATOM 5334 N N . ALA C 1 72 ? 57.900 -9.259 -58.406 1.00 19.43 72 ALA B N 1
ATOM 5335 C CA . ALA C 1 72 ? 57.315 -9.397 -59.748 1.00 21.38 72 ALA B CA 1
ATOM 5336 C C . ALA C 1 72 ? 57.626 -8.187 -60.634 1.00 25.86 72 ALA B C 1
ATOM 5337 O O . ALA C 1 72 ? 57.517 -8.312 -61.861 1.00 28.96 72 ALA B O 1
ATOM 5339 N N . HIS C 1 73 ? 57.961 -7.045 -60.028 1.00 22.23 73 HIS B N 1
ATOM 5340 C CA . HIS C 1 73 ? 58.175 -5.751 -60.733 1.00 22.76 73 HIS B CA 1
ATOM 5341 C C . HIS C 1 73 ? 59.271 -4.962 -60.048 1.00 26.00 73 HIS B C 1
ATOM 5342 O O . HIS C 1 73 ? 59.000 -3.862 -59.551 1.00 23.49 73 HIS B O 1
ATOM 5349 N N . PRO C 1 74 ? 60.518 -5.481 -59.961 1.00 25.57 74 PRO B N 1
ATOM 5350 C CA . PRO C 1 74 ? 61.570 -4.860 -59.152 1.00 25.34 74 PRO B CA 1
ATOM 5351 C C . PRO C 1 74 ? 61.802 -3.412 -59.590 1.00 24.63 74 PRO B C 1
ATOM 5352 O O . PRO C 1 74 ? 61.889 -3.188 -60.800 1.00 29.05 74 PRO B O 1
ATOM 5356 N N . GLY C 1 75 ? 61.867 -2.502 -58.615 1.00 25.92 75 GLY B N 1
ATOM 5357 C CA . GLY C 1 75 ? 62.082 -1.054 -58.834 1.00 24.87 75 GLY B CA 1
ATOM 5358 C C . GLY C 1 75 ? 60.982 -0.341 -59.618 1.00 24.90 75 GLY B C 1
ATOM 5359 O O . GLY C 1 75 ? 61.241 0.846 -60.016 1.00 24.00 75 GLY B O 1
ATOM 5360 N N . ARG C 1 76 ? 59.789 -0.904 -59.865 1.00 24.10 76 ARG B N 1
ATOM 5361 C CA . ARG C 1 76 ? 58.734 -0.242 -60.679 1.00 22.89 76 ARG B CA 1
ATOM 5362 C C . ARG C 1 76 ? 57.332 -0.331 -60.046 1.00 24.08 76 ARG B C 1
ATOM 5363 O O . ARG C 1 76 ? 56.896 -1.456 -59.638 1.00 22.31 76 ARG B O 1
ATOM 5371 N N . GLY C 1 77 ? 56.618 0.791 -60.001 1.00 21.60 77 GLY B N 1
ATOM 5372 C CA . GLY C 1 77 ? 55.152 0.784 -59.897 1.00 17.62 77 GLY B CA 1
ATOM 5373 C C . GLY C 1 77 ? 54.576 0.637 -58.504 1.00 19.03 77 GLY B C 1
ATOM 5374 O O . GLY C 1 77 ? 53.346 0.552 -58.458 1.00 19.00 77 GLY B O 1
ATOM 5375 N N . LEU C 1 78 ? 55.371 0.672 -57.452 1.00 17.53 78 LEU B N 1
ATOM 5376 C CA . LEU C 1 78 ? 54.856 0.359 -56.094 1.00 18.37 78 LEU B CA 1
ATOM 5377 C C . LEU C 1 78 ? 54.749 1.652 -55.275 1.00 18.12 78 LEU B C 1
ATOM 5378 O O . LEU C 1 78 ? 55.812 2.164 -54.773 1.00 15.88 78 LEU B O 1
ATOM 5383 N N . GLY C 1 79 ? 53.521 1.947 -54.839 1.00 20.62 79 GLY B N 1
ATOM 5384 C CA . GLY C 1 79 ? 53.339 2.945 -53.754 1.00 19.11 79 GLY B CA 1
ATOM 5385 C C . GLY C 1 79 ? 52.823 2.282 -52.494 1.00 17.52 79 GLY B C 1
ATOM 5386 O O . GLY C 1 79 ? 51.917 1.442 -52.636 1.00 18.17 79 GLY B O 1
ATOM 5387 N N . VAL C 1 80 ? 53.324 2.645 -51.329 1.00 15.55 80 VAL B N 1
ATOM 5388 C CA . VAL C 1 80 ? 52.925 2.070 -50.017 1.00 17.54 80 VAL B CA 1
ATOM 5389 C C . VAL C 1 80 ? 52.395 3.236 -49.177 1.00 18.24 80 VAL B C 1
ATOM 5390 O O . VAL C 1 80 ? 53.056 4.304 -49.086 1.00 16.07 80 VAL B O 1
ATOM 5394 N N . VAL C 1 81 ? 51.197 3.026 -48.640 1.00 17.30 81 VAL B N 1
ATOM 5395 C CA . VAL C 1 81 ? 50.479 4.106 -47.923 1.00 17.67 81 VAL B CA 1
ATOM 5396 C C . VAL C 1 81 ? 50.531 3.815 -46.440 1.00 19.28 81 VAL B C 1
ATOM 5397 O O . VAL C 1 81 ? 50.120 2.701 -45.988 1.00 16.98 81 VAL B O 1
ATOM 5401 N N . LEU C 1 82 ? 51.033 4.773 -45.705 1.00 16.25 82 LEU B N 1
ATOM 5402 C CA . LEU C 1 82 ? 51.239 4.707 -44.248 1.00 17.59 82 LEU B CA 1
ATOM 5403 C C . LEU C 1 82 ? 49.913 5.124 -43.622 1.00 17.93 82 LEU B C 1
ATOM 5404 O O . LEU C 1 82 ? 49.651 6.332 -43.543 1.00 22.21 82 LEU B O 1
ATOM 5409 N N . THR C 1 83 ? 49.120 4.137 -43.195 1.00 17.09 83 THR B N 1
ATOM 5410 C CA . THR C 1 83 ? 47.763 4.379 -42.642 1.00 17.61 83 THR B CA 1
ATOM 5411 C C . THR C 1 83 ? 47.734 4.558 -41.121 1.00 19.25 83 THR B C 1
ATOM 5412 O O . THR C 1 83 ? 46.643 4.975 -40.676 1.00 21.59 83 THR B O 1
ATOM 5416 N N . GLY C 1 84 ? 48.789 4.312 -40.339 1.00 17.38 84 GLY B N 1
ATOM 5417 C CA . GLY C 1 84 ? 48.707 4.595 -38.888 1.00 22.63 84 GLY B CA 1
ATOM 5418 C C . GLY C 1 84 ? 49.663 3.824 -38.023 1.00 20.10 84 GLY B C 1
ATOM 5419 O O . GLY C 1 84 ? 50.702 4.362 -37.659 1.00 21.14 84 GLY B O 1
ATOM 5420 N N . THR C 1 85 ? 49.346 2.577 -37.647 1.00 22.44 85 THR B N 1
ATOM 5421 C CA . THR C 1 85 ? 50.164 1.855 -36.639 1.00 24.00 85 THR B CA 1
ATOM 5422 C C . THR C 1 85 ? 51.476 1.413 -37.305 1.00 23.32 85 THR B C 1
ATOM 5423 O O . THR C 1 85 ? 52.434 1.172 -36.614 1.00 24.09 85 THR B O 1
ATOM 5427 N N . ASP C 1 86 ? 51.524 1.386 -38.637 1.00 20.46 86 ASP B N 1
ATOM 5428 C CA . ASP C 1 86 ? 52.790 1.202 -39.397 1.00 21.34 86 ASP B CA 1
ATOM 5429 C C . ASP C 1 86 ? 53.757 2.346 -39.061 1.00 23.13 86 ASP B C 1
ATOM 5430 O O . ASP C 1 86 ? 54.934 2.082 -38.692 1.00 27.36 86 ASP B O 1
ATOM 5435 N N . LEU C 1 87 ? 53.310 3.567 -39.312 1.00 23.02 87 LEU B N 1
ATOM 5436 C CA . LEU C 1 87 ? 54.146 4.792 -39.269 1.00 22.95 87 LEU B CA 1
ATOM 5437 C C . LEU C 1 87 ? 54.430 5.145 -37.811 1.00 22.65 87 LEU B C 1
ATOM 5438 O O . LEU C 1 87 ? 55.556 5.509 -37.489 1.00 20.75 87 LEU B O 1
ATOM 5443 N N . TYR C 1 88 ? 53.440 5.028 -36.925 1.00 19.16 88 TYR B N 1
ATOM 5444 C CA . TYR C 1 88 ? 53.518 5.517 -35.539 1.00 22.28 88 TYR B CA 1
ATOM 5445 C C . TYR C 1 88 ? 53.740 4.341 -34.586 1.00 23.96 88 TYR B C 1
ATOM 5446 O O . TYR C 1 88 ? 53.731 4.570 -33.349 1.00 29.96 88 TYR B O 1
ATOM 5455 N N . GLN C 1 89 ? 53.929 3.119 -35.092 1.00 33.18 89 GLN B N 1
ATOM 5456 C CA . GLN C 1 89 ? 54.234 1.966 -34.197 1.00 36.42 89 GLN B CA 1
ATOM 5457 C C . GLN C 1 89 ? 55.260 1.075 -34.900 1.00 34.69 89 GLN B C 1
ATOM 5458 O O . GLN C 1 89 ? 56.457 1.163 -34.588 1.00 49.98 89 GLN B O 1
ATOM 5464 N N . ASP C 1 90 ? 54.808 0.305 -35.883 1.00 41.53 90 ASP B N 1
ATOM 5465 C CA . ASP C 1 90 ? 55.501 -0.903 -36.396 1.00 34.40 90 ASP B CA 1
ATOM 5466 C C . ASP C 1 90 ? 56.875 -0.584 -37.015 1.00 41.09 90 ASP B C 1
ATOM 5467 O O . ASP C 1 90 ? 57.805 -1.406 -36.795 1.00 36.52 90 ASP B O 1
ATOM 5472 N N . ILE C 1 91 ? 57.068 0.512 -37.764 1.00 35.30 91 ILE B N 1
ATOM 5473 C CA . ILE C 1 91 ? 58.347 0.664 -38.539 1.00 34.42 91 ILE B CA 1
ATOM 5474 C C . ILE C 1 91 ? 59.535 0.828 -37.572 1.00 33.48 91 ILE B C 1
ATOM 5475 O O . ILE C 1 91 ? 60.702 0.554 -38.002 1.00 41.97 91 ILE B O 1
ATOM 5480 N N . GLY C 1 92 ? 59.267 1.269 -36.344 1.00 34.85 92 GLY B N 1
ATOM 5481 C CA . GLY C 1 92 ? 60.218 1.270 -35.227 1.00 42.93 92 GLY B CA 1
ATOM 5482 C C . GLY C 1 92 ? 61.125 0.056 -35.308 1.00 47.40 92 GLY B C 1
ATOM 5483 O O . GLY C 1 92 ? 62.348 0.249 -35.379 1.00 51.74 92 GLY B O 1
ATOM 5484 N N . SER C 1 93 ? 60.538 -1.144 -35.369 1.00 43.12 93 SER B N 1
ATOM 5485 C CA . SER C 1 93 ? 61.259 -2.422 -35.129 1.00 39.51 93 SER B CA 1
ATOM 5486 C C . SER C 1 93 ? 60.629 -3.634 -35.841 1.00 39.58 93 SER B C 1
ATOM 5487 O O . SER C 1 93 ? 61.184 -4.722 -35.672 1.00 45.62 93 SER B O 1
ATOM 5490 N N . ASP C 1 94 ? 59.546 -3.485 -36.607 1.00 32.54 94 ASP B N 1
ATOM 5491 C CA . ASP C 1 94 ? 58.907 -4.582 -37.393 1.00 31.98 94 ASP B CA 1
ATOM 5492 C C . ASP C 1 94 ? 59.623 -4.754 -38.730 1.00 30.17 94 ASP B C 1
ATOM 5493 O O . ASP C 1 94 ? 59.666 -3.870 -39.583 1.00 29.18 94 ASP B O 1
ATOM 5498 N N . PRO C 1 95 ? 60.276 -5.914 -38.931 1.00 28.39 95 PRO B N 1
ATOM 5499 C CA . PRO C 1 95 ? 60.940 -6.175 -40.201 1.00 26.95 95 PRO B CA 1
ATOM 5500 C C . PRO C 1 95 ? 60.063 -6.158 -41.459 1.00 23.54 95 PRO B C 1
ATOM 5501 O O . PRO C 1 95 ? 60.582 -5.811 -42.518 1.00 22.63 95 PRO B O 1
ATOM 5505 N N . GLN C 1 96 ? 58.778 -6.552 -41.365 1.00 22.70 96 GLN B N 1
ATOM 5506 C CA . GLN C 1 96 ? 57.891 -6.523 -42.554 1.00 24.88 96 GLN B CA 1
ATOM 5507 C C . GLN C 1 96 ? 57.659 -5.055 -42.922 1.00 20.26 96 GLN B C 1
ATOM 5508 O O . GLN C 1 96 ? 57.742 -4.761 -44.105 1.00 22.65 96 GLN B O 1
ATOM 5514 N N . ALA C 1 97 ? 57.325 -4.212 -41.933 1.00 23.50 97 ALA B N 1
ATOM 5515 C CA . ALA C 1 97 ? 57.042 -2.780 -42.160 1.00 21.54 97 ALA B CA 1
ATOM 5516 C C . ALA C 1 97 ? 58.315 -2.126 -42.744 1.00 21.34 97 ALA B C 1
ATOM 5517 O O . ALA C 1 97 ? 58.206 -1.437 -43.782 1.00 24.76 97 ALA B O 1
ATOM 5519 N N . GLN C 1 98 ? 59.492 -2.482 -42.226 1.00 24.59 98 GLN B N 1
ATOM 5520 C CA . GLN C 1 98 ? 60.795 -1.947 -42.720 1.00 24.27 98 GLN B CA 1
ATOM 5521 C C . GLN C 1 98 ? 61.019 -2.367 -44.184 1.00 21.90 98 GLN B C 1
ATOM 5522 O O . GLN C 1 98 ? 61.368 -1.529 -45.015 1.00 21.63 98 GLN B O 1
ATOM 5528 N N . ARG C 1 99 ? 60.905 -3.658 -44.504 1.00 21.58 99 ARG B N 1
ATOM 5529 C CA . ARG C 1 99 ? 61.007 -4.134 -45.909 1.00 23.07 99 ARG B CA 1
ATOM 5530 C C . ARG C 1 99 ? 60.058 -3.355 -46.820 1.00 23.10 99 ARG B C 1
ATOM 5531 O O . ARG C 1 99 ? 60.412 -3.018 -47.961 1.00 19.94 99 ARG B O 1
ATOM 5539 N N . SER C 1 100 ? 58.808 -3.134 -46.391 1.00 21.67 100 SER B N 1
ATOM 5540 C CA . SER C 1 100 ? 57.831 -2.399 -47.219 1.00 20.22 100 SER B CA 1
ATOM 5541 C C . SER C 1 100 ? 58.365 -1.001 -47.556 1.00 16.74 100 SER B C 1
ATOM 5542 O O . SER C 1 100 ? 58.165 -0.567 -48.717 1.00 18.30 100 SER B O 1
ATOM 5545 N N . LEU C 1 101 ? 58.932 -0.312 -46.574 1.00 18.37 101 LEU B N 1
ATOM 5546 C CA . LEU C 1 101 ? 59.451 1.082 -46.743 1.00 20.27 101 LEU B CA 1
ATOM 5547 C C . LEU C 1 101 ? 60.608 1.056 -47.757 1.00 18.64 101 LEU B C 1
ATOM 5548 O O . LEU C 1 101 ? 60.642 1.940 -48.677 1.00 19.16 101 LEU B O 1
ATOM 5553 N N . GLN C 1 102 ? 61.450 0.021 -47.674 1.00 20.70 102 GLN B N 1
ATOM 5554 C CA . GLN C 1 102 ? 62.629 -0.169 -48.587 1.00 22.53 102 GLN B CA 1
ATOM 5555 C C . GLN C 1 102 ? 62.181 -0.431 -50.023 1.00 20.77 102 GLN B C 1
ATOM 5556 O O . GLN C 1 102 ? 62.718 0.172 -50.972 1.00 22.64 102 GLN B O 1
ATOM 5562 N N . LEU C 1 103 ? 61.234 -1.332 -50.237 1.00 19.34 103 LEU B N 1
ATOM 5563 C CA . LEU C 1 103 ? 60.832 -1.811 -51.572 1.00 20.89 103 LEU B CA 1
ATOM 5564 C C . LEU C 1 103 ? 60.056 -0.737 -52.327 1.00 18.02 103 LEU B C 1
ATOM 5565 O O . LEU C 1 103 ? 60.002 -0.792 -53.577 1.00 20.30 103 LEU B O 1
ATOM 5570 N N . ALA C 1 104 ? 59.371 0.176 -51.607 1.00 19.33 104 ALA B N 1
ATOM 5571 C CA . ALA C 1 104 ? 58.473 1.173 -52.225 1.00 21.80 104 ALA B CA 1
ATOM 5572 C C . ALA C 1 104 ? 59.203 2.115 -53.217 1.00 17.45 104 ALA B C 1
ATOM 5573 O O . ALA C 1 104 ? 60.274 2.578 -52.871 1.00 22.93 104 ALA B O 1
ATOM 5575 N N . GLN C 1 105 ? 58.642 2.329 -54.397 1.00 17.15 105 GLN B N 1
ATOM 5576 C CA . GLN C 1 105 ? 59.031 3.488 -55.265 1.00 16.12 105 GLN B CA 1
ATOM 5577 C C . GLN C 1 105 ? 58.600 4.785 -54.558 1.00 19.87 105 GLN B C 1
ATOM 5578 O O . GLN C 1 105 ? 59.345 5.782 -54.640 1.00 20.94 105 GLN B O 1
ATOM 5584 N N . ARG C 1 106 ? 57.381 4.831 -54.020 1.00 19.22 106 ARG B N 1
ATOM 5585 C CA . ARG C 1 106 ? 56.826 6.060 -53.399 1.00 18.97 106 ARG B CA 1
ATOM 5586 C C . ARG C 1 106 ? 56.168 5.651 -52.081 1.00 17.45 106 ARG B C 1
ATOM 5587 O O . ARG C 1 106 ? 55.563 4.505 -52.011 1.00 15.76 106 ARG B O 1
ATOM 5595 N N . LEU C 1 107 ? 56.348 6.474 -51.057 1.00 19.13 107 LEU B N 1
ATOM 5596 C CA . LEU C 1 107 ? 55.631 6.337 -49.758 1.00 17.74 107 LEU B CA 1
ATOM 5597 C C . LEU C 1 107 ? 54.580 7.430 -49.649 1.00 19.68 107 LEU B C 1
ATOM 5598 O O . LEU C 1 107 ? 54.849 8.550 -50.069 1.00 21.27 107 LEU B O 1
ATOM 5603 N N . VAL C 1 108 ? 53.405 7.124 -49.123 1.00 18.27 108 VAL B N 1
ATOM 5604 C CA . VAL C 1 108 ? 52.344 8.148 -49.041 1.00 18.60 108 VAL B CA 1
ATOM 5605 C C . VAL C 1 108 ? 52.028 8.303 -47.580 1.00 17.57 108 VAL B C 1
ATOM 5606 O O . VAL C 1 108 ? 51.700 7.308 -46.989 1.00 17.60 108 VAL B O 1
ATOM 5610 N N . VAL C 1 109 ? 51.954 9.559 -47.131 1.00 15.12 109 VAL B N 1
ATOM 5611 C CA . VAL C 1 109 ? 51.509 9.899 -45.750 1.00 16.72 109 VAL B CA 1
ATOM 5612 C C . VAL C 1 109 ? 50.265 10.760 -45.944 1.00 18.43 109 VAL B C 1
ATOM 5613 O O . VAL C 1 109 ? 50.100 11.388 -47.009 1.00 17.37 109 VAL B O 1
ATOM 5617 N N . LEU C 1 110 ? 49.347 10.679 -44.997 1.00 16.10 110 LEU B N 1
ATOM 5618 C CA . LEU C 1 110 ? 47.976 11.210 -45.210 1.00 15.90 110 LEU B CA 1
ATOM 5619 C C . LEU C 1 110 ? 47.817 12.622 -44.608 1.00 14.31 110 LEU B C 1
ATOM 5620 O O . LEU C 1 110 ? 46.661 13.121 -44.528 1.00 16.68 110 LEU B O 1
ATOM 5625 N N . GLN C 1 111 ? 48.849 13.151 -43.955 1.00 16.45 111 GLN B N 1
ATOM 5626 C CA . GLN C 1 111 ? 48.809 14.554 -43.479 1.00 16.71 111 GLN B CA 1
ATOM 5627 C C . GLN C 1 111 ? 50.249 15.074 -43.403 1.00 17.42 111 GLN B C 1
ATOM 5628 O O . GLN C 1 111 ? 51.186 14.248 -43.566 1.00 20.77 111 GLN B O 1
ATOM 5634 N N . ALA C 1 112 ? 50.420 16.377 -43.162 1.00 17.74 112 ALA B N 1
ATOM 5635 C CA . ALA C 1 112 ? 51.679 17.102 -43.472 1.00 22.24 112 ALA B CA 1
ATOM 5636 C C . ALA C 1 112 ? 52.816 16.622 -42.581 1.00 23.77 112 ALA B C 1
ATOM 5637 O O . ALA C 1 112 ? 53.964 16.828 -43.070 1.00 26.81 112 ALA B O 1
ATOM 5639 N N . LEU C 1 113 ? 52.554 16.077 -41.365 1.00 21.39 113 LEU B N 1
ATOM 5640 C CA . LEU C 1 113 ? 53.567 15.765 -40.312 1.00 19.53 113 LEU B CA 1
ATOM 5641 C C . LEU C 1 113 ? 54.098 14.335 -40.513 1.00 17.80 113 LEU B C 1
ATOM 5642 O O . LEU C 1 113 ? 55.100 14.014 -39.906 1.00 21.72 113 LEU B O 1
ATOM 5647 N N . GLY C 1 114 ? 53.432 13.555 -41.360 1.00 18.77 114 GLY B N 1
ATOM 5648 C CA . GLY C 1 114 ? 53.655 12.101 -41.470 1.00 17.03 114 GLY B CA 1
ATOM 5649 C C . GLY C 1 114 ? 55.104 11.819 -41.799 1.00 17.31 114 GLY B C 1
ATOM 5650 O O . GLY C 1 114 ? 55.670 10.828 -41.278 1.00 18.74 114 GLY B O 1
ATOM 5651 N N . ALA C 1 115 ? 55.705 12.592 -42.692 1.00 19.83 115 ALA B N 1
ATOM 5652 C CA . ALA C 1 115 ? 57.070 12.236 -43.137 1.00 20.38 115 ALA B CA 1
ATOM 5653 C C . ALA C 1 115 ? 58.086 12.467 -42.015 1.00 19.70 115 ALA B C 1
ATOM 5654 O O . ALA C 1 115 ? 59.131 11.822 -42.068 1.00 21.04 115 ALA B O 1
ATOM 5656 N N . GLU C 1 116 ? 57.779 13.248 -40.973 1.00 19.27 116 GLU B N 1
ATOM 5657 C CA . GLU C 1 116 ? 58.671 13.436 -39.782 1.00 21.23 116 GLU B CA 1
ATOM 5658 C C . GLU C 1 116 ? 58.879 12.109 -39.022 1.00 23.29 116 GLU B C 1
ATOM 5659 O O . GLU C 1 116 ? 59.870 11.964 -38.254 1.00 28.60 116 GLU B O 1
ATOM 5665 N N . ALA C 1 117 ? 57.939 11.181 -39.124 1.00 22.84 117 ALA B N 1
ATOM 5666 C CA . ALA C 1 117 ? 58.001 9.862 -38.456 1.00 22.68 117 ALA B CA 1
ATOM 5667 C C . ALA C 1 117 ? 58.753 8.849 -39.331 1.00 24.45 117 ALA B C 1
ATOM 5668 O O . ALA C 1 117 ? 58.977 7.718 -38.833 1.00 23.74 117 ALA B O 1
ATOM 5670 N N . LEU C 1 118 ? 59.033 9.155 -40.601 1.00 24.69 118 LEU B N 1
ATOM 5671 C CA . LEU C 1 118 ? 59.816 8.243 -41.486 1.00 22.81 118 LEU B CA 1
ATOM 5672 C C . LEU C 1 118 ? 61.306 8.413 -41.210 1.00 24.57 118 LEU B C 1
ATOM 5673 O O . LEU C 1 118 ? 61.746 9.509 -40.927 1.00 24.49 118 LEU B O 1
ATOM 5678 N N . PRO C 1 119 ? 62.114 7.334 -41.342 1.00 28.22 119 PRO B N 1
ATOM 5679 C CA . PRO C 1 119 ? 63.565 7.465 -41.475 1.00 26.91 119 PRO B CA 1
ATOM 5680 C C . PRO C 1 119 ? 63.959 8.498 -42.531 1.00 26.41 119 PRO B C 1
ATOM 5681 O O . PRO C 1 119 ? 63.370 8.558 -43.604 1.00 24.61 119 PRO B O 1
ATOM 5685 N N . PRO C 1 120 ? 64.980 9.356 -42.277 1.00 30.20 120 PRO B N 1
ATOM 5686 C CA . PRO C 1 120 ? 65.301 10.458 -43.192 1.00 29.80 120 PRO B CA 1
ATOM 5687 C C . PRO C 1 120 ? 65.630 9.952 -44.606 1.00 23.77 120 PRO B C 1
ATOM 5688 O O . PRO C 1 120 ? 65.358 10.606 -45.569 1.00 28.91 120 PRO B O 1
ATOM 5692 N N . GLU C 1 121 ? 66.172 8.736 -44.708 1.00 28.31 121 GLU B N 1
ATOM 5693 C CA . GLU C 1 121 ? 66.549 8.116 -46.005 1.00 28.19 121 GLU B CA 1
ATOM 5694 C C . GLU C 1 121 ? 65.310 7.689 -46.803 1.00 26.86 121 GLU B C 1
ATOM 5695 O O . GLU C 1 121 ? 65.492 7.385 -47.973 1.00 26.11 121 GLU B O 1
ATOM 5701 N N . CYS C 1 122 ? 64.092 7.718 -46.216 1.00 23.34 122 CYS B N 1
ATOM 5702 C CA . CYS C 1 122 ? 62.806 7.431 -46.896 1.00 24.18 122 CYS B CA 1
ATOM 5703 C C . CYS C 1 122 ? 62.024 8.710 -47.256 1.00 24.38 122 CYS B C 1
ATOM 5704 O O . CYS C 1 122 ? 60.944 8.595 -47.950 1.00 22.66 122 CYS B O 1
ATOM 5707 N N . ARG C 1 123 ? 62.516 9.896 -46.892 1.00 23.55 123 ARG B N 1
ATOM 5708 C CA . ARG C 1 123 ? 61.728 11.158 -47.064 1.00 21.66 123 ARG B CA 1
ATOM 5709 C C . ARG C 1 123 ? 61.742 11.667 -48.508 1.00 20.19 123 ARG B C 1
ATOM 5710 O O . ARG C 1 123 ? 60.752 12.298 -48.928 1.00 22.84 123 ARG B O 1
ATOM 5718 N N . ALA C 1 124 ? 62.818 11.442 -49.298 1.00 18.30 124 ALA B N 1
ATOM 5719 C CA . ALA C 1 124 ? 62.881 11.875 -50.698 1.00 22.21 124 ALA B CA 1
ATOM 5720 C C . ALA C 1 124 ? 61.741 11.271 -51.493 1.00 18.09 124 ALA B C 1
ATOM 5721 O O . ALA C 1 124 ? 61.281 11.899 -52.437 1.00 19.71 124 ALA B O 1
ATOM 5723 N N . LYS C 1 125 ? 61.287 10.023 -51.180 1.00 18.51 125 LYS B N 1
ATOM 5724 C CA . LYS C 1 125 ? 60.263 9.348 -52.006 1.00 16.82 125 LYS B CA 1
ATOM 5725 C C . LYS C 1 125 ? 58.907 9.428 -51.273 1.00 16.58 125 LYS B C 1
ATOM 5726 O O . LYS C 1 125 ? 57.965 8.843 -51.819 1.00 20.04 125 LYS B O 1
ATOM 5732 N N . ALA C 1 126 ? 58.826 10.201 -50.168 1.00 19.60 126 ALA B N 1
ATOM 5733 C CA . ALA C 1 126 ? 57.543 10.380 -49.410 1.00 18.19 126 ALA B CA 1
ATOM 5734 C C . ALA C 1 126 ? 56.683 11.489 -50.061 1.00 19.80 126 ALA B C 1
ATOM 5735 O O . ALA C 1 126 ? 57.264 12.545 -50.543 1.00 18.38 126 ALA B O 1
ATOM 5737 N N . ARG C 1 127 ? 55.357 11.291 -50.141 1.00 19.68 127 ARG B N 1
ATOM 5738 C CA . ARG C 1 127 ? 54.373 12.196 -50.801 1.00 16.66 127 ARG B CA 1
ATOM 5739 C C . ARG C 1 127 ? 53.220 12.382 -49.821 1.00 21.06 127 ARG B C 1
ATOM 5740 O O . ARG C 1 127 ? 52.820 11.405 -49.211 1.00 18.83 127 ARG B O 1
ATOM 5748 N N . VAL C 1 128 ? 52.751 13.606 -49.676 1.00 17.87 128 VAL B N 1
ATOM 5749 C CA . VAL C 1 128 ? 51.567 13.856 -48.805 1.00 17.30 128 VAL B CA 1
ATOM 5750 C C . VAL C 1 128 ? 50.345 13.840 -49.682 1.00 22.02 128 VAL B C 1
ATOM 5751 O O . VAL C 1 128 ? 50.253 14.549 -50.697 1.00 21.24 128 VAL B O 1
ATOM 5755 N N . VAL C 1 129 ? 49.373 13.062 -49.237 1.00 18.83 129 VAL B N 1
ATOM 5756 C CA . VAL C 1 129 ? 48.068 13.030 -49.874 1.00 17.87 129 VAL B CA 1
ATOM 5757 C C . VAL C 1 129 ? 47.088 13.227 -48.724 1.00 16.52 129 VAL B C 1
ATOM 5758 O O . VAL C 1 129 ? 46.725 12.279 -48.091 1.00 17.82 129 VAL B O 1
ATOM 5762 N N . TYR C 1 130 ? 46.668 14.452 -48.467 1.00 19.26 130 TYR B N 1
ATOM 5763 C CA . TYR C 1 130 ? 45.501 14.608 -47.571 1.00 17.15 130 TYR B CA 1
ATOM 5764 C C . TYR C 1 130 ? 44.308 13.891 -48.179 1.00 17.38 130 TYR B C 1
ATOM 5765 O O . TYR C 1 130 ? 44.059 13.908 -49.373 1.00 19.69 130 TYR B O 1
ATOM 5774 N N . GLN C 1 131 ? 43.513 13.268 -47.294 1.00 20.45 131 GLN B N 1
ATOM 5775 C CA . GLN C 1 131 ? 42.243 12.611 -47.679 1.00 19.44 131 GLN B CA 1
ATOM 5776 C C . GLN C 1 131 ? 41.175 13.679 -47.893 1.00 15.86 131 GLN B C 1
ATOM 5777 O O . GLN C 1 131 ? 41.424 14.862 -47.572 1.00 17.93 131 GLN B O 1
ATOM 5783 N N . SER C 1 132 ? 40.068 13.290 -48.472 1.00 16.30 132 SER B N 1
ATOM 5784 C CA . SER C 1 132 ? 38.932 14.165 -48.725 1.00 16.37 132 SER B CA 1
ATOM 5785 C C . SER C 1 132 ? 37.652 13.472 -48.301 1.00 17.54 132 SER B C 1
ATOM 5786 O O . SER C 1 132 ? 37.615 12.250 -48.129 1.00 18.53 132 SER B O 1
ATOM 5789 N N . THR C 1 133 ? 36.595 14.260 -48.194 1.00 16.25 133 THR B N 1
ATOM 5790 C CA . THR C 1 133 ? 35.263 13.776 -47.829 1.00 16.96 133 THR B CA 1
ATOM 5791 C C . THR C 1 133 ? 34.251 14.763 -48.390 1.00 18.21 133 THR B C 1
ATOM 5792 O O . THR C 1 133 ? 34.636 15.937 -48.540 1.00 21.06 133 THR B O 1
ATOM 5796 N N . SER C 1 134 ? 33.027 14.293 -48.585 1.00 18.62 134 SER B N 1
ATOM 5797 C CA . SER C 1 134 ? 31.862 15.115 -48.996 1.00 20.49 134 SER B CA 1
ATOM 5798 C C . SER C 1 134 ? 31.496 16.061 -47.844 1.00 21.44 134 SER B C 1
ATOM 5799 O O . SER C 1 134 ? 31.725 15.695 -46.617 1.00 21.19 134 SER B O 1
ATOM 5802 N N . ALA C 1 135 ? 31.026 17.247 -48.209 1.00 19.98 135 ALA B N 1
ATOM 5803 C CA . ALA C 1 135 ? 30.506 18.213 -47.206 1.00 21.17 135 ALA B CA 1
ATOM 5804 C C . ALA C 1 135 ? 29.135 17.764 -46.696 1.00 22.59 135 ALA B C 1
ATOM 5805 O O . ALA C 1 135 ? 28.393 16.996 -47.339 1.00 24.54 135 ALA B O 1
ATOM 5807 N N . ARG C 1 136 ? 28.805 18.233 -45.504 1.00 22.30 136 ARG B N 1
ATOM 5808 C CA . ARG C 1 136 ? 27.412 18.243 -45.004 1.00 21.47 136 ARG B CA 1
ATOM 5809 C C . ARG C 1 136 ? 27.101 19.692 -44.617 1.00 21.83 136 ARG B C 1
ATOM 5810 O O . ARG C 1 136 ? 27.987 20.436 -44.148 1.00 20.06 136 ARG B O 1
ATOM 5818 N N . ALA C 1 137 ? 25.839 20.095 -44.816 1.00 22.21 137 ALA B N 1
ATOM 5819 C CA . ALA C 1 137 ? 25.394 21.462 -44.501 1.00 20.97 137 ALA B CA 1
ATOM 5820 C C . ALA C 1 137 ? 25.644 21.737 -43.017 1.00 19.77 137 ALA B C 1
ATOM 5821 O O . ALA C 1 137 ? 25.308 20.889 -42.245 1.00 23.79 137 ALA B O 1
ATOM 5823 N N . GLU C 1 138 ? 26.268 22.841 -42.658 1.00 22.03 138 GLU B N 1
ATOM 5824 C CA . GLU C 1 138 ? 26.380 23.269 -41.242 1.00 20.46 138 GLU B CA 1
ATOM 5825 C C . GLU C 1 138 ? 24.996 23.583 -40.693 1.00 24.59 138 GLU B C 1
ATOM 5826 O O . GLU C 1 138 ? 24.327 24.473 -41.260 1.00 22.63 138 GLU B O 1
ATOM 5832 N N . LEU C 1 139 ? 24.639 22.912 -39.596 1.00 22.19 139 LEU B N 1
ATOM 5833 C CA . LEU C 1 139 ? 23.325 23.051 -38.920 1.00 21.86 139 LEU B CA 1
ATOM 5834 C C . LEU C 1 139 ? 23.508 24.014 -37.742 1.00 24.18 139 LEU B C 1
ATOM 5835 O O . LEU C 1 139 ? 24.579 24.153 -37.140 1.00 19.47 139 LEU B O 1
ATOM 5840 N N . PRO C 1 140 ? 22.425 24.731 -37.368 1.00 25.53 140 PRO B N 1
ATOM 5841 C CA . PRO C 1 140 ? 22.502 25.641 -36.225 1.00 27.30 140 PRO B CA 1
ATOM 5842 C C . PRO C 1 140 ? 22.490 24.721 -34.999 1.00 24.19 140 PRO B C 1
ATOM 5843 O O . PRO C 1 140 ? 21.917 23.625 -35.072 1.00 26.32 140 PRO B O 1
ATOM 5847 N N . LYS C 1 141 ? 23.173 25.090 -33.924 1.00 27.95 141 LYS B N 1
ATOM 5848 C CA . LYS C 1 141 ? 23.150 24.203 -32.740 1.00 26.42 141 LYS B CA 1
ATOM 5849 C C . LYS C 1 141 ? 22.653 24.961 -31.515 1.00 23.58 141 LYS B C 1
ATOM 5850 O O . LYS C 1 141 ? 23.146 26.109 -31.260 1.00 32.06 141 LYS B O 1
ATOM 5856 N N . SER C 1 142 ? 21.785 24.248 -30.806 1.00 24.29 142 SER B N 1
ATOM 5857 C CA . SER C 1 142 ? 21.018 24.736 -29.636 1.00 20.44 142 SER B CA 1
ATOM 5858 C C . SER C 1 142 ? 21.996 25.189 -28.551 1.00 22.05 142 SER B C 1
ATOM 5859 O O . SER C 1 142 ? 23.033 24.564 -28.321 1.00 17.56 142 SER B O 1
ATOM 5862 N N . ALA C 1 143 ? 21.593 26.183 -27.776 1.00 18.72 143 ALA B N 1
ATOM 5863 C CA . ALA C 1 143 ? 22.282 26.588 -26.545 1.00 16.39 143 ALA B CA 1
ATOM 5864 C C . ALA C 1 143 ? 21.779 25.734 -25.367 1.00 16.81 143 ALA B C 1
ATOM 5865 O O . ALA C 1 143 ? 22.284 25.973 -24.329 1.00 18.05 143 ALA B O 1
ATOM 5867 N N . ARG C 1 144 ? 20.887 24.772 -25.580 1.00 17.07 144 ARG B N 1
ATOM 5868 C CA . ARG C 1 144 ? 20.223 23.964 -24.501 1.00 21.23 144 ARG B CA 1
ATOM 5869 C C . ARG C 1 144 ? 21.262 23.099 -23.774 1.00 22.33 144 ARG B C 1
ATOM 5870 O O . ARG C 1 144 ? 21.199 22.955 -22.541 1.00 23.18 144 ARG B O 1
ATOM 5878 N N . GLN C 1 145 ? 22.199 22.516 -24.526 1.00 19.26 145 GLN B N 1
ATOM 5879 C CA . GLN C 1 145 ? 23.106 21.457 -24.010 1.00 19.84 145 GLN B CA 1
ATOM 5880 C C . GLN C 1 145 ? 24.300 21.429 -24.950 1.00 16.88 145 GLN B C 1
ATOM 5881 O O . GLN C 1 145 ? 24.260 22.091 -26.002 1.00 16.93 145 GLN B O 1
ATOM 5887 N N . LEU C 1 146 ? 25.380 20.799 -24.521 1.00 16.10 146 LEU B N 1
ATOM 5888 C CA . LEU C 1 146 ? 26.516 20.488 -25.419 1.00 14.69 146 LEU B CA 1
ATOM 5889 C C . LEU C 1 146 ? 26.500 18.989 -25.675 1.00 14.16 146 LEU B C 1
ATOM 5890 O O . LEU C 1 146 ? 26.600 18.221 -24.725 1.00 16.57 146 LEU B O 1
ATOM 5895 N N . ARG C 1 147 ? 26.260 18.583 -26.918 1.00 14.41 147 ARG B N 1
ATOM 5896 C CA . ARG C 1 147 ? 26.292 17.157 -27.301 1.00 16.02 147 ARG B CA 1
ATOM 5897 C C . ARG C 1 147 ? 27.616 16.905 -28.023 1.00 15.97 147 ARG B C 1
ATOM 5898 O O . ARG C 1 147 ? 27.892 17.557 -29.045 1.00 16.94 147 ARG B O 1
ATOM 5906 N N . ALA C 1 148 ? 28.429 16.034 -27.464 1.00 16.13 148 ALA B N 1
ATOM 5907 C CA . ALA C 1 148 ? 29.746 15.641 -28.005 1.00 14.98 148 ALA B CA 1
ATOM 5908 C C . ALA C 1 148 ? 29.554 14.271 -28.646 1.00 15.31 148 ALA B C 1
ATOM 5909 O O . ALA C 1 148 ? 28.783 13.467 -28.137 1.00 15.03 148 ALA B O 1
ATOM 5911 N N . VAL C 1 149 ? 30.216 13.998 -29.762 1.00 13.65 149 VAL B N 1
ATOM 5912 C CA . VAL C 1 149 ? 30.176 12.650 -30.367 1.00 14.89 149 VAL B CA 1
ATOM 5913 C C . VAL C 1 149 ? 31.631 12.226 -30.568 1.00 12.98 149 VAL B C 1
ATOM 5914 O O . VAL C 1 149 ? 32.451 13.047 -30.940 1.00 13.35 149 VAL B O 1
ATOM 5918 N N . MET C 1 150 ? 31.903 10.953 -30.319 1.00 14.17 150 MET B N 1
ATOM 5919 C CA . MET C 1 150 ? 33.188 10.338 -30.694 1.00 13.75 150 MET B CA 1
ATOM 5920 C C . MET C 1 150 ? 32.885 9.134 -31.569 1.00 13.97 150 MET B C 1
ATOM 5921 O O . MET C 1 150 ? 31.952 8.359 -31.284 1.00 14.98 150 MET B O 1
ATOM 5926 N N . VAL C 1 151 ? 33.655 8.960 -32.644 1.00 12.47 151 VAL B N 1
ATOM 5927 C CA . VAL C 1 151 ? 33.432 7.868 -33.610 1.00 14.85 151 VAL B CA 1
ATOM 5928 C C . VAL C 1 151 ? 34.730 7.086 -33.798 1.00 13.83 151 VAL B C 1
ATOM 5929 O O . VAL C 1 151 ? 35.763 7.648 -34.209 1.00 14.43 151 VAL B O 1
ATOM 5933 N N . GLY C 1 152 ? 34.679 5.807 -33.471 1.00 14.09 152 GLY B N 1
ATOM 5934 C CA . GLY C 1 152 ? 35.802 4.852 -33.661 1.00 13.85 152 GLY B CA 1
ATOM 5935 C C . GLY C 1 152 ? 35.414 3.466 -33.225 1.00 15.98 152 GLY B C 1
ATOM 5936 O O . GLY C 1 152 ? 35.010 3.313 -32.101 1.00 14.13 152 GLY B O 1
ATOM 5937 N N . HIS C 1 153 ? 35.484 2.442 -34.083 1.00 16.76 153 HIS B N 1
ATOM 5938 C CA . HIS C 1 153 ? 35.411 1.046 -33.594 1.00 17.40 153 HIS B CA 1
ATOM 5939 C C . HIS C 1 153 ? 36.355 0.917 -32.412 1.00 15.95 153 HIS B C 1
ATOM 5940 O O . HIS C 1 153 ? 37.492 1.419 -32.505 1.00 17.67 153 HIS B O 1
ATOM 5947 N N . LEU C 1 154 ? 35.910 0.268 -31.362 1.00 17.46 154 LEU B N 1
ATOM 5948 C CA . LEU C 1 154 ? 36.592 0.271 -30.052 1.00 19.09 154 LEU B CA 1
ATOM 5949 C C . LEU C 1 154 ? 37.811 -0.643 -30.114 1.00 24.76 154 LEU B C 1
ATOM 5950 O O . LEU C 1 154 ? 37.660 -1.872 -30.122 1.00 26.29 154 LEU B O 1
ATOM 5955 N N . ARG C 1 155 ? 38.975 -0.033 -30.107 1.00 20.15 155 ARG B N 1
ATOM 5956 C CA . ARG C 1 155 ? 40.292 -0.711 -30.011 1.00 22.26 155 ARG B CA 1
ATOM 5957 C C . ARG C 1 155 ? 41.206 0.208 -29.217 1.00 23.77 155 ARG B C 1
ATOM 5958 O O . ARG C 1 155 ? 40.911 1.446 -29.135 1.00 21.11 155 ARG B O 1
ATOM 5966 N N . GLN C 1 156 ? 42.236 -0.360 -28.612 1.00 19.79 156 GLN B N 1
ATOM 5967 C CA . GLN C 1 156 ? 43.120 0.351 -27.653 1.00 21.68 156 GLN B CA 1
ATOM 5968 C C . GLN C 1 156 ? 43.669 1.620 -28.327 1.00 18.45 156 GLN B C 1
ATOM 5969 O O . GLN C 1 156 ? 43.795 2.621 -27.648 1.00 19.64 156 GLN B O 1
ATOM 5975 N N . VAL C 1 157 ? 44.001 1.534 -29.619 1.00 18.20 157 VAL B N 1
ATOM 5976 C CA . VAL C 1 157 ? 44.667 2.632 -30.384 1.00 18.14 157 VAL B CA 1
ATOM 5977 C C . VAL C 1 157 ? 43.760 3.879 -30.388 1.00 16.21 157 VAL B C 1
ATOM 5978 O O . VAL C 1 157 ? 44.293 4.999 -30.432 1.00 19.07 157 VAL B O 1
ATOM 5982 N N . LYS C 1 158 ? 42.456 3.705 -30.251 1.00 16.90 158 LYS B N 1
ATOM 5983 C CA . LYS C 1 158 ? 41.526 4.860 -30.203 1.00 15.05 158 LYS B CA 1
ATOM 5984 C C . LYS C 1 158 ? 41.461 5.458 -28.775 1.00 17.15 158 LYS B C 1
ATOM 5985 O O . LYS C 1 158 ? 40.782 6.487 -28.564 1.00 15.05 158 LYS B O 1
ATOM 5991 N N . SER C 1 159 ? 42.110 4.853 -27.790 1.00 14.95 159 SER B N 1
ATOM 5992 C CA . SER C 1 159 ? 42.135 5.318 -26.377 1.00 16.24 159 SER B CA 1
ATOM 5993 C C . SER C 1 159 ? 40.740 5.706 -25.914 1.00 17.09 159 SER B C 1
ATOM 5994 O O . SER C 1 159 ? 40.562 6.781 -25.322 1.00 17.66 159 SER B O 1
ATOM 5997 N N . PRO C 1 160 ? 39.756 4.803 -26.013 1.00 16.54 160 PRO B N 1
ATOM 5998 C CA . PRO C 1 160 ? 38.401 5.154 -25.592 1.00 17.37 160 PRO B CA 1
ATOM 5999 C C . PRO C 1 160 ? 38.322 5.434 -24.088 1.00 15.14 160 PRO B C 1
ATOM 6000 O O . PRO C 1 160 ? 37.383 6.125 -23.649 1.00 14.66 160 PRO B O 1
ATOM 6004 N N . GLN C 1 161 ? 39.229 4.865 -23.318 1.00 16.34 161 GLN B N 1
ATOM 6005 C CA . GLN C 1 161 ? 39.229 5.027 -21.844 1.00 15.59 161 GLN B CA 1
ATOM 6006 C C . GLN C 1 161 ? 39.311 6.512 -21.502 1.00 16.16 161 GLN B C 1
ATOM 6007 O O . GLN C 1 161 ? 38.798 6.910 -20.464 1.00 16.39 161 GLN B O 1
ATOM 6013 N N . THR C 1 162 ? 39.977 7.334 -22.319 1.00 15.80 162 THR B N 1
ATOM 6014 C CA . THR C 1 162 ? 40.061 8.784 -22.025 1.00 15.25 162 THR B CA 1
ATOM 6015 C C . THR C 1 162 ? 38.647 9.367 -22.009 1.00 15.77 162 THR B C 1
ATOM 6016 O O . THR C 1 162 ? 38.341 10.151 -21.134 1.00 15.81 162 THR B O 1
ATOM 6020 N N . LEU C 1 163 ? 37.867 9.034 -23.025 1.00 15.04 163 LEU B N 1
ATOM 6021 C CA . LEU C 1 163 ? 36.455 9.496 -23.099 1.00 13.96 163 LEU B CA 1
ATOM 6022 C C . LEU C 1 163 ? 35.654 8.901 -21.938 1.00 15.24 163 LEU B C 1
ATOM 6023 O O . LEU C 1 163 ? 34.795 9.623 -21.320 1.00 15.74 163 LEU B O 1
ATOM 6028 N N . PHE C 1 164 ? 35.857 7.614 -21.634 1.00 13.89 164 PHE B N 1
ATOM 6029 C CA . PHE C 1 164 ? 35.077 6.998 -20.526 1.00 13.34 164 PHE B CA 1
ATOM 6030 C C . PHE C 1 164 ? 35.364 7.769 -19.219 1.00 14.52 164 PHE B C 1
ATOM 6031 O O . PHE C 1 164 ? 34.430 8.084 -18.498 1.00 15.43 164 PHE B O 1
ATOM 6039 N N . ASP C 1 165 ? 36.633 8.064 -18.948 1.00 15.86 165 ASP B N 1
ATOM 6040 C CA . ASP C 1 165 ? 37.090 8.734 -17.707 1.00 16.41 165 ASP B CA 1
ATOM 6041 C C . ASP C 1 165 ? 36.544 10.175 -17.710 1.00 15.64 165 ASP B C 1
ATOM 6042 O O . ASP C 1 165 ? 36.147 10.669 -16.650 1.00 16.96 165 ASP B O 1
ATOM 6047 N N . ALA C 1 166 ? 36.512 10.892 -18.843 1.00 14.04 166 ALA B N 1
ATOM 6048 C CA . ALA C 1 166 ? 35.894 12.234 -18.877 1.00 14.42 166 ALA B CA 1
ATOM 6049 C C . ALA C 1 166 ? 34.399 12.171 -18.594 1.00 16.89 166 ALA B C 1
ATOM 6050 O O . ALA C 1 166 ? 33.894 13.017 -17.843 1.00 16.60 166 ALA B O 1
ATOM 6052 N N . ALA C 1 167 ? 33.694 11.180 -19.128 1.00 14.60 167 ALA B N 1
ATOM 6053 C CA . ALA C 1 167 ? 32.251 11.000 -18.887 1.00 15.23 167 ALA B CA 1
ATOM 6054 C C . ALA C 1 167 ? 32.023 10.757 -17.401 1.00 16.57 167 ALA B C 1
ATOM 6055 O O . ALA C 1 167 ? 31.013 11.219 -16.857 1.00 18.40 167 ALA B O 1
ATOM 6057 N N . ARG C 1 168 ? 32.890 9.968 -16.802 1.00 14.83 168 ARG B N 1
ATOM 6058 C CA . ARG C 1 168 ? 32.796 9.660 -15.353 1.00 16.86 168 ARG B CA 1
ATOM 6059 C C . ARG C 1 168 ? 33.003 10.938 -14.535 1.00 18.77 168 ARG B C 1
ATOM 6060 O O . ARG C 1 168 ? 32.302 11.125 -13.505 1.00 17.63 168 ARG B O 1
ATOM 6068 N N . LEU C 1 169 ? 33.973 11.757 -14.915 1.00 16.09 169 LEU B N 1
ATOM 6069 C CA . LEU C 1 169 ? 34.173 13.047 -14.196 1.00 17.93 169 LEU B CA 1
ATOM 6070 C C . LEU C 1 169 ? 32.884 13.871 -14.235 1.00 19.21 169 LEU B C 1
ATOM 6071 O O . LEU C 1 169 ? 32.617 14.539 -13.237 1.00 22.64 169 LEU B O 1
ATOM 6076 N N . LEU C 1 170 ? 32.104 13.840 -15.314 1.00 15.79 170 LEU B N 1
ATOM 6077 C CA . LEU C 1 170 ? 30.915 14.687 -15.567 1.00 18.62 170 LEU B CA 1
ATOM 6078 C C . LEU C 1 170 ? 29.646 13.879 -15.240 1.00 19.26 170 LEU B C 1
ATOM 6079 O O . LEU C 1 170 ? 28.520 14.321 -15.628 1.00 24.02 170 LEU B O 1
ATOM 6084 N N . CYS C 1 171 ? 29.765 12.759 -14.497 1.00 18.56 171 CYS B N 1
ATOM 6085 C CA . CYS C 1 171 ? 28.602 11.843 -14.246 1.00 20.09 171 CYS B CA 1
ATOM 6086 C C . CYS C 1 171 ? 27.429 12.643 -13.643 1.00 22.54 171 CYS B C 1
ATOM 6087 O O . CYS C 1 171 ? 27.616 13.284 -12.566 1.00 24.42 171 CYS B O 1
ATOM 6090 N N . GLY C 1 172 ? 26.274 12.595 -14.312 1.00 23.69 172 GLY B N 1
ATOM 6091 C CA . GLY C 1 172 ? 25.022 13.225 -13.843 1.00 22.38 172 GLY B CA 1
ATOM 6092 C C . GLY C 1 172 ? 24.937 14.694 -14.199 1.00 23.18 172 GLY B C 1
ATOM 6093 O O . GLY C 1 172 ? 23.915 15.331 -13.898 1.00 24.73 172 GLY B O 1
ATOM 6094 N N . ARG C 1 173 ? 25.925 15.255 -14.882 1.00 19.77 173 ARG B N 1
ATOM 6095 C CA . ARG C 1 173 ? 25.770 16.640 -15.393 1.00 20.79 173 ARG B CA 1
ATOM 6096 C C . ARG C 1 173 ? 24.796 16.648 -16.586 1.00 21.92 173 ARG B C 1
ATOM 6097 O O . ARG C 1 173 ? 25.144 16.072 -17.626 1.00 22.10 173 ARG B O 1
ATOM 6105 N N . GLU C 1 174 ? 23.610 17.268 -16.457 1.00 20.05 174 GLU B N 1
ATOM 6106 C CA . GLU C 1 174 ? 22.512 17.051 -17.429 1.00 22.06 174 GLU B CA 1
ATOM 6107 C C . GLU C 1 174 ? 22.780 17.794 -18.748 1.00 19.84 174 GLU B C 1
ATOM 6108 O O . GLU C 1 174 ? 22.156 17.405 -19.763 1.00 21.37 174 GLU B O 1
ATOM 6114 N N . ASP C 1 175 ? 23.630 18.809 -18.735 1.00 19.11 175 ASP B N 1
ATOM 6115 C CA . ASP C 1 175 ? 23.715 19.798 -19.853 1.00 18.12 175 ASP B CA 1
ATOM 6116 C C . ASP C 1 175 ? 24.895 19.437 -20.776 1.00 19.86 175 ASP B C 1
ATOM 6117 O O . ASP C 1 175 ? 25.185 20.249 -21.706 1.00 18.92 175 ASP B O 1
ATOM 6122 N N . ILE C 1 176 ? 25.636 18.351 -20.476 1.00 19.44 176 ILE B N 1
ATOM 6123 C CA . ILE C 1 176 ? 26.719 17.816 -21.375 1.00 17.77 176 ILE B CA 1
ATOM 6124 C C . ILE C 1 176 ? 26.353 16.379 -21.672 1.00 18.11 176 ILE B C 1
ATOM 6125 O O . ILE C 1 176 ? 26.131 15.572 -20.715 1.00 19.52 176 ILE B O 1
ATOM 6130 N N . ARG C 1 177 ? 26.287 16.025 -22.958 1.00 16.33 177 ARG B N 1
ATOM 6131 C CA . ARG C 1 177 ? 25.999 14.655 -23.392 1.00 18.20 177 ARG B CA 1
ATOM 6132 C C . ARG C 1 177 ? 27.175 14.161 -24.226 1.00 16.24 177 ARG B C 1
ATOM 6133 O O . ARG C 1 177 ? 27.737 14.973 -24.961 1.00 15.93 177 ARG B O 1
ATOM 6141 N N . ILE C 1 178 ? 27.454 12.877 -24.112 1.00 15.15 178 ILE B N 1
ATOM 6142 C CA . ILE C 1 178 ? 28.479 12.217 -24.946 1.00 15.25 178 ILE B CA 1
ATOM 6143 C C . ILE C 1 178 ? 27.832 11.054 -25.634 1.00 15.39 178 ILE B C 1
ATOM 6144 O O . ILE C 1 178 ? 27.334 10.152 -24.933 1.00 16.24 178 ILE B O 1
ATOM 6149 N N . ASP C 1 179 ? 27.850 11.035 -26.979 1.00 15.22 179 ASP B N 1
ATOM 6150 C CA . ASP C 1 179 ? 27.450 9.838 -27.753 1.00 15.39 179 ASP B CA 1
ATOM 6151 C C . ASP C 1 179 ? 28.697 9.192 -28.364 1.00 14.81 179 ASP B C 1
ATOM 6152 O O . ASP C 1 179 ? 29.547 9.943 -28.845 1.00 16.54 179 ASP B O 1
ATOM 6157 N N . HIS C 1 180 ? 28.792 7.880 -28.311 1.00 13.66 180 HIS B N 1
ATOM 6158 C CA . HIS C 1 180 ? 30.007 7.172 -28.709 1.00 15.15 180 HIS B CA 1
ATOM 6159 C C . HIS C 1 180 ? 29.592 6.150 -29.751 1.00 14.25 180 HIS B C 1
ATOM 6160 O O . HIS C 1 180 ? 28.782 5.296 -29.464 1.00 14.04 180 HIS B O 1
ATOM 6167 N N . ILE C 1 181 ? 30.167 6.217 -30.951 1.00 14.52 181 ILE B N 1
ATOM 6168 C CA . ILE C 1 181 ? 29.789 5.355 -32.096 1.00 15.84 181 ILE B CA 1
ATOM 6169 C C . ILE C 1 181 ? 30.958 4.434 -32.417 1.00 16.04 181 ILE B C 1
ATOM 6170 O O . ILE C 1 181 ? 32.030 4.903 -32.617 1.00 16.67 181 ILE B O 1
ATOM 6175 N N . GLY C 1 182 ? 30.717 3.127 -32.500 1.00 15.86 182 GLY B N 1
ATOM 6176 C CA . GLY C 1 182 ? 31.775 2.170 -32.878 1.00 15.75 182 GLY B CA 1
ATOM 6177 C C . GLY C 1 182 ? 31.413 0.777 -32.441 1.00 17.36 182 GLY B C 1
ATOM 6178 O O . GLY C 1 182 ? 30.759 0.648 -31.393 1.00 14.40 182 GLY B O 1
ATOM 6179 N N . ASP C 1 183 ? 31.892 -0.234 -33.148 1.00 18.03 183 ASP B N 1
ATOM 6180 C CA . ASP C 1 183 ? 31.755 -1.663 -32.742 1.00 20.82 183 ASP B CA 1
ATOM 6181 C C . ASP C 1 183 ? 32.511 -1.953 -31.424 1.00 19.50 183 ASP B C 1
ATOM 6182 O O . ASP C 1 183 ? 33.438 -1.251 -31.071 1.00 18.80 183 ASP B O 1
ATOM 6187 N N . ALA C 1 184 ? 32.159 -3.039 -30.722 1.00 21.22 184 ALA B N 1
ATOM 6188 C CA . ALA C 1 184 ? 32.932 -3.600 -29.587 1.00 26.43 184 ALA B CA 1
ATOM 6189 C C . ALA C 1 184 ? 33.944 -4.621 -30.114 1.00 35.61 184 ALA B C 1
ATOM 6190 O O . ALA C 1 184 ? 33.636 -5.840 -30.003 1.00 45.64 184 ALA B O 1
ATOM 6192 N N . GLY C 1 185 ? 35.109 -4.180 -30.577 1.00 35.16 185 GLY B N 1
ATOM 6193 C CA . GLY C 1 185 ? 36.191 -5.054 -31.082 1.00 41.57 185 GLY B CA 1
ATOM 6194 C C . GLY C 1 185 ? 37.099 -5.597 -29.991 1.00 45.83 185 GLY B C 1
ATOM 6195 O O . GLY C 1 185 ? 37.059 -6.826 -29.752 1.00 41.59 185 GLY B O 1
ATOM 6196 N N . ASP C 1 186 ? 37.931 -4.737 -29.386 1.00 51.18 186 ASP B N 1
ATOM 6197 C CA . ASP C 1 186 ? 39.041 -5.135 -28.470 1.00 53.84 186 ASP B CA 1
ATOM 6198 C C . ASP C 1 186 ? 38.463 -5.699 -27.170 1.00 55.99 186 ASP B C 1
ATOM 6199 O O . ASP C 1 186 ? 37.408 -5.186 -26.713 1.00 54.21 186 ASP B O 1
ATOM 6204 N N . ALA C 1 187 ? 39.151 -6.706 -26.609 1.00 47.85 187 ALA B N 1
ATOM 6205 C CA . ALA C 1 187 ? 38.781 -7.407 -25.364 1.00 48.99 187 ALA B CA 1
ATOM 6206 C C . ALA C 1 187 ? 38.368 -6.369 -24.325 1.00 42.74 187 ALA B C 1
ATOM 6207 O O . ALA C 1 187 ? 39.234 -5.630 -23.835 1.00 47.18 187 ALA B O 1
ATOM 6209 N N . GLY C 1 188 ? 37.074 -6.319 -24.030 1.00 37.77 188 GLY B N 1
ATOM 6210 C CA . GLY C 1 188 ? 36.579 -5.729 -22.783 1.00 31.70 188 GLY B CA 1
ATOM 6211 C C . GLY C 1 188 ? 36.089 -4.311 -22.967 1.00 28.82 188 GLY B C 1
ATOM 6212 O O . GLY C 1 188 ? 35.394 -3.839 -22.063 1.00 33.27 188 GLY B O 1
ATOM 6213 N N . LEU C 1 189 ? 36.424 -3.633 -24.076 1.00 27.94 189 LEU B N 1
ATOM 6214 C CA . LEU C 1 189 ? 36.110 -2.174 -24.164 1.00 23.36 189 LEU B CA 1
ATOM 6215 C C . LEU C 1 189 ? 34.602 -1.932 -24.307 1.00 23.77 189 LEU B C 1
ATOM 6216 O O . LEU C 1 189 ? 34.109 -0.951 -23.717 1.00 21.18 189 LEU B O 1
ATOM 6221 N N . GLY C 1 190 ? 33.885 -2.732 -25.083 1.00 22.79 190 GLY B N 1
ATOM 6222 C CA . GLY C 1 190 ? 32.419 -2.694 -25.153 1.00 22.15 190 GLY B CA 1
ATOM 6223 C C . GLY C 1 190 ? 31.801 -2.821 -23.780 1.00 21.71 190 GLY B C 1
ATOM 6224 O O . GLY C 1 190 ? 30.807 -2.108 -23.519 1.00 21.55 190 GLY B O 1
ATOM 6225 N N . GLU C 1 191 ? 32.332 -3.702 -22.928 1.00 24.65 191 GLU B N 1
ATOM 6226 C CA . GLU C 1 191 ? 31.731 -3.940 -21.585 1.00 26.45 191 GLU B CA 1
ATOM 6227 C C . GLU C 1 191 ? 31.975 -2.713 -20.706 1.00 23.74 191 GLU B C 1
ATOM 6228 O O . GLU C 1 191 ? 31.041 -2.361 -19.933 1.00 24.33 191 GLU B O 1
ATOM 6234 N N . LEU C 1 192 ? 33.143 -2.066 -20.796 1.00 23.08 192 LEU B N 1
ATOM 6235 C CA . LEU C 1 192 ? 33.352 -0.762 -20.103 1.00 22.13 192 LEU B CA 1
ATOM 6236 C C . LEU C 1 192 ? 32.304 0.240 -20.600 1.00 21.32 192 LEU B C 1
ATOM 6237 O O . LEU C 1 192 ? 31.735 1.021 -19.788 1.00 19.68 192 LEU B O 1
ATOM 6242 N N . ALA C 1 193 ? 32.098 0.308 -21.905 1.00 18.71 193 ALA B N 1
ATOM 6243 C CA . ALA C 1 193 ? 31.156 1.296 -22.479 1.00 17.99 193 ALA B CA 1
ATOM 6244 C C . ALA C 1 193 ? 29.719 1.047 -21.941 1.00 19.50 193 ALA B C 1
ATOM 6245 O O . ALA C 1 193 ? 28.989 2.039 -21.577 1.00 20.59 193 ALA B O 1
ATOM 6247 N N . ARG C 1 194 ? 29.261 -0.206 -21.971 1.00 19.11 194 ARG B N 1
ATOM 6248 C CA . ARG C 1 194 ? 27.910 -0.564 -21.484 1.00 20.24 194 ARG B CA 1
ATOM 6249 C C . ARG C 1 194 ? 27.753 -0.204 -20.014 1.00 20.03 194 ARG B C 1
ATOM 6250 O O . ARG C 1 194 ? 26.692 0.290 -19.641 1.00 20.67 194 ARG B O 1
ATOM 6258 N N . ALA C 1 195 ? 28.770 -0.528 -19.219 1.00 19.62 195 ALA B N 1
ATOM 6259 C CA . ALA C 1 195 ? 28.734 -0.291 -17.765 1.00 18.23 195 ALA B CA 1
ATOM 6260 C C . ALA C 1 195 ? 28.647 1.211 -17.518 1.00 18.45 195 ALA B C 1
ATOM 6261 O O . ALA C 1 195 ? 27.812 1.648 -16.674 1.00 19.07 195 ALA B O 1
ATOM 6263 N N . LEU C 1 196 ? 29.422 1.978 -18.296 1.00 18.66 196 LEU B N 1
ATOM 6264 C CA . LEU C 1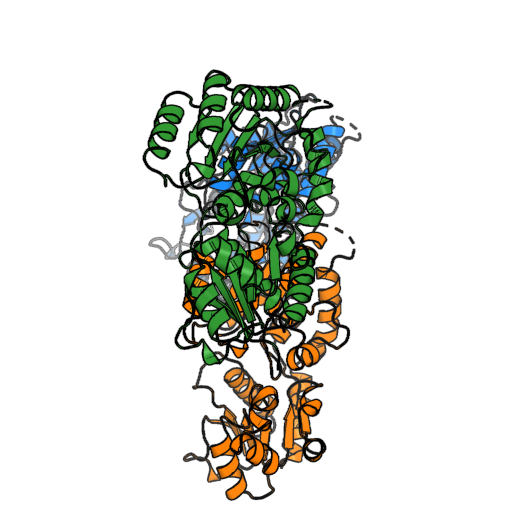 196 ? 29.438 3.451 -18.169 1.00 15.65 196 LEU B CA 1
ATOM 6265 C C . LEU C 1 196 ? 28.058 3.997 -18.541 1.00 17.01 196 LEU B C 1
ATOM 6266 O O . LEU C 1 196 ? 27.566 4.848 -17.802 1.00 17.21 196 LEU B O 1
ATOM 6271 N N . ALA C 1 197 ? 27.441 3.549 -19.632 1.00 14.91 197 ALA B N 1
ATOM 6272 C CA . ALA C 1 197 ? 26.142 4.068 -20.089 1.00 16.44 197 ALA B CA 1
ATOM 6273 C C . ALA C 1 197 ? 25.100 3.759 -19.000 1.00 17.28 197 ALA B C 1
ATOM 6274 O O . ALA C 1 197 ? 24.213 4.584 -18.770 1.00 18.42 197 ALA B O 1
ATOM 6276 N N . SER C 1 198 ? 25.210 2.587 -18.380 1.00 17.87 198 SER B N 1
ATOM 6277 C CA . SER C 1 198 ? 24.248 2.159 -17.323 1.00 18.55 198 SER B CA 1
ATOM 6278 C C . SER C 1 198 ? 24.323 3.097 -16.123 1.00 21.39 198 SER B C 1
ATOM 6279 O O . SER C 1 198 ? 23.245 3.356 -15.514 1.00 22.31 198 SER B O 1
ATOM 6282 N N . ASP C 1 199 ? 25.533 3.558 -15.770 1.00 16.41 199 ASP B N 1
ATOM 6283 C CA . ASP C 1 199 ? 25.794 4.381 -14.557 1.00 17.02 199 ASP B CA 1
ATOM 6284 C C . ASP C 1 199 ? 25.487 5.865 -14.824 1.00 19.92 199 ASP B C 1
ATOM 6285 O O . ASP C 1 199 ? 25.023 6.594 -13.899 1.00 17.69 199 ASP B O 1
ATOM 6290 N N . CYS C 1 200 ? 25.870 6.355 -15.994 1.00 19.69 200 CYS B N 1
ATOM 6291 C CA . CYS C 1 200 ? 25.990 7.795 -16.283 1.00 17.60 200 CYS B CA 1
ATOM 6292 C C . CYS C 1 200 ? 25.068 8.074 -17.456 1.00 20.03 200 CYS B C 1
ATOM 6293 O O . CYS C 1 200 ? 25.417 7.755 -18.610 1.00 18.79 200 CYS B O 1
ATOM 6296 N N . PRO C 1 201 ? 23.880 8.665 -17.238 1.00 20.10 201 PRO B N 1
ATOM 6297 C CA . PRO C 1 201 ? 22.874 8.766 -18.303 1.00 20.54 201 PRO B CA 1
ATOM 6298 C C . PRO C 1 201 ? 23.245 9.742 -19.429 1.00 18.94 201 PRO B C 1
ATOM 6299 O O . PRO C 1 201 ? 22.640 9.667 -20.528 1.00 22.42 201 PRO B O 1
ATOM 6303 N N . GLY C 1 202 ? 24.272 10.553 -19.189 1.00 16.36 202 GLY B N 1
ATOM 6304 C CA . GLY C 1 202 ? 24.735 11.545 -20.178 1.00 17.60 202 GLY B CA 1
ATOM 6305 C C . GLY C 1 202 ? 25.680 10.940 -21.188 1.00 19.72 202 GLY B C 1
ATOM 6306 O O . GLY C 1 202 ? 25.941 11.607 -22.224 1.00 20.65 202 GLY B O 1
ATOM 6307 N N . TYR C 1 203 ? 26.071 9.693 -20.980 1.00 14.37 203 TYR B N 1
ATOM 6308 C CA . TYR C 1 203 ? 26.928 8.923 -21.925 1.00 14.69 203 TYR B CA 1
ATOM 6309 C C . TYR C 1 203 ? 26.064 7.831 -22.558 1.00 13.76 203 TYR B C 1
ATOM 6310 O O . TYR C 1 203 ? 25.393 7.009 -21.887 1.00 15.71 203 TYR B O 1
ATOM 6319 N N . ARG C 1 204 ? 26.134 7.694 -23.883 1.00 14.81 204 ARG B N 1
ATOM 6320 C CA . ARG C 1 204 ? 25.466 6.595 -24.607 1.00 17.75 204 ARG B CA 1
ATOM 6321 C C . ARG C 1 204 ? 26.497 5.950 -25.528 1.00 16.19 204 ARG B C 1
ATOM 6322 O O . ARG C 1 204 ? 27.210 6.703 -26.204 1.00 16.74 204 ARG B O 1
ATOM 6330 N N . TRP C 1 205 ? 26.582 4.624 -25.495 1.00 15.41 205 TRP B N 1
ATOM 6331 C CA . TRP C 1 205 ? 27.331 3.868 -26.526 1.00 16.25 205 TRP B CA 1
ATOM 6332 C C . TRP C 1 205 ? 26.321 3.297 -27.514 1.00 18.35 205 TRP B C 1
ATOM 6333 O O . TRP C 1 205 ? 25.549 2.407 -27.130 1.00 17.58 205 TRP B O 1
ATOM 6344 N N . LEU C 1 206 ? 26.385 3.749 -28.766 1.00 15.51 206 LEU B N 1
ATOM 6345 C CA . LEU C 1 206 ? 25.372 3.500 -29.807 1.00 16.01 206 LEU B CA 1
ATOM 6346 C C . LEU C 1 206 ? 25.784 2.283 -30.632 1.00 15.03 206 LEU B C 1
ATOM 6347 O O . LEU C 1 206 ? 24.919 1.864 -31.416 1.00 19.10 206 LEU B O 1
ATOM 6352 N N . GLY C 1 207 ? 26.941 1.695 -30.331 1.00 17.44 207 GLY B N 1
ATOM 6353 C CA . GLY C 1 207 ? 27.470 0.583 -31.147 1.00 14.91 207 GLY B CA 1
ATOM 6354 C C . GLY C 1 207 ? 27.890 1.038 -32.514 1.00 16.46 207 GLY B C 1
ATOM 6355 O O . GLY C 1 207 ? 27.982 2.243 -32.752 1.00 15.98 207 GLY B O 1
ATOM 6356 N N . ALA C 1 208 ? 28.139 0.089 -33.422 1.00 15.79 208 ALA B N 1
ATOM 6357 C CA . ALA C 1 208 ? 28.527 0.421 -34.811 1.00 17.73 208 ALA B CA 1
ATOM 6358 C C . ALA C 1 208 ? 27.275 0.962 -35.481 1.00 17.26 208 ALA B C 1
ATOM 6359 O O . ALA C 1 208 ? 26.178 0.407 -35.255 1.00 20.03 208 ALA B O 1
ATOM 6361 N N . LEU C 1 209 ? 27.392 2.013 -36.277 1.00 16.78 209 LEU B N 1
ATOM 6362 C CA . LEU C 1 209 ? 26.280 2.558 -37.073 1.00 17.77 209 LEU B CA 1
ATOM 6363 C C . LEU C 1 209 ? 26.698 2.615 -38.536 1.00 19.02 209 LEU B C 1
ATOM 6364 O O . LEU C 1 209 ? 27.870 2.887 -38.847 1.00 17.28 209 LEU B O 1
ATOM 6369 N N . PRO C 1 210 ? 25.713 2.524 -39.443 1.00 17.88 210 PRO B N 1
ATOM 6370 C CA . PRO C 1 210 ? 25.977 2.742 -40.864 1.00 18.06 210 PRO B CA 1
ATOM 6371 C C . PRO C 1 210 ? 26.550 4.141 -41.076 1.00 16.50 210 PRO B C 1
ATOM 6372 O O . PRO C 1 210 ? 26.269 5.126 -40.327 1.00 16.37 210 PRO B O 1
ATOM 6376 N N . HIS C 1 211 ? 27.318 4.277 -42.148 1.00 19.43 211 HIS B N 1
ATOM 6377 C CA . HIS C 1 211 ? 28.100 5.524 -42.383 1.00 15.81 211 HIS B CA 1
ATOM 6378 C C . HIS C 1 211 ? 27.203 6.748 -42.600 1.00 17.00 211 HIS B C 1
ATOM 6379 O O . HIS C 1 211 ? 27.529 7.836 -42.116 1.00 15.14 211 HIS B O 1
ATOM 6386 N N . ALA C 1 212 ? 26.063 6.625 -43.277 1.00 17.46 212 ALA B N 1
ATOM 6387 C CA . ALA C 1 212 ? 25.144 7.743 -43.535 1.00 18.98 212 ALA B CA 1
ATOM 6388 C C . ALA C 1 212 ? 24.667 8.279 -42.185 1.00 17.80 212 ALA B C 1
ATOM 6389 O O . ALA C 1 212 ? 24.711 9.484 -42.020 1.00 19.87 212 ALA B O 1
ATOM 6391 N N . GLN C 1 213 ? 24.218 7.386 -41.316 1.00 20.96 213 GLN B N 1
ATOM 6392 C CA . GLN C 1 213 ? 23.724 7.799 -39.978 1.00 21.81 213 GLN B CA 1
ATOM 6393 C C . GLN C 1 213 ? 24.885 8.350 -39.146 1.00 18.21 213 GLN B C 1
ATOM 6394 O O . GLN C 1 213 ? 24.683 9.345 -38.378 1.00 17.47 213 GLN B O 1
ATOM 6400 N N . THR C 1 214 ? 26.074 7.783 -39.276 1.00 15.65 214 THR B N 1
ATOM 6401 C CA . THR C 1 214 ? 27.238 8.312 -38.516 1.00 15.44 214 THR B CA 1
ATOM 6402 C C . THR C 1 214 ? 27.528 9.754 -38.967 1.00 15.71 214 THR B C 1
ATOM 6403 O O . THR C 1 214 ? 27.776 10.632 -38.112 1.00 16.46 214 THR B O 1
ATOM 6407 N N . ARG C 1 215 ? 27.594 10.008 -40.292 1.00 14.55 215 ARG B N 1
ATOM 6408 C CA . ARG C 1 215 ? 27.805 11.378 -40.792 1.00 15.93 215 ARG B CA 1
ATOM 6409 C C . ARG C 1 215 ? 26.695 12.306 -40.289 1.00 14.98 215 ARG B C 1
ATOM 6410 O O . ARG C 1 215 ? 27.022 13.444 -40.002 1.00 14.64 215 ARG B O 1
ATOM 6418 N N . GLN C 1 216 ? 25.439 11.852 -40.220 1.00 15.72 216 GLN B N 1
ATOM 6419 C CA . GLN C 1 216 ? 24.285 12.667 -39.746 1.00 17.36 216 GLN B CA 1
ATOM 6420 C C . GLN C 1 216 ? 24.526 13.079 -38.277 1.00 17.04 216 GLN B C 1
ATOM 6421 O O . GLN C 1 216 ? 24.349 14.280 -37.990 1.00 17.90 216 GLN B O 1
ATOM 6427 N N . ARG C 1 217 ? 24.997 12.141 -37.452 1.00 15.72 217 ARG B N 1
ATOM 6428 C CA . ARG C 1 217 ? 25.238 12.328 -35.991 1.00 15.44 217 ARG B CA 1
ATOM 6429 C C . ARG C 1 217 ? 26.428 13.268 -35.798 1.00 15.67 217 ARG B C 1
ATOM 6430 O O . ARG C 1 217 ? 26.354 14.173 -34.949 1.00 15.96 217 ARG B O 1
ATOM 6438 N N . ILE C 1 218 ? 27.484 13.155 -36.600 1.00 14.68 218 ILE B N 1
ATOM 6439 C CA . ILE C 1 218 ? 28.623 14.118 -36.509 1.00 15.28 218 ILE B CA 1
ATOM 6440 C C . ILE C 1 218 ? 28.139 15.530 -36.933 1.00 14.68 218 ILE B C 1
ATOM 6441 O O . ILE C 1 218 ? 28.444 16.504 -36.260 1.00 12.92 218 ILE B O 1
ATOM 6446 N N . GLN C 1 219 ? 27.343 15.645 -37.994 1.00 15.78 219 GLN B N 1
ATOM 6447 C CA . GLN C 1 219 ? 26.752 16.908 -38.496 1.00 15.48 219 GLN B CA 1
ATOM 6448 C C . GLN C 1 219 ? 25.858 17.530 -37.405 1.00 13.36 219 GLN B C 1
ATOM 6449 O O . GLN C 1 219 ? 25.926 18.755 -37.251 1.00 15.64 219 GLN B O 1
ATOM 6455 N N . ARG C 1 220 ? 25.143 16.736 -36.624 1.00 14.16 220 ARG B N 1
ATOM 6456 C CA . ARG C 1 220 ? 24.164 17.301 -35.616 1.00 15.91 220 ARG B CA 1
ATOM 6457 C C . ARG C 1 220 ? 24.862 17.622 -34.275 1.00 15.57 220 ARG B C 1
ATOM 6458 O O . ARG C 1 220 ? 24.356 18.482 -33.503 1.00 19.62 220 ARG B O 1
ATOM 6466 N N . ALA C 1 221 ? 26.013 17.021 -34.031 1.00 15.00 221 ALA B N 1
ATOM 6467 C CA . ALA C 1 221 ? 26.737 17.194 -32.764 1.00 15.16 221 ALA B CA 1
ATOM 6468 C C . ALA C 1 221 ? 27.273 18.606 -32.635 1.00 12.77 221 ALA B C 1
ATOM 6469 O O . ALA C 1 221 ? 27.655 19.241 -33.606 1.00 14.59 221 ALA B O 1
ATOM 6471 N N . HIS C 1 222 ? 27.433 19.133 -31.425 1.00 12.71 222 HIS B N 1
ATOM 6472 C CA . HIS C 1 222 ? 28.065 20.417 -31.160 1.00 13.47 222 HIS B CA 1
ATOM 6473 C C . HIS C 1 222 ? 29.569 20.315 -31.374 1.00 13.03 222 HIS B C 1
ATOM 6474 O O . HIS C 1 222 ? 30.192 21.292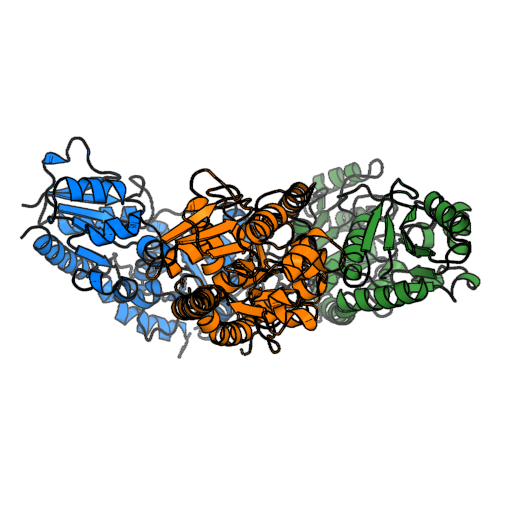 -31.725 1.00 14.65 222 HIS B O 1
ATOM 6481 N N . VAL C 1 223 ? 30.117 19.131 -31.111 1.00 14.47 223 VAL B N 1
ATOM 6482 C CA . VAL C 1 223 ? 31.584 18.971 -31.126 1.00 15.08 223 VAL B CA 1
ATOM 6483 C C . VAL C 1 223 ? 31.909 17.489 -31.309 1.00 14.55 223 VAL B C 1
ATOM 6484 O O . VAL C 1 223 ? 31.210 16.638 -30.759 1.00 14.39 223 VAL B O 1
ATOM 6488 N N . LEU C 1 224 ? 32.961 17.191 -32.070 1.00 14.69 224 LEU B N 1
ATOM 6489 C CA . LEU C 1 224 ? 33.532 15.828 -32.174 1.00 12.41 224 LEU B CA 1
ATOM 6490 C C . LEU C 1 224 ? 34.716 15.734 -31.219 1.00 13.93 224 LEU B C 1
ATOM 6491 O O . LEU C 1 224 ? 35.595 16.643 -31.249 1.00 13.79 224 LEU B O 1
ATOM 6496 N N . VAL C 1 225 ? 34.799 14.646 -30.436 1.00 13.71 225 VAL B N 1
ATOM 6497 C CA . VAL C 1 225 ? 35.956 14.379 -29.563 1.00 12.95 225 VAL B CA 1
ATOM 6498 C C . VAL C 1 225 ? 36.688 13.182 -30.183 1.00 13.17 225 VAL B C 1
ATOM 6499 O O . VAL C 1 225 ? 36.010 12.262 -30.591 1.00 13.64 225 VAL B O 1
ATOM 6503 N N . HIS C 1 226 ? 38.008 13.243 -30.211 1.00 12.46 226 HIS B N 1
ATOM 6504 C CA . HIS C 1 226 ? 38.810 12.130 -30.781 1.00 12.65 226 HIS B CA 1
ATOM 6505 C C . HIS C 1 226 ? 40.057 11.966 -29.913 1.00 13.32 226 HIS B C 1
ATOM 6506 O O . HIS C 1 226 ? 40.793 12.915 -29.887 1.00 15.49 226 HIS B O 1
ATOM 6513 N N . THR C 1 227 ? 40.222 10.834 -29.200 1.00 14.13 227 THR B N 1
ATOM 6514 C CA . THR C 1 227 ? 41.161 10.646 -28.065 1.00 14.89 227 THR B CA 1
ATOM 6515 C C . THR C 1 227 ? 42.406 9.827 -28.495 1.00 14.47 227 THR B C 1
ATOM 6516 O O . THR C 1 227 ? 43.224 9.559 -27.625 1.00 16.66 227 THR B O 1
ATOM 6520 N N . SER C 1 228 ? 42.459 9.372 -29.738 1.00 13.77 228 SER B N 1
ATOM 6521 C CA . SER C 1 228 ? 43.440 8.332 -30.208 1.00 14.54 228 SER B CA 1
ATOM 6522 C C . SER C 1 228 ? 44.876 8.608 -29.773 1.00 16.05 228 SER B C 1
ATOM 6523 O O . SER C 1 228 ? 45.368 9.732 -29.816 1.00 15.84 228 SER B O 1
ATOM 6526 N N . ALA C 1 229 ? 45.579 7.511 -29.453 1.00 14.85 229 ALA B N 1
ATOM 6527 C CA . ALA C 1 229 ? 47.054 7.505 -29.272 1.00 16.48 229 ALA B CA 1
ATOM 6528 C C . ALA C 1 229 ? 47.819 7.828 -30.558 1.00 17.37 229 ALA B C 1
ATOM 6529 O O . ALA C 1 229 ? 48.918 8.401 -30.438 1.00 19.28 229 ALA B O 1
ATOM 6531 N N . LEU C 1 230 ? 47.333 7.428 -31.726 1.00 16.59 230 LEU B N 1
ATOM 6532 C CA . LEU C 1 230 ? 47.916 7.726 -33.044 1.00 16.17 230 LEU B CA 1
ATOM 6533 C C . LEU C 1 230 ? 46.847 7.643 -34.118 1.00 15.01 230 LEU B C 1
ATOM 6534 O O . LEU C 1 230 ? 45.820 6.947 -33.935 1.00 16.83 230 LEU B O 1
ATOM 6539 N N . GLU C 1 231 ? 47.082 8.324 -35.214 1.00 15.60 231 GLU B N 1
ATOM 6540 C CA . GLU C 1 231 ? 46.251 8.237 -36.418 1.00 16.49 231 GLU B CA 1
ATOM 6541 C C . GLU C 1 231 ? 47.179 8.444 -37.618 1.00 14.73 231 GLU B C 1
ATOM 6542 O O . GLU C 1 231 ? 48.104 9.287 -37.502 1.00 18.29 231 GLU B O 1
ATOM 6548 N N . GLY C 1 232 ? 46.906 7.789 -38.727 1.00 16.60 232 GLY B N 1
ATOM 6549 C CA . GLY C 1 232 ? 47.479 8.132 -40.035 1.00 15.79 232 GLY B CA 1
ATOM 6550 C C . GLY C 1 232 ? 46.939 9.495 -40.474 1.00 19.47 232 GLY B C 1
ATOM 6551 O O . GLY C 1 232 ? 47.652 10.271 -41.099 1.00 17.57 232 GLY B O 1
ATOM 6552 N N . GLY C 1 233 ? 45.659 9.760 -40.191 1.00 17.82 233 GLY B N 1
ATOM 6553 C CA . GLY C 1 233 ? 44.907 10.918 -40.733 1.00 17.44 233 GLY B CA 1
ATOM 6554 C C . GLY C 1 233 ? 43.439 10.594 -40.724 1.00 16.78 233 GLY B C 1
ATOM 6555 O O . GLY C 1 233 ? 42.952 10.082 -41.694 1.00 20.10 233 GLY B O 1
ATOM 6556 N N . ALA C 1 234 ? 42.783 10.808 -39.588 1.00 18.18 234 ALA B N 1
ATOM 6557 C CA . ALA C 1 234 ? 41.456 10.212 -39.325 1.00 16.56 234 ALA B CA 1
ATOM 6558 C C . ALA C 1 234 ? 40.352 10.808 -40.198 1.00 15.46 234 ALA B C 1
ATOM 6559 O O . ALA C 1 234 ? 40.113 12.016 -40.233 1.00 14.24 234 ALA B O 1
ATOM 6561 N N . HIS C 1 235 ? 39.588 9.926 -40.838 1.00 13.81 235 HIS B N 1
ATOM 6562 C CA . HIS C 1 235 ? 38.374 10.284 -41.597 1.00 14.79 235 HIS B CA 1
ATOM 6563 C C . HIS C 1 235 ? 37.393 11.033 -40.693 1.00 14.04 235 HIS B C 1
ATOM 6564 O O . HIS C 1 235 ? 36.871 12.035 -41.161 1.00 14.79 235 HIS B O 1
ATOM 6571 N N . VAL C 1 236 ? 37.203 10.608 -39.450 1.00 14.70 236 VAL B N 1
ATOM 6572 C CA . VAL C 1 236 ? 36.124 11.259 -38.610 1.00 13.51 236 VAL B CA 1
ATOM 6573 C C . VAL C 1 236 ? 36.449 12.747 -38.364 1.00 12.11 236 VAL B C 1
ATOM 6574 O O . VAL C 1 236 ? 35.495 13.591 -38.296 1.00 12.47 236 VAL B O 1
ATOM 6578 N N . ILE C 1 237 ? 37.719 13.123 -38.222 1.00 12.92 237 ILE B N 1
ATOM 6579 C CA . ILE C 1 237 ? 38.043 14.547 -38.013 1.00 14.01 237 ILE B CA 1
ATOM 6580 C C . ILE C 1 237 ? 37.675 15.314 -39.285 1.00 14.41 237 ILE B C 1
ATOM 6581 O O . ILE C 1 237 ? 37.075 16.394 -39.143 1.00 14.14 237 ILE B O 1
ATOM 6586 N N . MET C 1 238 ? 38.014 14.848 -40.489 1.00 14.34 238 MET B N 1
ATOM 6587 C CA . MET C 1 238 ? 37.621 15.628 -41.683 1.00 16.27 238 MET B CA 1
ATOM 6588 C C . MET C 1 238 ? 36.114 15.595 -41.880 1.00 15.26 238 MET B C 1
ATOM 6589 O O . MET C 1 238 ? 35.572 16.578 -42.334 1.00 16.57 238 MET B O 1
ATOM 6594 N N . GLU C 1 239 ? 35.419 14.517 -41.488 1.00 14.70 239 GLU B N 1
ATOM 6595 C CA . GLU C 1 239 ? 33.953 14.432 -41.630 1.00 16.22 239 GLU B CA 1
ATOM 6596 C C . GLU C 1 239 ? 33.347 15.534 -40.751 1.00 14.79 239 GLU B C 1
ATOM 6597 O O . GLU C 1 239 ? 32.339 16.167 -41.193 1.00 17.19 239 GLU B O 1
ATOM 6603 N N . ALA C 1 240 ? 33.862 15.708 -39.538 1.00 12.75 240 ALA B N 1
ATOM 6604 C CA . ALA C 1 240 ? 33.365 16.789 -38.647 1.00 13.56 240 ALA B CA 1
ATOM 6605 C C . ALA C 1 240 ? 33.654 18.145 -39.272 1.00 13.40 240 ALA B C 1
ATOM 6606 O O . ALA C 1 240 ? 32.740 18.927 -39.426 1.00 15.60 240 ALA B O 1
ATOM 6608 N N . VAL C 1 241 ? 34.921 18.411 -39.613 1.00 14.58 241 VAL B N 1
ATOM 6609 C CA . VAL C 1 241 ? 35.331 19.758 -40.146 1.00 13.69 241 VAL B CA 1
ATOM 6610 C C . VAL C 1 241 ? 34.476 20.088 -41.372 1.00 15.18 241 VAL B C 1
ATOM 6611 O O . VAL C 1 241 ? 33.988 21.231 -41.483 1.00 16.38 241 VAL B O 1
ATOM 6615 N N . ARG C 1 242 ? 34.268 19.125 -42.255 1.00 15.12 242 ARG B N 1
ATOM 6616 C CA . ARG C 1 242 ? 33.465 19.338 -43.506 1.00 16.05 242 ARG B CA 1
ATOM 6617 C C . ARG C 1 242 ? 31.954 19.380 -43.268 1.00 17.34 242 ARG B C 1
ATOM 6618 O O . ARG C 1 242 ? 31.229 19.576 -44.245 1.00 19.34 242 ARG B O 1
ATOM 6626 N N . SER C 1 243 ? 31.485 19.261 -42.012 1.00 15.05 243 SER B N 1
ATOM 6627 C CA . SER C 1 243 ? 30.065 19.448 -41.594 1.00 16.49 243 SER B CA 1
ATOM 6628 C C . SER C 1 243 ? 29.917 20.765 -40.826 1.00 18.17 243 SER B C 1
ATOM 6629 O O . SER C 1 243 ? 28.789 20.968 -40.329 1.00 17.86 243 SER B O 1
ATOM 6632 N N . GLY C 1 244 ? 31.007 21.503 -40.614 1.00 17.44 244 GLY B N 1
ATOM 6633 C CA . GLY C 1 244 ? 31.125 22.655 -39.696 1.00 16.62 244 GLY B CA 1
ATOM 6634 C C . GLY C 1 244 ? 30.883 22.243 -38.257 1.00 17.34 244 GLY B C 1
ATOM 6635 O O . GLY C 1 244 ? 30.491 23.100 -37.410 1.00 17.70 244 GLY B O 1
ATOM 6636 N N . THR C 1 245 ? 31.341 21.057 -37.884 1.00 15.22 245 THR B N 1
ATOM 6637 C CA . THR C 1 245 ? 31.331 20.570 -36.473 1.00 15.23 245 THR B CA 1
ATOM 6638 C C . THR C 1 245 ? 32.767 20.665 -35.998 1.00 15.46 245 THR B C 1
ATOM 6639 O O . THR C 1 245 ? 33.656 20.036 -36.584 1.00 14.37 245 THR B O 1
ATOM 6643 N N . PRO C 1 246 ? 33.064 21.433 -34.931 1.00 15.09 246 PRO B N 1
ATOM 6644 C CA . PRO C 1 246 ? 34.428 21.560 -34.455 1.00 15.27 246 PRO B CA 1
ATOM 6645 C C . PRO C 1 246 ? 34.861 20.325 -33.671 1.00 13.31 246 PRO B C 1
ATOM 6646 O O . PRO C 1 246 ? 34.001 19.464 -33.429 1.00 13.39 246 PRO B O 1
ATOM 6650 N N . VAL C 1 247 ? 36.174 20.291 -33.410 1.00 12.27 247 VAL B N 1
ATOM 6651 C CA . VAL C 1 247 ? 36.868 19.092 -32.857 1.00 13.13 247 VAL B CA 1
ATOM 6652 C C . VAL C 1 247 ? 37.623 19.398 -31.546 1.00 12.88 247 VAL B C 1
ATOM 6653 O O . VAL C 1 247 ? 38.323 20.429 -31.430 1.00 15.38 247 VAL B O 1
ATOM 6657 N N . LEU C 1 248 ? 37.594 18.438 -30.631 1.00 13.64 248 LEU B N 1
ATOM 6658 C CA . LEU C 1 248 ? 38.510 18.331 -29.486 1.00 14.19 248 LEU B CA 1
ATOM 6659 C C . LEU C 1 248 ? 39.328 17.054 -29.640 1.00 14.90 248 LEU B C 1
ATOM 6660 O O . LEU C 1 248 ? 38.728 16.013 -29.781 1.00 14.24 248 LEU B O 1
ATOM 6665 N N . ALA C 1 249 ? 40.647 17.191 -29.747 1.00 13.90 249 ALA B N 1
ATOM 6666 C CA . ALA C 1 249 ? 41.476 16.042 -30.164 1.00 13.58 249 ALA B CA 1
ATOM 6667 C C . ALA C 1 249 ? 42.700 15.928 -29.266 1.00 14.32 249 ALA B C 1
ATOM 6668 O O . ALA C 1 249 ? 43.257 16.926 -28.794 1.00 14.30 249 ALA B O 1
ATOM 6670 N N . SER C 1 250 ? 43.101 14.690 -29.029 1.00 14.62 250 SER B N 1
ATOM 6671 C CA . SER C 1 250 ? 44.395 14.362 -28.394 1.00 16.16 250 SER B CA 1
ATOM 6672 C C . SER C 1 250 ? 45.522 14.934 -29.242 1.00 16.02 250 SER B C 1
ATOM 6673 O O . SER C 1 250 ? 45.499 14.883 -30.483 1.00 15.26 250 SER B O 1
ATOM 6676 N N . ARG C 1 251 ? 46.509 15.460 -28.562 1.00 17.28 251 ARG B N 1
ATOM 6677 C CA . ARG C 1 251 ? 47.667 16.130 -29.184 1.00 18.53 251 ARG B CA 1
ATOM 6678 C C . ARG C 1 251 ? 48.681 15.048 -29.578 1.00 18.51 251 ARG B C 1
ATOM 6679 O O . ARG C 1 251 ? 49.662 14.876 -28.859 1.00 21.19 251 ARG B O 1
ATOM 6687 N N . VAL C 1 252 ? 48.396 14.419 -30.711 1.00 17.23 252 VAL B N 1
ATOM 6688 C CA . VAL C 1 252 ? 49.241 13.359 -31.329 1.00 20.59 252 VAL B CA 1
ATOM 6689 C C . VAL C 1 252 ? 49.442 13.727 -32.787 1.00 19.24 252 VAL B C 1
ATOM 6690 O O . VAL C 1 252 ? 48.610 14.382 -33.449 1.00 16.95 252 VAL B O 1
ATOM 6694 N N . PRO C 1 253 ? 50.616 13.398 -33.354 1.00 18.88 253 PRO B N 1
ATOM 6695 C CA . PRO C 1 253 ? 50.936 13.911 -34.684 1.00 19.32 253 PRO B CA 1
ATOM 6696 C C . PRO C 1 253 ? 49.863 13.786 -35.772 1.00 17.62 253 PRO B C 1
ATOM 6697 O O . PRO C 1 253 ? 49.668 14.703 -36.512 1.00 18.50 253 PRO B O 1
ATOM 6701 N N . GLY C 1 254 ? 49.182 12.637 -35.898 1.00 14.89 254 GLY B N 1
ATOM 6702 C CA . GLY C 1 254 ? 48.200 12.456 -36.984 1.00 14.45 254 GLY B CA 1
ATOM 6703 C C . GLY C 1 254 ? 46.989 13.384 -36.803 1.00 13.44 254 GLY B C 1
ATOM 6704 O O . GLY C 1 254 ? 46.356 13.680 -37.816 1.00 19.93 254 GLY B O 1
ATOM 6705 N N . ASN C 1 255 ? 46.670 13.714 -35.557 1.00 16.75 255 ASN B N 1
ATOM 6706 C CA . ASN C 1 255 ? 45.578 14.663 -35.228 1.00 14.97 255 ASN B CA 1
ATOM 6707 C C . ASN C 1 255 ? 46.079 16.090 -35.521 1.00 14.54 255 ASN B C 1
ATOM 6708 O O . ASN C 1 255 ? 45.345 16.881 -36.164 1.00 16.78 255 ASN B O 1
ATOM 6713 N N . VAL C 1 256 ? 47.288 16.381 -35.118 1.00 16.73 256 VAL B N 1
ATOM 6714 C CA . VAL C 1 256 ? 47.880 17.747 -35.317 1.00 17.01 256 VAL B CA 1
ATOM 6715 C C . VAL C 1 256 ? 48.099 17.989 -36.813 1.00 18.25 256 VAL B C 1
ATOM 6716 O O . VAL C 1 256 ? 47.863 19.093 -37.282 1.00 18.50 256 VAL B O 1
ATOM 6720 N N . GLY C 1 257 ? 48.487 16.988 -37.614 1.00 17.27 257 GLY B N 1
ATOM 6721 C CA . GLY C 1 257 ? 48.535 17.133 -39.074 1.00 18.00 257 GLY B CA 1
ATOM 6722 C C . GLY C 1 257 ? 47.188 17.481 -39.683 1.00 15.86 257 GLY B C 1
ATOM 6723 O O . GLY C 1 257 ? 47.100 18.134 -40.750 1.00 17.60 257 GLY B O 1
ATOM 6724 N N . MET C 1 258 ? 46.072 17.055 -39.066 1.00 17.24 258 MET B N 1
ATOM 6725 C CA . MET C 1 258 ? 44.731 17.310 -39.603 1.00 16.37 258 MET B CA 1
ATOM 6726 C C . MET C 1 258 ? 44.278 18.721 -39.208 1.00 15.77 258 MET B C 1
ATOM 6727 O O . MET C 1 258 ? 43.699 19.433 -40.097 1.00 20.93 258 MET B O 1
ATOM 6732 N N . LEU C 1 259 ? 44.413 19.081 -37.944 1.00 16.33 259 LEU B N 1
ATOM 6733 C CA . LEU C 1 259 ? 43.774 20.310 -37.368 1.00 17.82 259 LEU B CA 1
ATOM 6734 C C . LEU C 1 259 ? 44.690 21.538 -37.323 1.00 19.69 259 LEU B C 1
ATOM 6735 O O . LEU C 1 259 ? 44.122 22.668 -37.284 1.00 18.83 259 LEU B O 1
ATOM 6740 N N . GLY C 1 260 ? 45.995 21.342 -37.441 1.00 18.42 260 GLY B N 1
ATOM 6741 C CA . GLY C 1 260 ? 46.973 22.458 -37.532 1.00 20.33 260 GLY B CA 1
ATOM 6742 C C . GLY C 1 260 ? 47.736 22.698 -36.245 1.00 18.72 260 GLY B C 1
ATOM 6743 O O . GLY C 1 260 ? 47.204 22.499 -35.135 1.00 18.61 260 GLY B O 1
ATOM 6744 N N . ASN C 1 261 ? 48.957 23.248 -36.354 1.00 21.91 261 ASN B N 1
ATOM 6745 C CA . ASN C 1 261 ? 49.850 23.468 -35.186 1.00 22.84 261 ASN B CA 1
ATOM 6746 C C . ASN C 1 261 ? 49.295 24.470 -34.159 1.00 22.56 261 ASN B C 1
ATOM 6747 O O . ASN C 1 261 ? 49.645 24.358 -33.010 1.00 24.18 261 ASN B O 1
ATOM 6752 N N . ASP C 1 262 ? 48.464 25.403 -34.593 1.00 22.81 262 ASP B N 1
ATOM 6753 C CA . ASP C 1 262 ? 47.936 26.534 -33.795 1.00 23.79 262 ASP B CA 1
ATOM 6754 C C . ASP C 1 262 ? 46.527 26.207 -33.279 1.00 22.74 262 ASP B C 1
ATOM 6755 O O . ASP C 1 262 ? 45.899 27.100 -32.756 1.00 23.02 262 ASP B O 1
ATOM 6760 N N . TYR C 1 263 ? 46.021 24.968 -33.447 1.00 20.60 263 TYR B N 1
ATOM 6761 C CA . TYR C 1 263 ? 44.611 24.638 -33.126 1.00 21.37 263 TYR B CA 1
ATOM 6762 C C . TYR C 1 263 ? 44.430 24.735 -31.608 1.00 21.79 263 TYR B C 1
ATOM 6763 O O . TYR C 1 263 ? 45.338 24.292 -30.848 1.00 21.58 263 TYR B O 1
ATOM 6772 N N . ALA C 1 264 ? 43.295 25.302 -31.177 1.00 20.68 264 ALA B N 1
ATOM 6773 C CA . ALA C 1 264 ? 43.014 25.654 -29.767 1.00 20.36 264 ALA B CA 1
ATOM 6774 C C . ALA C 1 264 ? 42.278 24.538 -29.025 1.00 22.05 264 ALA B C 1
ATOM 6775 O O . ALA C 1 264 ? 41.921 24.726 -27.850 1.00 22.13 264 ALA B O 1
ATOM 6777 N N . GLY C 1 265 ? 42.037 23.407 -29.692 1.00 17.50 265 GLY B N 1
ATOM 6778 C CA . GLY C 1 265 ? 41.171 22.342 -29.173 1.00 16.06 265 GLY B CA 1
ATOM 6779 C C . GLY C 1 265 ? 41.896 21.044 -28.935 1.00 17.70 265 GLY B C 1
ATOM 6780 O O . GLY C 1 265 ? 41.227 20.028 -28.942 1.00 16.52 265 GLY B O 1
ATOM 6781 N N . TYR C 1 266 ? 43.160 21.087 -28.548 1.00 18.34 266 TYR B N 1
ATOM 6782 C CA . TYR C 1 266 ? 43.895 19.857 -28.173 1.00 15.76 266 TYR B CA 1
ATOM 6783 C C . TYR C 1 266 ? 43.902 19.653 -26.660 1.00 17.46 266 TYR B C 1
ATOM 6784 O O . TYR C 1 266 ? 43.854 20.594 -25.828 1.00 20.15 266 TYR B O 1
ATOM 6793 N N . PHE C 1 267 ? 43.959 18.402 -26.267 1.00 17.92 267 PHE B N 1
ATOM 6794 C CA . PHE C 1 267 ? 44.270 17.980 -24.869 1.00 17.52 267 PHE B CA 1
ATOM 6795 C C . PHE C 1 267 ? 45.402 16.964 -24.932 1.00 17.22 267 PHE B C 1
ATOM 6796 O O . PHE C 1 267 ? 45.600 16.287 -25.919 1.00 16.94 267 PHE B O 1
ATOM 6804 N N . PRO C 1 268 ? 46.242 16.887 -23.894 1.00 17.07 268 PRO B N 1
ATOM 6805 C CA . PRO C 1 268 ? 47.316 15.888 -23.885 1.00 16.85 268 PRO B CA 1
ATOM 6806 C C . PRO C 1 268 ? 46.694 14.494 -23.995 1.00 15.92 268 PRO B C 1
ATOM 6807 O O . PRO C 1 268 ? 45.690 14.204 -23.329 1.00 15.47 268 PRO B O 1
ATOM 6811 N N . HIS C 1 269 ? 47.379 13.593 -24.697 1.00 16.50 269 HIS B N 1
ATOM 6812 C CA . HIS C 1 269 ? 46.931 12.185 -24.796 1.00 17.28 269 HIS B CA 1
ATOM 6813 C C . HIS C 1 269 ? 46.748 11.606 -23.401 1.00 17.33 269 HIS B C 1
ATOM 6814 O O . HIS C 1 269 ? 47.674 11.741 -22.569 1.00 17.10 269 HIS B O 1
ATOM 6821 N N . GLY C 1 270 ? 45.627 10.915 -23.162 1.00 17.38 270 GLY B N 1
ATOM 6822 C CA . GLY C 1 270 ? 45.385 10.214 -21.887 1.00 18.67 270 GLY B CA 1
ATOM 6823 C C . GLY C 1 270 ? 44.958 11.115 -20.750 1.00 19.64 270 GLY B C 1
ATOM 6824 O O . GLY C 1 270 ? 44.898 10.681 -19.587 1.00 20.84 270 GLY B O 1
ATOM 6825 N N . ASP C 1 271 ? 44.646 12.373 -21.028 1.00 17.35 271 ASP B N 1
ATOM 6826 C CA . ASP C 1 271 ? 44.321 13.357 -19.964 1.00 17.73 271 ASP B CA 1
ATOM 6827 C C . ASP C 1 271 ? 42.813 13.630 -19.963 1.00 17.48 271 ASP B C 1
ATOM 6828 O O . ASP C 1 271 ? 42.363 14.672 -20.506 1.00 16.27 271 ASP B O 1
ATOM 6833 N N . ALA C 1 272 ? 42.049 12.761 -19.294 1.00 15.84 272 ALA B N 1
ATOM 6834 C CA . ALA C 1 272 ? 40.593 12.882 -19.196 1.00 17.12 272 ALA B CA 1
ATOM 6835 C C . ALA C 1 272 ? 40.213 14.207 -18.515 1.00 16.60 272 ALA B C 1
ATOM 6836 O O . ALA C 1 272 ? 39.218 14.782 -18.927 1.00 14.96 272 ALA B O 1
ATOM 6838 N N . ALA C 1 273 ? 40.940 14.670 -17.499 1.00 15.88 273 ALA B N 1
ATOM 6839 C CA . ALA C 1 273 ? 40.655 15.948 -16.793 1.00 15.94 273 ALA B CA 1
ATOM 6840 C C . ALA C 1 273 ? 40.713 17.091 -17.802 1.00 15.52 273 ALA B C 1
ATOM 6841 O O . ALA C 1 273 ? 39.820 17.947 -17.774 1.00 17.95 273 ALA B O 1
ATOM 6843 N N . ALA C 1 274 ? 41.713 17.095 -18.677 1.00 14.23 274 ALA B N 1
ATOM 6844 C CA . ALA C 1 274 ? 41.876 18.173 -19.694 1.00 16.06 274 ALA B CA 1
ATOM 6845 C C . ALA C 1 274 ? 40.746 18.137 -20.734 1.00 16.17 274 ALA B C 1
ATOM 6846 O O . ALA C 1 274 ? 40.249 19.217 -21.133 1.00 18.79 274 ALA B O 1
ATOM 6848 N N . LEU C 1 275 ? 40.322 16.949 -21.144 1.00 15.55 275 LEU B N 1
ATOM 6849 C CA . LEU C 1 275 ? 39.176 16.809 -22.067 1.00 13.62 275 LEU B CA 1
ATOM 6850 C C . LEU C 1 275 ? 37.906 17.273 -21.373 1.00 13.63 275 LEU B C 1
ATOM 6851 O O . LEU C 1 275 ? 37.118 18.076 -21.950 1.00 15.05 275 LEU B O 1
ATOM 6856 N N . ALA C 1 276 ? 37.682 16.906 -20.114 1.00 13.41 276 ALA B N 1
ATOM 6857 C CA . ALA C 1 276 ? 36.484 17.378 -19.379 1.00 14.77 276 ALA B CA 1
ATOM 6858 C C . ALA C 1 276 ? 36.529 18.915 -19.275 1.00 14.03 276 ALA B C 1
ATOM 6859 O O . ALA C 1 276 ? 35.496 19.535 -19.469 1.00 16.11 276 ALA B O 1
ATOM 6861 N N . ALA C 1 277 ? 37.678 19.499 -19.011 1.00 15.74 277 ALA B N 1
ATOM 6862 C CA . ALA C 1 277 ? 37.796 20.965 -18.850 1.00 16.00 277 ALA B CA 1
ATOM 6863 C C . ALA C 1 277 ? 37.433 21.620 -20.193 1.00 14.33 277 ALA B C 1
ATOM 6864 O O . ALA C 1 277 ? 36.735 22.655 -20.210 1.00 15.92 277 ALA B O 1
ATOM 6866 N N . LEU C 1 278 ? 37.824 21.022 -21.292 1.00 14.14 278 LEU B N 1
ATOM 6867 C CA . LEU C 1 278 ? 37.510 21.571 -22.642 1.00 15.22 278 LEU B CA 1
ATOM 6868 C C . LEU C 1 278 ? 36.002 21.479 -22.922 1.00 14.94 278 LEU B C 1
ATOM 6869 O O . LEU C 1 278 ? 35.405 22.434 -23.526 1.00 16.73 278 LEU B O 1
ATOM 6874 N N . LEU C 1 279 ? 35.383 20.343 -22.585 1.00 15.13 279 LEU B N 1
ATOM 6875 C CA . LEU C 1 279 ? 33.913 20.168 -22.722 1.00 14.63 279 LEU B CA 1
ATOM 6876 C C . LEU C 1 279 ? 33.231 21.242 -21.865 1.00 15.20 279 LEU B C 1
ATOM 6877 O O . LEU C 1 279 ? 32.346 21.906 -22.355 1.00 14.83 279 LEU B O 1
ATOM 6882 N N . GLU C 1 280 ? 33.612 21.420 -20.600 1.00 14.69 280 GLU B N 1
ATOM 6883 C CA . GLU C 1 280 ? 32.986 22.467 -19.765 1.00 14.85 280 GLU B CA 1
ATOM 6884 C C . GLU C 1 280 ? 33.156 23.852 -20.381 1.00 16.85 280 GLU B C 1
ATOM 6885 O O . GLU C 1 280 ? 32.229 24.677 -20.282 1.00 15.15 280 GLU B O 1
ATOM 6891 N N . ALA C 1 281 ? 34.324 24.166 -20.935 1.00 17.17 281 ALA B N 1
ATOM 6892 C CA . ALA C 1 281 ? 34.582 25.488 -21.568 1.00 16.67 281 ALA B CA 1
ATOM 6893 C C . ALA C 1 281 ? 33.684 25.675 -22.803 1.00 16.64 281 ALA B C 1
ATOM 6894 O O . ALA C 1 281 ? 33.124 26.826 -23.031 1.00 16.97 281 ALA B O 1
ATOM 6896 N N . CYS C 1 282 ? 33.540 24.630 -23.622 1.00 15.44 282 CYS B N 1
ATOM 6897 C CA . CYS C 1 282 ? 32.649 24.671 -24.800 1.00 16.21 282 CYS B CA 1
ATOM 6898 C C . CYS C 1 282 ? 31.246 25.015 -24.268 1.00 16.78 282 CYS B C 1
ATOM 6899 O O . CYS C 1 282 ? 30.619 25.916 -24.794 1.00 19.19 282 CYS B O 1
ATOM 6902 N N . ARG C 1 283 ? 30.785 24.311 -23.243 1.00 16.90 283 ARG B N 1
ATOM 6903 C CA . ARG C 1 283 ? 29.428 24.488 -22.681 1.00 16.43 283 ARG B CA 1
ATOM 6904 C C . ARG C 1 283 ? 29.311 25.919 -22.121 1.00 16.77 283 ARG B C 1
ATOM 6905 O O . ARG C 1 283 ? 28.247 26.572 -22.305 1.00 17.20 283 ARG B O 1
ATOM 6913 N N . ALA C 1 284 ? 30.332 26.372 -21.402 1.00 15.31 284 ALA B N 1
ATOM 6914 C CA . ALA C 1 284 ? 30.284 27.702 -20.723 1.00 18.55 284 ALA B CA 1
ATOM 6915 C C . ALA C 1 284 ? 30.108 28.824 -21.741 1.00 22.01 284 ALA B C 1
ATOM 6916 O O . ALA C 1 284 ? 29.474 29.853 -21.384 1.00 26.94 284 ALA B O 1
ATOM 6918 N N . GLY C 1 285 ? 30.635 28.668 -22.952 1.00 22.86 285 GLY B N 1
ATOM 6919 C CA . GLY C 1 285 ? 30.592 29.734 -23.969 1.00 22.14 285 GLY B CA 1
ATOM 6920 C C . GLY C 1 285 ? 29.308 29.754 -24.783 1.00 22.60 285 GLY B C 1
ATOM 6921 O O . GLY C 1 285 ? 29.243 30.566 -25.705 1.00 26.94 285 GLY B O 1
ATOM 6922 N N . GLN C 1 286 ? 28.285 28.911 -24.525 1.00 19.78 286 GLN B N 1
ATOM 6923 C CA . GLN C 1 286 ? 27.103 28.778 -25.426 1.00 20.24 286 GLN B CA 1
ATOM 6924 C C . GLN C 1 286 ? 26.044 29.867 -25.168 1.00 23.49 286 GLN B C 1
ATOM 6925 O O . GLN C 1 286 ? 25.168 30.010 -26.012 1.00 22.14 286 GLN B O 1
ATOM 6931 N N . GLY C 1 287 ? 26.083 30.564 -24.042 1.00 27.27 287 GLY B N 1
ATOM 6932 C CA . GLY C 1 287 ? 25.043 31.593 -23.750 1.00 28.74 287 GLY B CA 1
ATOM 6933 C C . GLY C 1 287 ? 25.043 32.765 -24.727 1.00 29.03 287 GLY B C 1
ATOM 6934 O O . GLY C 1 287 ? 26.139 33.001 -25.320 1.00 30.78 287 GLY B O 1
ATOM 6935 N N . ALA C 1 293 ? 33.232 35.073 -28.311 1.00 35.02 293 ALA B N 1
ATOM 6936 C CA . ALA C 1 293 ? 34.323 34.962 -27.312 1.00 37.61 293 ALA B CA 1
ATOM 6937 C C . ALA C 1 293 ? 34.473 33.510 -26.830 1.00 36.06 293 ALA B C 1
ATOM 6938 O O . ALA C 1 293 ? 35.545 33.190 -26.269 1.00 45.12 293 ALA B O 1
ATOM 6940 N N . GLY C 1 294 ? 33.445 32.684 -27.017 1.00 34.84 294 GLY B N 1
ATOM 6941 C CA . GLY C 1 294 ? 33.363 31.307 -26.491 1.00 30.97 294 GLY B CA 1
ATOM 6942 C C . GLY C 1 294 ? 34.267 30.355 -27.250 1.00 27.39 294 GLY B C 1
ATOM 6943 O O . GLY C 1 294 ? 34.563 30.584 -28.452 1.00 27.99 294 GLY B O 1
ATOM 6944 N N . LEU C 1 295 ? 34.730 29.305 -26.567 1.00 23.04 295 LEU B N 1
ATOM 6945 C CA . LEU C 1 295 ? 35.640 28.340 -27.230 1.00 21.71 295 LEU B CA 1
ATOM 6946 C C . LEU C 1 295 ? 35.003 27.679 -28.458 1.00 18.30 295 LEU B C 1
ATOM 6947 O O . LEU C 1 295 ? 35.754 27.525 -29.476 1.00 17.36 295 LEU B O 1
ATOM 6952 N N . LEU C 1 296 ? 33.713 27.287 -28.458 1.00 17.94 296 LEU B N 1
ATOM 6953 C CA . LEU C 1 296 ? 33.120 26.591 -29.638 1.00 18.45 296 LEU B CA 1
ATOM 6954 C C . LEU C 1 296 ? 33.246 27.458 -30.878 1.00 18.07 296 LEU B C 1
ATOM 6955 O O . LEU C 1 296 ? 33.519 26.955 -31.942 1.00 19.20 296 LEU B O 1
ATOM 6960 N N . ASP C 1 297 ? 32.931 28.757 -30.771 1.00 19.00 297 ASP B N 1
ATOM 6961 C CA . ASP C 1 297 ? 32.959 29.596 -31.980 1.00 19.94 297 ASP B CA 1
ATOM 6962 C C . ASP C 1 297 ? 34.400 29.773 -32.429 1.00 17.97 297 ASP B C 1
ATOM 6963 O O . ASP C 1 297 ? 34.628 29.763 -33.658 1.00 20.64 297 ASP B O 1
ATOM 6968 N N . SER C 1 298 ? 35.363 29.880 -31.518 1.00 18.44 298 SER B N 1
ATOM 6969 C CA . SER C 1 298 ? 36.807 29.967 -31.872 1.00 18.96 298 SER B CA 1
ATOM 6970 C C . SER C 1 298 ? 37.219 28.702 -32.644 1.00 18.67 298 SER B C 1
ATOM 6971 O O . SER C 1 298 ? 37.853 28.801 -33.741 1.00 18.37 298 SER B O 1
ATOM 6974 N N . LEU C 1 299 ? 36.871 27.534 -32.121 1.00 18.14 299 LEU B N 1
ATOM 6975 C CA . LEU C 1 299 ? 37.206 26.250 -32.821 1.00 16.73 299 LEU B CA 1
ATOM 6976 C C . LEU C 1 299 ? 36.469 26.170 -34.163 1.00 17.91 299 LEU B C 1
ATOM 6977 O O . LEU C 1 299 ? 37.005 25.668 -35.115 1.00 18.01 299 LEU B O 1
ATOM 6982 N N . ARG C 1 300 ? 35.219 26.620 -34.273 1.00 16.82 300 ARG B N 1
ATOM 6983 C CA . ARG C 1 300 ? 34.534 26.642 -35.584 1.00 18.12 300 ARG B CA 1
ATOM 6984 C C . ARG C 1 300 ? 35.310 27.491 -36.586 1.00 17.71 300 ARG B C 1
ATOM 6985 O O . ARG C 1 300 ? 35.487 27.076 -37.745 1.00 17.63 300 ARG B O 1
ATOM 6993 N N . THR C 1 301 ? 35.749 28.665 -36.197 1.00 19.57 301 THR B N 1
ATOM 6994 C CA . THR C 1 301 ? 36.533 29.557 -37.096 1.00 20.34 301 THR B CA 1
ATOM 6995 C C . THR C 1 301 ? 37.794 28.818 -37.569 1.00 20.77 301 THR B C 1
ATOM 6996 O O . THR C 1 301 ? 38.060 28.825 -38.814 1.00 21.45 301 THR B O 1
ATOM 7000 N N . GLN C 1 302 ? 38.552 28.207 -36.635 1.00 20.60 302 GLN B N 1
ATOM 7001 C CA . GLN C 1 302 ? 39.791 27.440 -36.983 1.00 18.81 302 GLN B CA 1
ATOM 7002 C C . GLN C 1 302 ? 39.462 26.260 -37.918 1.00 18.84 302 GLN B C 1
ATOM 7003 O O . GLN C 1 302 ? 40.147 26.062 -38.967 1.00 19.89 302 GLN B O 1
ATOM 7009 N N . CYS C 1 303 ? 38.440 25.494 -37.608 1.00 20.03 303 CYS B N 1
ATOM 7010 C CA . CYS C 1 303 ? 38.051 24.329 -38.434 1.00 19.81 303 CYS B CA 1
ATOM 7011 C C . CYS C 1 303 ? 37.664 24.815 -39.833 1.00 20.07 303 CYS B C 1
ATOM 7012 O O . CYS C 1 303 ? 38.006 24.121 -40.826 1.00 18.52 303 CYS B O 1
ATOM 7015 N N . ALA C 1 304 ? 37.046 25.991 -39.976 1.00 20.07 304 ALA B N 1
ATOM 7016 C CA . ALA C 1 304 ? 36.573 26.406 -41.327 1.00 21.83 304 ALA B CA 1
ATOM 7017 C C . ALA C 1 304 ? 37.800 26.700 -42.183 1.00 22.03 304 ALA B C 1
ATOM 7018 O O . ALA C 1 304 ? 37.674 26.501 -43.413 1.00 21.32 304 ALA B O 1
ATOM 7020 N N . LEU C 1 305 ? 38.950 27.101 -41.581 1.00 20.26 305 LEU B N 1
ATOM 7021 C CA . LEU C 1 305 ? 40.204 27.348 -42.359 1.00 23.20 305 LEU B CA 1
ATOM 7022 C C . LEU C 1 305 ? 40.810 26.029 -42.819 1.00 24.03 305 LEU B C 1
ATOM 7023 O O . LEU C 1 305 ? 41.522 26.056 -43.841 1.00 25.47 305 LEU B O 1
ATOM 7028 N N . ARG C 1 306 ? 40.584 24.947 -42.081 1.00 22.68 306 ARG B N 1
ATOM 7029 C CA . ARG C 1 306 ? 41.178 23.615 -42.379 1.00 21.02 306 ARG B CA 1
ATOM 7030 C C . ARG C 1 306 ? 40.345 22.901 -43.460 1.00 19.14 306 ARG B C 1
ATOM 7031 O O . ARG C 1 306 ? 40.921 22.078 -44.163 1.00 20.79 306 ARG B O 1
ATOM 7039 N N . ALA C 1 307 ? 39.067 23.226 -43.631 1.00 20.19 307 ALA B N 1
ATOM 7040 C CA . ALA C 1 307 ? 38.076 22.471 -44.431 1.00 20.07 307 ALA B CA 1
ATOM 7041 C C . ALA C 1 307 ? 38.501 22.308 -45.896 1.00 18.99 307 ALA B C 1
ATOM 7042 O O . ALA C 1 307 ? 38.309 21.225 -46.457 1.00 17.65 307 ALA B O 1
ATOM 7044 N N . PRO C 1 308 ? 39.107 23.330 -46.548 1.00 19.88 308 PRO B N 1
ATOM 7045 C CA . PRO C 1 308 ? 39.594 23.171 -47.923 1.00 20.69 308 PRO B CA 1
ATOM 7046 C C . PRO C 1 308 ? 40.635 22.056 -48.101 1.00 20.90 308 PRO B C 1
ATOM 7047 O O . PRO C 1 308 ? 40.664 21.581 -49.296 1.00 22.97 308 PRO B O 1
ATOM 7051 N N . LEU C 1 309 ? 41.451 21.703 -47.090 1.00 19.68 309 LEU B N 1
ATOM 7052 C CA . LEU C 1 309 ? 42.405 20.545 -47.118 1.00 19.09 309 LEU B CA 1
ATOM 7053 C C . LEU C 1 309 ? 41.653 19.283 -47.620 1.00 19.41 309 LEU B C 1
ATOM 7054 O O . LEU C 1 309 ? 42.271 18.417 -48.357 1.00 21.92 309 LEU B O 1
ATOM 7059 N N . PHE C 1 310 ? 40.376 19.110 -47.310 1.00 18.08 310 PHE B N 1
ATOM 7060 C CA . PHE C 1 310 ? 39.648 17.825 -47.491 1.00 16.85 310 PHE B CA 1
ATOM 7061 C C . PHE C 1 310 ? 38.696 17.829 -48.686 1.00 16.75 310 PHE B C 1
ATOM 7062 O O . PHE C 1 310 ? 37.652 17.116 -48.739 1.00 18.95 310 PHE B O 1
ATOM 7070 N N . ASP C 1 311 ? 38.971 18.682 -49.669 1.00 20.75 311 ASP B N 1
ATOM 7071 C CA . ASP C 1 311 ? 38.184 18.773 -50.913 1.00 19.73 311 ASP B CA 1
ATOM 7072 C C . ASP C 1 311 ? 38.687 17.716 -51.892 1.00 20.09 311 ASP B C 1
ATOM 7073 O O . ASP C 1 311 ? 39.881 17.590 -52.140 1.00 19.27 311 ASP B O 1
ATOM 7078 N N . PRO C 1 312 ? 37.773 16.903 -52.454 1.00 20.15 312 PRO B N 1
ATOM 7079 C CA . PRO C 1 312 ? 38.220 15.804 -53.311 1.00 20.01 312 PRO B CA 1
ATOM 7080 C C . PRO C 1 312 ? 38.960 16.264 -54.570 1.00 20.76 312 PRO B C 1
ATOM 7081 O O . PRO C 1 312 ? 39.680 15.457 -55.120 1.00 23.60 312 PRO B O 1
ATOM 7085 N N . ARG C 1 313 ? 38.761 17.510 -55.036 1.00 20.82 313 ARG B N 1
ATOM 7086 C CA . ARG C 1 313 ? 39.512 18.016 -56.224 1.00 22.32 313 ARG B CA 1
ATOM 7087 C C . ARG C 1 313 ? 40.996 18.044 -55.878 1.00 22.40 313 ARG B C 1
ATOM 7088 O O . ARG C 1 313 ? 41.805 17.710 -56.801 1.00 22.39 313 ARG B O 1
ATOM 7096 N N . ALA C 1 314 ? 41.354 18.382 -54.636 1.00 20.78 314 ALA B N 1
ATOM 7097 C CA . ALA C 1 314 ? 42.750 18.433 -54.143 1.00 19.58 314 ALA B CA 1
ATOM 7098 C C . ALA C 1 314 ? 43.317 17.010 -54.061 1.00 20.38 314 ALA B C 1
ATOM 7099 O O . ALA C 1 314 ? 44.438 16.813 -54.517 1.00 19.97 314 ALA B O 1
ATOM 7101 N N . GLU C 1 315 ? 42.613 16.091 -53.381 1.00 18.18 315 GLU B N 1
ATOM 7102 C CA . GLU C 1 315 ? 43.041 14.672 -53.288 1.00 17.27 315 GLU B CA 1
ATOM 7103 C C . GLU C 1 315 ? 43.190 14.106 -54.701 1.00 18.54 315 GLU B C 1
ATOM 7104 O O . GLU C 1 315 ? 44.186 13.449 -54.940 1.00 19.33 315 GLU B O 1
ATOM 7110 N N . GLN C 1 316 ? 42.229 14.312 -55.600 1.00 17.62 316 GLN B N 1
ATOM 7111 C CA . GLN C 1 316 ? 42.349 13.757 -56.967 1.00 18.25 316 GLN B CA 1
ATOM 7112 C C . GLN C 1 316 ? 43.626 14.300 -57.626 1.00 20.47 316 GLN B C 1
ATOM 7113 O O . GLN C 1 316 ? 44.430 13.541 -58.171 1.00 17.42 316 GLN B O 1
ATOM 7119 N N . ALA C 1 317 ? 43.893 15.603 -57.602 1.00 20.23 317 ALA B N 1
ATOM 7120 C CA . ALA C 1 317 ? 45.187 16.128 -58.151 1.00 19.29 317 ALA B CA 1
ATOM 7121 C C . ALA C 1 317 ? 46.452 15.485 -57.574 1.00 21.14 317 ALA B C 1
ATOM 7122 O O . ALA C 1 317 ? 47.411 15.226 -58.334 1.00 23.00 317 ALA B O 1
ATOM 7124 N N . ALA C 1 318 ? 46.516 15.295 -56.272 1.00 18.70 318 ALA B N 1
ATOM 7125 C CA . ALA C 1 318 ? 47.658 14.673 -55.556 1.00 18.47 318 ALA B CA 1
ATOM 7126 C C . ALA C 1 318 ? 47.784 13.222 -56.057 1.00 16.71 318 ALA B C 1
ATOM 7127 O O . ALA C 1 318 ? 48.929 12.760 -56.316 1.00 19.07 318 ALA B O 1
ATOM 7129 N N . LEU C 1 319 ? 46.663 12.507 -56.213 1.00 17.77 319 LEU B N 1
ATOM 7130 C CA . LEU C 1 319 ? 46.713 11.098 -56.695 1.00 17.42 319 LEU B CA 1
ATOM 7131 C C . LEU C 1 319 ? 47.129 11.028 -58.168 1.00 18.34 319 LEU B C 1
ATOM 7132 O O . LEU C 1 319 ? 47.939 10.147 -58.470 1.00 19.00 319 LEU B O 1
ATOM 7137 N N . PHE C 1 320 ? 46.648 11.935 -59.020 1.00 18.11 320 PHE B N 1
ATOM 7138 C CA . PHE C 1 320 ? 47.079 12.057 -60.443 1.00 20.49 320 PHE B CA 1
ATOM 7139 C C . PHE C 1 320 ? 48.592 12.172 -60.528 1.00 20.10 320 PHE B C 1
ATOM 7140 O O . PHE C 1 320 ? 49.213 11.460 -61.368 1.00 19.17 320 PHE B O 1
ATOM 7148 N N . GLN C 1 321 ? 49.186 13.047 -59.748 1.00 21.25 321 GLN B N 1
ATOM 7149 C CA . GLN C 1 321 ? 50.640 13.245 -59.764 1.00 23.32 321 GLN B CA 1
ATOM 7150 C C . GLN C 1 321 ? 51.318 11.943 -59.300 1.00 22.85 321 GLN B C 1
ATOM 7151 O O . GLN C 1 321 ? 52.275 11.469 -59.933 1.00 20.94 321 GLN B O 1
ATOM 7157 N N . LEU C 1 322 ? 50.867 11.370 -58.191 1.00 19.87 322 LEU B N 1
ATOM 7158 C CA . LEU C 1 322 ? 51.417 10.109 -57.675 1.00 18.51 322 LEU B CA 1
ATOM 7159 C C . LEU C 1 322 ? 51.361 9.043 -58.771 1.00 18.84 322 LEU B C 1
ATOM 7160 O O . LEU C 1 322 ? 52.404 8.393 -58.992 1.00 20.73 322 LEU B O 1
ATOM 7165 N N . LEU C 1 323 ? 50.218 8.834 -59.412 1.00 19.47 323 LEU B N 1
ATOM 7166 C CA . LEU C 1 323 ? 50.069 7.772 -60.444 1.00 20.57 323 LEU B CA 1
ATOM 7167 C C . LEU C 1 323 ? 51.102 8.030 -61.544 1.00 23.28 323 LEU B C 1
ATOM 7168 O O . LEU C 1 323 ? 51.820 7.087 -61.949 1.00 22.85 323 LEU B O 1
ATOM 7173 N N . ASN C 1 324 ? 51.253 9.288 -61.961 1.00 24.60 324 ASN B N 1
ATOM 7174 C CA . ASN C 1 324 ? 52.201 9.595 -63.065 1.00 25.67 324 ASN B CA 1
ATOM 7175 C C . ASN C 1 324 ? 53.640 9.281 -62.676 1.00 23.08 324 ASN B C 1
ATOM 7176 O O . ASN C 1 324 ? 54.439 8.949 -63.616 1.00 26.52 324 ASN B O 1
ATOM 7181 N N . GLU C 1 325 ? 54.006 9.396 -61.404 1.00 21.60 325 GLU B N 1
ATOM 7182 C CA . GLU C 1 325 ? 55.364 9.121 -60.901 1.00 19.00 325 GLU B CA 1
ATOM 7183 C C . GLU C 1 325 ? 55.587 7.612 -60.873 1.00 21.72 325 GLU B C 1
ATOM 7184 O O . GLU C 1 325 ? 56.731 7.167 -60.986 1.00 23.18 325 GLU B O 1
ATOM 7190 N N . LEU C 1 326 ? 54.519 6.845 -60.682 1.00 22.79 326 LEU B N 1
ATOM 7191 C CA . LEU C 1 326 ? 54.687 5.385 -60.480 1.00 20.73 326 LEU B CA 1
ATOM 7192 C C . LEU C 1 326 ? 54.618 4.692 -61.834 1.00 23.98 326 LEU B C 1
ATOM 7193 O O . LEU C 1 326 ? 55.165 3.561 -61.903 1.00 25.47 326 LEU B O 1
ATOM 7198 N N . GLN C 1 327 ? 53.976 5.303 -62.837 1.00 30.44 327 GLN B N 1
ATOM 7199 C CA . GLN C 1 327 ? 54.057 4.847 -64.256 1.00 36.52 327 GLN B CA 1
ATOM 7200 C C . GLN C 1 327 ? 54.202 6.057 -65.199 1.00 43.59 327 GLN B C 1
ATOM 7201 O O . GLN C 1 327 ? 53.148 6.560 -65.661 1.00 43.76 327 GLN B O 1
#

B-factor: mean 21.75, std 9.29, range [10.15, 63.32]